Protein AF-A0A109W2D8-F1 (afdb_monomer)

pLDDT: mean 75.05, std 17.96, range [30.41, 98.5]

Solvent-accessible surface area (backbone atoms only — not comparable to full-atom values): 41350 Å² total; per-residue (Å²): 129,56,76,52,56,51,48,32,55,51,50,19,62,67,45,31,78,60,53,82,76,55,66,64,46,77,41,69,33,57,78,82,50,38,30,65,60,30,50,48,49,24,40,69,64,66,74,34,52,72,49,81,45,40,39,67,55,45,39,75,48,64,73,64,49,80,74,59,42,67,54,26,27,39,40,27,44,42,88,61,81,66,82,58,59,66,38,50,50,45,34,56,59,60,54,68,46,96,89,33,68,45,42,38,35,38,32,36,61,66,87,42,82,62,69,61,61,58,45,44,60,51,55,64,46,55,80,76,33,57,75,65,45,48,59,50,51,50,49,52,23,37,60,47,17,70,70,48,36,72,57,32,72,71,33,70,68,55,50,46,47,52,74,49,67,90,54,53,48,64,53,49,18,50,51,45,19,58,30,68,75,44,92,43,55,49,68,60,53,70,45,43,59,77,68,45,76,90,55,52,47,67,86,81,85,29,70,33,52,51,66,69,37,23,53,28,28,50,54,47,38,30,69,76,44,42,69,61,53,49,48,46,55,50,29,47,61,52,37,62,57,44,84,87,58,53,69,70,56,46,27,50,49,37,30,70,47,18,68,56,61,51,32,46,41,64,67,56,52,50,48,40,55,71,71,53,62,97,76,60,58,82,88,38,52,33,51,35,48,50,53,49,49,56,51,38,77,77,68,50,65,52,81,60,39,67,46,40,50,37,46,36,50,18,50,65,45,25,50,69,92,78,50,52,76,64,52,52,48,52,27,55,52,45,57,50,47,63,67,54,60,77,76,63,52,71,68,56,53,53,50,54,49,51,54,52,51,55,52,51,51,52,52,47,50,54,51,52,52,55,52,74,75,38,98,71,73,44,52,73,59,47,52,55,48,52,55,48,30,34,45,26,48,18,48,19,50,54,24,50,59,63,65,36,54,69,60,16,50,52,25,46,52,52,29,47,52,48,43,57,75,61,67,65,54,40,82,75,28,39,44,51,54,31,36,50,31,15,51,51,10,27,54,28,12,68,40,63,39,40,72,61,12,51,54,22,49,53,50,22,53,51,34,27,64,75,44,74,49,85,48,71,66,37,51,53,40,38,52,36,17,51,47,45,46,37,46,80,57,98,63,92,70,80,90,66,93,70,83,89,61,98,53,95,57,36,41,58,38,53,37,28,47,32,38,52,32,18,30,64,67,11,61,67,57,19,50,55,49,51,54,56,48,60,72,46,45,85,80,47,50,57,60,78,56,54,45,28,62,45,55,50,50,53,24,38,49,26,28,30,73,58,34,35,68,61,19,53,58,70,52,57,93,52,60,64,51,69,59,59,47,38,45,52,52,20,40,31,28,42,56,76,64,39,32,68,58,16,46,52,32,37,52,55,40,68,68,43,93,76,60,48,59,44,60,48,54,44,35,51,38,47,42,50,21,24,31,62,74,72,65,46,89,57,44,66,59,57,49,61,74,46,30,70,58,43,56,61,34,44,43,57,49,34,43,39,32,59,72,23,31,69,66,53,43,79,66,34,59,70,80,53,39,68,27,52,20,52,58,61,96,82,53,84,71,76,65,74,75,78,63,52,74,72,45,44,60,50,51,59,48,61,65,43,99,58,52,63,60,56,53,9,63,76,67,75,50,53,47,68,55,44,54,52,44,51,52,53,46,22,61,64,71,74,42,92,46,69,68,52,38,43,51,52,29,45,76,68,66,77,43,78,92,70,98,70,74,80,74,78,81,78,130

InterPro domains:
  IPR000792 Transcription regulator LuxR, C-terminal [PF00196] (690-745)
  IPR000792 Transcription regulator LuxR, C-terminal [PS50043] (684-749)
  IPR000792 Transcription regulator LuxR, C-terminal [SM00421] (688-745)
  IPR000792 Transcription regulator LuxR, C-terminal [cd06170] (691-747)
  IPR016032 Signal transduction response regulator, C-terminal effector [SSF46894] (685-750)
  IPR036388 Winged helix-like DNA-binding domain superfamily [G3DSA:1.10.10.10] (689-751)

Nearest PDB structures (foldseek):
  1hz4-assembly1_A  TM=4.437E-01  e=2.473E-02  Escherichia coli
  1fch-assembly1_A  TM=3.774E-01  e=3.329E+00  Homo sapiens
  7qdz-assembly1_B  TM=1.881E-01  e=1.566E+00  Homo sapiens
  7qds-assembly1_B  TM=1.746E-01  e=1.821E+00  Homo sapiens

Foldseek 3Di:
DPPLLVVLLVVLVVCLLVLVQDQEDEQEDAVSNPSVSSVVSNLVVVVAAEDEDALQVLLVDLPCLVVFAQRYAYEHEYPLPDQSLNSVVSNVVSNDDPHTRHRYYYYDYNPHDCVRVVCSVVVVCPPPPCVVVLVVLLVVLLVVLVVQLVLQVVDLLSLLLLLADDDDLVLSQLLCCQLVVHRRDSVNQVCSCVSRDRAFDCPPNHTGGDNSNSVSNLQVCLVVPVVSSVSSVVSSLVSLLDLPHDPLRSLRSCQRCLQQQLLDFPVSLVSNQVSQDPDDDVVSPLSVLSVVLVVCVVDALCLFAPLLSSLLSSLVSYDPVNDDPVSVVSNVLSVVSVVASPDDDVVVLVVSLVVLLVVLVVVLVVLLVVLVVDPRDRVVSLSVLLSSLSVLLRSLLSCVLQVVLVSSVVSLVSSVSSCVSSVPQCLSRVCNQLSSLLSQLLSCLVLLNLVSSVVSLVSNVVSCVRNVDDHPVSVVSNVLSCLSQCALPPDDADPDLDQPDQHLCSLSSLLSNLLVCCQAVNLVSSLVSLVVVLVCVVVGSYDQQSNQSSLLLNLLSCLQVLNLVVSCVSCVPHDDHPLSVLLSQLSSCLSVVVLVSNLVSLVVSVPDPRRRNLSNLLSLLSNLLSCLSVVPPCSLVSLVVCLVSCQSHVSSLLSHHLSSLVSNLVSHDPSSCPHHSSDHDPDPPLPLLDDDPVLLLLLQCLLDPDDLVRSCVVVVHDSVVSVVSVVVLCVSLVHDDSVSSNVSCVSSVSDDDDPPPVPPPDD

Structure (mmCIF, N/CA/C/O backbone):
data_AF-A0A109W2D8-F1
#
_entry.id   AF-A0A109W2D8-F1
#
loop_
_atom_site.group_PDB
_atom_site.id
_atom_site.type_symbol
_atom_site.label_atom_id
_atom_site.label_alt_id
_atom_site.label_comp_id
_atom_site.label_asym_id
_atom_site.label_entity_id
_atom_site.label_seq_id
_atom_site.pdbx_PDB_ins_code
_atom_site.Cartn_x
_atom_site.Cartn_y
_atom_site.Cartn_z
_atom_site.occupancy
_atom_site.B_iso_or_equiv
_atom_site.auth_seq_id
_atom_site.auth_comp_id
_atom_site.auth_asym_id
_atom_site.auth_atom_id
_atom_site.pdbx_PDB_model_num
ATOM 1 N N . MET A 1 1 ? 39.632 -10.089 -68.031 1.00 49.06 1 MET A N 1
ATOM 2 C CA . MET A 1 1 ? 38.506 -9.975 -67.091 1.00 49.06 1 MET A CA 1
ATOM 3 C C . MET A 1 1 ? 37.244 -9.698 -67.877 1.00 49.06 1 MET A C 1
ATOM 5 O O . MET A 1 1 ? 37.168 -8.672 -68.545 1.00 49.06 1 MET A O 1
ATOM 9 N N . THR A 1 2 ? 36.304 -10.637 -67.866 1.00 54.47 2 THR A N 1
ATOM 10 C CA . THR A 1 2 ? 34.945 -10.415 -68.382 1.00 54.47 2 THR A CA 1
ATOM 11 C C . THR A 1 2 ? 34.181 -9.460 -67.451 1.00 54.47 2 THR A C 1
ATOM 13 O O . THR A 1 2 ? 34.540 -9.310 -66.285 1.00 54.47 2 THR A O 1
ATOM 16 N N . VAL A 1 3 ? 33.128 -8.798 -67.946 1.00 47.22 3 VAL A N 1
ATOM 17 C CA . VAL A 1 3 ? 32.290 -7.883 -67.137 1.00 47.22 3 VAL A CA 1
ATOM 18 C C . VAL A 1 3 ? 31.738 -8.584 -65.885 1.00 47.22 3 VAL A C 1
ATOM 20 O O . VAL A 1 3 ? 31.666 -7.971 -64.824 1.00 47.22 3 VAL A O 1
ATOM 23 N N . ALA A 1 4 ? 31.437 -9.882 -65.987 1.00 43.47 4 ALA A N 1
ATOM 24 C CA . ALA A 1 4 ? 31.008 -10.715 -64.866 1.00 43.47 4 ALA A CA 1
ATOM 25 C C . ALA A 1 4 ? 32.117 -10.919 -63.816 1.00 43.47 4 ALA A C 1
ATOM 27 O O . ALA A 1 4 ? 31.866 -10.727 -62.634 1.00 43.47 4 ALA A O 1
ATOM 28 N N . GLU A 1 5 ? 33.355 -11.223 -64.223 1.00 50.22 5 GLU A N 1
ATOM 29 C CA . GLU A 1 5 ? 34.493 -11.384 -63.296 1.00 50.22 5 GLU A CA 1
ATOM 30 C C . GLU A 1 5 ? 34.810 -10.093 -62.527 1.00 50.22 5 GLU A C 1
ATOM 32 O O . GLU A 1 5 ? 35.141 -10.132 -61.344 1.00 50.22 5 GLU A O 1
ATOM 37 N N . ASP A 1 6 ? 34.675 -8.938 -63.179 1.00 52.34 6 ASP A N 1
ATOM 38 C CA . ASP A 1 6 ? 34.885 -7.634 -62.551 1.00 52.34 6 ASP A CA 1
ATOM 39 C C . ASP A 1 6 ? 33.746 -7.258 -61.587 1.00 52.34 6 ASP A C 1
ATOM 41 O O . ASP A 1 6 ? 33.997 -6.781 -60.479 1.00 52.34 6 ASP A O 1
ATOM 45 N N . LEU A 1 7 ? 32.491 -7.549 -61.949 1.00 47.34 7 LEU A N 1
ATOM 46 C CA . LEU A 1 7 ? 31.339 -7.399 -61.055 1.00 47.34 7 LEU A CA 1
ATOM 47 C C . LEU A 1 7 ? 31.450 -8.307 -59.828 1.00 47.34 7 LEU A C 1
ATOM 49 O O . LEU A 1 7 ? 31.313 -7.810 -58.711 1.00 47.34 7 LEU A O 1
ATOM 53 N N . THR A 1 8 ? 31.779 -9.589 -60.006 1.00 49.28 8 THR A N 1
ATOM 54 C CA . THR A 1 8 ? 31.989 -10.542 -58.906 1.00 49.28 8 THR A CA 1
ATOM 55 C C . THR A 1 8 ? 33.136 -10.095 -58.001 1.00 49.28 8 THR A C 1
ATOM 57 O O . THR A 1 8 ? 32.976 -10.062 -56.782 1.00 49.28 8 THR A O 1
ATOM 60 N N . ALA A 1 9 ? 34.259 -9.643 -58.569 1.00 54.81 9 ALA A N 1
ATOM 61 C CA . ALA A 1 9 ? 35.384 -9.136 -57.791 1.00 54.81 9 ALA A CA 1
ATOM 62 C C . ALA A 1 9 ? 35.050 -7.847 -57.024 1.00 54.81 9 ALA A C 1
ATOM 64 O O . ALA A 1 9 ? 35.592 -7.632 -55.943 1.00 54.81 9 ALA A O 1
ATOM 65 N N . ARG A 1 10 ? 34.192 -6.962 -57.552 1.00 50.19 10 ARG A N 1
ATOM 66 C CA . ARG A 1 10 ? 33.713 -5.757 -56.843 1.00 50.19 10 ARG A CA 1
ATOM 67 C C . ARG A 1 10 ? 32.723 -6.110 -55.736 1.00 50.19 10 ARG A C 1
ATOM 69 O O . ARG A 1 10 ? 32.847 -5.579 -54.633 1.00 50.19 10 ARG A O 1
ATOM 76 N N . LEU A 1 11 ? 31.791 -7.020 -56.013 1.00 46.12 11 LEU A N 1
ATOM 77 C CA . LEU A 1 11 ? 30.801 -7.489 -55.048 1.00 46.12 11 LEU A CA 1
ATOM 78 C C . LEU A 1 11 ? 31.482 -8.200 -53.870 1.00 46.12 11 LEU A C 1
ATOM 80 O O . LEU A 1 11 ? 31.195 -7.889 -52.719 1.00 46.12 11 LEU A O 1
ATOM 84 N N . ALA A 1 12 ? 32.470 -9.054 -54.152 1.00 50.19 12 ALA A N 1
ATOM 85 C CA . ALA A 1 12 ? 33.267 -9.731 -53.136 1.00 50.19 12 ALA A CA 1
ATOM 86 C C . ALA A 1 12 ? 34.032 -8.750 -52.230 1.00 50.19 12 ALA A C 1
ATOM 88 O O . ALA A 1 12 ? 34.067 -8.958 -51.025 1.00 50.19 12 ALA A O 1
ATOM 89 N N . ARG A 1 13 ? 34.593 -7.633 -52.739 1.00 53.31 13 ARG A N 1
ATOM 90 C CA . ARG A 1 13 ? 35.231 -6.631 -51.836 1.00 53.31 13 ARG A CA 1
ATOM 91 C C . ARG A 1 13 ? 34.238 -6.016 -50.884 1.00 53.31 13 ARG A C 1
ATOM 93 O O . ARG A 1 13 ? 34.584 -5.742 -49.745 1.00 53.31 13 ARG A O 1
ATOM 100 N N . ARG A 1 14 ? 33.042 -5.758 -51.398 1.00 44.62 14 ARG A N 1
ATOM 101 C CA . ARG A 1 14 ? 31.982 -5.084 -50.666 1.00 44.62 14 ARG A CA 1
ATOM 102 C C . ARG A 1 14 ? 31.394 -5.983 -49.581 1.00 44.62 14 ARG A C 1
ATOM 104 O O . ARG A 1 14 ? 30.999 -5.489 -48.537 1.00 44.62 14 ARG A O 1
ATOM 111 N N . LEU A 1 15 ? 31.350 -7.288 -49.840 1.00 43.78 15 LEU A N 1
ATOM 112 C CA . LEU A 1 15 ? 30.803 -8.288 -48.929 1.00 43.78 15 LEU A CA 1
ATOM 113 C C . LEU A 1 15 ? 31.854 -8.839 -47.947 1.00 43.78 15 LEU A C 1
ATOM 115 O O . LEU A 1 15 ? 31.498 -9.161 -46.821 1.00 43.78 15 LEU A O 1
ATOM 119 N N . ALA A 1 16 ? 33.144 -8.887 -48.305 1.00 46.84 16 ALA A N 1
ATOM 120 C CA . ALA A 1 16 ? 34.213 -9.388 -47.428 1.00 46.84 16 ALA A CA 1
ATOM 121 C C . ALA A 1 16 ? 34.310 -8.619 -46.095 1.00 46.84 16 ALA A C 1
ATOM 123 O O . ALA A 1 16 ? 34.556 -9.219 -45.055 1.00 46.84 16 ALA A O 1
ATOM 124 N N . THR A 1 17 ? 34.027 -7.312 -46.103 1.00 44.09 17 THR A N 1
ATOM 125 C CA . THR A 1 17 ? 33.937 -6.470 -44.895 1.00 44.09 17 THR A CA 1
ATOM 126 C C . THR A 1 17 ? 32.782 -6.836 -43.961 1.00 44.09 17 THR A C 1
ATOM 128 O O . THR A 1 17 ? 32.817 -6.475 -42.792 1.00 44.09 17 THR A O 1
ATOM 131 N N . SER A 1 18 ? 31.764 -7.539 -44.461 1.00 37.53 18 SER A N 1
ATOM 132 C CA . SER A 1 18 ? 30.621 -8.027 -43.678 1.00 37.53 18 SER A CA 1
ATOM 133 C C . SER A 1 18 ? 30.813 -9.472 -43.199 1.00 37.53 18 SER A C 1
ATOM 135 O O . SER A 1 18 ? 30.208 -9.873 -42.207 1.00 37.53 18 SER A O 1
ATOM 137 N N . VAL A 1 19 ? 31.662 -10.250 -43.883 1.00 41.16 19 VAL A N 1
ATOM 138 C CA . VAL A 1 19 ? 31.899 -11.676 -43.595 1.00 41.16 19 VAL A CA 1
ATOM 139 C C . VAL A 1 19 ? 32.822 -11.889 -42.389 1.00 41.16 19 VAL A C 1
ATOM 141 O O . VAL A 1 19 ? 32.647 -12.855 -41.656 1.00 41.16 19 VAL A O 1
ATOM 144 N N . THR A 1 20 ? 33.728 -10.955 -42.093 1.00 43.38 20 THR A N 1
ATOM 145 C CA . THR A 1 20 ? 34.635 -11.016 -40.927 1.00 43.38 20 THR A CA 1
ATOM 146 C C . THR A 1 20 ? 33.930 -10.941 -39.561 1.00 43.38 20 THR A C 1
ATOM 148 O O . THR A 1 20 ? 34.580 -11.119 -38.533 1.00 43.38 20 THR A O 1
ATOM 151 N N . GLY A 1 21 ? 32.615 -10.680 -39.526 1.00 41.34 21 GLY A N 1
ATOM 152 C CA . GLY A 1 21 ? 31.848 -10.429 -38.299 1.00 41.34 21 GLY A CA 1
ATOM 153 C C . GLY A 1 21 ? 30.809 -11.484 -37.895 1.00 41.34 21 GLY A C 1
ATOM 154 O O . GLY A 1 21 ? 30.191 -11.317 -36.847 1.00 41.34 21 GLY A O 1
ATOM 155 N N . THR A 1 22 ? 30.570 -12.550 -38.671 1.00 38.03 22 THR A N 1
ATOM 156 C CA . THR A 1 22 ? 29.548 -13.574 -38.332 1.00 38.03 22 THR A CA 1
ATOM 157 C C . THR A 1 22 ? 29.953 -14.972 -38.810 1.00 38.03 22 THR A C 1
ATOM 159 O O . THR A 1 22 ? 30.539 -15.132 -39.873 1.00 38.03 22 THR A O 1
ATOM 162 N N . ALA A 1 23 ? 29.666 -16.001 -38.002 1.00 42.56 23 ALA A N 1
ATOM 163 C CA . ALA A 1 23 ? 30.282 -17.325 -38.146 1.00 42.56 23 ALA A CA 1
ATOM 164 C C . ALA A 1 23 ? 29.626 -18.273 -39.180 1.00 42.56 23 ALA A C 1
ATOM 166 O O . ALA A 1 23 ? 30.102 -19.389 -39.359 1.00 42.56 23 ALA A O 1
ATOM 167 N N . SER A 1 24 ? 28.573 -17.874 -39.902 1.00 47.78 24 SER A N 1
ATOM 168 C CA . SER A 1 24 ? 28.105 -18.633 -41.079 1.00 47.78 24 SER A CA 1
ATOM 169 C C . SER A 1 24 ? 27.163 -17.838 -41.989 1.00 47.78 24 SER A C 1
ATOM 171 O O . SER A 1 24 ? 26.341 -17.056 -41.511 1.00 47.78 24 SER A O 1
ATOM 173 N N . PHE A 1 25 ? 27.265 -18.055 -43.307 1.00 47.38 25 PHE A N 1
ATOM 174 C CA . PHE A 1 25 ? 26.479 -17.350 -44.329 1.00 47.38 25 PHE A CA 1
ATOM 175 C C . PHE A 1 25 ? 25.999 -18.273 -45.459 1.00 47.38 25 PHE A C 1
ATOM 177 O O . PHE A 1 25 ? 26.802 -19.022 -46.019 1.00 47.38 25 PHE A O 1
ATOM 184 N N . PRO A 1 26 ? 24.733 -18.162 -45.897 1.00 48.41 26 PRO A N 1
ATOM 185 C CA . PRO A 1 26 ? 24.314 -18.680 -47.192 1.00 48.41 26 PRO A CA 1
ATOM 186 C C . PRO A 1 26 ? 24.675 -17.684 -48.309 1.00 48.41 26 PRO A C 1
ATOM 1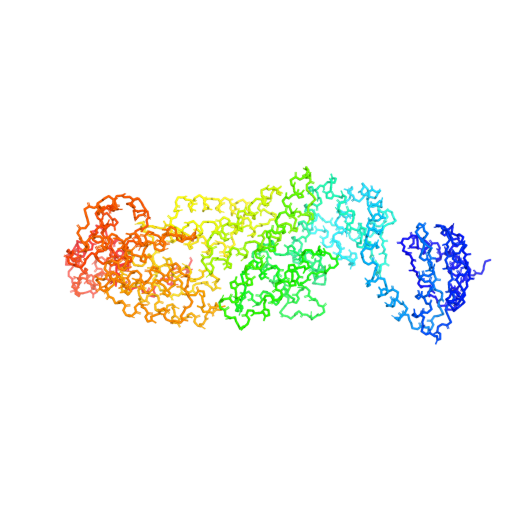88 O O . PRO A 1 26 ? 24.223 -16.536 -48.298 1.00 48.41 26 PRO A O 1
ATOM 191 N N . VAL A 1 27 ? 25.463 -18.112 -49.298 1.00 48.00 27 VAL A N 1
ATOM 192 C CA . VAL A 1 27 ? 25.787 -17.297 -50.480 1.00 48.00 27 VAL A CA 1
ATOM 193 C C . VAL A 1 27 ? 24.809 -17.632 -51.603 1.00 48.00 27 VAL A C 1
ATOM 195 O O . VAL A 1 27 ? 24.895 -18.691 -52.224 1.00 48.00 27 VAL A O 1
ATOM 198 N N . ARG A 1 28 ? 23.889 -16.698 -51.879 1.00 49.09 28 ARG A N 1
ATOM 199 C CA . ARG A 1 28 ? 22.917 -16.769 -52.980 1.00 49.09 28 ARG A CA 1
ATOM 200 C C . ARG A 1 28 ? 23.168 -15.629 -53.961 1.00 49.09 28 ARG A C 1
ATOM 202 O O . ARG A 1 28 ? 23.232 -14.469 -53.561 1.00 49.09 28 ARG A O 1
ATOM 209 N N . ALA A 1 29 ? 23.276 -15.947 -55.245 1.00 48.66 29 ALA A N 1
ATOM 210 C CA . ALA A 1 29 ? 23.359 -14.948 -56.306 1.00 48.66 29 ALA A CA 1
ATOM 211 C C . ALA A 1 29 ? 22.643 -15.454 -57.566 1.00 48.66 29 ALA A C 1
ATOM 213 O O . ALA A 1 29 ? 22.499 -16.662 -57.747 1.00 48.66 29 ALA A O 1
ATOM 214 N N . ALA A 1 30 ? 22.184 -14.549 -58.435 1.00 42.59 30 ALA A N 1
ATOM 215 C CA . ALA A 1 30 ? 21.634 -14.944 -59.732 1.00 42.59 30 ALA A CA 1
ATOM 216 C C . ALA A 1 30 ? 22.698 -15.699 -60.559 1.00 42.59 30 ALA A C 1
ATOM 218 O O . ALA A 1 30 ? 23.896 -15.456 -60.393 1.00 42.59 30 ALA A O 1
ATOM 219 N N . HIS A 1 31 ? 22.278 -16.609 -61.450 1.00 51.22 31 HIS A N 1
ATOM 220 C CA . HIS A 1 31 ? 23.179 -17.485 -62.228 1.00 51.22 31 HIS A CA 1
ATOM 221 C C . HIS A 1 31 ? 24.302 -16.720 -62.957 1.00 51.22 31 HIS A C 1
ATOM 223 O O . HIS A 1 31 ? 25.421 -17.216 -63.099 1.00 51.22 31 HIS A O 1
ATOM 229 N N . GLU A 1 32 ? 24.009 -15.486 -63.368 1.00 44.94 32 GLU A N 1
ATOM 230 C CA . GLU A 1 32 ? 24.921 -14.541 -64.020 1.00 44.94 32 GLU A CA 1
ATOM 231 C C . GLU A 1 32 ? 26.118 -14.099 -63.151 1.00 44.94 32 GLU A C 1
ATOM 233 O O . GLU A 1 32 ? 27.164 -13.750 -63.696 1.00 44.94 32 GLU A O 1
ATOM 238 N N . TYR A 1 33 ? 26.018 -14.196 -61.821 1.00 47.75 33 TYR A N 1
ATOM 239 C CA . TYR A 1 33 ? 27.083 -13.852 -60.865 1.00 47.75 33 TYR A CA 1
ATOM 240 C C . TYR A 1 33 ? 27.889 -15.057 -60.370 1.00 47.75 33 TYR A C 1
ATOM 242 O O . TYR A 1 33 ? 28.806 -14.875 -59.568 1.00 47.75 33 TYR A O 1
ATOM 250 N N . ARG A 1 34 ? 27.558 -16.272 -60.842 1.00 59.53 34 ARG A N 1
ATOM 251 C CA . ARG A 1 34 ? 28.209 -17.546 -60.488 1.00 59.53 34 ARG A CA 1
ATOM 252 C C . ARG A 1 34 ? 28.462 -17.649 -58.968 1.00 59.53 34 ARG A C 1
ATOM 254 O O . ARG A 1 34 ? 29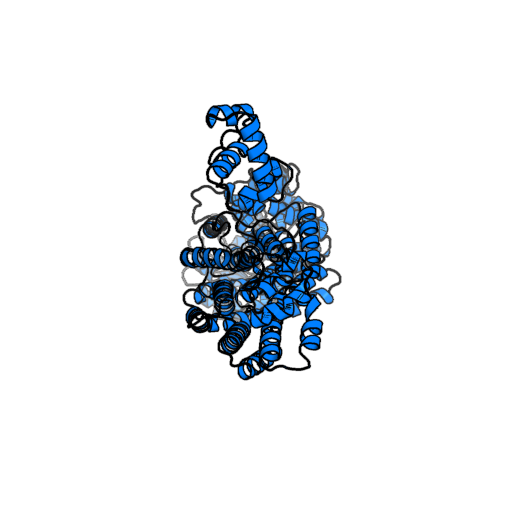.593 -17.440 -58.532 1.00 59.53 34 ARG A O 1
ATOM 261 N N . PRO A 1 35 ? 27.439 -17.989 -58.156 1.00 57.91 35 PRO A N 1
ATOM 262 C CA . PRO A 1 35 ? 27.474 -17.954 -56.683 1.00 57.91 35 PRO A CA 1
ATOM 263 C C . PRO A 1 35 ? 28.723 -18.576 -56.048 1.00 57.91 35 PRO A C 1
ATOM 265 O O . PRO A 1 35 ? 29.313 -18.001 -55.138 1.00 57.91 35 PRO A O 1
ATOM 268 N N . ARG A 1 36 ? 29.190 -19.702 -56.596 1.00 65.38 36 ARG A N 1
ATOM 269 C CA . ARG A 1 36 ? 30.423 -20.377 -56.172 1.00 65.38 36 ARG A CA 1
ATOM 270 C C . ARG A 1 36 ? 31.684 -19.538 -56.398 1.00 65.38 36 ARG A C 1
ATOM 272 O O . ARG A 1 36 ? 32.578 -19.523 -55.561 1.00 65.38 36 ARG A O 1
ATOM 279 N N . GLN A 1 37 ? 31.756 -18.805 -57.507 1.00 65.19 37 GLN A N 1
ATOM 280 C CA . GLN A 1 37 ? 32.866 -17.891 -57.792 1.00 65.19 37 GLN A CA 1
ATOM 281 C C . GLN A 1 37 ? 32.829 -16.655 -56.891 1.00 65.19 37 GLN A C 1
ATOM 283 O O . GLN A 1 37 ? 33.884 -16.177 -56.488 1.00 65.19 37 GLN A O 1
ATOM 288 N N . LEU A 1 38 ? 31.637 -16.170 -56.530 1.00 62.12 38 LEU A N 1
ATOM 289 C CA . LEU A 1 38 ? 31.481 -15.105 -55.538 1.00 62.12 38 LEU A CA 1
ATOM 290 C C . LEU A 1 38 ? 31.913 -15.566 -54.141 1.00 62.12 38 LEU A C 1
ATOM 292 O O . LEU A 1 38 ? 32.635 -14.841 -53.464 1.00 62.12 38 LEU A O 1
ATOM 296 N N . ALA A 1 39 ? 31.505 -16.766 -53.727 1.00 62.12 39 ALA A N 1
ATOM 297 C CA . ALA A 1 39 ? 31.857 -17.324 -52.428 1.00 62.12 39 ALA A CA 1
ATOM 298 C C . ALA A 1 39 ? 33.362 -17.619 -52.312 1.00 62.12 39 ALA A C 1
ATOM 300 O O . ALA A 1 39 ? 33.980 -17.247 -51.321 1.00 62.12 39 ALA A O 1
ATOM 301 N N . ARG A 1 40 ? 33.993 -18.166 -53.359 1.00 66.94 40 ARG A N 1
ATOM 302 C CA . ARG A 1 40 ? 35.459 -18.304 -53.404 1.00 66.94 40 ARG A CA 1
ATOM 303 C C . ARG A 1 40 ? 36.171 -16.955 -53.367 1.00 66.94 40 ARG A C 1
ATOM 305 O O . ARG A 1 40 ? 37.055 -16.764 -52.544 1.00 66.94 40 ARG A O 1
ATOM 312 N N . ALA A 1 41 ? 35.726 -15.985 -54.168 1.00 66.31 41 ALA A N 1
ATOM 313 C CA . ALA A 1 41 ? 36.297 -14.637 -54.160 1.00 66.31 41 ALA A CA 1
ATOM 314 C C . ALA A 1 41 ? 36.098 -13.903 -52.819 1.00 66.31 41 ALA A C 1
ATOM 316 O O . ALA A 1 41 ? 36.831 -12.965 -52.516 1.00 66.31 41 ALA A O 1
ATOM 317 N N . LEU A 1 42 ? 35.094 -14.290 -52.030 1.00 60.81 42 LEU A N 1
ATOM 318 C CA . LEU A 1 42 ? 34.881 -13.816 -50.666 1.00 60.81 42 LEU A CA 1
ATOM 319 C C . LEU A 1 42 ? 35.906 -14.414 -49.703 1.00 60.81 42 LEU A C 1
ATOM 321 O O . LEU A 1 42 ? 36.550 -13.666 -48.971 1.00 60.81 42 LEU A O 1
ATOM 325 N N . VAL A 1 43 ? 36.087 -15.734 -49.750 1.00 60.59 43 VAL A N 1
ATOM 326 C CA . VAL A 1 43 ? 37.016 -16.464 -48.878 1.00 60.59 43 VAL A CA 1
ATOM 327 C C . VAL A 1 43 ? 38.472 -16.098 -49.157 1.00 60.59 43 VAL A C 1
ATOM 329 O O . VAL A 1 43 ? 39.223 -15.784 -48.239 1.00 60.59 43 VAL A O 1
ATOM 332 N N . GLU A 1 44 ? 38.842 -16.012 -50.435 1.00 64.69 44 GLU A N 1
ATOM 333 C CA . GLU A 1 44 ? 40.165 -15.562 -50.886 1.00 64.69 44 GLU A CA 1
ATOM 334 C C . GLU A 1 44 ? 40.491 -14.122 -50.445 1.00 64.69 44 GLU A C 1
ATOM 336 O O . GLU A 1 44 ? 41.653 -13.724 -50.452 1.00 64.69 44 GLU A O 1
ATOM 341 N N . ARG A 1 45 ? 39.486 -13.314 -50.072 1.00 62.78 45 ARG A N 1
ATOM 342 C CA . ARG A 1 45 ? 39.670 -11.920 -49.624 1.00 62.78 45 ARG A CA 1
ATOM 343 C C . ARG A 1 45 ? 39.673 -11.732 -48.115 1.00 62.78 45 ARG A C 1
ATOM 345 O O . ARG A 1 45 ? 40.197 -10.718 -47.665 1.00 62.78 45 ARG A O 1
ATOM 352 N N . ILE A 1 46 ? 39.070 -12.645 -47.361 1.00 56.22 46 ILE A N 1
ATOM 353 C CA . ILE A 1 46 ? 39.143 -12.659 -45.891 1.00 56.22 46 ILE A CA 1
ATOM 354 C C . ILE A 1 46 ? 40.404 -13.385 -45.391 1.00 56.22 46 ILE A C 1
ATOM 356 O O . ILE A 1 46 ? 40.530 -13.614 -44.196 1.00 56.22 46 ILE A O 1
ATOM 360 N N . ASP A 1 47 ? 41.329 -13.700 -46.308 1.00 51.16 47 ASP A N 1
ATOM 361 C CA . ASP A 1 47 ? 42.665 -14.267 -46.066 1.00 51.16 47 ASP A CA 1
ATOM 362 C C . ASP A 1 47 ? 42.651 -15.608 -45.312 1.00 51.16 47 ASP A C 1
ATOM 364 O O . ASP A 1 47 ? 43.595 -15.969 -44.616 1.00 51.16 47 ASP A O 1
ATOM 368 N N . ALA A 1 48 ? 41.561 -16.362 -45.473 1.00 55.34 48 ALA A N 1
ATOM 369 C CA . ALA A 1 48 ? 41.378 -17.660 -44.850 1.00 55.34 48 ALA A CA 1
ATOM 370 C C . ALA A 1 48 ? 41.792 -18.788 -45.806 1.00 55.34 48 ALA A C 1
ATOM 372 O O . ALA A 1 48 ? 41.401 -18.822 -46.981 1.00 55.34 48 ALA A O 1
ATOM 373 N N . ARG A 1 49 ? 42.536 -19.770 -45.287 1.00 62.88 49 ARG A N 1
ATOM 374 C CA . ARG A 1 49 ? 42.664 -21.076 -45.947 1.00 62.88 49 ARG A CA 1
ATOM 375 C C . ARG A 1 49 ? 41.254 -21.652 -46.100 1.00 62.88 49 ARG A C 1
ATOM 377 O O . ARG A 1 49 ? 40.414 -21.417 -45.241 1.00 62.88 49 ARG A O 1
ATOM 384 N N . HIS A 1 50 ? 40.947 -22.378 -47.173 1.00 68.94 50 HIS A N 1
ATOM 385 C CA . HIS A 1 50 ? 39.593 -22.912 -47.335 1.00 68.94 50 HIS A CA 1
ATOM 386 C C . HIS A 1 50 ? 39.539 -24.342 -47.822 1.00 68.94 50 HIS A C 1
ATOM 388 O O . HIS A 1 50 ? 40.398 -24.782 -48.586 1.00 68.94 50 HIS A O 1
ATOM 394 N N . LEU A 1 51 ? 38.512 -25.049 -47.358 1.00 76.06 51 LEU A N 1
ATOM 395 C CA . LEU A 1 51 ? 38.176 -26.390 -47.807 1.00 76.06 51 LEU A CA 1
ATOM 396 C C . LEU A 1 51 ? 36.850 -26.326 -48.564 1.00 76.06 51 LEU A C 1
ATOM 398 O O . LEU A 1 51 ? 35.838 -25.870 -48.029 1.00 76.06 51 LEU A O 1
ATOM 402 N N . ASP A 1 52 ? 36.882 -26.791 -49.809 1.00 77.88 52 ASP A N 1
ATOM 403 C CA . ASP A 1 52 ? 35.719 -26.881 -50.685 1.00 77.88 52 ASP A CA 1
ATOM 404 C C . ASP A 1 52 ? 35.184 -28.311 -50.689 1.00 77.88 52 ASP A C 1
ATOM 406 O O . ASP A 1 52 ? 35.907 -29.240 -51.052 1.00 77.88 52 ASP A O 1
ATOM 410 N N . MET A 1 53 ? 33.907 -28.482 -50.363 1.00 82.00 53 MET A N 1
ATOM 411 C CA . MET A 1 53 ? 33.238 -29.787 -50.382 1.00 82.00 53 MET A CA 1
ATOM 412 C C . MET A 1 53 ? 31.728 -29.619 -50.573 1.00 82.00 53 MET A C 1
ATOM 414 O O . MET A 1 53 ? 31.200 -28.512 -50.466 1.00 82.00 53 MET A O 1
ATOM 418 N N . THR A 1 54 ? 31.006 -30.695 -50.877 1.00 82.38 54 THR A N 1
ATOM 419 C CA . THR A 1 54 ? 29.537 -30.646 -50.840 1.00 82.38 54 THR A CA 1
ATOM 420 C C . THR A 1 54 ? 29.027 -30.814 -49.408 1.00 82.38 54 THR A C 1
ATOM 422 O O . THR A 1 54 ? 29.669 -31.452 -48.572 1.00 82.38 54 THR A O 1
ATOM 425 N N . LEU A 1 55 ? 27.843 -30.269 -49.113 1.00 77.44 55 LEU A N 1
ATOM 426 C CA . LEU A 1 55 ? 27.206 -30.408 -47.800 1.00 77.44 55 LEU A CA 1
ATOM 427 C C . LEU A 1 55 ? 26.972 -31.886 -47.428 1.00 77.44 55 LEU A C 1
ATOM 429 O O . LEU A 1 55 ? 27.096 -32.258 -46.264 1.00 77.44 55 LEU A O 1
ATOM 433 N N . ALA A 1 56 ? 26.667 -32.728 -48.419 1.00 78.31 56 ALA A N 1
ATOM 434 C CA . ALA A 1 56 ? 26.458 -34.160 -48.224 1.00 78.31 56 ALA A CA 1
ATOM 435 C C . ALA A 1 56 ? 27.764 -34.909 -47.905 1.00 78.31 56 ALA A C 1
ATOM 437 O O . ALA A 1 56 ? 27.776 -35.752 -47.012 1.00 78.31 56 ALA A O 1
ATOM 438 N N . GLU A 1 57 ? 28.866 -34.585 -48.589 1.00 81.31 57 GLU A N 1
ATOM 439 C CA . GLU A 1 57 ? 30.186 -35.171 -48.310 1.00 81.31 57 GLU A CA 1
ATOM 440 C C . GLU A 1 57 ? 30.695 -34.762 -46.926 1.00 81.31 57 GLU A C 1
ATOM 442 O O . GLU A 1 57 ? 31.120 -35.618 -46.154 1.00 81.31 57 GLU A O 1
ATOM 447 N N . ALA A 1 58 ? 30.573 -33.477 -46.583 1.00 79.12 58 ALA A N 1
ATOM 448 C CA . ALA A 1 58 ? 31.002 -32.940 -45.295 1.00 79.12 58 ALA A CA 1
ATOM 449 C C . ALA A 1 58 ? 30.280 -33.596 -44.108 1.00 79.12 58 ALA A C 1
ATOM 451 O O . ALA A 1 58 ? 30.861 -33.770 -43.036 1.00 79.12 58 ALA A O 1
ATOM 452 N N . ALA A 1 59 ? 29.001 -33.934 -44.294 1.00 78.06 59 ALA A N 1
ATOM 453 C CA . ALA A 1 59 ? 28.184 -34.597 -43.285 1.00 78.06 59 ALA A CA 1
ATOM 454 C C . ALA A 1 59 ? 28.485 -36.100 -43.165 1.00 78.06 59 ALA A C 1
ATOM 456 O O . ALA A 1 59 ? 28.289 -36.675 -42.095 1.00 78.06 59 ALA A O 1
ATOM 457 N N . ALA A 1 60 ? 28.928 -36.739 -44.252 1.00 81.12 60 ALA A N 1
ATOM 458 C CA . ALA A 1 60 ? 29.180 -38.177 -44.309 1.00 81.12 60 ALA A CA 1
ATOM 459 C C . ALA A 1 60 ? 30.594 -38.568 -43.847 1.00 81.12 60 ALA A C 1
ATOM 461 O O . ALA A 1 60 ? 30.769 -39.648 -43.282 1.00 81.12 60 ALA A O 1
ATOM 462 N N . ASP A 1 61 ? 31.587 -37.707 -44.075 1.00 79.50 61 ASP A N 1
ATOM 463 C CA . ASP A 1 61 ? 32.980 -37.915 -43.679 1.00 79.50 61 ASP A CA 1
ATOM 464 C C . ASP A 1 61 ? 33.489 -36.685 -42.926 1.00 79.50 61 ASP A C 1
ATOM 466 O O . ASP A 1 61 ? 33.508 -35.590 -43.474 1.00 79.50 61 ASP A O 1
ATOM 470 N N . THR A 1 62 ? 33.895 -36.857 -41.666 1.00 78.06 62 THR A N 1
ATOM 471 C CA . THR A 1 62 ? 34.358 -35.770 -40.790 1.00 78.06 62 THR A CA 1
ATOM 472 C C . THR A 1 62 ? 35.882 -35.673 -40.702 1.00 78.06 62 THR A C 1
ATOM 474 O O . THR A 1 62 ? 36.393 -34.974 -39.826 1.00 78.06 62 THR A O 1
ATOM 477 N N . SER A 1 63 ? 36.638 -36.374 -41.556 1.00 76.00 63 SER A N 1
ATOM 478 C CA . SER A 1 63 ? 38.110 -36.334 -41.533 1.00 76.00 63 SER A CA 1
ATOM 479 C C . SER A 1 63 ? 38.678 -34.931 -41.785 1.00 76.00 63 SER A C 1
ATOM 481 O O . SER A 1 63 ? 39.756 -34.603 -41.295 1.00 76.00 63 SER A O 1
ATOM 483 N N . TRP A 1 64 ? 37.933 -34.074 -42.491 1.00 79.00 64 TRP A N 1
ATOM 484 C CA . TRP A 1 64 ? 38.296 -32.676 -42.754 1.00 79.00 64 TRP A CA 1
ATOM 485 C C . TRP A 1 64 ? 38.394 -31.816 -41.486 1.00 79.00 64 TRP A C 1
ATOM 487 O O . TRP A 1 64 ? 39.047 -30.775 -41.503 1.00 79.00 64 TRP A O 1
ATOM 497 N N . VAL A 1 65 ? 37.789 -32.236 -40.369 1.00 73.56 65 VAL A N 1
ATOM 498 C CA . VAL A 1 65 ? 37.860 -31.517 -39.085 1.00 73.56 65 VAL A CA 1
ATOM 499 C C . VAL A 1 65 ? 39.297 -31.443 -38.558 1.00 73.56 65 VAL A C 1
ATOM 501 O O . VAL A 1 65 ? 39.657 -30.489 -37.868 1.00 73.56 65 VAL A O 1
ATOM 504 N N . ASP A 1 66 ? 40.134 -32.431 -38.882 1.00 75.06 66 ASP A N 1
ATOM 505 C CA . ASP A 1 66 ? 41.549 -32.444 -38.496 1.00 75.06 66 ASP A CA 1
ATOM 506 C C . ASP A 1 66 ? 42.398 -31.431 -39.268 1.00 75.06 66 ASP A C 1
ATOM 508 O O . ASP A 1 66 ? 43.492 -31.082 -38.825 1.00 75.06 66 ASP A O 1
ATOM 512 N N . GLU A 1 67 ? 41.876 -30.915 -40.378 1.00 70.38 67 GLU A N 1
ATOM 513 C CA . GLU A 1 67 ? 42.526 -29.898 -41.201 1.00 70.38 67 GLU A CA 1
ATOM 514 C C . GLU A 1 67 ? 42.099 -28.468 -40.837 1.00 70.38 67 GLU A C 1
ATOM 516 O O . GLU A 1 67 ? 42.617 -27.518 -41.424 1.00 70.38 67 GLU A O 1
ATOM 521 N N . LEU A 1 68 ? 41.182 -28.302 -39.871 1.00 68.88 68 LEU A N 1
ATOM 522 C CA . LEU A 1 68 ? 40.698 -26.996 -39.430 1.00 68.88 68 LEU A CA 1
ATOM 523 C C . LEU A 1 68 ? 41.623 -26.329 -38.404 1.00 68.88 68 LEU A C 1
ATOM 525 O O . LEU A 1 68 ? 41.933 -26.893 -37.352 1.00 68.88 68 LEU A O 1
ATOM 529 N N . ASP A 1 69 ? 41.942 -25.064 -38.660 1.00 62.00 69 ASP A N 1
ATOM 530 C CA . ASP A 1 69 ? 42.541 -24.123 -37.712 1.00 62.00 69 ASP A CA 1
ATOM 531 C C . ASP A 1 69 ? 41.717 -22.821 -37.626 1.00 62.00 69 ASP A C 1
ATOM 533 O O . ASP A 1 69 ? 40.665 -22.688 -38.257 1.00 62.00 69 ASP A O 1
ATOM 537 N N . ALA A 1 70 ? 42.163 -21.865 -36.802 1.00 57.22 70 ALA A N 1
ATOM 538 C CA . ALA A 1 70 ? 41.457 -20.600 -36.568 1.00 57.22 70 ALA A CA 1
ATOM 539 C C . ALA A 1 70 ? 41.283 -19.731 -37.831 1.00 57.22 70 ALA A C 1
ATOM 541 O O . ALA A 1 70 ? 40.422 -18.853 -37.833 1.00 57.22 70 ALA A O 1
ATOM 542 N N . ASP A 1 71 ? 42.045 -20.014 -38.892 1.00 56.72 71 ASP A N 1
ATOM 543 C CA . ASP A 1 71 ? 42.071 -19.255 -40.141 1.00 56.72 71 ASP A CA 1
ATOM 544 C C . ASP A 1 71 ? 41.502 -20.072 -41.319 1.00 56.72 71 ASP A C 1
ATOM 546 O O . ASP A 1 71 ? 41.660 -19.691 -42.481 1.00 56.72 71 ASP A O 1
ATOM 550 N N . THR A 1 72 ? 40.834 -21.203 -41.048 1.00 65.38 72 THR A N 1
ATOM 551 C CA . THR A 1 72 ? 40.254 -22.068 -42.083 1.00 65.38 72 THR A CA 1
ATOM 552 C C . THR A 1 72 ? 38.749 -21.829 -42.249 1.00 65.38 72 THR A C 1
ATOM 554 O O . THR A 1 72 ? 37.983 -21.902 -41.294 1.00 65.38 72 THR A O 1
ATOM 557 N N . SER A 1 73 ? 38.298 -21.568 -43.477 1.00 68.06 73 SER A N 1
ATOM 558 C CA . SER A 1 73 ? 36.886 -21.430 -43.858 1.00 68.06 73 SER A CA 1
ATOM 559 C C . SER A 1 73 ? 36.377 -22.674 -44.588 1.00 68.06 73 SER A C 1
ATOM 561 O O . SER A 1 73 ? 37.091 -23.290 -45.378 1.00 68.06 73 SER A O 1
ATOM 563 N N . LEU A 1 74 ? 35.117 -23.028 -44.360 1.00 68.88 74 LEU A N 1
ATOM 564 C CA . LEU A 1 74 ? 34.453 -24.146 -45.027 1.00 68.88 74 LEU A CA 1
ATOM 565 C C . LEU A 1 74 ? 33.501 -23.616 -46.091 1.00 68.88 74 LEU A C 1
ATOM 567 O O . LEU A 1 74 ? 32.589 -22.855 -45.770 1.00 68.88 74 LEU A O 1
ATOM 571 N N . LEU A 1 75 ? 33.681 -24.045 -47.338 1.00 74.88 75 LEU A N 1
ATOM 572 C CA . LEU A 1 75 ? 32.763 -23.749 -48.430 1.00 74.88 75 LEU A CA 1
ATOM 573 C C . LEU A 1 75 ? 31.983 -25.015 -48.799 1.00 74.88 75 LEU A C 1
ATOM 575 O O . LEU A 1 75 ? 32.545 -25.970 -49.335 1.00 74.88 75 LEU A O 1
ATOM 579 N N . LEU A 1 76 ? 30.684 -25.005 -48.507 1.00 74.12 76 LEU A N 1
ATOM 580 C CA . LEU A 1 76 ? 29.789 -26.147 -48.658 1.00 74.12 76 LEU A CA 1
ATOM 581 C C . LEU A 1 76 ? 28.818 -25.921 -49.813 1.00 74.12 76 LEU A C 1
ATOM 583 O O . LEU A 1 76 ? 27.929 -25.077 -49.718 1.00 74.12 76 LEU A O 1
ATOM 587 N N . ASP A 1 77 ? 28.942 -26.694 -50.886 1.00 73.56 77 ASP A N 1
ATOM 588 C CA . ASP A 1 77 ? 27.945 -26.680 -51.960 1.00 73.56 77 ASP A CA 1
ATOM 589 C C . ASP A 1 77 ? 26.700 -27.469 -51.537 1.00 73.56 77 ASP A C 1
ATOM 591 O O . ASP A 1 77 ? 26.790 -28.649 -51.183 1.00 73.56 77 ASP A O 1
ATOM 595 N N . TRP A 1 78 ? 25.529 -26.837 -51.612 1.00 73.44 78 TRP A N 1
ATOM 596 C CA . TRP A 1 78 ? 24.242 -27.503 -51.428 1.00 73.44 78 TRP A CA 1
ATOM 597 C C . TRP A 1 78 ? 23.470 -27.550 -52.748 1.00 73.44 78 TRP A C 1
ATOM 599 O O . TRP A 1 78 ? 23.277 -26.534 -53.415 1.00 73.44 78 TRP A O 1
ATOM 609 N N . ASP A 1 79 ? 23.008 -28.748 -53.105 1.00 65.25 79 ASP A N 1
ATOM 610 C CA . ASP A 1 79 ? 22.315 -29.038 -54.365 1.00 65.25 79 ASP A CA 1
ATOM 611 C C . ASP A 1 79 ? 20.892 -28.458 -54.453 1.00 65.25 79 ASP A C 1
ATOM 613 O O . ASP A 1 79 ? 20.269 -28.507 -55.513 1.00 65.25 79 ASP A O 1
ATOM 617 N N . GLY A 1 80 ? 20.365 -27.911 -53.352 1.00 60.25 80 GLY A N 1
ATOM 618 C CA . GLY A 1 80 ? 19.039 -27.295 -53.290 1.00 60.25 80 GLY A CA 1
ATOM 619 C C . GLY A 1 80 ? 17.865 -28.281 -53.345 1.00 60.25 80 GLY A C 1
ATOM 620 O O . GLY A 1 80 ? 16.717 -27.842 -53.261 1.00 60.25 80 GLY A O 1
ATOM 621 N N . ALA A 1 81 ? 18.125 -29.586 -53.483 1.00 56.62 81 ALA A N 1
ATOM 622 C CA . ALA A 1 81 ? 17.109 -30.612 -53.726 1.00 56.62 81 ALA A CA 1
ATOM 623 C C . ALA A 1 81 ? 16.691 -31.376 -52.455 1.00 56.62 81 ALA A C 1
ATOM 625 O O . ALA A 1 81 ? 15.583 -31.910 -52.393 1.00 56.62 81 ALA A O 1
ATOM 626 N N . SER A 1 82 ? 17.560 -31.424 -51.443 1.00 60.34 82 SER A N 1
ATOM 627 C CA . SER A 1 82 ? 17.383 -32.174 -50.188 1.00 60.34 82 SER A CA 1
ATOM 628 C C . SER A 1 82 ? 17.295 -31.243 -48.969 1.00 60.34 82 SER A C 1
ATOM 630 O O . SER A 1 82 ? 17.907 -30.180 -48.985 1.00 60.34 82 SER A O 1
ATOM 632 N N . ASP A 1 83 ? 16.538 -31.598 -47.916 1.00 59.25 83 ASP A N 1
ATOM 633 C CA . ASP A 1 83 ? 16.469 -30.784 -46.684 1.00 59.25 83 ASP A CA 1
ATOM 634 C C . ASP A 1 83 ? 17.869 -30.687 -46.047 1.00 59.25 83 ASP A C 1
ATOM 636 O O . ASP A 1 83 ? 18.418 -31.708 -45.625 1.00 59.25 83 ASP A O 1
ATOM 640 N N . PRO A 1 84 ? 18.477 -29.489 -45.970 1.00 58.44 84 PRO A N 1
ATOM 641 C CA . PRO A 1 84 ? 19.848 -29.351 -45.505 1.00 58.44 84 PRO A CA 1
ATOM 642 C C . PRO A 1 84 ? 19.958 -29.423 -43.983 1.00 58.44 84 PRO A C 1
ATOM 644 O O . PRO A 1 84 ? 21.072 -29.380 -43.468 1.00 58.44 84 PRO A O 1
ATOM 647 N N . ALA A 1 85 ? 18.840 -29.514 -43.255 1.00 55.41 85 ALA A N 1
ATOM 648 C CA . ALA A 1 85 ? 18.814 -29.473 -41.801 1.00 55.41 85 ALA A CA 1
ATOM 649 C C . ALA A 1 85 ? 19.729 -30.519 -41.149 1.00 55.41 85 ALA A C 1
ATOM 651 O O . ALA A 1 85 ? 20.621 -30.164 -40.382 1.00 55.41 85 ALA A O 1
ATOM 652 N N . GLU A 1 86 ? 19.528 -31.798 -41.455 1.00 58.25 86 GLU A N 1
ATOM 653 C CA . GLU A 1 86 ? 20.253 -32.902 -40.816 1.00 58.25 86 GLU A CA 1
ATOM 654 C C . GLU A 1 86 ? 21.742 -32.965 -41.232 1.00 58.25 86 GLU A C 1
ATOM 656 O O . GLU A 1 86 ? 22.595 -33.025 -40.340 1.00 58.25 86 GLU A O 1
ATOM 661 N N . PRO A 1 87 ? 22.109 -32.827 -42.526 1.00 62.50 87 PRO A N 1
ATOM 662 C CA . PRO A 1 87 ? 23.512 -32.763 -42.946 1.00 62.50 87 PRO A CA 1
ATOM 663 C C . PRO A 1 87 ? 24.267 -31.553 -42.376 1.00 62.50 87 PRO A C 1
ATOM 665 O O . PRO A 1 87 ? 25.394 -31.688 -41.904 1.00 62.50 87 PRO A O 1
ATOM 668 N N . LEU A 1 88 ? 23.645 -30.367 -42.357 1.00 61.75 88 LEU A N 1
ATOM 669 C CA . LEU A 1 88 ? 24.267 -29.153 -41.819 1.00 61.75 88 LEU A CA 1
ATOM 670 C C . LEU A 1 88 ? 24.524 -29.273 -40.313 1.00 61.75 88 LEU A C 1
ATOM 672 O O . LEU A 1 88 ? 25.566 -28.835 -39.828 1.00 61.75 88 LEU A O 1
ATOM 676 N N . MET A 1 89 ? 23.614 -29.918 -39.580 1.00 57.69 89 MET A N 1
ATOM 677 C CA . MET A 1 89 ? 23.801 -30.198 -38.158 1.00 57.69 89 MET A CA 1
ATOM 678 C C . MET A 1 89 ? 24.970 -31.147 -37.892 1.00 57.69 89 MET A C 1
ATOM 680 O O . MET A 1 89 ? 25.731 -30.911 -36.952 1.00 57.69 89 MET A O 1
ATOM 684 N N . ALA A 1 90 ? 25.150 -32.180 -38.720 1.00 63.41 90 ALA A N 1
ATOM 685 C CA . ALA A 1 90 ? 26.281 -33.098 -38.604 1.00 63.41 90 ALA A CA 1
ATOM 686 C C . ALA A 1 90 ? 27.624 -32.379 -38.829 1.00 63.41 90 ALA A C 1
ATOM 688 O O . ALA A 1 90 ? 28.552 -32.543 -38.037 1.00 63.41 90 ALA A O 1
ATOM 689 N N . VAL A 1 91 ? 27.699 -31.507 -39.841 1.00 64.81 91 VAL A N 1
ATOM 690 C CA . VAL A 1 91 ? 28.895 -30.702 -40.143 1.00 64.81 91 VAL A CA 1
ATOM 691 C C . VAL A 1 91 ? 29.225 -29.724 -39.013 1.00 64.81 91 VAL A C 1
ATOM 693 O O . VAL A 1 91 ? 30.370 -29.649 -38.569 1.00 64.81 91 VAL A O 1
ATOM 696 N N . LEU A 1 92 ? 28.228 -29.000 -38.496 1.00 60.81 92 LEU A N 1
ATOM 697 C CA . LEU A 1 92 ? 28.417 -28.054 -37.390 1.00 60.81 92 LEU A CA 1
ATOM 698 C C . LEU A 1 92 ? 28.843 -28.755 -36.093 1.00 60.81 92 LEU A C 1
ATOM 700 O O . LEU A 1 92 ? 29.670 -28.230 -35.347 1.00 60.81 92 LEU A O 1
ATOM 704 N N . ALA A 1 93 ? 28.303 -29.947 -35.827 1.00 59.94 93 ALA A N 1
ATOM 705 C CA . ALA A 1 93 ? 28.706 -30.758 -34.685 1.00 59.94 93 ALA A CA 1
ATOM 706 C C . ALA A 1 93 ? 30.152 -31.261 -34.823 1.00 59.94 93 ALA A C 1
ATOM 708 O O . ALA A 1 93 ? 30.897 -31.237 -33.843 1.00 59.94 93 ALA A O 1
ATOM 709 N N . ALA A 1 94 ? 30.559 -31.663 -36.030 1.00 62.59 94 ALA A N 1
ATOM 710 C CA . ALA A 1 94 ? 31.912 -32.124 -36.323 1.00 62.59 94 ALA A CA 1
ATOM 711 C C . ALA A 1 94 ? 32.952 -30.991 -36.213 1.00 62.59 94 ALA A C 1
ATOM 713 O O . ALA A 1 94 ? 34.019 -31.191 -35.636 1.00 62.59 94 ALA A O 1
ATOM 714 N N . ALA A 1 95 ? 32.618 -29.775 -36.658 1.00 59.84 95 ALA A N 1
ATOM 715 C CA . ALA A 1 95 ? 33.486 -28.594 -36.574 1.00 59.84 95 ALA A CA 1
ATOM 716 C C . ALA A 1 95 ? 33.686 -28.042 -35.142 1.00 59.84 95 ALA A C 1
ATOM 718 O O . ALA A 1 95 ? 34.455 -27.101 -34.937 1.00 59.84 95 ALA A O 1
ATOM 719 N N . ARG A 1 96 ? 33.006 -28.600 -34.130 1.00 55.06 96 ARG A N 1
ATOM 720 C CA . ARG A 1 96 ? 33.019 -28.112 -32.743 1.00 55.06 96 ARG A CA 1
ATOM 721 C C . ARG A 1 96 ? 34.313 -28.512 -32.015 1.00 55.06 96 ARG A C 1
ATOM 723 O O . ARG A 1 96 ? 34.333 -29.479 -31.253 1.00 55.06 96 ARG A O 1
ATOM 730 N N . ARG A 1 97 ? 35.391 -27.737 -32.194 1.00 53.06 97 ARG A N 1
ATOM 731 C CA . ARG A 1 97 ? 36.642 -27.844 -31.413 1.00 53.06 97 ARG A CA 1
ATOM 732 C C . ARG A 1 97 ? 36.923 -26.572 -30.597 1.00 53.06 97 ARG A C 1
ATOM 734 O O . ARG A 1 97 ? 36.730 -25.468 -31.101 1.00 53.06 97 ARG A O 1
ATOM 741 N N . PRO A 1 98 ? 37.400 -26.678 -29.341 1.00 43.00 98 PRO A N 1
ATOM 742 C CA . PRO A 1 98 ? 37.794 -25.508 -28.558 1.00 43.00 98 PRO A CA 1
ATOM 743 C C . PRO A 1 98 ? 38.912 -24.725 -29.261 1.00 43.00 98 PRO A C 1
ATOM 745 O O . PRO A 1 98 ? 39.971 -25.282 -29.536 1.00 43.00 98 PRO A O 1
ATOM 748 N N . GLY A 1 99 ? 38.687 -23.436 -29.525 1.00 44.88 99 GLY A N 1
ATOM 749 C CA . GLY A 1 99 ? 39.692 -22.544 -30.117 1.00 44.88 99 GLY A CA 1
ATOM 750 C C . GLY A 1 99 ? 39.749 -22.516 -31.650 1.00 44.88 99 GLY A C 1
ATOM 751 O O . GLY A 1 99 ? 40.588 -21.800 -32.186 1.00 44.88 99 GLY A O 1
ATOM 752 N N . VAL A 1 100 ? 38.859 -23.231 -32.348 1.00 48.91 100 VAL A N 1
ATOM 753 C CA . VAL A 1 100 ? 38.743 -23.212 -33.816 1.00 48.91 100 VAL A CA 1
ATOM 754 C C . VAL A 1 100 ? 37.290 -22.901 -34.187 1.00 48.91 100 VAL A C 1
ATOM 756 O O . VAL A 1 100 ? 36.387 -23.646 -33.817 1.00 48.91 100 VAL A O 1
ATOM 759 N N . ALA A 1 101 ? 37.050 -21.775 -34.865 1.00 50.59 101 ALA A N 1
ATOM 760 C CA . ALA A 1 101 ? 35.719 -21.321 -35.277 1.00 50.59 101 ALA A CA 1
ATOM 761 C C . ALA A 1 101 ? 35.730 -20.998 -36.782 1.00 50.59 101 ALA A C 1
ATOM 763 O O . ALA A 1 101 ? 35.912 -19.835 -37.148 1.00 50.59 101 ALA A O 1
ATOM 764 N N . PRO A 1 102 ? 35.592 -22.010 -37.657 1.00 53.50 102 PRO A N 1
ATOM 765 C CA . PRO A 1 102 ? 35.691 -21.794 -39.092 1.00 53.50 102 PRO A CA 1
ATOM 766 C C . PRO A 1 102 ? 34.499 -20.978 -39.598 1.00 53.50 102 PRO A C 1
ATOM 768 O O . PRO A 1 102 ? 33.361 -21.185 -39.170 1.00 53.50 102 PRO A O 1
ATOM 771 N N . VAL A 1 103 ? 34.742 -20.074 -40.548 1.00 53.84 103 VAL A N 1
ATOM 772 C CA . VAL A 1 103 ? 33.658 -19.390 -41.267 1.00 53.84 103 VAL A CA 1
ATOM 773 C C . VAL A 1 103 ? 33.022 -20.394 -42.222 1.00 53.84 103 VAL A C 1
ATOM 775 O O . VAL A 1 103 ? 33.691 -20.905 -43.119 1.00 53.84 103 VAL A O 1
ATOM 778 N N . LEU A 1 104 ? 31.735 -20.689 -42.030 1.00 56.69 104 LEU A N 1
ATOM 779 C CA . LEU A 1 104 ? 31.019 -21.683 -42.830 1.00 56.69 104 LEU A CA 1
ATOM 780 C C . LEU A 1 104 ? 30.115 -21.004 -43.870 1.00 56.69 104 LEU A C 1
ATOM 782 O O . LEU A 1 104 ? 29.167 -20.292 -43.534 1.00 56.69 104 LEU A O 1
ATOM 786 N N . LEU A 1 105 ? 30.418 -21.220 -45.148 1.00 55.22 105 LEU A N 1
ATOM 787 C CA . LEU A 1 105 ? 29.736 -20.632 -46.296 1.00 55.22 105 LEU A CA 1
ATOM 788 C C . LEU A 1 105 ? 28.985 -21.718 -47.057 1.00 55.22 105 LEU A C 1
ATOM 790 O O . LEU A 1 105 ? 29.601 -22.558 -47.705 1.00 55.22 105 LEU A O 1
ATOM 794 N N . VAL A 1 106 ? 27.655 -21.689 -47.006 1.00 59.00 106 VAL A N 1
ATOM 795 C CA . VAL A 1 106 ? 26.823 -22.627 -47.772 1.00 59.00 106 VAL A CA 1
ATOM 796 C C . VAL A 1 106 ? 26.436 -21.973 -49.094 1.00 59.00 106 VAL A C 1
ATOM 798 O O . VAL A 1 106 ? 25.783 -20.929 -49.109 1.00 59.00 106 VAL A O 1
ATOM 801 N N . VAL A 1 107 ? 26.860 -22.554 -50.211 1.00 62.53 107 VAL A N 1
ATOM 802 C CA . VAL A 1 107 ? 26.574 -22.055 -51.558 1.00 62.53 107 VAL A CA 1
ATOM 803 C C . VAL A 1 107 ? 25.302 -22.714 -52.069 1.00 62.53 107 VAL A C 1
ATOM 805 O O . VAL A 1 107 ? 25.220 -23.940 -52.133 1.00 62.53 107 VAL A O 1
ATOM 808 N N . CYS A 1 108 ? 24.326 -21.892 -52.459 1.00 61.25 108 CYS A N 1
ATOM 809 C CA . CYS A 1 108 ? 23.038 -22.356 -52.973 1.00 61.25 108 CYS A CA 1
ATOM 810 C C . CYS A 1 108 ? 22.757 -21.741 -54.350 1.00 61.25 108 CYS A C 1
ATOM 812 O O . CYS A 1 108 ? 23.004 -20.548 -54.567 1.00 61.25 108 CYS A O 1
ATOM 814 N N . GLU A 1 109 ? 22.171 -22.517 -55.264 1.00 57.06 109 GLU A N 1
ATOM 815 C CA . GLU A 1 109 ? 21.653 -21.967 -56.520 1.00 57.06 109 GLU A CA 1
ATOM 816 C C . GLU A 1 109 ? 20.385 -21.126 -56.294 1.00 57.06 109 GLU A C 1
ATOM 818 O O . GLU A 1 109 ? 19.650 -21.288 -55.316 1.00 57.06 109 GLU A O 1
ATOM 823 N N . ALA A 1 110 ? 20.158 -20.159 -57.188 1.00 50.28 110 ALA A N 1
ATOM 824 C CA . ALA A 1 110 ? 19.223 -19.057 -56.979 1.00 50.28 110 ALA A CA 1
ATOM 825 C C . ALA A 1 110 ? 17.761 -19.484 -56.774 1.00 50.28 110 ALA A C 1
ATOM 827 O O . ALA A 1 110 ? 17.020 -18.709 -56.176 1.00 50.28 110 ALA A O 1
ATOM 828 N N . ASP A 1 111 ? 17.359 -20.680 -57.200 1.00 46.25 111 ASP A N 1
ATOM 829 C CA . ASP A 1 111 ? 15.958 -21.120 -57.209 1.00 46.25 111 ASP A CA 1
ATOM 830 C C . ASP A 1 111 ? 15.558 -21.994 -55.999 1.00 46.25 111 ASP A C 1
ATOM 832 O O . ASP A 1 111 ? 14.394 -22.372 -55.868 1.00 46.25 111 ASP A O 1
ATOM 836 N N . ALA A 1 112 ? 16.476 -22.262 -55.060 1.00 48.62 112 ALA A N 1
ATOM 837 C CA . ALA A 1 112 ? 16.184 -23.043 -53.852 1.00 48.62 112 ALA A CA 1
ATOM 838 C C . ALA A 1 112 ? 15.515 -22.197 -52.732 1.00 48.62 112 ALA A C 1
ATOM 840 O O . ALA A 1 112 ? 15.901 -21.042 -52.498 1.00 48.62 112 ALA A O 1
ATOM 841 N N . PRO A 1 113 ? 14.524 -22.734 -51.987 1.00 45.91 113 PRO A N 1
ATOM 842 C CA . PRO A 1 113 ? 13.860 -22.008 -50.903 1.00 45.91 113 PRO A CA 1
ATOM 843 C C . PRO A 1 113 ? 14.814 -21.779 -49.714 1.00 45.91 113 PRO A C 1
ATOM 845 O O . PRO A 1 113 ? 15.225 -22.716 -49.042 1.00 45.91 113 PRO A O 1
ATOM 848 N N . ALA A 1 114 ? 15.144 -20.516 -49.414 1.00 43.59 114 ALA A N 1
ATOM 849 C CA . ALA A 1 114 ? 16.113 -20.129 -48.369 1.00 43.59 114 ALA A CA 1
ATOM 850 C C . ALA A 1 114 ? 15.562 -20.155 -46.922 1.00 43.59 114 ALA A C 1
ATOM 852 O O . ALA A 1 114 ? 16.320 -20.135 -45.951 1.00 43.59 114 ALA A O 1
ATOM 853 N N . GLY A 1 115 ? 14.236 -20.186 -46.763 1.00 40.06 115 GLY A N 1
ATOM 854 C CA . GLY A 1 115 ? 13.559 -20.117 -45.462 1.00 40.06 115 GLY A CA 1
ATOM 855 C C . GLY A 1 115 ? 13.839 -21.280 -44.491 1.00 40.06 115 GLY A C 1
ATOM 856 O O . GLY A 1 115 ? 13.875 -21.027 -43.287 1.00 40.06 115 GLY A O 1
ATOM 857 N N . PRO A 1 116 ? 14.008 -22.537 -44.943 1.00 40.38 116 PRO A N 1
ATOM 858 C CA . PRO A 1 116 ? 14.382 -23.664 -44.084 1.00 40.38 116 PRO A CA 1
ATOM 859 C C . PRO A 1 116 ? 15.833 -23.579 -43.589 1.00 40.38 116 PRO A C 1
ATOM 861 O O . PRO A 1 116 ? 16.060 -23.703 -42.396 1.00 40.38 116 PRO A O 1
ATOM 864 N N . VAL A 1 117 ? 16.801 -23.247 -44.454 1.00 41.00 117 VAL A N 1
ATOM 865 C CA . VAL A 1 117 ? 18.242 -23.206 -44.108 1.00 41.00 117 VAL A CA 1
ATOM 866 C C . VAL A 1 117 ? 18.546 -22.153 -43.039 1.00 41.00 117 VAL A C 1
ATOM 868 O O . VAL A 1 117 ? 19.218 -22.430 -42.049 1.00 41.00 117 VAL A O 1
ATOM 871 N N . VAL A 1 118 ? 17.983 -20.949 -43.199 1.00 41.38 118 VAL A N 1
ATOM 872 C CA . VAL A 1 118 ? 18.168 -19.828 -42.262 1.00 41.38 118 VAL A CA 1
ATOM 873 C C . VAL A 1 118 ? 17.453 -20.079 -40.931 1.00 41.38 118 VAL A C 1
ATOM 875 O O . VAL A 1 118 ? 17.983 -19.730 -39.875 1.00 41.38 118 VAL A O 1
ATOM 878 N N . ARG A 1 119 ? 16.261 -20.698 -40.954 1.00 38.00 119 ARG A N 1
ATOM 879 C CA . ARG A 1 119 ? 15.536 -21.057 -39.724 1.00 38.00 119 ARG A CA 1
ATOM 880 C C . ARG A 1 119 ? 16.217 -22.184 -38.970 1.00 38.00 119 ARG A C 1
ATOM 882 O O . ARG A 1 119 ? 16.345 -22.050 -37.762 1.00 38.00 119 ARG A O 1
ATOM 889 N N . THR A 1 120 ? 16.687 -23.226 -39.650 1.00 39.50 120 THR A N 1
ATOM 890 C CA . THR A 1 120 ? 17.361 -24.355 -39.002 1.00 39.50 120 THR A CA 1
ATOM 891 C C . THR A 1 120 ? 18.710 -23.939 -38.420 1.00 39.50 120 THR A C 1
ATOM 893 O O . THR A 1 120 ? 18.990 -24.271 -37.270 1.00 39.50 120 THR A O 1
ATOM 896 N N . ALA A 1 121 ? 19.495 -23.123 -39.137 1.00 40.34 121 ALA A N 1
ATOM 897 C CA . ALA A 1 121 ? 20.743 -22.563 -38.616 1.00 40.34 121 ALA A CA 1
ATOM 898 C C . ALA A 1 121 ? 20.513 -21.668 -37.382 1.00 40.34 121 ALA A C 1
ATOM 900 O O . ALA A 1 121 ? 21.267 -21.755 -36.420 1.00 40.34 121 ALA A O 1
ATOM 901 N N . ARG A 1 122 ? 19.437 -20.862 -37.357 1.00 38.84 122 ARG A N 1
ATOM 902 C CA . ARG A 1 122 ? 19.050 -20.053 -36.183 1.00 38.84 122 ARG A CA 1
ATOM 903 C C . ARG A 1 122 ? 18.489 -20.886 -35.025 1.00 38.84 122 ARG A C 1
ATOM 905 O O . ARG A 1 122 ? 18.841 -20.634 -33.877 1.00 38.84 122 ARG A O 1
ATOM 912 N N . SER A 1 123 ? 17.629 -21.868 -35.300 1.00 35.09 123 SER A N 1
ATOM 913 C CA . SER A 1 123 ? 16.951 -22.667 -34.267 1.00 35.09 123 SER A CA 1
ATOM 914 C C . SER A 1 123 ? 17.857 -23.709 -33.615 1.00 35.09 123 SER A C 1
ATOM 916 O O . SER A 1 123 ? 17.658 -24.056 -32.454 1.00 35.09 123 SER A O 1
ATOM 918 N N . ALA A 1 124 ? 18.841 -24.220 -34.357 1.00 37.00 124 ALA A N 1
ATOM 919 C CA . ALA A 1 124 ? 19.881 -25.087 -33.817 1.00 37.00 124 ALA A CA 1
ATOM 920 C C . ALA A 1 124 ? 20.857 -24.324 -32.910 1.00 37.00 124 ALA A C 1
ATOM 922 O O . ALA A 1 124 ? 21.368 -24.883 -31.941 1.00 37.00 124 ALA A O 1
ATOM 923 N N . TRP A 1 125 ? 21.073 -23.036 -33.197 1.00 37.97 125 TRP A N 1
ATOM 924 C CA . TRP A 1 125 ? 21.914 -22.159 -32.385 1.00 37.97 125 TRP A CA 1
ATOM 925 C C . TRP A 1 125 ? 21.228 -21.722 -31.084 1.00 37.97 125 TRP A C 1
ATOM 927 O O . TRP A 1 125 ? 21.891 -21.633 -30.055 1.00 37.97 125 TRP A O 1
ATOM 937 N N . SER A 1 126 ? 19.910 -21.488 -31.085 1.00 34.75 126 SER A N 1
ATOM 938 C CA . SER A 1 126 ? 19.216 -20.950 -29.904 1.00 34.75 126 SER A CA 1
ATOM 939 C C . SER A 1 126 ? 19.086 -21.948 -28.747 1.00 34.75 126 SER A C 1
ATOM 941 O O . SER A 1 126 ? 19.323 -21.605 -27.598 1.00 34.75 126 SER A O 1
ATOM 943 N N . ARG A 1 127 ? 18.785 -23.226 -29.007 1.00 32.41 127 ARG A N 1
ATOM 944 C CA . ARG A 1 127 ? 18.318 -24.134 -27.934 1.00 32.41 127 ARG A CA 1
ATOM 945 C C . ARG A 1 127 ? 19.395 -24.763 -27.045 1.00 32.41 127 ARG A C 1
ATOM 947 O O . ARG A 1 127 ? 19.050 -25.347 -26.022 1.00 32.41 127 ARG A O 1
ATOM 954 N N . GLN A 1 128 ? 20.675 -24.685 -27.409 1.00 33.16 128 GLN A N 1
ATOM 955 C CA . GLN A 1 128 ? 21.746 -25.326 -26.625 1.00 33.16 128 GLN A CA 1
ATOM 956 C C . GLN A 1 128 ? 23.040 -24.503 -26.530 1.00 33.16 128 GLN A C 1
ATOM 958 O O . GLN A 1 128 ? 23.868 -24.780 -25.666 1.00 33.16 128 GLN A O 1
ATOM 963 N N . PHE A 1 129 ? 23.204 -23.474 -27.369 1.00 35.72 129 PHE A N 1
ATOM 964 C CA . PHE A 1 129 ? 24.372 -22.589 -27.368 1.00 35.72 129 PHE A CA 1
ATOM 965 C C . PHE A 1 129 ? 24.133 -21.246 -26.660 1.00 35.72 129 PHE A C 1
ATOM 967 O O . PHE A 1 129 ? 25.106 -20.541 -26.431 1.00 35.72 129 PHE A O 1
ATOM 974 N N . GLU A 1 130 ? 22.910 -20.880 -26.257 1.00 35.56 130 GLU A N 1
ATOM 975 C CA . GLU A 1 130 ? 22.634 -19.587 -25.596 1.00 35.56 130 GLU A CA 1
ATOM 976 C C . GLU A 1 130 ? 23.442 -19.350 -24.309 1.00 35.56 130 GLU A C 1
ATOM 978 O O . GLU A 1 130 ? 23.769 -18.208 -24.012 1.00 35.56 130 GLU A O 1
ATOM 983 N N . ARG A 1 131 ? 23.854 -20.398 -23.582 1.00 30.41 131 ARG A N 1
ATOM 984 C CA . ARG A 1 131 ? 24.722 -20.238 -22.398 1.00 30.41 131 ARG A CA 1
ATOM 985 C C . ARG A 1 131 ? 26.214 -20.109 -22.732 1.00 30.41 131 ARG A C 1
ATOM 987 O O . ARG A 1 131 ? 26.878 -19.264 -22.148 1.00 30.41 131 ARG A O 1
ATOM 994 N N . ASP A 1 132 ? 26.732 -20.874 -23.696 1.00 31.09 132 ASP A N 1
ATOM 995 C CA . ASP A 1 132 ? 28.172 -20.885 -24.028 1.00 31.09 132 ASP A CA 1
ATOM 996 C C . ASP A 1 132 ? 28.560 -19.849 -25.110 1.00 31.09 132 ASP A C 1
ATOM 998 O O . ASP A 1 132 ? 29.660 -19.290 -25.096 1.00 31.09 132 ASP A O 1
ATOM 1002 N N . ALA A 1 133 ? 27.666 -19.565 -26.065 1.00 35.00 133 ALA A N 1
ATOM 1003 C CA . ALA A 1 133 ? 27.873 -18.585 -27.134 1.00 35.00 133 ALA A CA 1
ATOM 1004 C C . ALA A 1 133 ? 27.612 -17.147 -26.673 1.00 35.00 133 ALA A C 1
ATOM 1006 O O . ALA A 1 133 ? 28.273 -16.240 -27.183 1.00 35.00 133 ALA A O 1
ATOM 1007 N N . ALA A 1 134 ? 26.724 -16.927 -25.692 1.00 37.12 134 ALA A N 1
ATOM 1008 C CA . ALA A 1 134 ? 26.569 -15.615 -25.067 1.00 37.12 134 ALA A CA 1
ATOM 1009 C C . ALA A 1 134 ? 27.899 -15.140 -24.468 1.00 37.12 134 ALA A C 1
ATOM 1011 O O . ALA A 1 134 ? 28.281 -14.001 -24.707 1.00 37.12 134 ALA A O 1
ATOM 1012 N N . ASP A 1 135 ? 28.677 -16.014 -23.825 1.00 39.47 135 ASP A N 1
ATOM 1013 C CA . ASP A 1 135 ? 29.989 -15.667 -23.259 1.00 39.47 135 ASP A CA 1
ATOM 1014 C C . ASP A 1 135 ? 31.080 -15.421 -24.315 1.00 39.47 135 ASP A C 1
ATOM 1016 O O . ASP A 1 135 ? 31.996 -14.619 -24.104 1.00 39.47 135 ASP A O 1
ATOM 1020 N N . ALA A 1 136 ? 31.030 -16.095 -25.466 1.00 41.06 136 ALA A N 1
ATOM 1021 C CA . ALA A 1 136 ? 31.994 -15.890 -26.551 1.00 41.06 136 ALA A CA 1
ATOM 1022 C C . ALA A 1 136 ? 31.676 -14.633 -27.380 1.00 41.06 136 ALA A C 1
ATOM 1024 O O . ALA A 1 136 ? 32.554 -13.790 -27.575 1.00 41.06 136 ALA A O 1
ATOM 1025 N N . LEU A 1 137 ? 30.420 -14.467 -27.807 1.00 42.72 137 LEU A N 1
ATOM 1026 C CA . LEU A 1 137 ? 29.954 -13.290 -28.541 1.00 42.72 137 LEU A CA 1
ATOM 1027 C C . LEU A 1 137 ? 30.049 -12.034 -27.670 1.00 42.72 137 LEU A C 1
ATOM 1029 O O . LEU A 1 137 ? 30.561 -11.023 -28.137 1.00 42.72 137 LEU A O 1
ATOM 1033 N N . THR A 1 138 ? 29.670 -12.107 -26.389 1.00 46.69 138 THR A N 1
ATOM 1034 C CA . THR A 1 138 ? 29.833 -10.989 -25.446 1.00 46.69 138 THR A CA 1
ATOM 1035 C C . THR A 1 138 ? 31.298 -10.599 -25.293 1.00 46.69 138 THR A C 1
ATOM 1037 O O . THR A 1 138 ? 31.599 -9.409 -25.325 1.00 46.69 138 THR A O 1
ATOM 1040 N N . ARG A 1 139 ? 32.236 -11.557 -25.197 1.00 47.72 139 ARG A N 1
ATOM 1041 C CA . ARG A 1 139 ? 33.681 -11.251 -25.143 1.00 47.72 139 ARG A CA 1
ATOM 1042 C C . ARG A 1 139 ? 34.194 -10.591 -26.423 1.00 47.72 139 ARG A C 1
ATOM 1044 O O . ARG A 1 139 ? 34.937 -9.615 -26.337 1.00 47.72 139 ARG A O 1
ATOM 1051 N N . VAL A 1 140 ? 33.791 -11.082 -27.595 1.00 46.03 140 VAL A N 1
ATOM 1052 C CA . VAL A 1 140 ? 34.195 -10.507 -28.891 1.00 46.03 140 VAL A CA 1
ATOM 1053 C C . VAL A 1 140 ? 33.597 -9.112 -29.085 1.00 46.03 140 VAL A C 1
ATOM 1055 O O . VAL A 1 140 ? 34.329 -8.173 -29.403 1.00 46.03 140 VAL A O 1
ATOM 1058 N N . CYS A 1 141 ? 32.296 -8.951 -28.832 1.00 48.91 141 CYS A N 1
ATOM 1059 C CA . CYS A 1 141 ? 31.608 -7.664 -28.878 1.00 48.91 141 CYS A CA 1
ATOM 1060 C C . CYS A 1 141 ? 32.182 -6.685 -27.851 1.00 48.91 141 CYS A C 1
ATOM 1062 O O . CYS A 1 141 ? 32.318 -5.512 -28.168 1.00 48.91 141 CYS A O 1
ATOM 1064 N N . ARG A 1 142 ? 32.594 -7.145 -26.662 1.00 55.59 142 ARG A N 1
ATOM 1065 C CA . ARG A 1 142 ? 33.261 -6.309 -25.653 1.00 55.59 142 ARG A CA 1
ATOM 1066 C C . ARG A 1 142 ? 34.636 -5.831 -26.109 1.00 55.59 142 ARG A C 1
ATOM 1068 O O . ARG A 1 142 ? 34.912 -4.640 -26.026 1.00 55.59 142 ARG A O 1
ATOM 1075 N N . GLY A 1 143 ? 35.464 -6.719 -26.661 1.00 49.41 143 GLY A N 1
ATOM 1076 C CA . GLY A 1 143 ? 36.764 -6.330 -27.221 1.00 49.41 143 GLY A CA 1
ATOM 1077 C C . GLY A 1 143 ? 36.639 -5.366 -28.407 1.00 49.41 143 GLY A C 1
ATOM 1078 O O . GLY A 1 143 ? 37.487 -4.500 -28.602 1.00 49.41 143 GLY A O 1
ATOM 1079 N N . TRP A 1 144 ? 35.566 -5.474 -29.195 1.00 52.31 144 TRP A N 1
ATOM 1080 C CA . TRP A 1 144 ? 35.237 -4.487 -30.223 1.00 52.31 144 TRP A CA 1
ATOM 1081 C C . TRP A 1 144 ? 34.743 -3.170 -29.636 1.00 52.31 144 TRP A C 1
ATOM 1083 O O . TRP A 1 144 ? 35.251 -2.122 -30.026 1.00 52.31 144 TRP A O 1
ATOM 1093 N N . ALA A 1 145 ? 33.822 -3.225 -28.677 1.00 57.56 145 ALA A N 1
ATOM 1094 C CA . ALA A 1 145 ? 33.274 -2.063 -28.000 1.00 57.56 145 ALA A CA 1
ATOM 1095 C C . ALA A 1 145 ? 34.370 -1.188 -27.387 1.00 57.56 145 ALA A C 1
ATOM 1097 O O . ALA A 1 145 ? 34.378 0.017 -27.600 1.00 57.56 145 ALA A O 1
ATOM 1098 N N . GLU A 1 146 ? 35.355 -1.788 -26.717 1.00 63.47 146 GLU A N 1
ATOM 1099 C CA . GLU A 1 146 ? 36.494 -1.065 -26.141 1.00 63.47 146 GLU A CA 1
ATOM 1100 C C . GLU A 1 146 ? 37.369 -0.354 -27.184 1.00 63.47 146 GLU A C 1
ATOM 1102 O O . GLU A 1 146 ? 37.948 0.688 -26.874 1.00 63.47 146 GLU A O 1
ATOM 1107 N N . ARG A 1 147 ? 37.461 -0.891 -28.409 1.00 58.25 147 ARG A N 1
ATOM 1108 C CA . ARG A 1 147 ? 38.250 -0.308 -29.508 1.00 58.25 147 ARG A CA 1
ATOM 1109 C C . ARG A 1 147 ? 37.534 0.834 -30.217 1.00 58.25 147 ARG A C 1
ATOM 1111 O O . ARG A 1 147 ? 38.187 1.787 -30.624 1.00 58.25 147 ARG A O 1
ATOM 1118 N N . VAL A 1 148 ? 36.219 0.719 -30.398 1.00 62.62 148 VAL A N 1
ATOM 1119 C CA . VAL A 1 148 ? 35.427 1.707 -31.151 1.00 62.62 148 VAL A CA 1
ATOM 1120 C C . VAL A 1 148 ? 34.795 2.768 -30.257 1.00 62.62 148 VAL A C 1
ATOM 1122 O O . VAL A 1 148 ? 34.390 3.810 -30.764 1.00 62.62 148 VAL A O 1
ATOM 1125 N N . HIS A 1 149 ? 34.761 2.539 -28.939 1.00 72.50 149 HIS A N 1
ATOM 1126 C CA . HIS A 1 149 ? 34.154 3.441 -27.964 1.00 72.50 149 HIS A CA 1
ATOM 1127 C C . HIS A 1 149 ? 34.579 4.895 -28.153 1.00 72.50 149 HIS A C 1
ATOM 1129 O O . HIS A 1 149 ? 33.714 5.752 -28.231 1.00 72.50 149 HIS A O 1
ATOM 1135 N N . ASP A 1 150 ? 35.879 5.192 -28.233 1.00 72.19 150 ASP A N 1
ATOM 1136 C CA . ASP A 1 150 ? 36.343 6.588 -28.232 1.00 72.19 150 ASP A CA 1
ATOM 1137 C C . ASP A 1 150 ? 35.926 7.342 -29.506 1.00 72.19 150 ASP A C 1
ATOM 1139 O O . ASP A 1 150 ? 35.721 8.551 -29.463 1.00 72.19 150 ASP A O 1
ATOM 1143 N N . ALA A 1 151 ? 35.736 6.626 -30.620 1.00 69.12 151 ALA A N 1
ATOM 1144 C CA . ALA A 1 151 ? 35.195 7.194 -31.852 1.00 69.12 151 ALA A CA 1
ATOM 1145 C C . ALA A 1 151 ? 33.678 7.420 -31.759 1.00 69.12 151 ALA A C 1
ATOM 1147 O O . ALA A 1 151 ? 33.190 8.457 -32.196 1.00 69.12 151 ALA A O 1
ATOM 1148 N N . VAL A 1 152 ? 32.940 6.481 -31.156 1.00 71.38 152 VAL A N 1
ATOM 1149 C CA . VAL A 1 152 ? 31.481 6.588 -30.991 1.00 71.38 152 VAL A CA 1
ATOM 1150 C C . VAL A 1 152 ? 31.106 7.624 -29.927 1.00 71.38 152 VAL A C 1
ATOM 1152 O O . VAL A 1 152 ? 30.215 8.431 -30.138 1.00 71.38 152 VAL A O 1
ATOM 1155 N N . ALA A 1 153 ? 31.820 7.663 -28.804 1.00 71.12 153 ALA A N 1
ATOM 1156 C CA . ALA A 1 153 ? 31.576 8.588 -27.699 1.00 71.12 153 ALA A CA 1
ATOM 1157 C C . ALA A 1 153 ? 31.944 10.046 -28.030 1.00 71.12 153 ALA A C 1
ATOM 1159 O O . ALA A 1 153 ? 31.531 10.965 -27.324 1.00 71.12 153 ALA A O 1
ATOM 1160 N N . ALA A 1 154 ? 32.737 10.283 -29.077 1.00 76.56 154 ALA A N 1
ATOM 1161 C CA . ALA A 1 154 ? 33.063 11.632 -29.526 1.00 76.56 154 ALA A CA 1
ATOM 1162 C C . ALA A 1 154 ? 31.889 12.321 -30.250 1.00 76.56 154 ALA A C 1
ATOM 1164 O O . ALA A 1 154 ? 31.850 13.552 -30.276 1.00 76.56 154 ALA A O 1
ATOM 1165 N N . ASP A 1 155 ? 30.932 11.557 -30.784 1.00 79.19 155 ASP A N 1
ATOM 1166 C CA . ASP A 1 155 ? 29.821 12.045 -31.605 1.00 79.19 155 ASP A CA 1
ATOM 1167 C C . ASP A 1 155 ? 28.475 11.682 -30.950 1.00 79.19 155 ASP A C 1
ATOM 1169 O O . ASP A 1 155 ? 28.122 10.509 -30.835 1.00 79.19 155 ASP A O 1
ATOM 1173 N N . ASP A 1 156 ? 27.714 12.692 -30.513 1.00 81.62 156 ASP A N 1
ATOM 1174 C CA . ASP A 1 156 ? 26.419 12.484 -29.848 1.00 81.62 156 ASP A CA 1
ATOM 1175 C C . ASP A 1 156 ? 25.404 11.773 -30.743 1.00 81.62 156 ASP A C 1
ATOM 1177 O O . ASP A 1 156 ? 24.585 11.011 -30.238 1.00 81.62 156 ASP A O 1
ATOM 1181 N N . LEU A 1 157 ? 25.475 11.971 -32.062 1.00 82.00 157 LEU A N 1
ATOM 1182 C CA . LEU A 1 157 ? 24.596 11.288 -33.003 1.00 82.00 157 LEU A CA 1
ATOM 1183 C C . LEU A 1 157 ? 24.962 9.802 -33.115 1.00 82.00 157 LEU A C 1
ATOM 1185 O O . LEU A 1 157 ? 24.078 8.954 -33.178 1.00 82.00 157 LEU A O 1
ATOM 1189 N N . ALA A 1 158 ? 26.257 9.473 -33.084 1.00 77.00 158 ALA A N 1
ATOM 1190 C CA . ALA A 1 158 ? 26.719 8.083 -33.114 1.00 77.00 158 ALA A CA 1
ATOM 1191 C C . ALA A 1 158 ? 26.422 7.355 -31.800 1.00 77.00 158 ALA A C 1
ATOM 1193 O O . ALA A 1 158 ? 26.079 6.175 -31.809 1.00 77.00 158 ALA A O 1
ATOM 1194 N N . LEU A 1 159 ? 26.537 8.060 -30.673 1.00 76.88 159 LEU A N 1
ATOM 1195 C CA . LEU A 1 159 ? 26.160 7.546 -29.362 1.00 76.88 159 LEU A CA 1
ATOM 1196 C C . LEU A 1 159 ? 24.638 7.363 -29.250 1.00 76.88 159 LEU A C 1
ATOM 1198 O O . LEU A 1 159 ? 24.209 6.363 -28.684 1.00 76.88 159 LEU A O 1
ATOM 1202 N N . LEU A 1 160 ? 23.837 8.275 -29.815 1.00 76.00 160 LEU A N 1
ATOM 1203 C CA . LEU A 1 160 ? 22.379 8.157 -29.907 1.00 76.00 160 LEU A CA 1
ATOM 1204 C C . LEU A 1 160 ? 21.951 6.955 -30.762 1.00 76.00 160 LEU A C 1
ATOM 1206 O O . LEU A 1 160 ? 21.099 6.187 -30.329 1.00 76.00 160 LEU A O 1
ATOM 1210 N N . ASP A 1 161 ? 22.562 6.761 -31.935 1.00 73.75 161 ASP A N 1
ATOM 1211 C CA . ASP A 1 161 ? 22.236 5.676 -32.877 1.00 73.75 161 ASP A CA 1
ATOM 1212 C C . ASP A 1 161 ? 22.370 4.274 -32.252 1.00 73.75 161 ASP A C 1
ATOM 1214 O O . ASP A 1 161 ? 21.617 3.363 -32.589 1.00 73.75 161 ASP A O 1
ATOM 1218 N N . LEU A 1 162 ? 23.249 4.102 -31.256 1.00 67.31 162 LEU A N 1
ATOM 1219 C CA . LEU A 1 162 ? 23.355 2.852 -30.487 1.00 67.31 162 LEU A CA 1
ATOM 1220 C C . LEU A 1 162 ? 22.064 2.473 -29.750 1.00 67.31 162 LEU A C 1
ATOM 1222 O O . LEU A 1 162 ? 21.842 1.292 -29.474 1.00 67.31 162 LEU A O 1
ATOM 1226 N N . PHE A 1 163 ? 21.263 3.472 -29.380 1.00 64.44 163 PHE A N 1
ATOM 1227 C CA . PHE A 1 163 ? 20.000 3.313 -28.668 1.00 64.44 163 PHE A CA 1
ATOM 1228 C C . PHE A 1 163 ? 18.795 3.270 -29.612 1.00 64.44 163 PHE A C 1
ATOM 1230 O O . PHE A 1 163 ? 17.664 3.190 -29.137 1.00 64.44 163 PHE A O 1
ATOM 1237 N N . LEU A 1 164 ? 19.011 3.337 -30.929 1.00 65.56 164 LEU A N 1
ATOM 1238 C CA . LEU A 1 164 ? 17.937 3.298 -31.910 1.00 65.56 164 LEU A CA 1
ATOM 1239 C C . LEU A 1 164 ? 17.817 1.905 -32.539 1.00 65.56 164 LEU A C 1
ATOM 1241 O O . LEU A 1 164 ? 18.818 1.269 -32.883 1.00 65.56 164 LEU A O 1
ATOM 1245 N N . PRO A 1 165 ? 16.589 1.404 -32.740 1.00 55.88 165 PRO A N 1
ATOM 1246 C CA . PRO A 1 165 ? 16.374 0.229 -33.570 1.00 55.88 165 PRO A CA 1
ATOM 1247 C C . PRO A 1 165 ? 16.683 0.555 -35.042 1.00 55.88 165 PRO A C 1
ATOM 1249 O O . PRO A 1 165 ? 16.723 1.722 -35.428 1.00 55.88 165 PRO A O 1
ATOM 1252 N N . PRO A 1 166 ? 16.822 -0.454 -35.919 1.00 56.25 166 PRO A N 1
ATOM 1253 C CA . PRO A 1 166 ? 16.998 -0.217 -37.348 1.00 56.25 166 PRO A CA 1
ATOM 1254 C C . PRO A 1 166 ? 15.821 0.588 -37.936 1.00 56.25 166 PRO A C 1
ATOM 1256 O O . PRO A 1 166 ? 14.715 0.074 -38.132 1.00 56.25 166 PRO A O 1
ATOM 1259 N N . MET A 1 167 ? 16.061 1.860 -38.245 1.00 62.16 167 MET A N 1
ATOM 1260 C CA . MET A 1 167 ? 15.081 2.795 -38.814 1.00 62.16 167 MET A CA 1
ATOM 1261 C C . MET A 1 167 ? 15.698 3.602 -39.959 1.00 62.16 167 MET A C 1
ATOM 1263 O O . MET A 1 167 ? 16.912 3.569 -40.150 1.00 62.16 167 MET A O 1
ATOM 1267 N N . ASN A 1 168 ? 14.875 4.232 -40.802 1.00 65.50 168 ASN A N 1
ATOM 1268 C CA . ASN A 1 168 ? 15.385 4.925 -41.988 1.00 65.50 168 ASN A CA 1
ATOM 1269 C C . ASN A 1 168 ? 16.108 6.235 -41.592 1.00 65.50 168 ASN A C 1
ATOM 1271 O O . ASN A 1 168 ? 15.904 6.755 -40.501 1.00 65.50 168 ASN A O 1
ATOM 1275 N N . GLY A 1 169 ? 16.976 6.760 -42.463 1.00 73.50 169 GLY A N 1
ATOM 1276 C CA . GLY A 1 169 ? 17.754 7.972 -42.163 1.00 73.50 169 GLY A CA 1
ATOM 1277 C C . GLY A 1 169 ? 16.911 9.196 -41.755 1.00 73.50 169 GLY A C 1
ATOM 1278 O O . GLY A 1 169 ? 17.291 9.876 -40.805 1.00 73.50 169 GLY A O 1
ATOM 1279 N N . PRO A 1 170 ? 15.780 9.487 -42.429 1.00 77.00 170 PRO A N 1
ATOM 1280 C CA . PRO A 1 170 ? 14.862 10.546 -42.004 1.00 77.00 170 PRO A CA 1
ATOM 1281 C C . PRO A 1 170 ? 14.319 10.374 -40.578 1.00 77.00 170 PRO A C 1
ATOM 1283 O O . PRO A 1 170 ? 14.325 11.339 -39.822 1.00 77.00 170 PRO A O 1
ATOM 1286 N N . ASP A 1 171 ? 13.921 9.161 -40.187 1.00 70.94 171 ASP A N 1
ATOM 1287 C CA . ASP A 1 171 ? 13.425 8.875 -38.835 1.00 70.94 171 ASP A CA 1
ATOM 1288 C C . ASP A 1 171 ? 14.520 9.132 -37.789 1.00 70.94 171 ASP A C 1
ATOM 1290 O O . ASP A 1 171 ? 14.267 9.776 -36.773 1.00 70.94 171 ASP A O 1
ATOM 1294 N N . ILE A 1 172 ? 15.758 8.697 -38.069 1.00 74.94 172 ILE A N 1
ATOM 1295 C CA . ILE A 1 172 ? 16.918 8.962 -37.201 1.00 74.94 172 ILE A CA 1
ATOM 1296 C C . ILE A 1 172 ? 17.151 10.468 -37.075 1.00 74.94 172 ILE A C 1
ATOM 1298 O O . ILE A 1 172 ? 17.398 10.945 -35.975 1.00 74.94 172 ILE A O 1
ATOM 1302 N N . ALA A 1 173 ? 17.061 11.226 -38.171 1.00 80.38 173 ALA A N 1
ATOM 1303 C CA . ALA A 1 173 ? 17.254 12.676 -38.159 1.00 80.38 173 ALA A CA 1
ATOM 1304 C C . ALA A 1 173 ? 16.211 13.383 -37.278 1.00 80.38 173 ALA A C 1
ATOM 1306 O O . ALA A 1 173 ? 16.568 14.261 -36.491 1.00 80.38 173 ALA A O 1
ATOM 1307 N N . THR A 1 174 ? 14.945 12.964 -37.354 1.00 76.94 174 THR A N 1
ATOM 1308 C CA . THR A 1 174 ? 13.868 13.487 -36.500 1.00 76.94 174 THR A CA 1
ATOM 1309 C C . THR A 1 174 ? 14.097 13.132 -35.031 1.00 76.94 174 THR A C 1
ATOM 1311 O O . THR A 1 174 ? 14.117 14.027 -34.187 1.00 76.94 174 THR A O 1
ATOM 1314 N N . VAL A 1 175 ? 14.350 11.852 -34.719 1.00 73.12 175 VAL A N 1
ATOM 1315 C CA . VAL A 1 175 ? 14.617 11.401 -33.340 1.00 73.12 175 VAL A CA 1
ATOM 1316 C C . VAL A 1 175 ? 15.842 12.101 -32.760 1.00 73.12 175 VAL A C 1
ATOM 1318 O O . VAL A 1 175 ? 15.813 12.572 -31.627 1.00 73.12 175 VAL A O 1
ATOM 1321 N N . ALA A 1 176 ? 16.916 12.205 -33.538 1.00 80.06 176 ALA A N 1
ATOM 1322 C CA . ALA A 1 176 ? 18.138 12.863 -33.117 1.00 80.06 176 ALA A CA 1
ATOM 1323 C C . ALA A 1 176 ? 17.948 14.369 -32.933 1.00 80.06 176 ALA A C 1
ATOM 1325 O O . ALA A 1 176 ? 18.505 14.930 -31.997 1.00 80.06 176 ALA A O 1
ATOM 1326 N N . THR A 1 177 ? 17.152 15.024 -33.783 1.00 80.94 177 THR A N 1
ATOM 1327 C CA . THR A 1 177 ? 16.866 16.457 -33.639 1.00 80.94 177 THR A CA 1
ATOM 1328 C C . THR A 1 177 ? 16.190 16.750 -32.304 1.00 80.94 177 THR A C 1
ATOM 1330 O O . THR A 1 177 ? 16.616 17.640 -31.564 1.00 80.94 177 THR A O 1
ATOM 1333 N N . ALA A 1 178 ? 15.182 15.943 -31.972 1.00 72.19 178 ALA A N 1
ATOM 1334 C CA . ALA A 1 178 ? 14.452 16.034 -30.718 1.00 72.19 178 ALA A CA 1
ATOM 1335 C C . ALA A 1 178 ? 15.339 15.690 -29.507 1.00 72.19 178 ALA A C 1
ATOM 1337 O O . ALA A 1 178 ? 15.471 16.491 -28.582 1.00 72.19 178 ALA A O 1
ATOM 1338 N N . ALA A 1 179 ? 16.015 14.536 -29.532 1.00 73.88 179 ALA A N 1
ATOM 1339 C CA . ALA A 1 179 ? 16.826 14.053 -28.413 1.00 73.88 179 ALA A CA 1
ATOM 1340 C C . ALA A 1 179 ? 18.076 14.908 -28.147 1.00 73.88 179 ALA A C 1
ATOM 1342 O O . ALA A 1 179 ? 18.485 15.064 -27.002 1.00 73.88 179 ALA A O 1
ATOM 1343 N N . LEU A 1 180 ? 18.714 15.453 -29.187 1.00 81.81 180 LEU A N 1
ATOM 1344 C CA . LEU A 1 180 ? 19.928 16.262 -29.034 1.00 81.81 180 LEU A CA 1
ATOM 1345 C C . LEU A 1 180 ? 19.630 17.745 -28.779 1.00 81.81 180 LEU A C 1
ATOM 1347 O O . LEU A 1 180 ? 20.559 18.511 -28.516 1.00 81.81 180 LEU A O 1
ATOM 1351 N N . GLY A 1 181 ? 18.368 18.173 -28.900 1.00 74.19 181 GLY A N 1
ATOM 1352 C CA . GLY A 1 181 ? 17.973 19.575 -28.752 1.00 74.19 181 GLY A CA 1
ATOM 1353 C C . GLY A 1 181 ? 18.627 20.511 -29.779 1.00 74.19 181 GLY A C 1
ATOM 1354 O O . GLY A 1 181 ? 18.819 21.697 -29.500 1.00 74.19 181 GLY A O 1
ATOM 1355 N N . ARG A 1 182 ? 19.007 19.986 -30.952 1.00 88.94 182 ARG A N 1
ATOM 1356 C CA . ARG A 1 182 ? 19.602 20.725 -32.078 1.00 88.94 182 ARG A CA 1
ATOM 1357 C C . ARG A 1 182 ? 19.105 20.149 -33.395 1.00 88.94 182 ARG A C 1
ATOM 1359 O O . ARG A 1 182 ? 18.851 18.959 -33.465 1.00 88.94 182 ARG A O 1
ATOM 1366 N N . GLU A 1 183 ? 19.056 20.946 -34.455 1.00 85.56 183 GLU A N 1
ATOM 1367 C CA . GLU A 1 183 ? 18.742 20.434 -35.794 1.00 85.56 183 GLU A CA 1
ATOM 1368 C C . GLU A 1 183 ? 19.804 19.410 -36.251 1.00 85.56 183 GLU A C 1
ATOM 1370 O O . GLU A 1 183 ? 21.009 19.691 -36.217 1.00 85.56 183 GLU A O 1
ATOM 1375 N N . VAL A 1 184 ? 19.355 18.214 -36.648 1.00 86.50 184 VAL A N 1
ATOM 1376 C CA . VAL A 1 184 ? 20.181 17.137 -37.213 1.00 86.50 184 VAL A CA 1
ATOM 1377 C C . VAL A 1 184 ? 19.698 16.864 -38.641 1.00 86.50 184 VAL A C 1
ATOM 1379 O O . VAL A 1 184 ? 18.661 16.225 -38.824 1.00 86.50 184 VAL A O 1
ATOM 1382 N N . PRO A 1 185 ? 20.404 17.338 -39.682 1.00 88.31 185 PRO A N 1
ATOM 1383 C CA . PRO A 1 185 ? 19.987 17.115 -41.058 1.00 88.31 185 PRO A CA 1
ATOM 1384 C C . PRO A 1 185 ? 20.226 15.662 -41.489 1.00 88.31 185 PRO A C 1
ATOM 1386 O O . PRO A 1 185 ? 21.170 15.006 -41.047 1.00 88.31 185 PRO A O 1
ATOM 1389 N N . LEU A 1 186 ? 19.421 15.179 -42.442 1.00 83.19 186 LEU A N 1
ATOM 1390 C CA . LEU A 1 186 ? 19.554 13.835 -43.023 1.00 83.19 186 LEU A CA 1
ATOM 1391 C C . LEU A 1 186 ? 20.976 13.542 -43.535 1.00 83.19 186 LEU A C 1
ATOM 1393 O O . LEU A 1 186 ? 21.452 12.416 -43.434 1.00 83.19 186 LEU A O 1
ATOM 1397 N N . GLU A 1 187 ? 21.665 14.549 -44.072 1.00 83.50 187 GLU A N 1
ATOM 1398 C CA . GLU A 1 187 ? 23.050 14.426 -44.542 1.00 83.50 187 GLU A CA 1
ATOM 1399 C C . GLU A 1 187 ? 24.001 13.996 -43.415 1.00 83.50 187 GLU A C 1
ATOM 1401 O O . GLU A 1 187 ? 24.834 13.117 -43.620 1.00 83.50 187 GLU A O 1
ATOM 1406 N N . GLU A 1 188 ? 23.819 14.532 -42.204 1.00 84.50 188 GLU A N 1
ATOM 1407 C CA . GLU A 1 188 ? 24.629 14.186 -41.032 1.00 84.50 188 GLU A CA 1
ATOM 1408 C C . GLU A 1 188 ? 24.425 12.718 -40.621 1.00 84.50 188 GLU A C 1
ATOM 1410 O O . GLU A 1 188 ? 25.390 12.012 -40.327 1.00 84.50 188 GLU A O 1
ATOM 1415 N N . VAL A 1 189 ? 23.180 12.234 -40.689 1.00 78.88 189 VAL A N 1
ATOM 1416 C CA . VAL A 1 189 ? 22.824 10.828 -40.436 1.00 78.88 189 VAL A CA 1
ATOM 1417 C C . VAL A 1 189 ? 23.425 9.897 -41.490 1.00 78.88 189 VAL A C 1
ATOM 1419 O O . VAL A 1 189 ? 23.961 8.839 -41.162 1.00 78.88 189 VAL A O 1
ATOM 1422 N N . LEU A 1 190 ? 23.365 10.275 -42.769 1.00 76.38 190 LEU A N 1
ATOM 1423 C CA . LEU A 1 190 ? 23.906 9.461 -43.861 1.00 76.38 190 LEU A CA 1
ATOM 1424 C C . LEU A 1 190 ? 25.442 9.391 -43.847 1.00 76.38 190 LEU A C 1
ATOM 1426 O O . LEU A 1 190 ? 26.013 8.430 -44.366 1.00 76.38 190 LEU A O 1
ATOM 1430 N N . GLU A 1 191 ? 26.115 10.376 -43.249 1.00 77.12 191 GLU A N 1
ATOM 1431 C CA . GLU A 1 191 ? 27.571 10.398 -43.071 1.00 77.12 191 GLU A CA 1
ATOM 1432 C C . GLU A 1 191 ? 28.063 9.585 -41.865 1.00 77.12 191 GLU A C 1
ATOM 1434 O O . GLU A 1 191 ? 29.231 9.179 -41.846 1.00 77.12 191 GLU A O 1
ATOM 1439 N N . LEU A 1 192 ? 27.192 9.300 -40.890 1.00 69.75 192 LEU A N 1
ATOM 1440 C CA . LEU A 1 192 ? 27.498 8.543 -39.669 1.00 69.75 192 LEU A CA 1
ATOM 1441 C C . LEU A 1 192 ? 28.323 7.259 -39.899 1.00 69.75 192 LEU A C 1
ATOM 1443 O O . LEU A 1 192 ? 29.314 7.045 -39.193 1.00 69.75 192 LEU A O 1
ATOM 1447 N N . PRO A 1 193 ? 28.024 6.422 -40.916 1.00 62.50 193 PRO A N 1
ATOM 1448 C CA . PRO A 1 193 ? 28.760 5.177 -41.155 1.00 62.50 193 PRO A CA 1
ATOM 1449 C C . PRO A 1 193 ? 30.216 5.412 -41.572 1.00 62.50 193 PRO A C 1
ATOM 1451 O O . PRO A 1 193 ? 31.069 4.547 -41.381 1.00 62.50 193 PRO A O 1
ATOM 1454 N N . GLY A 1 194 ? 30.509 6.580 -42.154 1.00 58.91 194 GLY A N 1
ATOM 1455 C CA . GLY A 1 194 ? 31.865 7.006 -42.494 1.00 58.91 194 GLY A CA 1
ATOM 1456 C C . GLY A 1 194 ? 32.646 7.552 -41.296 1.00 58.91 194 GLY A C 1
ATOM 1457 O O . GLY A 1 194 ? 33.876 7.563 -41.334 1.00 58.91 194 GLY A O 1
ATOM 1458 N N . ARG A 1 195 ? 31.946 7.972 -40.233 1.00 64.38 195 ARG A N 1
ATOM 1459 C CA . ARG A 1 195 ? 32.526 8.519 -38.995 1.00 64.38 195 ARG A CA 1
ATOM 1460 C C . ARG A 1 195 ? 32.895 7.428 -37.987 1.00 64.38 195 ARG A C 1
ATOM 1462 O O . ARG A 1 195 ? 33.854 7.602 -37.239 1.00 64.38 195 ARG A O 1
ATOM 1469 N N . VAL A 1 196 ? 32.199 6.286 -38.021 1.00 55.94 196 VAL A N 1
ATOM 1470 C CA . VAL A 1 196 ? 32.487 5.095 -37.200 1.00 55.94 196 VAL A CA 1
ATOM 1471 C C . VAL A 1 196 ? 32.801 3.898 -38.112 1.00 55.94 196 VAL A C 1
ATOM 1473 O O . VAL A 1 196 ? 31.914 3.104 -38.438 1.00 55.94 196 VAL A O 1
ATOM 1476 N N . PRO A 1 197 ? 34.057 3.741 -38.570 1.00 45.72 197 PRO A N 1
ATOM 1477 C CA . PRO A 1 197 ? 34.393 2.713 -39.544 1.00 45.72 197 PRO A CA 1
ATOM 1478 C C . PRO A 1 197 ? 34.216 1.302 -38.961 1.00 45.72 197 PRO A C 1
ATOM 1480 O O . PRO A 1 197 ? 34.732 0.997 -37.888 1.00 45.72 197 PRO A O 1
ATOM 1483 N N . ALA A 1 198 ? 33.568 0.426 -39.737 1.00 45.59 198 ALA A N 1
ATOM 1484 C CA . ALA A 1 198 ? 33.507 -1.035 -39.571 1.00 45.59 198 ALA A CA 1
ATOM 1485 C C . ALA A 1 198 ? 32.492 -1.645 -38.582 1.00 45.59 198 ALA A C 1
ATOM 1487 O O . ALA A 1 198 ? 32.640 -2.819 -38.250 1.00 45.59 198 ALA A O 1
ATOM 1488 N N . VAL A 1 199 ? 31.437 -0.936 -38.160 1.00 43.22 199 VAL A N 1
ATOM 1489 C CA . VAL A 1 199 ? 30.459 -1.529 -37.221 1.00 43.22 199 VAL A CA 1
ATOM 1490 C C . VAL A 1 199 ? 29.008 -1.527 -37.702 1.00 43.22 199 VAL A C 1
ATOM 1492 O O . VAL A 1 199 ? 28.226 -2.358 -37.253 1.00 43.22 199 VAL A O 1
ATOM 1495 N N . THR A 1 200 ? 28.626 -0.679 -38.649 1.00 43.12 200 THR A N 1
ATOM 1496 C CA . THR A 1 200 ? 27.225 -0.571 -39.062 1.00 43.12 200 THR A CA 1
ATOM 1497 C C . THR A 1 200 ? 26.873 -1.563 -40.179 1.00 43.12 200 THR A C 1
ATOM 1499 O O . THR A 1 200 ? 27.498 -1.608 -41.241 1.00 43.12 200 THR A O 1
ATOM 1502 N N . GLY A 1 201 ? 25.875 -2.412 -39.931 1.00 43.31 201 GLY A N 1
ATOM 1503 C CA . GLY A 1 201 ? 25.367 -3.389 -40.892 1.00 43.31 201 GLY A CA 1
ATOM 1504 C C . GLY A 1 201 ? 24.120 -2.864 -41.602 1.00 43.31 201 GLY A C 1
ATOM 1505 O O . GLY A 1 201 ? 23.121 -2.559 -40.961 1.00 43.31 201 GLY A O 1
ATOM 1506 N N . SER A 1 202 ? 24.142 -2.799 -42.935 1.00 38.72 202 SER A N 1
ATOM 1507 C CA . SER A 1 202 ? 22.956 -2.477 -43.740 1.00 38.72 202 SER A CA 1
ATOM 1508 C C . SER A 1 202 ? 22.021 -3.686 -43.804 1.00 38.72 202 SER A C 1
ATOM 1510 O O . SER A 1 202 ? 22.153 -4.520 -44.703 1.00 38.72 202 SER A O 1
ATOM 1512 N N . VAL A 1 203 ? 21.051 -3.778 -42.896 1.00 36.31 203 VAL A N 1
ATOM 1513 C CA . VAL A 1 203 ? 19.979 -4.786 -43.020 1.00 36.31 203 VAL A CA 1
ATOM 1514 C C . VAL A 1 203 ? 18.841 -4.283 -43.920 1.00 36.31 203 VAL A C 1
ATOM 1516 O O . VAL A 1 203 ? 18.148 -5.087 -44.533 1.00 36.31 203 VAL A O 1
ATOM 1519 N N . THR A 1 204 ? 18.694 -2.967 -44.103 1.00 36.41 204 THR A N 1
ATOM 1520 C CA . THR A 1 204 ? 17.574 -2.377 -44.870 1.00 36.41 204 THR A CA 1
ATOM 1521 C C . THR A 1 204 ? 17.904 -1.037 -45.546 1.00 36.41 204 THR A C 1
ATOM 1523 O O . THR A 1 204 ? 16.999 -0.306 -45.937 1.00 36.41 204 THR A O 1
ATOM 1526 N N . GLY A 1 205 ? 19.188 -0.696 -45.712 1.00 42.22 205 GLY A N 1
ATOM 1527 C CA . GLY A 1 205 ? 19.605 0.613 -46.237 1.00 42.22 205 GLY A CA 1
ATOM 1528 C C . GLY A 1 205 ? 19.774 1.707 -45.175 1.00 42.22 205 GLY A C 1
ATOM 1529 O O . GLY A 1 205 ? 20.071 2.841 -45.533 1.00 42.22 205 GLY A O 1
ATOM 1530 N N . SER A 1 206 ? 19.653 1.362 -43.890 1.00 42.03 206 SER A N 1
ATOM 1531 C CA . SER A 1 206 ? 20.141 2.171 -42.771 1.00 42.03 206 SER A CA 1
ATOM 1532 C C . SER A 1 206 ? 21.263 1.442 -42.039 1.00 42.03 206 SER A C 1
ATOM 1534 O O . SER A 1 206 ? 21.308 0.208 -42.011 1.00 42.03 206 SER A O 1
ATOM 1536 N N . ALA A 1 207 ? 22.204 2.213 -41.519 1.00 50.00 207 ALA A N 1
ATOM 1537 C CA . ALA A 1 207 ? 23.463 1.753 -40.978 1.00 50.00 207 ALA A CA 1
ATOM 1538 C C . ALA A 1 207 ? 23.358 1.609 -39.457 1.00 50.00 207 ALA A C 1
ATOM 1540 O O . ALA A 1 207 ? 23.828 2.470 -38.733 1.00 50.00 207 ALA A O 1
ATOM 1541 N N . ALA A 1 208 ? 22.762 0.514 -38.986 1.00 50.28 208 ALA A N 1
ATOM 1542 C CA . ALA A 1 208 ? 22.603 0.262 -37.555 1.00 50.28 208 ALA A CA 1
ATOM 1543 C C . ALA A 1 208 ? 23.722 -0.637 -37.008 1.00 50.28 208 ALA A C 1
ATOM 1545 O O . ALA A 1 208 ? 24.241 -1.523 -37.704 1.00 50.28 208 ALA A O 1
ATOM 1546 N N . PHE A 1 209 ? 24.073 -0.446 -35.738 1.00 51.56 209 PHE A N 1
ATOM 1547 C CA . PHE A 1 209 ? 24.965 -1.349 -35.016 1.00 51.56 209 PHE A CA 1
ATOM 1548 C C . PHE A 1 209 ? 24.308 -2.731 -34.831 1.00 51.56 209 PHE A C 1
ATOM 1550 O O . PHE A 1 209 ? 23.121 -2.819 -34.508 1.00 51.56 209 PHE A O 1
ATOM 1557 N N . PRO A 1 210 ? 25.055 -3.843 -34.969 1.00 54.62 210 PRO A N 1
ATOM 1558 C CA . PRO A 1 210 ? 24.591 -5.148 -34.528 1.00 54.62 210 PRO A CA 1
ATOM 1559 C C . PRO A 1 210 ? 24.166 -5.076 -33.052 1.00 54.62 210 PRO A C 1
ATOM 1561 O O . PRO A 1 210 ? 24.976 -4.627 -32.237 1.00 54.62 210 PRO A O 1
ATOM 1564 N N . PRO A 1 211 ? 22.966 -5.551 -32.667 1.00 50.44 211 PRO A N 1
ATOM 1565 C CA . PRO A 1 211 ? 22.419 -5.336 -31.322 1.00 50.44 211 PRO A CA 1
ATOM 1566 C C . PRO A 1 211 ? 23.347 -5.770 -30.179 1.00 50.44 211 PRO A C 1
ATOM 1568 O O . PRO A 1 211 ? 23.512 -5.051 -29.199 1.00 50.44 211 PRO A O 1
ATOM 1571 N N . ALA A 1 212 ? 24.034 -6.907 -30.327 1.00 49.16 212 ALA A N 1
ATOM 1572 C CA . ALA A 1 212 ? 24.983 -7.399 -29.325 1.00 49.16 212 ALA A CA 1
ATOM 1573 C C . ALA A 1 212 ? 26.216 -6.487 -29.161 1.00 49.16 212 ALA A C 1
ATOM 1575 O O . ALA A 1 212 ? 26.744 -6.338 -28.060 1.00 49.16 212 ALA A O 1
ATOM 1576 N N . LEU A 1 213 ? 26.673 -5.856 -30.245 1.00 54.12 213 LEU A N 1
ATOM 1577 C CA . LEU A 1 213 ? 27.787 -4.913 -30.220 1.00 54.12 213 LEU A CA 1
ATOM 1578 C C . LEU A 1 213 ? 27.332 -3.533 -29.743 1.00 54.12 213 LEU A C 1
ATOM 1580 O O . LEU A 1 213 ? 28.019 -2.948 -28.912 1.00 54.12 213 LEU A O 1
ATOM 1584 N N . ALA A 1 214 ? 26.155 -3.067 -30.171 1.00 55.25 214 ALA A N 1
ATOM 1585 C CA . ALA A 1 214 ? 25.519 -1.864 -29.640 1.00 55.25 214 ALA A CA 1
ATOM 1586 C C . ALA A 1 214 ? 25.399 -1.945 -28.112 1.00 55.25 214 ALA A C 1
ATOM 1588 O O . ALA A 1 214 ? 25.894 -1.074 -27.399 1.00 55.25 214 ALA A O 1
ATOM 1589 N N . ALA A 1 215 ? 24.877 -3.066 -27.604 1.00 52.31 215 ALA A N 1
ATOM 1590 C CA . ALA A 1 215 ? 24.773 -3.336 -26.177 1.00 52.31 215 ALA A CA 1
ATOM 1591 C C . ALA A 1 215 ? 26.137 -3.279 -25.470 1.00 52.31 215 ALA A C 1
ATOM 1593 O O . ALA A 1 215 ? 26.244 -2.667 -24.410 1.00 52.31 215 ALA A O 1
ATOM 1594 N N . GLN A 1 216 ? 27.203 -3.864 -26.034 1.00 58.81 216 GLN A N 1
ATOM 1595 C CA . GLN A 1 216 ? 28.531 -3.779 -25.412 1.00 58.81 216 GLN A CA 1
ATOM 1596 C C . GLN A 1 216 ? 29.157 -2.378 -25.508 1.00 58.81 216 GLN A C 1
ATOM 1598 O O . GLN A 1 216 ? 29.816 -1.971 -24.554 1.00 58.81 216 GLN A O 1
ATOM 1603 N N . ILE A 1 217 ? 28.943 -1.617 -26.589 1.00 63.44 217 ILE A N 1
ATOM 1604 C CA . ILE A 1 217 ? 29.411 -0.223 -26.696 1.00 6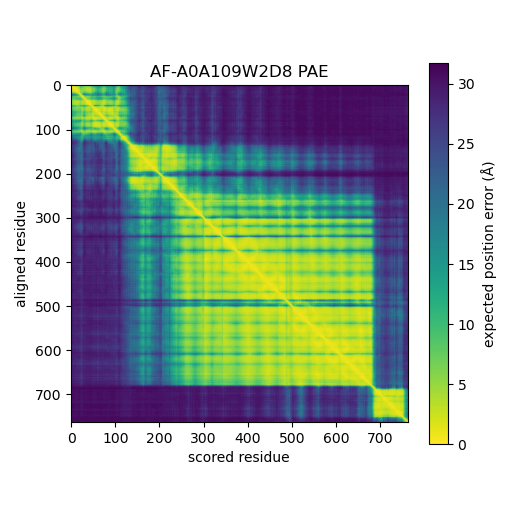3.44 217 ILE A CA 1
ATOM 1605 C C . ILE A 1 217 ? 28.695 0.638 -25.663 1.00 63.44 217 ILE A C 1
ATOM 1607 O O . ILE A 1 217 ? 29.372 1.311 -24.897 1.00 63.44 217 ILE A O 1
ATOM 1611 N N . ILE A 1 218 ? 27.369 0.521 -25.543 1.00 58.56 218 ILE A N 1
ATOM 1612 C CA . ILE A 1 218 ? 26.587 1.173 -24.486 1.00 58.56 218 ILE A CA 1
ATOM 1613 C C . ILE A 1 218 ? 27.151 0.811 -23.111 1.00 58.56 218 ILE A C 1
ATOM 1615 O O . ILE A 1 218 ? 27.353 1.692 -22.286 1.00 58.56 218 ILE A O 1
ATOM 1619 N N . GLN A 1 219 ? 27.465 -0.460 -22.843 1.00 55.41 219 GLN A N 1
ATOM 1620 C CA . GLN A 1 219 ? 28.049 -0.872 -21.559 1.00 55.41 219 GLN A CA 1
ATOM 1621 C C . GLN A 1 219 ? 29.428 -0.232 -21.302 1.00 55.41 219 GLN A C 1
ATOM 1623 O O . GLN A 1 219 ? 29.707 0.190 -20.176 1.00 55.41 219 GLN A O 1
ATOM 1628 N N . VAL A 1 220 ? 30.282 -0.119 -22.326 1.00 64.06 220 VAL A N 1
ATOM 1629 C CA . VAL A 1 220 ? 31.580 0.573 -22.225 1.00 64.06 220 VAL A CA 1
ATOM 1630 C C . VAL A 1 220 ? 31.381 2.084 -22.035 1.00 64.06 220 VAL A C 1
ATOM 1632 O O . VAL A 1 220 ? 32.012 2.660 -21.146 1.00 64.06 220 VAL A O 1
ATOM 1635 N N . SER A 1 221 ? 30.460 2.713 -22.770 1.00 68.00 221 SER A N 1
ATOM 1636 C CA . SER A 1 221 ? 30.092 4.132 -22.646 1.00 68.00 221 SER A CA 1
ATOM 1637 C C . SER A 1 221 ? 29.516 4.457 -21.273 1.00 68.00 221 SER A C 1
ATOM 1639 O O . SER A 1 221 ? 29.980 5.384 -20.617 1.00 68.00 221 SER A O 1
ATOM 1641 N N . MET A 1 222 ? 28.630 3.610 -20.748 1.00 53.59 222 MET A N 1
ATOM 1642 C CA . MET A 1 222 ? 28.111 3.697 -19.380 1.00 53.59 222 MET A CA 1
ATOM 1643 C C . MET A 1 222 ? 29.201 3.573 -18.308 1.00 53.59 222 MET A C 1
ATOM 1645 O O . MET A 1 222 ? 28.992 3.990 -17.171 1.00 53.59 222 MET A O 1
ATOM 1649 N N . THR A 1 223 ? 30.357 2.994 -18.642 1.00 58.91 223 THR A N 1
ATOM 1650 C CA . THR A 1 223 ? 31.496 2.864 -17.722 1.00 58.91 223 THR A CA 1
ATOM 1651 C C . THR A 1 223 ? 32.449 4.063 -17.815 1.00 58.91 223 THR A C 1
ATOM 1653 O O . THR A 1 223 ? 32.992 4.504 -16.796 1.00 58.91 223 THR A O 1
ATOM 1656 N N . ARG A 1 224 ? 32.675 4.586 -19.028 1.00 70.81 224 ARG A N 1
ATOM 1657 C CA . ARG A 1 224 ? 33.650 5.653 -19.309 1.00 70.81 224 ARG A CA 1
ATOM 1658 C C . ARG A 1 224 ? 33.057 7.064 -19.215 1.00 70.81 224 ARG A C 1
ATOM 1660 O O . ARG A 1 224 ? 33.704 7.921 -18.619 1.00 70.81 224 ARG A O 1
ATOM 1667 N N . ASP A 1 225 ? 31.849 7.281 -19.733 1.00 65.00 225 ASP A N 1
ATOM 1668 C CA . ASP A 1 225 ? 31.113 8.555 -19.703 1.00 65.00 225 ASP A CA 1
ATOM 1669 C C . ASP A 1 225 ? 29.613 8.332 -19.380 1.00 65.00 225 ASP A C 1
ATOM 1671 O O . ASP A 1 225 ? 28.740 8.388 -20.258 1.00 65.00 225 ASP A O 1
ATOM 1675 N N . PRO A 1 226 ? 29.290 8.026 -18.107 1.00 55.41 226 PRO A N 1
ATOM 1676 C CA . PRO A 1 226 ? 27.929 7.702 -17.693 1.00 55.41 226 PRO A CA 1
ATOM 1677 C C . PRO A 1 226 ? 26.968 8.882 -17.854 1.00 55.41 226 PRO A C 1
ATOM 1679 O O . PRO A 1 226 ? 25.839 8.680 -18.282 1.00 55.41 226 PRO A O 1
ATOM 1682 N N . SER A 1 227 ? 27.396 10.109 -17.547 1.00 53.97 227 SER A N 1
ATOM 1683 C CA . SER A 1 227 ? 26.512 11.282 -17.548 1.00 53.97 227 SER A CA 1
ATOM 1684 C C . SER A 1 227 ? 25.981 11.604 -18.944 1.00 53.97 227 SER A C 1
ATOM 1686 O O . SER A 1 227 ? 24.784 11.835 -19.108 1.00 53.97 227 SER A O 1
ATOM 1688 N N . ARG A 1 228 ? 26.853 11.574 -19.960 1.00 63.91 228 ARG A N 1
ATOM 1689 C CA . ARG A 1 228 ? 26.478 11.873 -21.348 1.00 63.91 228 ARG A CA 1
ATOM 1690 C C . ARG A 1 228 ? 25.589 10.782 -21.943 1.00 63.91 228 ARG A C 1
ATOM 1692 O O . ARG A 1 228 ? 24.540 11.082 -22.503 1.00 63.91 228 ARG A O 1
ATOM 1699 N N . THR A 1 229 ? 25.960 9.521 -21.722 1.00 59.59 229 THR A N 1
ATOM 1700 C CA . THR A 1 229 ? 25.201 8.341 -22.171 1.00 59.59 229 THR A CA 1
ATOM 1701 C C . THR A 1 229 ? 23.799 8.286 -21.542 1.00 59.59 229 THR A C 1
ATOM 1703 O O . THR A 1 229 ? 22.825 7.928 -22.202 1.00 59.59 229 THR A O 1
ATOM 1706 N N . VAL A 1 230 ? 23.679 8.675 -20.267 1.00 55.22 230 VAL A N 1
ATOM 1707 C CA . VAL A 1 230 ? 22.401 8.768 -19.543 1.00 55.22 230 VAL A CA 1
ATOM 1708 C C . VAL A 1 230 ? 21.531 9.907 -20.061 1.00 55.22 230 VAL A C 1
ATOM 1710 O O . VAL A 1 230 ? 20.340 9.673 -20.255 1.00 55.22 230 VAL A O 1
ATOM 1713 N N . SER A 1 231 ? 22.098 11.101 -20.287 1.00 60.97 231 SER A N 1
ATOM 1714 C CA . SER A 1 231 ? 21.341 12.244 -20.823 1.00 60.97 231 SER A CA 1
ATOM 1715 C C . SER A 1 231 ? 20.734 11.880 -22.167 1.00 60.97 231 SER A C 1
ATOM 1717 O O . SER A 1 231 ? 19.521 11.875 -22.290 1.00 60.97 231 SER A O 1
ATOM 1719 N N . LEU A 1 232 ? 21.557 11.413 -23.107 1.00 66.06 232 LEU A N 1
ATOM 1720 C CA . LEU A 1 232 ? 21.126 10.991 -24.439 1.00 66.06 232 LEU A CA 1
ATOM 1721 C C . LEU A 1 232 ? 19.993 9.965 -24.415 1.00 66.06 232 LEU A C 1
ATOM 1723 O O . LEU A 1 232 ? 19.010 10.110 -25.132 1.00 66.06 232 LEU A O 1
ATOM 1727 N N . ARG A 1 233 ? 20.099 8.944 -23.559 1.00 61.88 233 ARG A N 1
ATOM 1728 C CA . ARG A 1 233 ? 19.061 7.916 -23.423 1.00 61.88 233 ARG A CA 1
ATOM 1729 C C . ARG A 1 233 ? 17.777 8.444 -22.768 1.00 61.88 233 ARG A C 1
ATOM 1731 O O . ARG A 1 233 ? 16.682 8.001 -23.116 1.00 61.88 233 ARG A O 1
ATOM 1738 N N . ARG A 1 234 ? 17.893 9.370 -21.810 1.00 61.06 234 ARG A N 1
ATOM 1739 C CA . ARG A 1 234 ? 16.742 10.061 -21.210 1.00 61.06 234 ARG A CA 1
ATOM 1740 C C . ARG A 1 234 ? 16.061 10.943 -22.244 1.00 61.06 234 ARG A C 1
ATOM 1742 O O . ARG A 1 234 ? 14.847 10.887 -22.379 1.00 61.06 234 ARG A O 1
ATOM 1749 N N . ASP A 1 235 ? 16.844 11.713 -22.982 1.00 68.50 235 ASP A N 1
ATOM 1750 C CA . ASP A 1 235 ? 16.339 12.633 -23.985 1.00 68.50 235 ASP A CA 1
ATOM 1751 C C . ASP A 1 235 ? 15.636 11.833 -25.105 1.00 68.50 235 ASP A C 1
ATOM 1753 O O . ASP A 1 235 ? 14.547 12.203 -25.529 1.00 68.50 235 ASP A O 1
ATOM 1757 N N . LEU A 1 236 ? 16.110 10.622 -25.421 1.00 68.25 236 LEU A N 1
ATOM 1758 C CA . LEU A 1 236 ? 15.401 9.622 -26.240 1.00 68.25 236 LEU A CA 1
ATOM 1759 C C . LEU A 1 236 ? 14.040 9.180 -25.668 1.00 68.25 236 LEU A C 1
ATOM 1761 O O . LEU A 1 236 ? 13.075 9.025 -26.408 1.00 68.25 236 LEU A O 1
ATOM 1765 N N . SER A 1 237 ? 13.935 9.022 -24.347 1.00 58.94 237 SER A N 1
ATOM 1766 C CA . SER A 1 237 ? 12.653 8.732 -23.685 1.00 58.94 237 SER A CA 1
ATOM 1767 C C . SER A 1 237 ? 11.704 9.939 -23.737 1.00 58.94 237 SER A C 1
ATOM 1769 O O . SER A 1 237 ? 10.493 9.756 -23.792 1.00 58.94 237 SER A O 1
ATOM 1771 N N . THR A 1 238 ? 12.236 11.169 -23.796 1.00 57.53 238 THR A N 1
ATOM 1772 C CA . THR A 1 238 ? 11.432 12.388 -24.011 1.00 57.53 238 THR A CA 1
ATOM 1773 C C . THR A 1 238 ? 10.997 12.567 -25.469 1.00 57.53 238 THR A C 1
ATOM 1775 O O . THR A 1 238 ? 9.917 13.103 -25.713 1.00 57.53 238 THR A O 1
ATOM 1778 N N . VAL A 1 239 ? 11.751 12.023 -26.437 1.00 64.50 239 VAL A N 1
ATOM 1779 C CA . VAL A 1 239 ? 11.335 11.975 -27.853 1.00 64.50 239 VAL A CA 1
ATOM 1780 C C . VAL A 1 239 ? 10.040 11.186 -28.040 1.00 64.50 239 VAL A C 1
ATOM 1782 O O . VAL A 1 239 ? 9.257 11.493 -28.934 1.00 64.50 239 VAL A O 1
ATOM 1785 N N . LEU A 1 240 ? 9.762 10.207 -27.173 1.00 61.25 240 LEU A N 1
ATOM 1786 C CA . LEU A 1 240 ? 8.508 9.451 -27.220 1.00 61.25 240 LEU A CA 1
ATOM 1787 C C . LEU A 1 240 ? 7.281 10.382 -27.144 1.00 61.25 240 LEU A C 1
ATOM 1789 O O . LEU A 1 240 ? 6.261 10.103 -27.776 1.00 61.25 240 LEU A O 1
ATOM 1793 N N . THR A 1 241 ? 7.406 11.502 -26.421 1.00 58.12 241 THR A N 1
ATOM 1794 C CA . THR A 1 241 ? 6.368 12.536 -26.255 1.00 58.12 241 THR A CA 1
ATOM 1795 C C . THR A 1 241 ? 6.432 13.675 -27.281 1.00 58.12 241 THR A C 1
ATOM 1797 O O . THR A 1 241 ? 5.599 14.578 -27.225 1.00 58.12 241 THR A O 1
ATOM 1800 N N . ASP A 1 242 ? 7.389 13.649 -28.215 1.00 64.12 242 ASP A N 1
ATOM 1801 C CA . ASP A 1 242 ? 7.513 14.656 -29.274 1.00 64.12 242 ASP A CA 1
ATOM 1802 C C . ASP A 1 242 ? 6.436 14.444 -30.351 1.00 64.12 242 ASP A C 1
ATOM 1804 O O . ASP A 1 242 ? 6.213 13.322 -30.819 1.00 64.12 242 ASP A O 1
ATOM 1808 N N . GLN A 1 243 ? 5.759 15.525 -30.744 1.00 60.56 243 GLN A N 1
ATOM 1809 C CA . GLN A 1 243 ? 4.656 15.501 -31.708 1.00 60.56 243 GLN A CA 1
ATOM 1810 C C . GLN A 1 243 ? 5.141 15.295 -33.149 1.00 60.56 243 GLN A C 1
ATOM 1812 O O . GLN A 1 243 ? 4.388 14.767 -33.967 1.00 60.56 243 GLN A O 1
ATOM 1817 N N . ASP A 1 244 ? 6.386 15.675 -33.452 1.00 62.66 244 ASP A N 1
ATOM 1818 C CA . ASP A 1 244 ? 6.916 15.711 -34.821 1.00 62.66 244 ASP A CA 1
ATOM 1819 C C . ASP A 1 244 ? 7.444 14.347 -35.306 1.00 62.66 244 ASP A C 1
ATOM 1821 O O . ASP A 1 244 ? 7.763 14.172 -36.486 1.00 62.66 244 ASP A O 1
ATOM 1825 N N . LEU A 1 245 ? 7.509 13.348 -34.418 1.00 65.81 245 LEU A N 1
ATOM 1826 C CA . LEU A 1 245 ? 7.918 11.990 -34.764 1.00 65.81 245 LEU A CA 1
ATOM 1827 C C . LEU A 1 245 ? 6.785 11.217 -35.465 1.00 65.81 245 LEU A C 1
ATOM 1829 O O . LEU A 1 245 ? 5.668 11.118 -34.942 1.00 65.81 245 LEU A O 1
ATOM 1833 N N . ASP A 1 246 ? 7.077 10.609 -36.622 1.00 70.00 246 ASP A N 1
ATOM 1834 C CA . ASP A 1 246 ? 6.121 9.718 -37.292 1.00 70.00 246 ASP A CA 1
ATOM 1835 C C . ASP A 1 246 ? 5.792 8.496 -36.419 1.00 70.00 246 ASP A C 1
ATOM 1837 O O . ASP A 1 246 ? 6.614 7.982 -35.656 1.00 70.00 246 ASP A O 1
ATOM 1841 N N . ILE A 1 247 ? 4.566 8.003 -36.550 1.00 67.75 247 ILE A N 1
ATOM 1842 C CA . ILE A 1 247 ? 4.012 6.959 -35.694 1.00 67.75 247 ILE A CA 1
ATOM 1843 C C . ILE A 1 247 ? 4.779 5.633 -35.783 1.00 67.75 247 ILE A C 1
ATOM 1845 O O . ILE A 1 247 ? 4.954 4.966 -34.767 1.00 67.75 247 ILE A O 1
ATOM 1849 N N . ILE A 1 248 ? 5.319 5.283 -36.957 1.00 66.75 248 ILE A N 1
ATOM 1850 C CA . ILE A 1 248 ? 6.118 4.061 -37.144 1.00 66.75 248 ILE A CA 1
ATOM 1851 C C . ILE A 1 248 ? 7.460 4.170 -36.411 1.00 66.75 248 ILE A C 1
ATOM 1853 O O . ILE A 1 248 ? 7.934 3.197 -35.824 1.00 66.75 248 ILE A O 1
ATOM 1857 N N . ALA A 1 249 ? 8.084 5.348 -36.444 1.00 66.06 249 ALA A N 1
ATOM 1858 C CA . ALA A 1 249 ? 9.329 5.596 -35.730 1.00 66.06 249 ALA A CA 1
ATOM 1859 C C . ALA A 1 249 ? 9.102 5.599 -34.210 1.00 66.06 249 ALA A C 1
ATOM 1861 O O . ALA A 1 249 ? 9.921 5.046 -33.473 1.00 66.06 249 ALA A O 1
ATOM 1862 N N . ARG A 1 250 ? 7.960 6.137 -33.755 1.00 72.75 250 ARG A N 1
ATOM 1863 C CA . ARG A 1 250 ? 7.546 6.112 -32.346 1.00 72.75 250 ARG A CA 1
ATOM 1864 C C . ARG A 1 250 ? 7.342 4.684 -31.831 1.00 72.75 250 ARG A C 1
ATOM 1866 O O . ARG A 1 250 ? 7.906 4.356 -30.795 1.00 72.75 250 ARG A O 1
ATOM 1873 N N . ASP A 1 251 ? 6.618 3.833 -32.565 1.00 69.25 251 ASP A N 1
ATOM 1874 C CA . ASP A 1 251 ? 6.416 2.409 -32.224 1.00 69.25 251 ASP A CA 1
ATOM 1875 C C . ASP A 1 251 ? 7.751 1.676 -32.038 1.00 69.25 251 ASP A C 1
ATOM 1877 O O . ASP A 1 251 ? 8.023 1.086 -30.997 1.00 69.25 251 ASP A O 1
ATOM 1881 N N . ARG A 1 252 ? 8.673 1.833 -32.993 1.00 68.00 252 ARG A N 1
ATOM 1882 C CA . ARG A 1 252 ? 9.998 1.208 -32.893 1.00 68.00 252 ARG A CA 1
ATOM 1883 C C . ARG A 1 252 ? 10.823 1.742 -31.720 1.00 68.00 252 ARG A C 1
ATOM 1885 O O . ARG A 1 252 ? 11.528 0.971 -31.074 1.00 68.00 252 ARG A O 1
ATOM 1892 N N . ALA A 1 253 ? 10.776 3.046 -31.446 1.00 67.12 253 ALA A N 1
ATOM 1893 C CA . ALA A 1 253 ? 11.470 3.624 -30.294 1.00 67.12 253 ALA A CA 1
ATOM 1894 C C . ALA A 1 253 ? 10.905 3.082 -28.966 1.00 67.12 253 ALA A C 1
ATOM 1896 O O . ALA A 1 253 ? 11.667 2.804 -28.038 1.00 67.12 253 ALA A O 1
ATOM 1897 N N . LEU A 1 254 ? 9.589 2.863 -28.893 1.00 69.19 254 LEU A N 1
ATOM 1898 C CA . LEU A 1 254 ? 8.928 2.272 -27.730 1.00 69.19 254 LEU A CA 1
ATOM 1899 C C . LEU A 1 254 ? 9.336 0.818 -27.495 1.00 69.19 254 LEU A C 1
ATOM 1901 O O . LEU A 1 254 ? 9.641 0.493 -26.353 1.00 69.19 254 LEU A O 1
ATOM 1905 N N . ASP A 1 255 ? 9.453 -0.018 -28.531 1.00 65.06 255 ASP A N 1
ATOM 1906 C CA . ASP A 1 255 ? 9.978 -1.394 -28.403 1.00 65.06 255 ASP A CA 1
ATOM 1907 C C . ASP A 1 255 ? 11.341 -1.448 -27.681 1.00 65.06 255 ASP A C 1
ATOM 1909 O O . ASP A 1 255 ? 11.664 -2.420 -26.990 1.00 65.06 255 ASP A O 1
ATOM 1913 N N . PHE A 1 256 ? 12.157 -0.402 -27.854 1.00 61.75 256 PHE A N 1
ATOM 1914 C CA . PHE A 1 256 ? 13.504 -0.307 -27.294 1.00 61.75 256 PHE A CA 1
ATOM 1915 C C . PHE A 1 256 ? 13.539 0.357 -25.907 1.00 61.75 256 PHE A C 1
ATOM 1917 O O . PHE A 1 256 ? 14.319 -0.044 -25.041 1.00 61.75 256 PHE A O 1
ATOM 1924 N N . CYS A 1 257 ? 12.689 1.360 -25.671 1.00 64.69 257 CYS A N 1
ATOM 1925 C CA . CYS A 1 257 ? 12.609 2.097 -24.404 1.00 64.69 257 CYS A CA 1
ATOM 1926 C C . CYS A 1 257 ? 11.577 1.526 -23.412 1.00 64.69 257 CYS A C 1
ATOM 1928 O O . CYS A 1 257 ? 11.526 1.972 -22.264 1.00 64.69 257 CYS A O 1
ATOM 1930 N N . ALA A 1 258 ? 10.796 0.530 -23.835 1.00 66.88 258 ALA A N 1
ATOM 1931 C CA . ALA A 1 258 ? 9.701 -0.122 -23.123 1.00 66.88 258 ALA A CA 1
ATOM 1932 C C . ALA A 1 258 ? 9.926 -0.350 -21.617 1.00 66.88 258 ALA A C 1
ATOM 1934 O O . ALA A 1 258 ? 9.094 0.124 -20.842 1.00 66.88 258 ALA A O 1
ATOM 1935 N N . PRO A 1 259 ? 11.042 -0.961 -21.155 1.00 64.12 259 PRO A N 1
ATOM 1936 C CA . PRO A 1 259 ? 11.290 -1.172 -19.727 1.00 64.12 259 PRO A CA 1
ATOM 1937 C C . PRO A 1 259 ? 11.156 0.091 -18.881 1.00 64.12 259 PRO A C 1
ATOM 1939 O O . PRO A 1 259 ? 10.705 0.030 -17.743 1.00 64.12 259 PRO A O 1
ATOM 1942 N N . PHE A 1 260 ? 11.535 1.243 -19.435 1.00 67.75 260 PHE A N 1
ATOM 1943 C CA . PHE A 1 260 ? 11.673 2.499 -18.702 1.00 67.75 260 PHE A CA 1
ATOM 1944 C C . PHE A 1 260 ? 10.413 3.363 -18.755 1.00 67.75 260 PHE A C 1
ATOM 1946 O O . PHE A 1 260 ? 10.287 4.299 -17.968 1.00 67.75 260 PHE A O 1
ATOM 1953 N N . VAL A 1 261 ? 9.437 3.002 -19.593 1.00 72.56 261 VAL A N 1
ATOM 1954 C CA . VAL A 1 261 ? 8.104 3.628 -19.621 1.00 72.56 261 VAL A CA 1
ATOM 1955 C C . VAL A 1 261 ? 7.416 3.522 -18.243 1.00 72.56 261 VAL A C 1
ATOM 1957 O O . VAL A 1 261 ? 6.645 4.395 -17.853 1.00 72.56 261 VAL A O 1
ATOM 1960 N N . ALA A 1 262 ? 7.779 2.514 -17.440 1.00 74.75 262 ALA A N 1
ATOM 1961 C CA . ALA A 1 262 ? 7.266 2.275 -16.088 1.00 74.75 262 ALA A CA 1
ATOM 1962 C C . ALA A 1 262 ? 7.756 3.319 -15.078 1.00 74.75 262 ALA A C 1
ATOM 1964 O O . ALA A 1 262 ? 7.196 3.442 -13.992 1.00 74.75 262 ALA A O 1
ATOM 1965 N N . LEU A 1 263 ? 8.829 4.040 -15.405 1.00 75.31 263 LEU A N 1
ATOM 1966 C CA . LEU A 1 263 ? 9.434 5.043 -14.534 1.00 75.31 263 LEU A CA 1
ATOM 1967 C C . LEU A 1 263 ? 8.946 6.458 -14.856 1.00 75.31 263 LEU A C 1
ATOM 1969 O O . LEU A 1 263 ? 9.137 7.352 -14.031 1.00 75.31 263 LEU A O 1
ATOM 1973 N N . LEU A 1 264 ? 8.295 6.644 -16.010 1.00 76.44 264 LEU A N 1
ATOM 1974 C CA . LEU A 1 264 ? 7.714 7.920 -16.422 1.00 76.44 264 LEU A CA 1
ATOM 1975 C C . LEU A 1 264 ? 6.631 8.384 -15.441 1.00 76.44 264 LEU A C 1
ATOM 1977 O O . LEU A 1 264 ? 6.027 7.594 -14.717 1.00 76.44 264 LEU A O 1
ATOM 1981 N N . SER A 1 265 ? 6.378 9.680 -15.421 1.00 75.81 265 SER A N 1
ATOM 1982 C CA . SER A 1 265 ? 5.220 10.284 -14.769 1.00 75.81 265 SER A CA 1
ATOM 1983 C C . SER A 1 265 ? 3.918 9.918 -15.490 1.00 75.81 265 SER A C 1
ATOM 1985 O O . SER A 1 265 ? 3.900 9.630 -16.691 1.00 75.81 265 SER A O 1
ATOM 1987 N N . THR A 1 266 ? 2.793 9.993 -14.783 1.00 75.62 266 THR A N 1
ATOM 1988 C CA . THR A 1 266 ? 1.456 9.847 -15.375 1.00 75.62 266 THR A CA 1
ATOM 1989 C C . THR A 1 266 ? 1.212 10.927 -16.430 1.00 75.62 266 THR A C 1
ATOM 1991 O O . THR A 1 266 ? 0.561 10.667 -17.434 1.00 75.62 266 THR A O 1
ATOM 1994 N N . THR A 1 267 ? 1.780 12.126 -16.253 1.00 70.62 267 THR A N 1
ATOM 1995 C CA . THR A 1 267 ? 1.678 13.219 -17.239 1.00 70.62 267 THR A CA 1
ATOM 1996 C C . THR A 1 267 ? 2.431 12.894 -18.531 1.00 70.62 267 THR A C 1
ATOM 1998 O O . THR A 1 267 ? 1.918 13.138 -19.624 1.00 70.62 267 THR A O 1
ATOM 2001 N N . GLU A 1 268 ? 3.628 12.313 -18.430 1.00 73.81 268 GLU A N 1
ATOM 2002 C CA . GLU A 1 268 ? 4.390 11.847 -19.594 1.00 73.81 268 GLU A CA 1
ATOM 2003 C C . GLU A 1 268 ? 3.648 10.706 -20.305 1.00 73.81 268 GLU A C 1
ATOM 2005 O O . GLU A 1 268 ? 3.475 10.765 -21.519 1.00 73.81 268 GLU A O 1
ATOM 2010 N N . LEU A 1 269 ? 3.102 9.732 -19.566 1.00 74.19 269 LEU A N 1
ATOM 2011 C CA . LEU A 1 269 ? 2.268 8.659 -20.131 1.00 74.19 269 LEU A CA 1
ATOM 2012 C C . LEU A 1 269 ? 0.982 9.186 -20.795 1.00 74.19 269 LEU A C 1
ATOM 2014 O O . LEU A 1 269 ? 0.611 8.747 -21.885 1.00 74.19 269 LEU A O 1
ATOM 2018 N N . ALA A 1 270 ? 0.305 10.153 -20.176 1.00 71.81 270 ALA A N 1
ATOM 2019 C CA . ALA A 1 270 ? -0.873 10.806 -20.746 1.00 71.81 270 ALA A CA 1
ATOM 2020 C C . ALA A 1 270 ? -0.522 11.570 -22.032 1.00 71.81 270 ALA A C 1
ATOM 2022 O O . ALA A 1 270 ? -1.270 11.544 -23.006 1.00 71.81 270 ALA A O 1
ATOM 2023 N N . SER A 1 271 ? 0.652 12.201 -22.064 1.00 72.00 271 SER A N 1
ATOM 2024 C CA . SER A 1 271 ? 1.157 12.857 -23.269 1.00 72.00 271 SER A CA 1
ATOM 2025 C C . SER A 1 271 ? 1.397 11.832 -24.377 1.00 72.00 271 SER A C 1
ATOM 2027 O O . SER A 1 271 ? 0.916 12.037 -25.484 1.00 72.00 271 SER A O 1
ATOM 2029 N N . LEU A 1 272 ? 2.032 10.690 -24.079 1.00 69.88 272 LEU A N 1
ATOM 2030 C CA . LEU A 1 272 ? 2.218 9.598 -25.049 1.00 69.88 272 LEU A CA 1
ATOM 2031 C C . LEU A 1 272 ? 0.894 9.108 -25.640 1.00 69.88 272 LEU A C 1
ATOM 2033 O O . LEU A 1 272 ? 0.784 8.930 -26.851 1.00 69.88 272 LEU A O 1
ATOM 2037 N N . THR A 1 273 ? -0.111 8.910 -24.791 1.00 68.50 273 THR A N 1
ATOM 2038 C CA . THR A 1 273 ? -1.416 8.371 -25.198 1.00 68.50 273 THR A CA 1
ATOM 2039 C C . THR A 1 273 ? -2.251 9.371 -25.993 1.00 68.50 273 THR A C 1
ATOM 2041 O O . THR A 1 273 ? -2.955 8.966 -26.914 1.00 68.50 273 THR A O 1
ATOM 2044 N N . ALA A 1 274 ? -2.124 10.673 -25.721 1.00 69.81 274 ALA A N 1
ATOM 2045 C CA . ALA A 1 274 ? -2.815 11.725 -26.468 1.00 69.81 274 ALA A CA 1
ATOM 2046 C C . ALA A 1 274 ? -2.396 11.807 -27.950 1.00 69.81 274 ALA A C 1
ATOM 2048 O O . ALA A 1 274 ? -3.174 12.287 -28.776 1.00 69.81 274 ALA A O 1
ATOM 2049 N N . PHE A 1 275 ? -1.196 11.328 -28.302 1.00 65.25 275 PHE A N 1
ATOM 2050 C CA . PHE A 1 275 ? -0.716 11.272 -29.690 1.00 65.25 275 PHE A CA 1
ATOM 2051 C C . PHE A 1 275 ? -1.138 10.010 -30.443 1.00 65.25 275 PHE A C 1
ATOM 2053 O O . PHE A 1 275 ? -0.924 9.922 -31.655 1.00 65.25 275 PHE A O 1
ATOM 2060 N N . LEU A 1 276 ? -1.724 9.027 -29.756 1.00 66.88 276 LEU A N 1
ATOM 2061 C CA . LEU A 1 276 ? -2.142 7.786 -30.391 1.00 66.88 276 LEU A CA 1
ATOM 2062 C C . LEU A 1 276 ?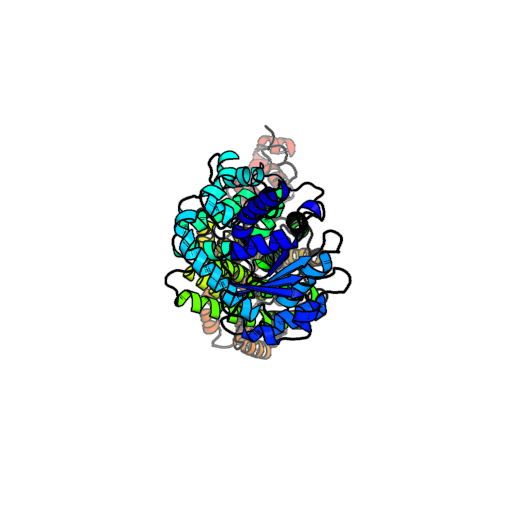 -3.435 8.016 -31.188 1.00 66.88 276 LEU A C 1
ATOM 2064 O O . LEU A 1 276 ? -4.411 8.542 -30.645 1.00 66.88 276 LEU A O 1
ATOM 2068 N N . PRO A 1 277 ? -3.489 7.619 -32.471 1.00 65.50 277 PRO A N 1
ATOM 2069 C CA . PRO A 1 277 ? -4.734 7.625 -33.220 1.00 65.50 277 PRO A CA 1
ATOM 2070 C C . PRO A 1 277 ? -5.744 6.689 -32.550 1.00 65.50 277 PRO A C 1
ATOM 2072 O O . PRO A 1 277 ? -5.378 5.687 -31.940 1.00 65.50 277 PRO A O 1
ATOM 2075 N N . HIS A 1 278 ? -7.037 6.989 -32.700 1.00 69.38 278 HIS A N 1
ATOM 2076 C CA . HIS A 1 278 ? -8.101 6.174 -32.103 1.00 69.38 278 HIS A CA 1
ATOM 2077 C C . HIS A 1 278 ? -8.043 4.698 -32.529 1.00 69.38 278 HIS A C 1
ATOM 2079 O O . HIS A 1 278 ? -8.405 3.830 -31.740 1.00 69.38 278 HIS A O 1
ATOM 2085 N N . GLU A 1 279 ? -7.552 4.411 -33.737 1.00 72.31 279 GLU A N 1
ATOM 2086 C CA . GLU A 1 279 ? -7.304 3.056 -34.230 1.00 72.31 279 GLU A CA 1
ATOM 2087 C C . GLU A 1 279 ? -5.801 2.851 -34.462 1.00 72.31 279 GLU A C 1
ATOM 2089 O O . GLU A 1 279 ? -5.226 3.417 -35.396 1.00 72.31 279 GLU A O 1
ATOM 2094 N N . VAL A 1 280 ? -5.170 2.024 -33.624 1.00 68.81 280 VAL A N 1
ATOM 2095 C CA . VAL A 1 280 ? -3.782 1.577 -33.800 1.00 68.81 280 VAL A CA 1
ATOM 2096 C C . VAL A 1 280 ? -3.782 0.188 -34.460 1.00 68.81 280 VAL A C 1
ATOM 2098 O O . VAL A 1 280 ? -4.367 -0.750 -33.911 1.00 68.81 280 VAL A O 1
ATOM 2101 N N . PRO A 1 281 ? -3.159 0.011 -35.643 1.00 70.25 281 PRO A N 1
ATOM 2102 C CA . PRO A 1 281 ? -3.004 -1.297 -36.270 1.00 70.25 281 PRO A CA 1
ATOM 2103 C C . PRO A 1 281 ? -2.275 -2.296 -35.363 1.00 70.25 281 PRO A C 1
ATOM 2105 O O . PRO A 1 281 ? -1.239 -1.972 -34.798 1.00 70.25 281 PRO A O 1
ATOM 2108 N N . LEU A 1 282 ? -2.718 -3.559 -35.349 1.00 64.62 282 LEU A N 1
ATOM 2109 C CA . LEU A 1 282 ? -2.066 -4.653 -34.599 1.00 64.62 282 LEU A CA 1
ATOM 2110 C C . LEU A 1 282 ? -0.599 -4.909 -34.997 1.00 64.62 282 LEU A C 1
ATOM 2112 O O . LEU A 1 282 ? 0.122 -5.609 -34.297 1.00 64.62 282 LEU A O 1
ATOM 2116 N N . ALA A 1 283 ? -0.165 -4.387 -36.147 1.00 61.81 283 ALA A N 1
ATOM 2117 C CA . ALA A 1 283 ? 1.226 -4.458 -36.585 1.00 61.81 283 ALA A CA 1
ATOM 2118 C C . ALA A 1 283 ? 2.156 -3.502 -35.813 1.00 61.81 283 ALA A C 1
ATOM 2120 O O . ALA A 1 283 ? 3.370 -3.653 -35.927 1.00 61.81 283 ALA A O 1
ATOM 2121 N N . TRP A 1 284 ? 1.601 -2.530 -35.080 1.00 69.06 284 TRP A N 1
ATOM 2122 C CA . TRP A 1 284 ? 2.318 -1.589 -34.215 1.00 69.06 284 TRP A CA 1
ATOM 2123 C C . TRP A 1 284 ? 2.122 -2.019 -32.765 1.00 69.06 284 TRP A C 1
ATOM 2125 O O . TRP A 1 284 ? 1.213 -1.550 -32.076 1.00 69.06 284 TRP A O 1
ATOM 2135 N N . HIS A 1 285 ? 2.887 -3.035 -32.366 1.00 67.19 285 HIS A N 1
ATOM 2136 C CA . HIS A 1 285 ? 2.638 -3.784 -31.138 1.00 67.19 285 HIS A CA 1
ATOM 2137 C C . HIS A 1 285 ? 2.779 -2.901 -29.896 1.00 67.19 285 HIS A C 1
ATOM 2139 O O . HIS A 1 285 ? 1.849 -2.852 -29.097 1.00 67.19 285 HIS A O 1
ATOM 2145 N N . SER A 1 286 ? 3.871 -2.148 -29.754 1.00 72.31 286 SER A N 1
ATOM 2146 C CA . SER A 1 286 ? 4.102 -1.335 -28.556 1.00 72.31 286 SER A CA 1
ATOM 2147 C C . SER A 1 286 ? 3.104 -0.182 -28.447 1.00 72.31 286 SER A C 1
ATOM 2149 O O . SER A 1 286 ? 2.619 0.090 -27.351 1.00 72.31 286 SER A O 1
ATOM 2151 N N . LEU A 1 287 ? 2.725 0.468 -29.555 1.00 72.81 287 LEU A N 1
ATOM 2152 C CA . LEU A 1 287 ? 1.664 1.486 -29.527 1.00 72.81 287 LEU A CA 1
ATOM 2153 C C . LEU A 1 287 ? 0.289 0.890 -29.195 1.00 72.81 287 LEU A C 1
ATOM 2155 O O . LEU A 1 287 ? -0.472 1.514 -28.453 1.00 72.81 287 LEU A O 1
ATOM 2159 N N . HIS A 1 288 ? -0.038 -0.288 -29.738 1.00 74.06 288 HIS A N 1
ATOM 2160 C CA . HIS A 1 288 ? -1.304 -0.969 -29.458 1.00 74.06 288 HIS A CA 1
ATOM 2161 C C . HIS A 1 288 ? -1.408 -1.331 -27.979 1.00 74.06 288 HIS A C 1
ATOM 2163 O O . HIS A 1 288 ? -2.421 -1.054 -27.346 1.00 74.06 288 HIS A O 1
ATOM 2169 N N . GLU A 1 289 ? -0.337 -1.876 -27.414 1.00 73.44 289 GLU A N 1
ATOM 2170 C CA . GLU A 1 289 ? -0.284 -2.233 -26.005 1.00 73.44 289 GLU A CA 1
ATOM 2171 C C . GLU A 1 289 ? -0.301 -0.989 -25.099 1.00 73.44 289 GLU A C 1
ATOM 2173 O O . GLU A 1 289 ? -0.982 -1.008 -24.082 1.00 73.44 289 GLU A O 1
ATOM 2178 N N . ILE A 1 290 ? 0.370 0.126 -25.445 1.00 73.94 290 ILE A N 1
ATOM 2179 C CA . ILE A 1 290 ? 0.230 1.398 -24.694 1.00 73.94 290 ILE A CA 1
ATOM 2180 C C . ILE A 1 290 ? -1.217 1.882 -24.720 1.00 73.94 290 ILE A C 1
ATOM 2182 O O . ILE A 1 290 ? -1.727 2.337 -23.695 1.00 73.94 290 ILE A O 1
ATOM 2186 N N . GLN A 1 291 ? -1.880 1.800 -25.876 1.00 74.88 291 GLN A N 1
ATOM 2187 C CA . GLN A 1 291 ? -3.288 2.162 -25.997 1.00 74.88 291 GLN A CA 1
ATOM 2188 C C . GLN A 1 291 ? -4.164 1.252 -25.128 1.00 74.88 291 GLN A C 1
ATOM 2190 O O . GLN A 1 291 ? -5.067 1.745 -24.450 1.00 74.88 291 GLN A O 1
ATOM 2195 N N . ASP A 1 292 ? -3.881 -0.051 -25.118 1.00 73.00 292 ASP A N 1
ATOM 2196 C CA . ASP A 1 292 ? -4.590 -1.022 -24.294 1.00 73.00 292 ASP A CA 1
ATOM 2197 C C . ASP A 1 292 ? -4.347 -0.759 -22.804 1.00 73.00 292 ASP A C 1
ATOM 2199 O O . ASP A 1 292 ? -5.300 -0.658 -22.039 1.00 73.00 292 ASP A O 1
ATOM 2203 N N . TYR A 1 293 ? -3.106 -0.518 -22.385 1.00 73.19 293 TYR A N 1
ATOM 2204 C CA . TYR A 1 293 ? -2.762 -0.159 -21.010 1.00 73.19 293 TYR A CA 1
ATOM 2205 C C . TYR A 1 293 ? -3.418 1.147 -20.560 1.00 73.19 293 TYR A C 1
ATOM 2207 O O . TYR A 1 293 ? -3.967 1.210 -19.463 1.00 73.19 293 TYR A O 1
ATOM 2215 N N . ALA A 1 294 ? -3.442 2.173 -21.410 1.00 70.06 294 ALA A N 1
ATOM 2216 C CA . ALA A 1 294 ? -4.141 3.422 -21.125 1.00 70.06 294 ALA A CA 1
ATOM 2217 C C . ALA A 1 294 ? -5.656 3.217 -20.991 1.00 70.06 294 ALA A C 1
ATOM 2219 O O . ALA A 1 294 ? -6.284 3.777 -20.095 1.00 70.06 294 ALA A O 1
ATOM 2220 N N . ALA A 1 295 ? -6.243 2.368 -21.838 1.00 67.31 295 ALA A N 1
ATOM 2221 C CA . ALA A 1 295 ? -7.641 1.977 -21.713 1.00 67.31 295 ALA A CA 1
ATOM 2222 C C . ALA A 1 295 ? -7.894 1.143 -20.446 1.00 67.31 295 ALA A C 1
ATOM 2224 O O . ALA A 1 295 ? -8.959 1.268 -19.845 1.00 67.31 295 ALA A O 1
ATOM 2225 N N . HIS A 1 296 ? -6.931 0.324 -20.015 1.00 63.50 296 HIS A N 1
ATOM 2226 C CA . HIS A 1 296 ? -6.994 -0.432 -18.766 1.00 63.50 296 HIS A CA 1
ATOM 2227 C C . HIS A 1 296 ? -6.865 0.480 -17.541 1.00 63.50 296 HIS A C 1
ATOM 2229 O O . HIS A 1 296 ? -7.624 0.304 -16.595 1.00 63.50 296 HIS A O 1
ATOM 2235 N N . LEU A 1 297 ? -6.004 1.499 -17.558 1.00 60.53 297 LEU A N 1
ATOM 2236 C CA . LEU A 1 297 ? -5.952 2.518 -16.500 1.00 60.53 297 LEU A CA 1
ATOM 2237 C C . LEU A 1 297 ? -7.321 3.177 -16.263 1.00 60.53 297 LEU A C 1
ATOM 2239 O O . LEU A 1 297 ? -7.655 3.498 -15.123 1.00 60.53 297 LEU A O 1
ATOM 2243 N N . ASP A 1 298 ? -8.111 3.326 -17.329 1.00 53.44 298 ASP A N 1
ATOM 2244 C CA . ASP A 1 298 ? -9.426 3.975 -17.324 1.00 53.44 298 ASP A CA 1
ATOM 2245 C C . ASP A 1 298 ? -10.604 2.997 -17.084 1.00 53.44 298 ASP A C 1
ATOM 2247 O O . ASP A 1 298 ? -11.708 3.423 -16.745 1.00 53.44 298 ASP A O 1
ATOM 2251 N N . ARG A 1 299 ? -10.403 1.675 -17.255 1.00 52.06 299 ARG A N 1
ATOM 2252 C CA . ARG A 1 299 ? -11.474 0.647 -17.214 1.00 52.06 299 ARG A CA 1
ATOM 2253 C C . ARG A 1 299 ? -11.264 -0.520 -16.241 1.00 52.06 299 ARG A C 1
ATOM 2255 O O . ARG A 1 299 ? -12.173 -1.340 -16.122 1.00 52.06 299 ARG A O 1
ATOM 2262 N N . ALA A 1 300 ? -10.086 -0.697 -15.643 1.00 49.72 300 ALA A N 1
ATOM 2263 C CA . ALA A 1 300 ? -9.703 -2.011 -15.123 1.00 49.72 300 ALA A CA 1
ATOM 2264 C C . ALA A 1 300 ? -10.112 -2.299 -13.675 1.00 49.72 300 ALA A C 1
ATOM 2266 O O . ALA A 1 300 ? -9.753 -1.587 -12.736 1.00 49.72 300 ALA A O 1
ATOM 2267 N N . THR A 1 301 ? -10.658 -3.506 -13.512 1.00 54.12 301 THR A N 1
ATOM 2268 C CA . THR A 1 301 ? -10.541 -4.336 -12.310 1.00 54.12 301 THR A CA 1
ATOM 2269 C C . THR A 1 301 ? -9.076 -4.435 -11.890 1.00 54.12 301 THR A C 1
ATOM 2271 O O . THR A 1 301 ? -8.273 -5.106 -12.544 1.00 54.12 301 THR A O 1
ATOM 2274 N N . ARG A 1 302 ? -8.698 -3.747 -10.807 1.00 65.69 302 ARG A N 1
ATOM 2275 C CA . ARG A 1 302 ? -7.321 -3.729 -10.297 1.00 65.69 302 ARG A CA 1
ATOM 2276 C C . ARG A 1 302 ? -7.053 -5.016 -9.522 1.00 65.69 302 ARG A C 1
ATOM 2278 O O . ARG A 1 302 ? -7.170 -5.073 -8.301 1.00 65.69 302 ARG A O 1
ATOM 2285 N N . LEU A 1 303 ? -6.693 -6.067 -10.257 1.00 69.75 303 LEU A N 1
ATOM 2286 C CA . LEU A 1 303 ? -6.309 -7.361 -9.679 1.00 69.75 303 LEU A CA 1
ATOM 2287 C C . LEU A 1 303 ? -4.936 -7.299 -8.990 1.00 69.75 303 LEU A C 1
ATOM 2289 O O . LEU A 1 303 ? -4.692 -8.036 -8.039 1.00 69.75 303 LEU A O 1
ATOM 2293 N N . LEU A 1 304 ? -4.049 -6.414 -9.454 1.00 81.50 304 LEU A N 1
ATOM 2294 C CA . LEU A 1 304 ? -2.714 -6.197 -8.898 1.00 81.50 304 LEU A CA 1
ATOM 2295 C C . LEU A 1 304 ? -2.497 -4.708 -8.563 1.00 81.50 304 LEU A C 1
ATOM 2297 O O . LEU A 1 304 ? -3.137 -3.849 -9.174 1.00 81.50 304 LEU A O 1
ATOM 2301 N N . PRO A 1 305 ? -1.578 -4.393 -7.633 1.00 87.69 305 PRO A N 1
ATOM 2302 C CA . PRO A 1 305 ? -1.102 -3.039 -7.380 1.00 87.69 305 PRO A CA 1
ATOM 2303 C C . PRO A 1 305 ? -0.637 -2.293 -8.632 1.00 87.69 305 PRO A C 1
ATOM 2305 O O . PRO A 1 305 ? -0.025 -2.881 -9.524 1.00 87.69 305 PRO A O 1
ATOM 2308 N N . GLU A 1 306 ? -0.846 -0.974 -8.656 1.00 84.56 306 GLU A N 1
ATOM 2309 C CA . GLU A 1 306 ? -0.460 -0.109 -9.782 1.00 84.56 306 GLU A CA 1
ATOM 2310 C C . GLU A 1 306 ? 1.021 -0.264 -10.180 1.00 84.56 306 GLU A C 1
ATOM 2312 O O . GLU A 1 306 ? 1.284 -0.498 -11.360 1.00 84.56 306 GLU A O 1
ATOM 2317 N N . PRO A 1 307 ? 2.006 -0.257 -9.252 1.00 89.25 307 PRO A N 1
ATOM 2318 C CA . PRO A 1 307 ? 3.409 -0.443 -9.631 1.00 89.25 307 PRO A CA 1
ATOM 2319 C C . PRO A 1 307 ? 3.678 -1.777 -10.346 1.00 89.25 307 PRO A C 1
ATOM 2321 O O . PRO A 1 307 ? 4.523 -1.852 -11.235 1.00 89.25 307 PRO A O 1
ATOM 2324 N N . TRP A 1 308 ? 2.942 -2.834 -9.993 1.00 89.19 308 TRP A N 1
ATOM 2325 C CA . TRP A 1 308 ? 3.042 -4.139 -10.647 1.00 89.19 308 TRP A CA 1
ATOM 2326 C C . TRP A 1 308 ? 2.357 -4.168 -12.005 1.00 89.19 308 TRP A C 1
ATOM 2328 O O . TRP A 1 308 ? 2.905 -4.757 -12.929 1.00 89.19 308 TRP A O 1
ATOM 2338 N N . LEU A 1 309 ? 1.201 -3.521 -12.154 1.00 83.12 309 LEU A N 1
ATOM 2339 C CA . LEU A 1 309 ? 0.554 -3.378 -13.459 1.00 83.12 309 LEU A CA 1
ATOM 2340 C C . LEU A 1 309 ? 1.451 -2.603 -14.428 1.00 83.12 309 LEU A C 1
ATOM 2342 O O . LEU A 1 309 ? 1.610 -3.020 -15.571 1.00 83.12 309 LEU A O 1
ATOM 2346 N N . ARG A 1 310 ? 2.119 -1.549 -13.944 1.00 82.88 310 ARG A N 1
ATOM 2347 C CA . ARG A 1 310 ? 3.115 -0.790 -14.711 1.00 82.88 310 ARG A CA 1
ATOM 2348 C C . ARG A 1 310 ? 4.282 -1.653 -15.161 1.00 82.88 310 ARG A C 1
ATOM 2350 O O . ARG A 1 310 ? 4.664 -1.581 -16.322 1.00 82.88 310 ARG A O 1
ATOM 2357 N N . LEU A 1 311 ? 4.826 -2.480 -14.268 1.00 86.00 311 LEU A N 1
ATOM 2358 C CA . LEU A 1 311 ? 5.897 -3.416 -14.614 1.00 86.00 311 LEU A CA 1
ATOM 2359 C C . LEU A 1 311 ? 5.442 -4.501 -15.584 1.00 86.00 311 LEU A C 1
ATOM 2361 O O . LEU A 1 311 ? 6.163 -4.819 -16.524 1.00 86.00 311 LEU A O 1
ATOM 2365 N N . LEU A 1 312 ? 4.264 -5.083 -15.364 1.00 83.12 312 LEU A N 1
ATOM 2366 C CA . LEU A 1 312 ? 3.704 -6.097 -16.251 1.00 83.12 312 LEU A CA 1
ATOM 2367 C C . LEU A 1 312 ? 3.553 -5.520 -17.654 1.00 83.12 312 LEU A C 1
ATOM 2369 O O . LEU A 1 312 ? 4.004 -6.120 -18.622 1.00 83.12 312 LEU A O 1
ATOM 2373 N N . PHE A 1 313 ? 2.982 -4.326 -17.741 1.00 78.94 313 PHE A N 1
ATOM 2374 C CA . PHE A 1 313 ? 2.837 -3.601 -18.984 1.00 78.94 313 PHE A CA 1
ATOM 2375 C C . PHE A 1 313 ? 4.192 -3.356 -19.667 1.00 78.94 313 PHE A C 1
ATOM 2377 O O . PHE A 1 313 ? 4.419 -3.794 -20.790 1.00 78.94 313 PHE A O 1
ATOM 2384 N N . THR A 1 314 ? 5.155 -2.739 -18.986 1.00 75.38 314 THR A N 1
ATOM 2385 C CA . THR A 1 314 ? 6.433 -2.395 -19.628 1.00 75.38 314 THR A CA 1
ATOM 2386 C C . THR A 1 314 ? 7.281 -3.586 -20.023 1.00 75.38 314 THR A C 1
ATOM 2388 O O . THR A 1 314 ? 8.008 -3.536 -21.016 1.00 75.38 314 THR A O 1
ATOM 2391 N N . THR A 1 315 ? 7.189 -4.667 -19.258 1.00 76.12 315 THR A N 1
ATOM 2392 C CA . THR A 1 315 ? 7.890 -5.908 -19.571 1.00 76.12 315 THR A CA 1
ATOM 2393 C C . THR A 1 315 ? 7.164 -6.753 -20.616 1.00 76.12 315 THR A C 1
ATOM 2395 O O . THR A 1 315 ? 7.770 -7.666 -21.160 1.00 76.12 315 THR A O 1
ATOM 2398 N N . THR A 1 316 ? 5.902 -6.474 -20.948 1.00 73.19 316 THR A N 1
ATOM 2399 C CA . THR A 1 316 ? 5.190 -7.185 -22.026 1.00 73.19 316 THR A CA 1
ATOM 2400 C C . THR A 1 316 ? 5.371 -6.520 -23.385 1.00 73.19 316 THR A C 1
ATOM 2402 O O . THR A 1 316 ? 5.497 -7.231 -24.375 1.00 73.19 316 THR A O 1
ATOM 2405 N N . ILE A 1 317 ? 5.478 -5.189 -23.435 1.00 68.19 317 ILE A N 1
ATOM 2406 C CA . ILE A 1 317 ? 5.631 -4.441 -24.696 1.00 68.19 317 ILE A CA 1
ATOM 2407 C C . ILE A 1 317 ? 7.057 -4.404 -25.254 1.00 68.19 317 ILE A C 1
ATOM 2409 O O . ILE A 1 317 ? 7.258 -4.034 -26.406 1.00 68.19 317 ILE A O 1
ATOM 2413 N N . GLY A 1 318 ? 8.066 -4.694 -24.431 1.00 64.19 318 GLY A N 1
ATOM 2414 C CA . GLY A 1 318 ? 9.463 -4.554 -24.834 1.00 64.19 318 GLY A CA 1
ATOM 2415 C C . GLY A 1 318 ? 10.046 -5.821 -25.445 1.00 64.19 318 GLY A C 1
ATOM 2416 O O . GLY A 1 318 ? 9.589 -6.935 -25.210 1.00 64.19 318 GLY A O 1
ATOM 2417 N N . ASN A 1 319 ? 11.112 -5.647 -26.220 1.00 63.84 319 ASN A N 1
ATOM 2418 C CA . ASN A 1 319 ? 11.812 -6.764 -26.840 1.00 63.84 319 ASN A CA 1
ATOM 2419 C C . ASN A 1 319 ? 12.587 -7.596 -25.799 1.00 63.84 319 ASN A C 1
ATOM 2421 O O . ASN A 1 319 ? 13.583 -7.118 -25.255 1.00 63.84 319 ASN A O 1
ATOM 2425 N N . ASP A 1 320 ? 12.204 -8.865 -25.607 1.00 62.06 320 ASP A N 1
ATOM 2426 C CA . ASP A 1 320 ? 12.866 -9.833 -24.711 1.00 62.06 320 ASP A CA 1
ATOM 2427 C C . ASP A 1 320 ? 14.389 -9.883 -24.867 1.00 62.06 320 ASP A C 1
ATOM 2429 O O . ASP A 1 320 ? 15.107 -10.075 -23.888 1.00 62.06 320 ASP A O 1
ATOM 2433 N N . ALA A 1 321 ? 14.906 -9.679 -26.085 1.00 56.25 321 ALA A N 1
ATOM 2434 C CA . ALA A 1 321 ? 16.345 -9.683 -26.346 1.00 56.25 321 ALA A CA 1
ATOM 2435 C C . ALA A 1 321 ? 17.099 -8.534 -25.648 1.00 56.25 321 ALA A C 1
ATOM 2437 O O . ALA A 1 321 ? 18.328 -8.572 -25.561 1.00 56.25 321 ALA A O 1
ATOM 2438 N N . LEU A 1 322 ? 16.381 -7.508 -25.186 1.00 55.41 322 LEU A N 1
ATOM 2439 C CA . LEU A 1 322 ? 16.910 -6.350 -24.468 1.00 55.41 322 LEU A CA 1
ATOM 2440 C C . LEU A 1 322 ? 16.738 -6.473 -22.947 1.00 55.41 322 LEU A C 1
ATOM 2442 O O . LEU A 1 322 ? 17.279 -5.648 -22.209 1.00 55.41 322 LEU A O 1
ATOM 2446 N N . PHE A 1 323 ? 16.010 -7.483 -22.464 1.00 65.50 323 PHE A N 1
ATOM 2447 C CA . PHE A 1 323 ? 15.764 -7.680 -21.040 1.00 65.50 323 PHE A CA 1
ATOM 2448 C C . PHE A 1 323 ? 16.852 -8.523 -20.387 1.00 65.50 323 PHE A C 1
ATOM 2450 O O . PHE A 1 323 ? 17.426 -9.439 -20.978 1.00 65.50 323 PHE A O 1
ATOM 2457 N N . THR A 1 324 ? 17.117 -8.242 -19.114 1.00 72.12 324 THR A N 1
ATOM 2458 C CA . THR A 1 324 ? 17.902 -9.160 -18.290 1.00 72.12 324 THR A CA 1
ATOM 2459 C C . THR A 1 324 ? 17.058 -10.394 -17.955 1.00 72.12 324 THR A C 1
ATOM 2461 O O . THR A 1 324 ? 15.828 -10.299 -17.910 1.00 72.12 324 THR A O 1
ATOM 2464 N N . PRO A 1 325 ? 17.677 -11.553 -17.653 1.00 76.38 325 PRO A N 1
ATOM 2465 C CA . PRO A 1 325 ? 16.936 -12.740 -17.219 1.00 76.38 325 PRO A CA 1
ATOM 2466 C C . PRO A 1 325 ? 16.003 -12.463 -16.034 1.00 76.38 325 PRO A C 1
ATOM 2468 O O . PRO A 1 325 ? 14.926 -13.041 -15.941 1.00 76.38 325 PRO A O 1
ATOM 2471 N N . ARG A 1 326 ? 16.397 -11.536 -15.155 1.00 80.19 326 ARG A N 1
ATOM 2472 C CA . ARG A 1 326 ? 15.598 -11.134 -14.002 1.00 80.19 326 ARG A CA 1
ATOM 2473 C C . ARG A 1 326 ? 14.354 -10.336 -14.402 1.00 80.19 326 ARG A C 1
ATOM 2475 O O . ARG A 1 326 ? 13.297 -10.572 -13.834 1.00 80.19 326 ARG A O 1
ATOM 2482 N N . LEU A 1 327 ? 14.444 -9.430 -15.380 1.00 77.75 327 LEU A N 1
ATOM 2483 C CA . LEU A 1 327 ? 13.273 -8.697 -15.886 1.00 77.75 327 LEU A CA 1
ATOM 2484 C C . LEU A 1 327 ? 12.292 -9.610 -16.633 1.00 77.75 327 LEU A C 1
ATOM 2486 O O . LEU A 1 327 ? 11.083 -9.439 -16.499 1.00 77.75 327 LEU A O 1
ATOM 2490 N N . VAL A 1 328 ? 12.800 -10.615 -17.352 1.00 81.00 328 VAL A N 1
ATOM 2491 C CA . VAL A 1 328 ? 11.959 -11.684 -17.917 1.00 81.00 328 VAL A CA 1
ATOM 2492 C C . VAL A 1 328 ? 11.235 -12.439 -16.798 1.00 81.00 328 VAL A C 1
ATOM 2494 O O . VAL A 1 328 ? 10.032 -12.667 -16.882 1.00 81.00 328 VAL A O 1
ATOM 2497 N N . GLU A 1 329 ? 11.928 -12.756 -15.703 1.00 85.38 329 GLU A N 1
ATOM 2498 C CA . GLU A 1 329 ? 11.301 -13.411 -14.553 1.00 85.38 329 GLU A CA 1
ATOM 2499 C C . GLU A 1 329 ? 10.247 -12.524 -13.859 1.00 85.38 329 GLU A C 1
ATOM 2501 O O . GLU A 1 329 ? 9.192 -13.036 -13.478 1.00 85.38 329 GLU A O 1
ATOM 2506 N N . VAL A 1 330 ? 10.474 -11.204 -13.739 1.00 85.06 330 VAL A N 1
ATOM 2507 C CA . VAL A 1 330 ? 9.458 -10.243 -13.252 1.00 85.06 330 VAL A CA 1
ATOM 2508 C C . VAL A 1 330 ? 8.182 -10.366 -14.081 1.00 85.06 330 VAL A C 1
ATOM 2510 O O . VAL A 1 330 ? 7.104 -10.553 -13.513 1.00 85.06 330 VAL A O 1
ATOM 2513 N N . ARG A 1 331 ? 8.302 -10.294 -15.413 1.00 85.06 331 ARG A N 1
ATOM 2514 C CA . ARG A 1 331 ? 7.166 -10.422 -16.331 1.00 85.06 331 ARG A CA 1
ATOM 2515 C C . ARG A 1 331 ? 6.409 -11.718 -16.099 1.00 85.06 331 ARG A C 1
ATOM 2517 O O . ARG A 1 331 ? 5.202 -11.694 -15.872 1.00 85.06 331 ARG A O 1
ATOM 2524 N N . ASP A 1 332 ? 7.117 -12.841 -16.149 1.00 84.75 332 ASP A N 1
ATOM 2525 C CA . ASP A 1 332 ? 6.506 -14.166 -16.108 1.00 84.75 332 ASP A CA 1
ATOM 2526 C C . ASP A 1 332 ? 5.780 -14.392 -14.769 1.00 84.75 332 ASP A C 1
ATOM 2528 O O . ASP A 1 332 ? 4.676 -14.944 -14.738 1.00 84.75 332 ASP A O 1
ATOM 2532 N N . ARG A 1 333 ? 6.344 -13.890 -13.659 1.00 88.00 333 ARG A N 1
ATOM 2533 C CA . ARG A 1 333 ? 5.698 -13.907 -12.337 1.00 88.00 333 ARG A CA 1
ATOM 2534 C C . ARG A 1 333 ? 4.448 -13.029 -12.291 1.00 88.00 333 ARG A C 1
ATOM 2536 O O . ARG A 1 333 ? 3.437 -13.465 -11.743 1.00 88.00 333 ARG A O 1
ATOM 2543 N N . LEU A 1 334 ? 4.485 -11.829 -12.871 1.00 84.75 334 LEU A N 1
ATOM 2544 C CA . LEU A 1 334 ? 3.327 -10.931 -12.919 1.00 84.75 334 LEU A CA 1
ATOM 2545 C C . LEU A 1 334 ? 2.207 -11.478 -13.820 1.00 84.75 334 LEU A C 1
ATOM 2547 O O . LEU A 1 334 ? 1.042 -11.428 -13.430 1.00 84.75 334 LEU A O 1
ATOM 2551 N N . MET A 1 335 ? 2.545 -12.078 -14.966 1.00 82.62 335 MET A N 1
ATOM 2552 C CA . MET A 1 335 ? 1.589 -12.787 -15.831 1.00 82.62 335 MET A CA 1
ATOM 2553 C C . MET A 1 335 ? 0.965 -13.996 -15.122 1.00 82.62 335 MET A C 1
ATOM 2555 O O . MET A 1 335 ? -0.233 -14.261 -15.235 1.00 82.62 335 MET A O 1
ATOM 2559 N N . LEU A 1 336 ? 1.764 -14.744 -14.357 1.00 82.25 336 LEU A N 1
ATOM 2560 C CA . LEU A 1 336 ? 1.248 -15.841 -13.546 1.00 82.25 336 LEU A CA 1
ATOM 2561 C C . LEU A 1 336 ? 0.308 -15.319 -12.452 1.00 82.25 336 LEU A C 1
ATOM 2563 O O . LEU A 1 336 ? -0.763 -15.896 -12.248 1.00 82.25 336 LEU A O 1
ATOM 2567 N N . ALA A 1 337 ? 0.665 -14.219 -11.788 1.00 80.19 337 ALA A N 1
ATOM 2568 C CA . ALA A 1 337 ? -0.163 -13.597 -10.764 1.00 80.19 337 ALA A CA 1
ATOM 2569 C C . ALA A 1 337 ? -1.524 -13.153 -11.327 1.00 80.19 337 ALA A C 1
ATOM 2571 O O . ALA A 1 337 ? -2.554 -13.526 -10.766 1.00 80.19 337 ALA A O 1
ATOM 2572 N N . THR A 1 338 ? -1.566 -12.460 -12.472 1.00 77.50 338 THR A N 1
ATOM 2573 C CA . THR A 1 338 ? -2.844 -12.058 -13.094 1.00 77.50 338 THR A CA 1
ATOM 2574 C C . THR A 1 338 ? -3.734 -13.255 -13.433 1.00 77.50 338 THR A C 1
ATOM 2576 O O . THR A 1 338 ? -4.948 -13.178 -13.248 1.00 77.50 338 THR A O 1
ATOM 2579 N N . SER A 1 339 ? -3.152 -14.389 -13.843 1.00 74.12 339 SER A N 1
ATOM 2580 C CA . SER A 1 339 ? -3.914 -15.618 -14.116 1.00 74.12 339 SER A CA 1
ATOM 2581 C C . SER A 1 339 ? -4.516 -16.268 -12.860 1.00 74.12 339 SER A C 1
ATOM 2583 O O . SER A 1 339 ? -5.593 -16.863 -12.927 1.00 74.12 339 SER A O 1
ATOM 2585 N N . ARG A 1 340 ? -3.851 -16.149 -11.702 1.00 71.94 340 ARG A N 1
ATOM 2586 C CA . ARG A 1 340 ? -4.283 -16.760 -10.431 1.00 71.94 340 ARG A CA 1
ATOM 2587 C C . ARG A 1 340 ? -5.307 -15.914 -9.678 1.00 71.94 340 ARG A C 1
ATOM 2589 O O . ARG A 1 340 ? -6.184 -16.464 -9.014 1.00 71.94 340 ARG A O 1
ATOM 2596 N N . VAL A 1 341 ? -5.230 -14.588 -9.801 1.00 65.12 341 VAL A N 1
ATOM 2597 C CA . VAL A 1 341 ? -6.079 -13.645 -9.051 1.00 65.12 341 VAL A CA 1
ATOM 2598 C C . VAL A 1 341 ? -7.530 -13.599 -9.570 1.00 65.12 341 VAL A C 1
ATOM 2600 O O . VAL A 1 341 ? -8.386 -12.971 -8.959 1.00 65.12 341 VAL A O 1
ATOM 2603 N N . GLN A 1 342 ? -7.882 -14.318 -10.641 1.00 60.47 342 GLN A N 1
ATOM 2604 C CA . GLN A 1 342 ? -9.261 -14.325 -11.153 1.00 60.47 342 GLN A CA 1
ATOM 2605 C C . GLN A 1 342 ? -10.269 -15.121 -10.297 1.00 60.47 342 GLN A C 1
ATOM 2607 O O . GLN A 1 342 ? -11.467 -14.869 -10.405 1.00 60.47 342 GLN A O 1
ATOM 2612 N N . VAL A 1 343 ? -9.828 -16.049 -9.430 1.00 54.34 343 VAL A N 1
ATOM 2613 C CA . VAL A 1 343 ? -10.710 -16.761 -8.471 1.00 54.34 343 VAL A CA 1
ATOM 2614 C C . VAL A 1 343 ? -9.982 -17.046 -7.139 1.00 54.34 343 VAL A C 1
ATOM 2616 O O . VAL A 1 343 ? -9.764 -18.210 -6.792 1.00 54.34 343 VAL A O 1
ATOM 2619 N N . PRO A 1 344 ? -9.544 -16.031 -6.374 1.00 59.66 344 PRO A N 1
ATOM 2620 C CA . PRO A 1 344 ? -8.677 -16.279 -5.235 1.00 59.66 344 PRO A CA 1
ATOM 2621 C C . PRO A 1 344 ? -9.455 -16.525 -3.939 1.00 59.66 344 PRO A C 1
ATOM 2623 O O . PRO A 1 344 ? -10.387 -15.795 -3.600 1.00 59.66 344 PRO A O 1
ATOM 2626 N N . SER A 1 345 ? -8.990 -17.495 -3.147 1.00 78.31 345 SER A N 1
ATOM 2627 C CA . SER A 1 345 ? -9.152 -17.436 -1.693 1.00 78.31 345 SER A CA 1
ATOM 2628 C C . SER A 1 345 ? -8.110 -16.472 -1.118 1.00 78.31 345 SER A C 1
ATOM 2630 O O . SER A 1 345 ? -6.981 -16.408 -1.611 1.00 78.31 345 SER A O 1
ATOM 2632 N N . THR A 1 346 ? -8.447 -15.730 -0.060 1.00 81.94 346 THR A N 1
ATOM 2633 C CA . THR A 1 346 ? -7.487 -14.799 0.559 1.00 81.94 346 THR A CA 1
ATOM 2634 C C . THR A 1 346 ? -6.239 -15.513 1.088 1.00 81.94 346 THR A C 1
ATOM 2636 O O . THR A 1 346 ? -5.144 -14.958 1.035 1.00 81.94 346 THR A O 1
ATOM 2639 N N . ASP A 1 347 ? -6.378 -16.769 1.520 1.00 83.81 347 ASP A N 1
ATOM 2640 C CA . ASP A 1 347 ? -5.252 -17.607 1.946 1.00 83.81 347 ASP A CA 1
ATOM 2641 C C . ASP A 1 347 ? -4.265 -17.864 0.800 1.00 83.81 347 ASP A C 1
ATOM 2643 O O . ASP A 1 347 ? -3.054 -17.766 0.999 1.00 83.81 347 ASP A O 1
ATOM 2647 N N . GLN A 1 348 ? -4.770 -18.134 -0.411 1.00 83.75 348 GLN A N 1
ATOM 2648 C CA . GLN A 1 348 ? -3.920 -18.325 -1.584 1.00 83.75 348 GLN A CA 1
ATOM 2649 C C . GLN A 1 348 ? -3.201 -17.026 -1.963 1.00 83.75 348 GLN A C 1
ATOM 2651 O O . GLN A 1 348 ? -2.004 -17.058 -2.229 1.00 83.75 348 GLN A O 1
ATOM 2656 N N . VAL A 1 349 ? -3.895 -15.882 -1.915 1.00 84.56 349 VAL A N 1
ATOM 2657 C CA . VAL A 1 349 ? -3.285 -14.562 -2.179 1.00 84.56 349 VAL A CA 1
ATOM 2658 C C . VAL A 1 349 ? -2.169 -14.269 -1.179 1.00 84.56 349 VAL A C 1
ATOM 2660 O O . VAL A 1 349 ? -1.091 -13.824 -1.565 1.00 84.56 349 VAL A O 1
ATOM 2663 N N . SER A 1 350 ? -2.400 -14.551 0.105 1.00 86.62 350 SER A N 1
ATOM 2664 C CA . SER A 1 350 ? -1.397 -14.356 1.154 1.00 86.62 350 SER A CA 1
ATOM 2665 C C . SER A 1 350 ? -0.169 -15.256 0.957 1.00 86.62 350 SER A C 1
ATOM 2667 O O . SER A 1 350 ? 0.966 -14.795 1.121 1.00 86.62 350 SER A O 1
ATOM 2669 N N . ALA A 1 351 ? -0.381 -16.518 0.565 1.00 88.00 351 ALA A N 1
ATOM 2670 C CA . ALA A 1 351 ? 0.689 -17.472 0.279 1.00 88.00 351 ALA A CA 1
ATOM 2671 C C . ALA A 1 351 ? 1.516 -17.068 -0.954 1.00 88.00 351 ALA A C 1
ATOM 2673 O O . ALA A 1 351 ? 2.743 -17.004 -0.862 1.00 88.00 351 ALA A O 1
ATOM 2674 N N . ASP A 1 352 ? 0.854 -16.726 -2.064 1.00 87.50 352 ASP A N 1
ATOM 2675 C CA . ASP A 1 352 ? 1.505 -16.267 -3.298 1.00 87.50 352 ASP A CA 1
ATOM 2676 C C . ASP A 1 352 ? 2.305 -14.974 -3.051 1.00 87.50 352 ASP A C 1
ATOM 2678 O O . ASP A 1 352 ? 3.444 -14.844 -3.505 1.00 87.50 352 ASP A O 1
ATOM 2682 N N . LEU A 1 353 ? 1.762 -14.042 -2.256 1.00 89.81 353 LEU A N 1
ATOM 2683 C CA . LEU A 1 353 ? 2.493 -12.848 -1.829 1.00 89.81 353 LEU A CA 1
ATOM 2684 C C . LEU A 1 353 ? 3.729 -13.213 -0.995 1.00 89.81 353 LEU A C 1
ATOM 2686 O O . LEU A 1 353 ? 4.784 -12.613 -1.169 1.00 89.81 353 LEU A O 1
ATOM 2690 N N . GLY A 1 354 ? 3.629 -14.203 -0.103 1.00 92.19 354 GLY A N 1
ATOM 2691 C CA . GLY A 1 354 ? 4.773 -14.708 0.659 1.00 92.19 354 GLY A CA 1
ATOM 2692 C C . GLY A 1 354 ? 5.907 -15.230 -0.230 1.00 92.19 354 GLY A C 1
ATOM 2693 O O . GLY A 1 354 ? 7.069 -14.902 0.014 1.00 92.19 354 GLY A O 1
ATOM 2694 N N . GLU A 1 355 ? 5.577 -15.986 -1.281 1.00 91.38 355 GLU A N 1
ATOM 2695 C CA . GLU A 1 355 ? 6.554 -16.464 -2.269 1.00 91.38 355 GLU A CA 1
ATOM 2696 C C . GLU A 1 355 ? 7.200 -15.297 -3.032 1.00 91.38 355 GLU A C 1
ATOM 2698 O O . GLU A 1 355 ? 8.426 -15.236 -3.158 1.00 91.38 355 GLU A O 1
ATOM 2703 N N . ALA A 1 356 ? 6.390 -14.333 -3.483 1.00 90.88 356 ALA A N 1
ATOM 2704 C CA . ALA A 1 356 ? 6.871 -13.152 -4.195 1.00 90.88 356 ALA A CA 1
ATOM 2705 C C . ALA A 1 356 ? 7.826 -12.301 -3.340 1.00 90.88 356 ALA A C 1
ATOM 2707 O O . ALA A 1 356 ? 8.864 -11.860 -3.833 1.00 90.88 356 ALA A O 1
ATOM 2708 N N . LEU A 1 357 ? 7.516 -12.110 -2.053 1.00 95.06 357 LEU A N 1
ATOM 2709 C CA . LEU A 1 357 ? 8.381 -11.394 -1.111 1.00 95.06 357 LEU A CA 1
ATOM 2710 C C . LEU A 1 357 ? 9.720 -12.111 -0.903 1.00 95.06 357 LEU A C 1
ATOM 2712 O O . LEU A 1 357 ? 10.761 -11.461 -0.889 1.00 95.06 357 LEU A O 1
ATOM 2716 N N . GLY A 1 358 ? 9.707 -13.443 -0.784 1.00 94.69 358 GLY A N 1
ATOM 2717 C CA . GLY A 1 358 ? 10.936 -14.233 -0.674 1.00 94.69 358 GLY A CA 1
ATOM 2718 C C . GLY A 1 358 ? 11.851 -14.054 -1.888 1.00 94.69 358 GLY A C 1
ATOM 2719 O O . GLY A 1 358 ? 13.050 -13.827 -1.734 1.00 94.69 358 GLY A O 1
ATOM 2720 N N . TRP A 1 359 ? 11.272 -14.071 -3.089 1.00 94.25 359 TRP A N 1
ATOM 2721 C CA . TRP A 1 359 ? 12.013 -13.850 -4.330 1.00 94.25 359 TRP A CA 1
ATOM 2722 C C . TRP A 1 359 ? 12.537 -12.409 -4.472 1.00 94.25 359 TRP A C 1
ATOM 2724 O O . TRP A 1 359 ? 13.693 -12.200 -4.850 1.00 94.25 359 TRP A O 1
ATOM 2734 N N . LEU A 1 360 ? 11.729 -11.401 -4.119 1.00 93.81 360 LEU A N 1
ATOM 2735 C CA . LEU A 1 360 ? 12.172 -10.001 -4.105 1.00 93.81 360 LEU A CA 1
ATOM 2736 C C . LEU A 1 360 ? 13.322 -9.776 -3.111 1.00 93.81 360 LEU A C 1
ATOM 2738 O O . LEU A 1 360 ? 14.219 -8.982 -3.394 1.00 93.81 360 LEU A O 1
ATOM 2742 N N . ASP A 1 361 ? 13.343 -10.497 -1.988 1.00 93.56 361 ASP A N 1
ATOM 2743 C CA . ASP A 1 361 ? 14.430 -10.441 -1.005 1.00 93.56 361 ASP A CA 1
ATOM 2744 C C . ASP A 1 361 ? 15.741 -11.027 -1.528 1.00 93.56 361 ASP A C 1
ATOM 2746 O O . ASP A 1 361 ? 16.818 -10.511 -1.217 1.00 93.56 361 ASP A O 1
ATOM 2750 N N . GLU A 1 362 ? 15.670 -12.091 -2.326 1.00 93.50 362 GLU A N 1
ATOM 2751 C CA . GLU A 1 362 ? 16.831 -12.635 -3.031 1.00 93.50 362 GLU A CA 1
ATOM 2752 C C . GLU A 1 362 ? 17.358 -11.631 -4.059 1.00 93.50 362 GLU A C 1
ATOM 2754 O O . GLU A 1 362 ? 18.538 -11.278 -4.020 1.00 93.50 362 GLU A O 1
ATOM 2759 N N . CYS A 1 363 ? 16.469 -11.074 -4.885 1.00 90.38 363 CYS A N 1
ATOM 2760 C CA . CYS A 1 363 ? 16.825 -10.050 -5.865 1.00 90.38 363 CYS A CA 1
ATOM 2761 C C . CYS A 1 363 ? 17.453 -8.807 -5.218 1.00 90.38 363 CYS A C 1
ATOM 2763 O O . CYS A 1 363 ? 18.464 -8.296 -5.704 1.00 90.38 363 CYS A O 1
ATOM 2765 N N . PHE A 1 364 ? 16.876 -8.333 -4.109 1.00 89.62 364 PHE A N 1
ATOM 2766 C CA . PHE A 1 364 ? 17.415 -7.225 -3.325 1.00 89.62 364 PHE A CA 1
ATOM 2767 C C . PHE A 1 364 ? 18.835 -7.522 -2.850 1.00 89.62 364 PHE A C 1
ATOM 2769 O O . PHE A 1 364 ? 19.714 -6.677 -2.998 1.00 89.62 364 PHE A O 1
ATOM 2776 N N . ARG A 1 365 ? 19.064 -8.709 -2.277 1.00 86.56 365 ARG A N 1
ATOM 2777 C CA . ARG A 1 365 ? 20.371 -9.092 -1.733 1.00 86.56 365 ARG A CA 1
ATOM 2778 C C . ARG A 1 365 ? 21.436 -9.086 -2.822 1.00 86.56 365 ARG A C 1
ATOM 2780 O O . ARG A 1 365 ? 22.486 -8.482 -2.621 1.00 86.56 365 ARG A O 1
ATOM 2787 N N . ASP A 1 366 ? 21.131 -9.678 -3.973 1.00 86.00 366 ASP A N 1
ATOM 2788 C CA . ASP A 1 366 ? 22.042 -9.735 -5.116 1.00 86.00 366 ASP A CA 1
ATOM 2789 C C . ASP A 1 366 ? 22.406 -8.335 -5.623 1.00 86.00 366 ASP A C 1
ATOM 2791 O O . ASP A 1 366 ? 23.586 -8.011 -5.774 1.00 86.00 366 ASP A O 1
ATOM 2795 N N . LEU A 1 367 ? 21.397 -7.484 -5.847 1.00 83.56 367 LEU A N 1
ATOM 2796 C CA . LEU A 1 367 ? 21.614 -6.108 -6.290 1.00 83.56 367 LEU A CA 1
ATOM 2797 C C . LEU A 1 367 ? 22.389 -5.302 -5.248 1.00 83.56 367 LEU A C 1
ATOM 2799 O O . LEU A 1 367 ? 23.352 -4.622 -5.584 1.00 83.56 367 LEU A O 1
ATOM 2803 N N . ASN A 1 368 ? 22.007 -5.378 -3.978 1.00 79.69 368 ASN A N 1
ATOM 2804 C CA . ASN A 1 368 ? 22.661 -4.613 -2.927 1.00 79.69 368 ASN A CA 1
ATOM 2805 C C . ASN A 1 368 ? 24.130 -5.042 -2.746 1.00 79.69 368 ASN A C 1
ATOM 2807 O O . ASN A 1 368 ? 25.005 -4.195 -2.563 1.00 79.69 368 ASN A O 1
ATOM 2811 N N . GLU A 1 369 ? 24.433 -6.339 -2.857 1.00 77.81 369 GLU A N 1
ATOM 2812 C CA . GLU A 1 369 ? 25.811 -6.840 -2.849 1.00 77.81 369 GLU A CA 1
ATOM 2813 C C . GLU A 1 369 ? 26.621 -6.364 -4.063 1.00 77.81 369 GLU A C 1
ATOM 2815 O O . GLU A 1 369 ? 27.773 -5.950 -3.905 1.00 77.81 369 GLU A O 1
ATOM 2820 N N . GLU A 1 370 ? 26.051 -6.407 -5.271 1.00 71.75 370 GLU A N 1
ATOM 2821 C CA . GLU A 1 370 ? 26.717 -5.905 -6.480 1.00 71.75 370 GLU A CA 1
ATOM 2822 C C . GLU A 1 370 ? 26.944 -4.388 -6.404 1.00 71.75 370 GLU A C 1
ATOM 2824 O O . GLU A 1 370 ? 28.028 -3.907 -6.761 1.00 71.75 370 GLU A O 1
ATOM 2829 N N . ALA A 1 371 ? 25.967 -3.653 -5.864 1.00 66.12 371 ALA A N 1
ATOM 2830 C CA . ALA A 1 371 ? 26.052 -2.219 -5.651 1.00 66.12 371 ALA A CA 1
ATOM 2831 C C . ALA A 1 371 ? 27.167 -1.862 -4.660 1.00 66.12 371 ALA A C 1
ATOM 2833 O O . ALA A 1 371 ? 28.017 -1.021 -4.950 1.00 66.12 371 ALA A O 1
ATOM 2834 N N . ALA A 1 372 ? 27.232 -2.564 -3.526 1.00 64.94 372 ALA A N 1
ATOM 2835 C CA . ALA A 1 372 ? 28.239 -2.335 -2.492 1.00 64.94 372 ALA A CA 1
ATOM 2836 C C . ALA A 1 372 ? 29.673 -2.664 -2.949 1.00 64.94 372 ALA A C 1
ATOM 2838 O O . ALA A 1 372 ? 30.633 -2.050 -2.479 1.00 64.94 372 ALA A O 1
ATOM 2839 N N . ARG A 1 373 ? 29.846 -3.631 -3.860 1.00 60.94 373 ARG A N 1
ATOM 2840 C CA . ARG A 1 373 ? 31.167 -4.029 -4.388 1.00 60.94 373 ARG A CA 1
ATOM 2841 C C . ARG A 1 373 ? 31.715 -3.070 -5.445 1.00 60.94 373 ARG A C 1
ATOM 2843 O O . ARG A 1 373 ? 32.907 -3.121 -5.751 1.00 60.94 373 ARG A O 1
ATOM 2850 N N . SER A 1 374 ? 30.871 -2.213 -6.010 1.00 52.16 374 SER A N 1
ATOM 2851 C CA . SER A 1 374 ? 31.182 -1.459 -7.220 1.00 52.16 374 SER A CA 1
ATOM 2852 C C . SER A 1 374 ? 31.267 0.038 -6.934 1.00 52.16 374 SER A C 1
ATOM 2854 O O . SER A 1 374 ? 30.266 0.690 -6.674 1.00 52.16 374 SER A O 1
ATOM 2856 N N . PHE A 1 375 ? 32.459 0.629 -7.060 1.00 41.56 375 PHE A N 1
ATOM 2857 C CA . PHE A 1 375 ? 32.637 2.082 -6.878 1.00 41.56 375 PHE A CA 1
ATOM 2858 C C . PHE A 1 375 ? 31.925 2.923 -7.958 1.00 41.56 375 PHE A C 1
ATOM 2860 O O . PHE A 1 375 ? 31.590 4.084 -7.738 1.00 41.56 375 PHE A O 1
ATOM 2867 N N . ARG A 1 376 ? 31.698 2.345 -9.145 1.00 42.47 376 ARG A N 1
ATOM 2868 C CA . ARG A 1 376 ? 30.887 2.928 -10.220 1.00 42.47 376 ARG A CA 1
ATOM 2869 C C . ARG A 1 376 ? 29.864 1.903 -10.681 1.00 42.47 376 ARG A C 1
ATOM 2871 O O . ARG A 1 376 ? 30.239 0.836 -11.162 1.00 42.47 376 ARG A O 1
ATOM 2878 N N . LEU A 1 377 ? 28.587 2.245 -10.558 1.00 52.50 377 LEU A N 1
ATOM 2879 C CA . LEU A 1 377 ? 27.486 1.400 -11.004 1.00 52.50 377 LEU A CA 1
ATOM 2880 C C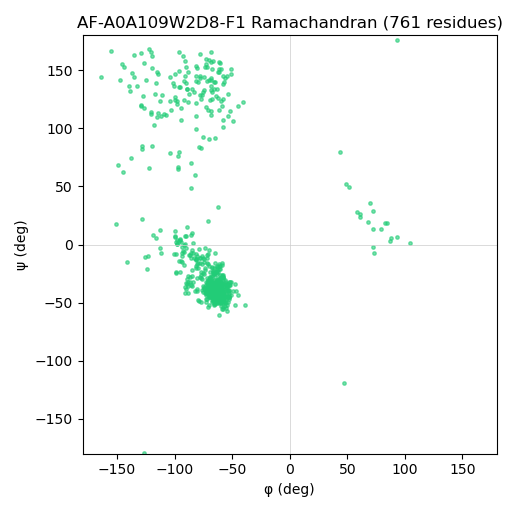 . LEU A 1 377 ? 27.176 1.666 -12.468 1.00 52.50 377 LEU A C 1
ATOM 2882 O O . LEU A 1 377 ? 26.983 2.813 -12.874 1.00 52.50 377 LEU A O 1
ATOM 2886 N N . ARG A 1 378 ? 27.100 0.588 -13.251 1.00 53.06 378 ARG A N 1
ATOM 2887 C CA . ARG A 1 378 ? 26.632 0.649 -14.637 1.00 53.06 378 ARG A CA 1
ATOM 2888 C C . ARG A 1 378 ? 25.179 1.117 -14.623 1.00 53.06 378 ARG A C 1
ATOM 2890 O O . ARG A 1 378 ? 24.381 0.607 -13.845 1.00 53.06 378 ARG A O 1
ATOM 2897 N N . ARG A 1 379 ? 24.799 2.065 -15.477 1.00 55.91 379 ARG A N 1
ATOM 2898 C CA . ARG A 1 379 ? 23.415 2.561 -15.484 1.00 55.91 379 ARG A CA 1
ATOM 2899 C C . ARG A 1 379 ? 22.393 1.465 -15.792 1.00 55.91 379 ARG A C 1
ATOM 2901 O O . ARG A 1 379 ? 21.393 1.429 -15.106 1.00 55.91 379 ARG A O 1
ATOM 2908 N N . ALA A 1 380 ? 22.679 0.538 -16.712 1.00 57.88 380 ALA A N 1
ATOM 2909 C CA . ALA A 1 380 ? 21.789 -0.599 -16.991 1.00 57.88 380 ALA A CA 1
ATOM 2910 C C . ALA A 1 380 ? 21.446 -1.407 -15.724 1.00 57.88 380 ALA A C 1
ATOM 2912 O O . ALA A 1 380 ? 20.314 -1.838 -15.547 1.00 57.88 380 ALA A O 1
ATOM 2913 N N . PHE A 1 381 ? 22.420 -1.546 -14.819 1.00 67.62 381 PHE A N 1
ATOM 2914 C CA . PHE A 1 381 ? 22.201 -2.120 -13.495 1.00 67.62 381 PHE A CA 1
ATOM 2915 C C . PHE A 1 381 ? 21.322 -1.210 -12.622 1.00 67.62 381 PHE A C 1
ATOM 2917 O O . PHE A 1 381 ? 20.416 -1.700 -11.958 1.00 67.62 381 PHE A O 1
ATOM 2924 N N . LYS A 1 382 ? 21.546 0.114 -12.644 1.00 70.12 382 LYS A N 1
ATOM 2925 C CA . LYS A 1 382 ? 20.684 1.071 -11.932 1.00 70.12 382 LYS A CA 1
ATOM 2926 C C . LYS A 1 382 ? 19.232 1.001 -12.404 1.00 70.12 382 LYS A C 1
ATOM 2928 O O . LYS A 1 382 ? 18.346 1.013 -11.565 1.00 70.12 382 LYS A O 1
ATOM 2933 N N . ASP A 1 383 ? 18.987 0.896 -13.706 1.00 71.25 383 ASP A N 1
ATOM 2934 C CA . ASP A 1 383 ? 17.619 0.904 -14.224 1.00 71.25 383 ASP A CA 1
ATOM 2935 C C . ASP A 1 383 ? 16.883 -0.402 -13.925 1.00 71.25 383 ASP A C 1
ATOM 2937 O O . ASP A 1 383 ? 15.727 -0.369 -13.520 1.00 71.25 383 ASP A O 1
ATOM 2941 N N . GLU A 1 384 ? 17.554 -1.552 -14.055 1.00 78.50 384 GLU A N 1
ATOM 2942 C CA . GLU A 1 384 ? 17.003 -2.826 -13.582 1.00 78.50 384 GLU A CA 1
ATOM 2943 C C . GLU A 1 384 ? 16.668 -2.746 -12.086 1.00 78.50 384 GLU A C 1
ATOM 2945 O O . GLU A 1 384 ? 15.592 -3.168 -11.661 1.00 78.50 384 GLU A O 1
ATOM 2950 N N . ALA A 1 385 ? 17.559 -2.148 -11.291 1.00 84.56 385 ALA A N 1
ATOM 2951 C CA . ALA A 1 385 ? 17.323 -1.945 -9.873 1.00 84.56 385 ALA A CA 1
ATOM 2952 C C . ALA A 1 385 ? 16.147 -0.987 -9.604 1.00 84.56 385 ALA A C 1
ATOM 2954 O O . ALA A 1 385 ? 15.354 -1.268 -8.712 1.00 84.56 385 ALA A O 1
ATOM 2955 N N . HIS A 1 386 ? 15.957 0.081 -10.390 1.00 87.31 386 HIS A N 1
ATOM 2956 C CA . HIS A 1 386 ? 14.783 0.963 -10.288 1.00 87.31 386 HIS A CA 1
ATOM 2957 C C . HIS A 1 386 ? 13.475 0.233 -10.595 1.00 87.31 386 HIS A C 1
ATOM 2959 O O . HIS A 1 386 ? 12.495 0.421 -9.874 1.00 87.31 386 HIS A O 1
ATOM 2965 N N . LEU A 1 387 ? 13.461 -0.630 -11.614 1.00 87.81 387 LEU A N 1
ATOM 2966 C CA . LEU A 1 387 ? 12.295 -1.459 -11.931 1.00 87.81 387 LEU A CA 1
ATOM 2967 C C . LEU A 1 387 ? 11.994 -2.454 -10.808 1.00 87.81 387 LEU A C 1
ATOM 2969 O O . LEU A 1 387 ? 10.836 -2.637 -10.441 1.00 87.81 387 LEU A O 1
ATOM 2973 N N . LEU A 1 388 ? 13.018 -3.033 -10.179 1.00 91.06 388 LEU A N 1
ATOM 2974 C CA . LEU A 1 388 ? 12.806 -3.858 -8.991 1.00 91.06 388 LEU A CA 1
ATOM 2975 C C . LEU A 1 388 ? 12.350 -3.054 -7.773 1.00 91.06 388 LEU A C 1
ATOM 2977 O O . LEU A 1 388 ? 11.516 -3.553 -7.021 1.00 91.06 388 LEU A O 1
ATOM 2981 N N . CYS A 1 389 ? 12.808 -1.814 -7.589 1.00 94.19 389 CYS A N 1
ATOM 2982 C CA . CYS A 1 389 ? 12.267 -0.934 -6.554 1.00 94.19 389 CYS A CA 1
ATOM 2983 C C . CYS A 1 389 ? 10.777 -0.641 -6.789 1.00 94.19 389 CYS A C 1
ATOM 2985 O O . CYS A 1 389 ? 10.005 -0.634 -5.833 1.00 94.19 389 CYS A O 1
ATOM 2987 N N . LEU A 1 390 ? 10.350 -0.470 -8.047 1.00 92.31 390 LEU A N 1
ATOM 2988 C CA . LEU A 1 390 ? 8.930 -0.365 -8.400 1.00 92.31 390 LEU A CA 1
ATOM 2989 C C . LEU A 1 390 ? 8.176 -1.667 -8.058 1.00 92.31 390 LEU A C 1
ATOM 2991 O O . LEU A 1 390 ? 7.061 -1.630 -7.539 1.00 92.31 390 LEU A O 1
ATOM 2995 N N . GLY A 1 391 ? 8.820 -2.822 -8.243 1.00 93.56 391 GLY A N 1
ATOM 2996 C CA . GLY A 1 391 ? 8.297 -4.127 -7.833 1.00 93.56 391 GLY A CA 1
ATOM 2997 C C . GLY A 1 391 ? 8.137 -4.249 -6.316 1.00 93.56 391 GLY A C 1
ATOM 2998 O O . GLY A 1 391 ? 7.105 -4.715 -5.837 1.00 93.56 391 GLY A O 1
ATOM 2999 N N . MET A 1 392 ? 9.110 -3.769 -5.542 1.00 96.31 392 MET A N 1
ATOM 3000 C CA . MET A 1 392 ? 9.025 -3.705 -4.079 1.00 96.31 392 MET A CA 1
ATOM 3001 C C . MET A 1 392 ? 7.946 -2.725 -3.612 1.00 96.31 392 MET A C 1
ATOM 3003 O O . MET A 1 392 ? 7.252 -3.006 -2.640 1.00 96.31 392 MET A O 1
ATOM 3007 N N . MET A 1 393 ? 7.756 -1.608 -4.318 1.00 95.81 393 MET A N 1
ATOM 3008 C CA . MET A 1 393 ? 6.674 -0.667 -4.036 1.00 95.81 393 MET A CA 1
ATOM 3009 C C . MET A 1 393 ? 5.299 -1.323 -4.219 1.00 95.81 393 MET A C 1
ATOM 3011 O O . MET A 1 393 ? 4.465 -1.247 -3.322 1.00 95.81 393 MET A O 1
ATOM 3015 N N . GLY A 1 394 ? 5.082 -2.047 -5.322 1.00 94.00 394 GLY A N 1
ATOM 3016 C CA . GLY A 1 394 ? 3.846 -2.816 -5.510 1.00 94.00 394 GLY A CA 1
ATOM 3017 C C . GLY A 1 394 ? 3.672 -3.920 -4.461 1.00 94.00 394 GLY A C 1
ATOM 3018 O O . GLY A 1 394 ? 2.565 -4.148 -3.981 1.00 94.00 394 GLY A O 1
ATOM 3019 N N . ALA A 1 395 ? 4.765 -4.554 -4.023 1.00 95.44 395 ALA A N 1
ATOM 3020 C CA . ALA A 1 395 ? 4.722 -5.532 -2.936 1.00 95.44 395 ALA A CA 1
ATOM 3021 C C . ALA A 1 395 ? 4.315 -4.897 -1.600 1.00 95.44 395 ALA A C 1
ATOM 3023 O O . ALA A 1 395 ? 3.563 -5.505 -0.838 1.00 95.44 395 ALA A O 1
ATOM 3024 N N . ALA A 1 396 ? 4.764 -3.669 -1.328 1.00 96.38 396 ALA A N 1
ATOM 3025 C CA . ALA A 1 396 ? 4.337 -2.919 -0.155 1.00 96.38 396 ALA A CA 1
ATOM 3026 C C . ALA A 1 396 ? 2.829 -2.641 -0.187 1.00 96.38 396 ALA A C 1
ATOM 3028 O O . ALA A 1 396 ? 2.153 -2.855 0.819 1.00 96.38 396 ALA A O 1
ATOM 3029 N N . ASP A 1 397 ? 2.293 -2.266 -1.347 1.00 94.31 397 ASP A N 1
ATOM 3030 C CA . ASP A 1 397 ? 0.862 -2.018 -1.527 1.00 94.31 397 ASP A CA 1
ATOM 3031 C C . ASP A 1 397 ? 0.022 -3.292 -1.318 1.00 94.31 397 ASP A C 1
ATOM 3033 O O . ASP A 1 397 ? -0.978 -3.278 -0.595 1.00 94.31 397 ASP A O 1
ATOM 3037 N N . ALA A 1 398 ? 0.466 -4.429 -1.867 1.00 92.00 398 ALA A N 1
ATOM 3038 C CA . ALA A 1 398 ? -0.176 -5.726 -1.642 1.00 92.00 398 ALA A CA 1
ATOM 3039 C C . ALA A 1 398 ? -0.129 -6.148 -0.161 1.00 92.00 398 ALA A C 1
ATOM 3041 O O . ALA A 1 398 ? -1.115 -6.651 0.388 1.00 92.00 398 ALA A O 1
ATOM 3042 N N . CYS A 1 399 ? 1.001 -5.914 0.514 1.00 92.69 399 CYS A N 1
ATOM 3043 C CA . CYS A 1 399 ? 1.137 -6.142 1.950 1.00 92.69 399 CYS A CA 1
ATOM 3044 C C . CYS A 1 399 ? 0.194 -5.245 2.762 1.00 92.69 399 CYS A C 1
ATOM 3046 O O . CYS A 1 399 ? -0.402 -5.721 3.730 1.00 92.69 399 CYS A O 1
ATOM 3048 N N . LEU A 1 400 ? 0.022 -3.978 2.369 1.00 91.31 400 LEU A N 1
ATOM 3049 C CA . LEU A 1 400 ? -0.905 -3.050 3.019 1.00 91.31 400 LEU A CA 1
ATOM 3050 C C . LEU A 1 400 ? -2.356 -3.525 2.913 1.00 91.31 400 LEU A C 1
ATOM 3052 O O . LEU A 1 400 ? -3.052 -3.540 3.928 1.00 91.31 400 LEU A O 1
ATOM 3056 N N . ALA A 1 401 ? -2.781 -4.008 1.741 1.00 88.88 401 ALA A N 1
ATOM 3057 C CA . ALA A 1 401 ? -4.124 -4.563 1.547 1.00 88.88 401 ALA A CA 1
ATOM 3058 C C . ALA A 1 401 ? -4.432 -5.740 2.500 1.00 88.88 401 ALA A C 1
ATOM 3060 O O . ALA A 1 401 ? -5.577 -5.916 2.921 1.00 88.88 401 ALA A O 1
ATOM 3061 N N . LEU A 1 402 ? -3.410 -6.512 2.892 1.00 87.75 402 LEU A N 1
ATOM 3062 C CA . LEU A 1 402 ? -3.504 -7.638 3.833 1.00 87.75 402 LEU A CA 1
ATOM 3063 C C . LEU A 1 402 ? -3.073 -7.292 5.275 1.00 87.75 402 LEU A C 1
ATOM 3065 O O . LEU A 1 402 ? -2.990 -8.182 6.118 1.00 87.75 402 LEU A O 1
ATOM 3069 N N . THR A 1 403 ? -2.804 -6.021 5.596 1.00 86.81 403 THR A N 1
ATOM 3070 C CA . THR A 1 403 ? -2.320 -5.559 6.925 1.00 86.81 403 THR A CA 1
ATOM 3071 C C . THR A 1 403 ? -0.973 -6.144 7.358 1.00 86.81 403 THR A C 1
ATOM 3073 O O . THR A 1 403 ? -0.630 -6.163 8.540 1.00 86.81 403 THR A O 1
ATOM 3076 N N . ARG A 1 404 ? -0.145 -6.581 6.411 1.00 88.62 404 ARG A N 1
ATOM 3077 C CA . ARG A 1 404 ? 1.221 -7.055 6.668 1.00 88.62 404 ARG A CA 1
ATOM 3078 C C . ARG A 1 404 ? 2.181 -5.865 6.773 1.00 88.62 404 ARG A C 1
ATOM 3080 O O . ARG A 1 404 ? 3.121 -5.745 5.994 1.00 88.62 404 ARG A O 1
ATOM 3087 N N . LEU A 1 405 ? 1.936 -4.959 7.728 1.00 88.31 405 LEU A N 1
ATOM 3088 C CA . LEU A 1 405 ? 2.643 -3.670 7.838 1.00 88.31 405 LEU A CA 1
ATOM 3089 C C . LEU A 1 405 ? 4.165 -3.824 7.973 1.00 88.31 405 LEU A C 1
ATOM 3091 O O . LEU A 1 405 ? 4.918 -3.037 7.406 1.00 88.31 405 LEU A O 1
ATOM 3095 N N . SER A 1 406 ? 4.628 -4.849 8.693 1.00 88.88 406 SER A N 1
ATOM 3096 C CA . SER A 1 406 ? 6.062 -5.136 8.825 1.00 88.88 406 SER A CA 1
ATOM 3097 C C . SER A 1 406 ? 6.698 -5.520 7.488 1.00 88.88 406 SER A C 1
ATOM 3099 O O . SER A 1 406 ? 7.792 -5.052 7.182 1.00 88.88 406 SER A O 1
ATOM 3101 N N . ASP A 1 407 ? 6.003 -6.324 6.681 1.00 93.19 407 ASP A N 1
ATOM 3102 C CA . ASP A 1 407 ? 6.480 -6.734 5.358 1.00 93.19 407 ASP A CA 1
ATOM 3103 C C . ASP A 1 407 ? 6.412 -5.569 4.365 1.00 93.19 407 ASP A C 1
ATOM 3105 O O . ASP A 1 407 ? 7.346 -5.370 3.587 1.00 93.19 407 ASP A O 1
ATOM 3109 N N . ALA A 1 408 ? 5.358 -4.748 4.439 1.00 94.38 408 ALA A N 1
ATOM 3110 C CA . ALA A 1 408 ? 5.230 -3.533 3.639 1.00 94.38 408 ALA A CA 1
ATOM 3111 C C . ALA A 1 408 ? 6.387 -2.558 3.910 1.00 94.38 408 ALA A C 1
ATOM 3113 O O . ALA A 1 408 ? 7.087 -2.150 2.982 1.00 94.38 408 ALA A O 1
ATOM 3114 N N . GLN A 1 409 ? 6.669 -2.268 5.186 1.00 92.88 409 GLN A N 1
ATOM 3115 C CA . GLN A 1 409 ? 7.804 -1.427 5.570 1.00 92.88 409 GLN A CA 1
ATOM 3116 C C . GLN A 1 409 ? 9.142 -2.051 5.163 1.00 92.88 409 GLN A C 1
ATOM 3118 O O . GLN A 1 409 ? 10.041 -1.332 4.732 1.00 92.88 409 GLN A O 1
ATOM 3123 N N . ALA A 1 410 ? 9.296 -3.375 5.266 1.00 94.25 410 ALA A N 1
ATOM 3124 C CA . ALA A 1 410 ? 10.511 -4.047 4.817 1.00 94.25 410 ALA A CA 1
ATOM 3125 C C . ALA A 1 410 ? 10.739 -3.866 3.307 1.00 94.25 410 ALA A C 1
ATOM 3127 O O . ALA A 1 410 ? 11.881 -3.662 2.898 1.00 94.25 410 ALA A O 1
ATOM 3128 N N . CYS A 1 411 ? 9.678 -3.901 2.495 1.00 96.94 411 CYS A N 1
ATOM 3129 C CA . CYS A 1 411 ? 9.759 -3.643 1.058 1.00 96.94 411 CYS A CA 1
ATOM 3130 C C . CYS A 1 411 ? 10.163 -2.196 0.757 1.00 96.94 411 CYS A C 1
ATOM 3132 O O . CYS A 1 411 ? 11.101 -1.983 -0.011 1.00 96.94 411 CYS A O 1
ATOM 3134 N N . LEU A 1 412 ? 9.522 -1.208 1.395 1.00 95.88 412 LEU A N 1
ATOM 3135 C CA . LEU A 1 412 ? 9.877 0.202 1.188 1.00 95.88 412 LEU A CA 1
ATOM 3136 C C . LEU A 1 412 ? 11.304 0.506 1.651 1.00 95.88 412 LEU A C 1
ATOM 3138 O O . LEU A 1 412 ? 12.053 1.155 0.928 1.00 95.88 412 LEU A O 1
ATOM 3142 N N . ASN A 1 413 ? 11.730 -0.034 2.798 1.00 93.12 413 ASN A N 1
ATOM 3143 C CA . ASN A 1 413 ? 13.102 0.130 3.284 1.00 93.12 413 ASN A CA 1
ATOM 3144 C C . ASN A 1 413 ? 14.126 -0.415 2.278 1.00 93.12 413 ASN A C 1
ATOM 3146 O O . ASN A 1 413 ? 15.132 0.237 2.017 1.00 93.12 413 ASN A O 1
ATOM 3150 N N . LYS A 1 414 ? 13.873 -1.593 1.693 1.00 94.38 414 LYS A N 1
ATOM 3151 C CA . LYS A 1 414 ? 14.745 -2.185 0.664 1.00 94.38 414 LYS A CA 1
ATOM 3152 C C . LYS A 1 414 ? 14.789 -1.324 -0.598 1.00 94.38 414 LYS A C 1
ATOM 3154 O O . LYS A 1 414 ? 15.873 -1.091 -1.131 1.00 94.38 414 LYS A O 1
ATOM 3159 N N . ALA A 1 415 ? 13.641 -0.807 -1.035 1.00 94.88 415 ALA A N 1
ATOM 3160 C CA . ALA A 1 415 ? 13.565 0.100 -2.175 1.00 94.88 415 ALA A CA 1
ATOM 3161 C C . ALA A 1 415 ? 14.349 1.400 -1.922 1.00 94.88 415 ALA A C 1
ATOM 3163 O O . ALA A 1 415 ? 15.129 1.806 -2.783 1.00 94.88 415 ALA A O 1
ATOM 3164 N N . HIS A 1 416 ? 14.218 2.004 -0.735 1.00 87.56 416 HIS A N 1
ATOM 3165 C CA . HIS A 1 416 ? 14.999 3.176 -0.318 1.00 87.56 416 HIS A CA 1
ATOM 3166 C C . HIS A 1 416 ? 16.497 2.893 -0.260 1.00 87.56 416 HIS A C 1
ATOM 3168 O O . HIS A 1 416 ? 17.277 3.662 -0.813 1.00 87.56 416 HIS A O 1
ATOM 3174 N N . MET A 1 417 ? 16.903 1.766 0.335 1.00 84.62 417 MET A N 1
ATOM 3175 C CA . MET A 1 417 ? 18.312 1.360 0.392 1.00 84.62 417 MET A CA 1
ATOM 3176 C C . MET A 1 417 ? 18.924 1.247 -1.005 1.00 84.62 417 MET A C 1
ATOM 3178 O O . MET A 1 417 ? 20.038 1.718 -1.228 1.00 84.62 417 MET A O 1
ATOM 3182 N N . LEU A 1 418 ? 18.198 0.651 -1.955 1.00 85.38 418 LEU A N 1
ATOM 3183 C CA . LEU A 1 418 ? 18.641 0.607 -3.344 1.00 85.38 418 LEU A CA 1
ATOM 3184 C C . LEU A 1 418 ? 18.663 2.013 -3.946 1.00 85.38 418 LEU A C 1
ATOM 3186 O O . LEU A 1 418 ? 19.697 2.425 -4.450 1.00 85.38 418 LEU A O 1
ATOM 3190 N N . VAL A 1 419 ? 17.585 2.791 -3.852 1.00 83.12 419 VAL A N 1
ATOM 3191 C CA . VAL A 1 419 ? 17.525 4.168 -4.379 1.00 83.12 419 VAL A CA 1
ATOM 3192 C C . VAL A 1 419 ? 18.703 5.029 -3.906 1.00 83.12 419 VAL A C 1
ATOM 3194 O O . VAL A 1 419 ? 19.303 5.737 -4.726 1.00 83.12 419 VAL A O 1
ATOM 3197 N N . GLU A 1 420 ? 19.055 4.928 -2.623 1.00 77.75 420 GLU A N 1
ATOM 3198 C CA . GLU A 1 420 ? 20.190 5.607 -1.999 1.00 77.75 420 GLU A CA 1
ATOM 3199 C C . GLU A 1 420 ? 21.526 5.069 -2.528 1.00 77.75 420 GLU A C 1
ATOM 3201 O O . GLU A 1 420 ? 22.356 5.851 -2.999 1.00 77.75 420 GLU A O 1
ATOM 3206 N N . ALA A 1 421 ? 21.718 3.744 -2.546 1.00 73.12 421 ALA A N 1
ATOM 3207 C CA . ALA A 1 421 ? 22.925 3.106 -3.083 1.00 73.12 421 ALA A CA 1
ATOM 3208 C C . ALA A 1 421 ? 23.157 3.434 -4.570 1.00 73.12 421 ALA A C 1
ATOM 3210 O O . ALA A 1 421 ? 24.295 3.552 -5.029 1.00 73.12 421 ALA A O 1
ATOM 3211 N N . LEU A 1 422 ? 22.074 3.617 -5.327 1.00 73.50 422 LEU A N 1
ATOM 3212 C CA . LEU A 1 422 ? 22.089 4.004 -6.734 1.00 73.50 422 LEU A CA 1
ATOM 3213 C C . LEU A 1 422 ? 22.281 5.516 -6.938 1.00 73.50 422 LEU A C 1
ATOM 3215 O O . LEU A 1 422 ? 22.464 5.931 -8.087 1.00 73.50 422 LEU A O 1
ATOM 3219 N N . THR A 1 423 ? 22.242 6.324 -5.870 1.00 69.31 423 THR A N 1
ATOM 3220 C CA . THR A 1 423 ? 22.256 7.798 -5.893 1.00 69.31 423 THR A CA 1
ATOM 3221 C C . THR A 1 423 ? 21.240 8.368 -6.888 1.00 69.31 423 THR A C 1
ATOM 3223 O O . THR A 1 423 ? 21.601 9.115 -7.801 1.00 69.31 423 THR A O 1
ATOM 3226 N N . THR A 1 424 ? 19.989 7.928 -6.780 1.00 74.31 424 THR A N 1
ATOM 3227 C CA . THR A 1 424 ? 18.938 8.239 -7.761 1.00 74.31 424 THR A CA 1
ATOM 3228 C C . THR A 1 424 ? 18.448 9.681 -7.610 1.00 74.31 424 THR A C 1
ATOM 3230 O O . THR A 1 424 ? 18.120 10.107 -6.505 1.00 74.31 424 THR A O 1
ATOM 3233 N N . ASP A 1 425 ? 18.360 10.429 -8.712 1.00 71.94 425 ASP A N 1
ATOM 3234 C CA . ASP A 1 425 ? 17.701 11.746 -8.750 1.00 71.94 425 ASP A CA 1
ATOM 3235 C C . ASP A 1 425 ? 16.216 11.575 -9.116 1.00 71.94 425 ASP A C 1
ATOM 3237 O O . ASP A 1 425 ? 15.861 10.703 -9.907 1.00 71.94 425 ASP A O 1
ATOM 3241 N N . VAL A 1 426 ? 15.329 12.406 -8.560 1.00 72.19 426 VAL A N 1
ATOM 3242 C CA . VAL A 1 426 ? 13.873 12.328 -8.806 1.00 72.19 426 VAL A CA 1
ATOM 3243 C C . VAL A 1 426 ? 13.511 12.465 -10.280 1.00 72.19 426 VAL A C 1
ATOM 3245 O O . VAL A 1 426 ? 12.545 11.862 -10.726 1.00 72.19 426 VAL A O 1
ATOM 3248 N N . ARG A 1 427 ? 14.321 13.172 -11.067 1.00 66.75 427 ARG A N 1
ATOM 3249 C CA . ARG A 1 427 ? 14.132 13.301 -12.518 1.00 66.75 427 ARG A CA 1
ATOM 3250 C C . ARG A 1 427 ? 14.465 12.019 -13.285 1.00 66.75 427 ARG A C 1
ATOM 3252 O O . ARG A 1 427 ? 14.183 11.947 -14.474 1.00 66.75 427 ARG A O 1
ATOM 3259 N N . GLU A 1 428 ? 15.101 11.036 -12.645 1.00 67.75 428 GLU A N 1
ATOM 3260 C CA . GLU A 1 428 ? 15.428 9.740 -13.254 1.00 67.75 428 GLU A CA 1
ATOM 3261 C C . GLU A 1 428 ? 14.306 8.716 -13.105 1.00 67.75 428 GLU A C 1
ATOM 3263 O O . GLU A 1 428 ? 14.148 7.861 -13.971 1.00 67.75 428 GLU A O 1
ATOM 3268 N N . ALA A 1 429 ? 13.563 8.786 -12.002 1.00 77.31 429 ALA A N 1
ATOM 3269 C CA . ALA A 1 429 ? 12.471 7.873 -11.696 1.00 77.31 429 ALA A CA 1
ATOM 3270 C C . ALA A 1 429 ? 11.399 8.610 -10.871 1.00 77.31 429 ALA A C 1
ATOM 3272 O O . ALA A 1 429 ? 11.243 8.332 -9.676 1.00 77.31 429 ALA A O 1
ATOM 3273 N N . PRO A 1 430 ? 10.681 9.582 -11.468 1.00 79.38 430 PRO A N 1
ATOM 3274 C CA . PRO A 1 430 ? 9.753 10.450 -10.743 1.00 79.38 430 PRO A CA 1
ATOM 3275 C C . PRO A 1 430 ? 8.642 9.663 -10.054 1.00 79.38 430 PRO A C 1
ATOM 3277 O O . PRO A 1 430 ? 8.368 9.907 -8.878 1.00 79.38 430 PRO A O 1
ATOM 3280 N N . ALA A 1 431 ? 8.067 8.663 -10.726 1.00 82.19 431 ALA A N 1
ATOM 3281 C CA . ALA A 1 431 ? 7.042 7.815 -10.126 1.00 82.19 431 ALA A CA 1
ATOM 3282 C C . ALA A 1 431 ? 7.560 7.005 -8.924 1.00 82.19 431 ALA A C 1
ATOM 3284 O O . ALA A 1 431 ? 6.843 6.811 -7.946 1.00 82.19 431 ALA A O 1
ATOM 3285 N N . LEU A 1 432 ? 8.827 6.577 -8.963 1.00 88.19 432 LEU A N 1
ATOM 3286 C CA . LEU A 1 432 ? 9.460 5.861 -7.857 1.00 88.19 432 LEU A CA 1
ATOM 3287 C C . LEU A 1 432 ? 9.722 6.801 -6.669 1.00 88.19 432 LEU A C 1
ATOM 3289 O O . LEU A 1 432 ? 9.293 6.519 -5.553 1.00 88.19 432 LEU A O 1
ATOM 3293 N N . LEU A 1 433 ? 10.406 7.929 -6.899 1.00 88.00 433 LEU A N 1
ATOM 3294 C CA . LEU A 1 433 ? 10.855 8.815 -5.815 1.00 88.00 433 LEU A CA 1
ATOM 3295 C C . LEU A 1 433 ? 9.750 9.689 -5.211 1.00 88.00 433 LEU A C 1
ATOM 3297 O O . LEU A 1 433 ? 9.937 10.208 -4.113 1.00 88.00 433 LEU A O 1
ATOM 3301 N N . THR A 1 434 ? 8.614 9.851 -5.890 1.00 90.56 434 THR A N 1
ATOM 3302 C CA . THR A 1 434 ? 7.406 10.443 -5.288 1.00 90.56 434 THR A CA 1
ATOM 3303 C C . THR A 1 434 ? 6.533 9.379 -4.617 1.00 90.56 434 THR A C 1
ATOM 3305 O O . THR A 1 434 ? 5.982 9.629 -3.547 1.00 90.56 434 THR A O 1
ATOM 3308 N N . GLY A 1 435 ? 6.459 8.168 -5.182 1.00 92.75 435 GLY A N 1
ATOM 3309 C CA . GLY A 1 435 ? 5.635 7.080 -4.656 1.00 92.75 435 GLY A CA 1
ATOM 3310 C C . GLY A 1 435 ? 6.124 6.482 -3.334 1.00 92.75 435 GLY A C 1
ATOM 3311 O O . GLY A 1 435 ? 5.290 6.131 -2.497 1.00 92.75 435 GLY A O 1
ATOM 3312 N N . LEU A 1 436 ? 7.444 6.390 -3.119 1.00 94.88 436 LEU A N 1
ATOM 3313 C CA . LEU A 1 436 ? 8.028 5.862 -1.876 1.00 94.88 436 LEU A CA 1
ATOM 3314 C C . LEU A 1 436 ? 7.652 6.693 -0.628 1.00 94.88 436 LEU A C 1
ATOM 3316 O O . LEU A 1 436 ? 6.973 6.141 0.242 1.00 94.88 436 LEU A O 1
ATOM 3320 N N . PRO A 1 437 ? 7.994 7.998 -0.530 1.00 95.38 437 PRO A N 1
ATOM 3321 C CA . PRO A 1 437 ? 7.671 8.790 0.660 1.00 95.38 437 PRO A CA 1
ATOM 3322 C C . PRO A 1 437 ? 6.159 8.928 0.891 1.00 95.38 437 PRO A C 1
ATOM 3324 O O . PRO A 1 437 ? 5.719 8.956 2.037 1.00 95.38 437 PRO A O 1
ATOM 3327 N N . ALA A 1 438 ? 5.337 8.931 -0.168 1.00 96.50 438 ALA A N 1
ATOM 3328 C CA . ALA A 1 438 ? 3.879 8.913 -0.031 1.00 96.50 438 ALA A CA 1
ATOM 3329 C C . ALA A 1 438 ? 3.389 7.674 0.746 1.00 96.50 438 ALA A C 1
ATOM 3331 O O . ALA A 1 438 ? 2.596 7.787 1.684 1.00 96.50 438 ALA A O 1
ATOM 3332 N N . ARG A 1 439 ? 3.897 6.485 0.400 1.00 97.06 439 ARG A N 1
ATOM 3333 C CA . ARG A 1 439 ? 3.532 5.223 1.065 1.00 97.06 439 ARG A CA 1
ATOM 3334 C C . ARG A 1 439 ? 4.096 5.130 2.479 1.00 97.06 439 ARG A C 1
ATOM 3336 O O . ARG A 1 439 ? 3.393 4.652 3.367 1.00 97.06 439 ARG A O 1
ATOM 3343 N N . ASP A 1 440 ? 5.312 5.622 2.714 1.00 97.19 440 ASP A N 1
ATOM 3344 C CA . ASP A 1 440 ? 5.868 5.718 4.067 1.00 97.19 440 ASP A CA 1
ATOM 3345 C C . ASP A 1 440 ? 5.030 6.642 4.964 1.00 97.19 440 ASP A C 1
ATOM 3347 O O . ASP A 1 440 ? 4.726 6.281 6.106 1.00 97.19 440 ASP A O 1
ATOM 3351 N N . ALA A 1 441 ? 4.583 7.788 4.435 1.00 97.31 441 ALA A N 1
ATOM 3352 C CA . ALA A 1 441 ? 3.670 8.686 5.133 1.00 97.31 441 ALA A CA 1
ATOM 3353 C C . ALA A 1 441 ? 2.356 7.977 5.480 1.00 97.31 441 ALA A C 1
ATOM 3355 O O . ALA A 1 441 ? 1.947 7.983 6.642 1.00 97.31 441 ALA A O 1
ATOM 3356 N N . LEU A 1 442 ? 1.728 7.304 4.508 1.00 96.31 442 LEU A N 1
ATOM 3357 C CA . LEU A 1 442 ? 0.492 6.552 4.734 1.00 96.31 442 LEU A CA 1
ATOM 3358 C C . LEU A 1 442 ? 0.668 5.463 5.799 1.00 96.31 442 LEU A C 1
ATOM 3360 O O . LEU A 1 442 ? -0.155 5.365 6.708 1.00 96.31 442 LEU A O 1
ATOM 3364 N N . MET A 1 443 ? 1.733 4.662 5.728 1.00 94.19 443 MET A N 1
ATOM 3365 C CA . MET A 1 443 ? 1.977 3.597 6.706 1.00 94.19 443 MET A CA 1
ATOM 3366 C C . MET A 1 443 ? 2.209 4.142 8.113 1.00 94.19 443 MET A C 1
ATOM 3368 O O . MET A 1 443 ? 1.652 3.608 9.076 1.00 94.19 443 MET A O 1
ATOM 3372 N N . ALA A 1 444 ? 3.002 5.208 8.242 1.00 92.94 444 ALA A N 1
ATOM 3373 C CA . ALA A 1 444 ? 3.239 5.860 9.523 1.00 92.94 444 ALA A CA 1
ATOM 3374 C C . ALA A 1 444 ? 1.942 6.457 10.091 1.00 92.94 444 ALA A C 1
ATOM 3376 O O . ALA A 1 444 ? 1.633 6.234 11.264 1.00 92.94 444 ALA A O 1
ATOM 3377 N N . ALA A 1 445 ? 1.155 7.149 9.260 1.00 93.94 445 ALA A N 1
ATOM 3378 C CA . ALA A 1 445 ? -0.125 7.732 9.652 1.00 93.94 445 ALA A CA 1
ATOM 3379 C C . ALA A 1 445 ? -1.119 6.656 10.105 1.00 93.94 445 ALA A C 1
ATOM 3381 O O . ALA A 1 445 ? -1.689 6.753 11.191 1.00 93.94 445 ALA A O 1
ATOM 3382 N N . TYR A 1 446 ? -1.265 5.589 9.317 1.00 92.75 446 TYR A N 1
ATOM 3383 C CA . TYR A 1 446 ? -2.155 4.470 9.612 1.00 92.75 446 TYR A CA 1
ATOM 3384 C C . TYR A 1 446 ? -1.767 3.729 10.902 1.00 92.75 446 TYR A C 1
ATOM 3386 O O . TYR A 1 446 ? -2.629 3.320 11.684 1.00 92.75 446 TYR A O 1
ATOM 3394 N N . ALA A 1 447 ? -0.465 3.590 11.170 1.00 89.31 447 ALA A N 1
ATOM 339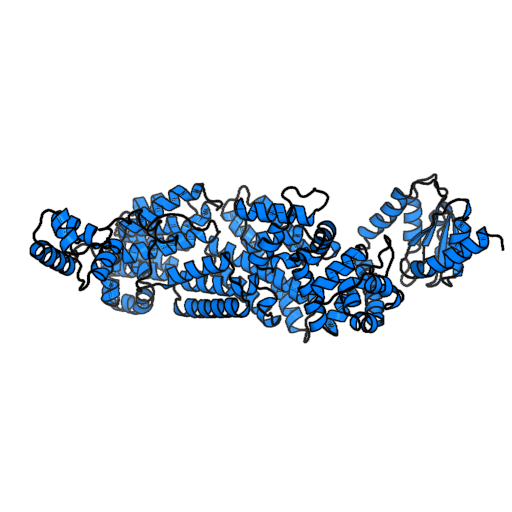5 C CA . ALA A 1 447 ? 0.046 3.019 12.414 1.00 89.31 447 ALA A CA 1
ATOM 3396 C C . ALA A 1 447 ? -0.127 3.942 13.640 1.00 89.31 447 ALA A C 1
ATOM 3398 O O . ALA A 1 447 ? 0.117 3.491 14.761 1.00 89.31 447 ALA A O 1
ATOM 3399 N N . GLY A 1 448 ? -0.540 5.202 13.453 1.00 87.88 448 GLY A N 1
ATOM 3400 C CA . GLY A 1 448 ? -0.698 6.205 14.513 1.00 87.88 448 GLY A CA 1
ATOM 3401 C C . GLY A 1 448 ? 0.591 6.950 14.887 1.00 87.88 448 GLY A C 1
ATOM 3402 O O . GLY A 1 448 ? 0.678 7.528 15.971 1.00 87.88 448 GLY A O 1
ATOM 3403 N N . MET A 1 449 ? 1.610 6.924 14.019 1.00 89.69 449 MET A N 1
ATOM 3404 C CA . MET A 1 449 ? 2.905 7.599 14.186 1.00 89.69 449 MET A CA 1
ATOM 3405 C C . MET A 1 449 ? 2.928 8.944 13.440 1.00 89.69 449 MET A C 1
ATOM 3407 O O . MET A 1 449 ? 3.684 9.122 12.483 1.00 89.69 449 MET A O 1
ATOM 3411 N N . HIS A 1 450 ? 2.097 9.897 13.864 1.00 89.06 450 HIS A N 1
ATOM 3412 C CA . HIS A 1 450 ? 1.864 11.148 13.125 1.00 89.06 450 HIS A CA 1
ATOM 3413 C C . HIS A 1 450 ? 3.122 11.996 12.898 1.00 89.06 450 HIS A C 1
ATOM 3415 O O . HIS A 1 450 ? 3.321 12.474 11.791 1.00 89.06 450 HIS A O 1
ATOM 3421 N N . GLU A 1 451 ? 4.022 12.119 13.880 1.00 89.50 451 GLU A N 1
ATOM 3422 C CA . GLU A 1 451 ? 5.281 12.868 13.691 1.00 89.50 451 GLU A CA 1
ATOM 3423 C C . GLU A 1 451 ? 6.132 12.287 12.556 1.00 89.50 451 GLU A C 1
ATOM 3425 O O . GLU A 1 451 ? 6.663 13.017 11.724 1.00 89.50 451 GLU A O 1
ATOM 3430 N N . ARG A 1 452 ? 6.212 10.953 12.482 1.00 91.50 452 ARG A N 1
ATOM 3431 C CA . ARG A 1 452 ? 6.939 10.259 11.419 1.00 91.50 452 ARG A CA 1
ATOM 3432 C C . ARG A 1 452 ? 6.230 10.397 10.071 1.00 91.50 452 ARG A C 1
ATOM 3434 O O . ARG A 1 452 ? 6.897 10.536 9.053 1.00 91.50 452 ARG A O 1
ATOM 3441 N N . SER A 1 453 ? 4.896 10.380 10.068 1.00 94.50 453 SER A N 1
ATOM 3442 C CA . SER A 1 453 ? 4.108 10.676 8.868 1.00 94.50 453 SER A CA 1
ATOM 3443 C C . SER A 1 453 ? 4.412 12.074 8.338 1.00 94.50 453 SER A C 1
ATOM 3445 O O . SER A 1 453 ? 4.600 12.212 7.137 1.00 94.50 453 SER A O 1
ATOM 3447 N N . GLU A 1 454 ? 4.469 13.093 9.198 1.00 93.69 454 GLU A N 1
ATOM 3448 C CA . GLU A 1 454 ? 4.770 14.469 8.781 1.00 93.69 454 GLU A CA 1
ATOM 3449 C C . GLU A 1 454 ? 6.166 14.579 8.154 1.00 93.69 454 GLU A C 1
ATOM 3451 O O . GLU A 1 454 ? 6.297 15.187 7.096 1.00 93.69 454 GLU A O 1
ATOM 3456 N N . THR A 1 455 ? 7.186 13.909 8.708 1.00 94.88 455 THR A N 1
ATOM 3457 C CA . THR A 1 455 ? 8.517 13.850 8.070 1.00 94.88 455 THR A CA 1
ATOM 3458 C C . THR A 1 455 ? 8.442 13.309 6.640 1.00 94.88 455 THR A C 1
ATOM 3460 O O . THR A 1 455 ? 8.993 13.908 5.721 1.00 94.88 455 THR A O 1
ATOM 3463 N N . PHE A 1 456 ? 7.720 12.209 6.420 1.00 96.12 456 PHE A N 1
ATOM 3464 C CA . PHE A 1 456 ? 7.582 11.634 5.080 1.00 96.12 456 PHE A CA 1
ATOM 3465 C C . PHE A 1 456 ? 6.722 12.490 4.138 1.00 96.12 456 PHE A C 1
ATOM 3467 O O . PHE A 1 456 ? 6.969 12.518 2.933 1.00 96.12 456 PHE A O 1
ATOM 3474 N N . LEU A 1 457 ? 5.744 13.233 4.666 1.00 95.88 457 LEU A N 1
ATOM 3475 C CA . LEU A 1 457 ? 4.989 14.222 3.896 1.00 95.88 457 LEU A CA 1
ATOM 3476 C C . LEU A 1 457 ? 5.881 15.386 3.442 1.00 95.88 457 LEU A C 1
ATOM 3478 O O . LEU A 1 457 ? 5.774 15.822 2.296 1.00 95.88 457 LEU A O 1
ATOM 3482 N N . GLU A 1 458 ? 6.783 15.868 4.298 1.00 95.06 458 GLU A N 1
ATOM 3483 C CA . GLU A 1 458 ? 7.780 16.880 3.926 1.00 95.06 458 GLU A CA 1
ATOM 3484 C C . GLU A 1 458 ? 8.744 16.350 2.854 1.00 95.06 458 GLU A C 1
ATOM 3486 O O . GLU A 1 458 ? 9.021 17.045 1.872 1.00 95.06 458 GLU A O 1
ATOM 3491 N N . GLU A 1 459 ? 9.210 15.105 2.992 1.00 91.88 459 GLU A N 1
ATOM 3492 C CA . GLU A 1 459 ? 10.039 14.437 1.982 1.00 91.88 459 GLU A CA 1
ATOM 3493 C C . GLU A 1 459 ? 9.311 14.306 0.638 1.00 91.88 459 GLU A C 1
ATOM 3495 O O . GLU A 1 459 ? 9.892 14.605 -0.411 1.00 91.88 459 GLU A O 1
ATOM 3500 N N . TYR A 1 460 ? 8.029 13.930 0.657 1.00 94.81 460 TYR A N 1
ATOM 3501 C CA . TYR A 1 460 ? 7.185 13.902 -0.535 1.00 94.81 460 TYR A CA 1
ATOM 3502 C C . TYR A 1 460 ? 7.112 15.278 -1.208 1.00 94.81 460 TYR A C 1
ATOM 3504 O O . TYR A 1 460 ? 7.383 15.390 -2.405 1.00 94.81 460 TYR A O 1
ATOM 3512 N N . GLU A 1 461 ? 6.805 16.336 -0.451 1.00 94.44 461 GLU A N 1
ATOM 3513 C CA . GLU A 1 461 ? 6.706 17.701 -0.984 1.00 94.44 461 GLU A CA 1
ATOM 3514 C C . GLU A 1 461 ? 8.045 18.176 -1.572 1.00 94.44 461 GLU A C 1
ATOM 3516 O O . GLU A 1 461 ? 8.080 18.805 -2.635 1.00 94.44 461 GLU A O 1
ATOM 3521 N N . MET A 1 462 ? 9.169 17.815 -0.943 1.00 86.56 462 MET A N 1
ATOM 3522 C CA . MET A 1 462 ? 10.503 18.071 -1.486 1.00 86.56 462 MET A CA 1
ATOM 3523 C C . MET A 1 462 ? 10.755 17.325 -2.802 1.00 86.56 462 MET A C 1
ATOM 3525 O O . MET A 1 462 ? 11.293 17.923 -3.741 1.00 86.56 462 MET A O 1
ATOM 3529 N N . CYS A 1 463 ? 10.391 16.043 -2.890 1.00 85.81 463 CYS A N 1
ATOM 3530 C CA . CYS A 1 463 ? 10.535 15.252 -4.112 1.00 85.81 463 CYS A CA 1
ATOM 3531 C C . CYS A 1 463 ? 9.652 15.799 -5.240 1.00 85.81 463 CYS A C 1
ATOM 3533 O O . CYS A 1 463 ? 10.165 16.036 -6.334 1.00 85.81 463 CYS A O 1
ATOM 3535 N N . ALA A 1 464 ? 8.374 16.081 -4.974 1.00 85.88 464 ALA A N 1
ATOM 3536 C CA . ALA A 1 464 ? 7.448 16.658 -5.948 1.00 85.88 464 ALA A CA 1
ATOM 3537 C C . ALA A 1 464 ? 7.945 18.021 -6.466 1.00 85.88 464 ALA A C 1
ATOM 3539 O O . ALA A 1 464 ? 7.971 18.266 -7.674 1.00 85.88 464 ALA A O 1
ATOM 3540 N N . ALA A 1 465 ? 8.431 18.891 -5.571 1.00 83.75 465 ALA A N 1
ATOM 3541 C CA . ALA A 1 465 ? 8.984 20.191 -5.945 1.00 83.75 465 ALA A CA 1
ATOM 3542 C C . ALA A 1 465 ? 10.266 20.076 -6.789 1.00 83.75 465 ALA A C 1
ATOM 3544 O O . ALA A 1 465 ? 10.429 20.812 -7.762 1.00 83.75 465 ALA A O 1
ATOM 3545 N N . ARG A 1 466 ? 11.179 19.157 -6.442 1.00 72.62 466 ARG A N 1
ATOM 3546 C CA . ARG A 1 466 ? 12.419 18.921 -7.206 1.00 72.62 466 ARG A CA 1
ATOM 3547 C C . ARG A 1 466 ? 12.166 18.255 -8.557 1.00 72.62 466 ARG A C 1
ATOM 3549 O O . ARG A 1 466 ? 12.872 18.560 -9.515 1.00 72.62 466 ARG A O 1
ATOM 3556 N N . GLY A 1 467 ? 11.198 17.343 -8.616 1.00 69.50 467 GLY A N 1
ATOM 3557 C CA . GLY A 1 467 ? 10.801 16.648 -9.836 1.00 69.50 467 GLY A CA 1
ATOM 3558 C C . GLY A 1 467 ? 9.978 17.522 -10.777 1.00 69.50 467 GLY A C 1
ATOM 3559 O O . GLY A 1 467 ? 9.989 17.280 -11.977 1.00 69.50 467 GLY A O 1
ATOM 3560 N N . GLY A 1 468 ? 9.294 18.546 -10.252 1.00 74.00 468 GLY A N 1
ATOM 3561 C CA . GLY A 1 468 ? 8.359 19.365 -11.026 1.00 74.00 468 GLY A CA 1
ATOM 3562 C C . GLY A 1 468 ? 7.102 18.598 -11.450 1.00 74.00 468 GLY A C 1
ATOM 3563 O O . GLY A 1 468 ? 6.423 19.012 -12.383 1.00 74.00 468 GLY A O 1
ATOM 3564 N N . VAL A 1 469 ? 6.808 17.480 -10.781 1.00 75.69 469 VAL A N 1
ATOM 3565 C CA . VAL A 1 469 ? 5.735 16.540 -11.118 1.00 75.69 469 VAL A CA 1
ATOM 3566 C C . VAL A 1 469 ? 4.953 16.214 -9.848 1.00 75.69 469 VAL A C 1
ATOM 3568 O O . VAL A 1 469 ? 5.546 15.967 -8.797 1.00 75.69 469 VAL A O 1
ATOM 3571 N N . ARG A 1 470 ? 3.621 16.198 -9.958 1.00 83.56 470 ARG A N 1
ATOM 3572 C CA . ARG A 1 470 ? 2.706 15.673 -8.937 1.00 83.56 470 ARG A CA 1
ATOM 3573 C C . ARG A 1 470 ? 1.899 14.541 -9.551 1.00 83.56 470 ARG A C 1
ATOM 3575 O O . ARG A 1 470 ? 1.113 14.765 -10.468 1.00 83.56 470 ARG A O 1
ATOM 3582 N N . GLU A 1 471 ? 2.144 13.332 -9.068 1.00 79.06 471 GLU A N 1
ATOM 3583 C CA . GLU A 1 471 ? 1.520 12.118 -9.584 1.00 79.06 471 GLU A CA 1
ATOM 3584 C C . GLU A 1 471 ? 0.152 11.888 -8.920 1.00 79.06 471 GLU A C 1
ATOM 3586 O O . GLU A 1 471 ? 0.070 11.966 -7.693 1.00 79.06 471 GLU A O 1
ATOM 3591 N N . PRO A 1 472 ? -0.916 11.555 -9.672 1.00 83.12 472 PRO A N 1
ATOM 3592 C CA . PRO A 1 472 ? -2.256 11.390 -9.101 1.00 83.12 472 PRO A CA 1
ATOM 3593 C C . PRO A 1 472 ? -2.351 10.341 -7.983 1.00 83.12 472 PRO A C 1
ATOM 3595 O O . PRO A 1 472 ? -3.019 10.578 -6.980 1.00 83.12 472 PRO A O 1
ATOM 3598 N N . GLU A 1 473 ? -1.690 9.188 -8.135 1.00 86.25 473 GLU A N 1
ATOM 3599 C CA . GLU A 1 473 ? -1.737 8.112 -7.134 1.00 86.25 473 GLU A CA 1
ATOM 3600 C C . GLU A 1 473 ? -0.978 8.477 -5.841 1.00 86.25 473 GLU A C 1
ATOM 3602 O O . GLU A 1 473 ? -1.601 8.455 -4.781 1.00 86.25 473 GLU A O 1
ATOM 3607 N N . PRO A 1 474 ? 0.291 8.923 -5.879 1.00 90.88 474 PRO A N 1
ATOM 3608 C CA . PRO A 1 474 ? 0.971 9.486 -4.713 1.00 90.88 474 PRO A CA 1
ATOM 3609 C C . PRO A 1 474 ? 0.234 10.656 -4.043 1.00 90.88 474 PRO A C 1
ATOM 3611 O O . PRO A 1 474 ? 0.186 10.694 -2.816 1.00 90.88 474 PRO A O 1
ATOM 3614 N N . GLU A 1 475 ? -0.388 11.573 -4.797 1.00 91.25 475 GLU A N 1
ATOM 3615 C CA . GLU A 1 475 ? -1.224 12.645 -4.223 1.00 91.25 475 GLU A CA 1
ATOM 3616 C C . GLU A 1 475 ? -2.435 12.077 -3.467 1.00 91.25 475 GLU A C 1
ATOM 3618 O O . GLU A 1 475 ? -2.743 12.520 -2.358 1.00 91.25 475 GLU A O 1
ATOM 3623 N N . HIS A 1 476 ? -3.094 11.057 -4.026 1.00 90.94 476 HIS A N 1
ATOM 3624 C CA . HIS A 1 476 ? -4.183 10.348 -3.351 1.00 90.94 476 HIS A CA 1
ATOM 3625 C C . HIS A 1 476 ? -3.699 9.692 -2.053 1.00 90.94 476 HIS A C 1
ATOM 3627 O O . HIS A 1 476 ? -4.312 9.885 -1.004 1.00 90.94 476 HIS A O 1
ATOM 3633 N N . VAL A 1 477 ? -2.567 8.987 -2.089 1.00 94.38 477 VAL A N 1
ATOM 3634 C CA . VAL A 1 477 ? -1.955 8.335 -0.919 1.00 94.38 477 VAL A CA 1
ATOM 3635 C C . VAL A 1 477 ? -1.585 9.351 0.170 1.00 94.38 477 VAL A C 1
ATOM 3637 O O . VAL A 1 477 ? -1.877 9.134 1.349 1.00 94.38 477 VAL A O 1
ATOM 3640 N N . VAL A 1 478 ? -0.989 10.483 -0.211 1.00 95.50 478 VAL A N 1
ATOM 3641 C CA . VAL A 1 478 ? -0.625 11.584 0.695 1.00 95.50 478 VAL A CA 1
ATOM 3642 C C . VAL A 1 478 ? -1.856 12.215 1.337 1.00 95.50 478 VAL A C 1
ATOM 3644 O O . VAL A 1 478 ? -1.850 12.494 2.537 1.00 95.50 478 VAL A O 1
ATOM 3647 N N . GLU A 1 479 ? -2.932 12.410 0.579 1.00 92.69 479 GLU A N 1
ATOM 3648 C CA . GLU A 1 479 ? -4.193 12.918 1.117 1.00 92.69 479 GLU A CA 1
ATOM 3649 C C . GLU A 1 479 ? -4.794 11.959 2.159 1.00 92.69 479 GLU A C 1
ATOM 3651 O O . GLU A 1 479 ? -5.268 12.403 3.207 1.00 92.69 479 GLU A O 1
ATOM 3656 N N . ILE A 1 480 ? -4.710 10.643 1.938 1.00 94.31 480 ILE A N 1
ATOM 3657 C CA . ILE A 1 480 ? -5.132 9.644 2.934 1.00 94.31 480 ILE A CA 1
ATOM 3658 C C . ILE A 1 480 ? -4.258 9.736 4.193 1.00 94.31 480 ILE A C 1
ATOM 3660 O O . ILE A 1 480 ? -4.784 9.759 5.309 1.00 94.31 480 ILE A O 1
ATOM 3664 N N . ALA A 1 481 ? -2.935 9.844 4.033 1.00 95.69 481 ALA A N 1
ATOM 3665 C CA . ALA A 1 481 ? -2.007 10.000 5.153 1.00 95.69 481 ALA A CA 1
ATOM 3666 C C . ALA A 1 481 ? -2.332 11.251 5.989 1.00 95.69 481 ALA A C 1
ATOM 3668 O O . ALA A 1 481 ? -2.428 11.175 7.215 1.00 95.69 481 ALA A O 1
ATOM 3669 N N . ARG A 1 482 ? -2.598 12.388 5.330 1.00 93.62 482 ARG A N 1
ATOM 3670 C CA . ARG A 1 482 ? -3.023 13.639 5.982 1.00 93.62 482 ARG A CA 1
ATOM 3671 C C . ARG A 1 482 ? -4.328 13.473 6.755 1.00 93.62 482 ARG A C 1
ATOM 3673 O O . ARG A 1 482 ? -4.448 14.009 7.854 1.00 93.62 482 ARG A O 1
ATOM 3680 N N . ARG A 1 483 ? -5.292 12.712 6.228 1.00 91.94 483 ARG A N 1
ATOM 3681 C CA . ARG A 1 483 ? -6.567 12.440 6.914 1.00 91.94 483 ARG A CA 1
ATOM 3682 C C . ARG A 1 483 ? -6.387 11.593 8.167 1.00 91.94 483 ARG A C 1
ATOM 3684 O O . ARG A 1 483 ? -6.943 11.948 9.204 1.00 91.94 483 ARG A O 1
ATOM 3691 N N . PHE A 1 484 ? -5.574 10.538 8.113 1.00 91.88 484 PHE A N 1
ATOM 3692 C CA . PHE A 1 484 ? -5.220 9.783 9.320 1.00 91.88 484 PHE A CA 1
ATOM 3693 C C . PHE A 1 484 ? -4.458 10.653 10.333 1.00 91.88 484 PHE A C 1
ATOM 3695 O O . PHE A 1 484 ? -4.716 10.565 11.533 1.00 91.88 484 PHE A O 1
ATOM 3702 N N . SER A 1 485 ? -3.567 11.532 9.864 1.00 89.12 485 SER A N 1
ATOM 3703 C CA . SER A 1 485 ? -2.751 12.410 10.716 1.00 89.12 485 SER A CA 1
ATOM 3704 C C . SER A 1 485 ? -3.456 13.669 11.223 1.00 89.12 485 SER A C 1
ATOM 3706 O O . SER A 1 485 ? -2.963 14.325 12.138 1.00 89.12 485 SER A O 1
ATOM 3708 N N . ALA A 1 486 ? -4.648 13.983 10.717 1.00 83.31 486 ALA A N 1
ATOM 3709 C CA . ALA A 1 486 ? -5.408 15.160 11.126 1.00 83.31 486 ALA A CA 1
ATOM 3710 C C . ALA A 1 486 ? -5.799 15.167 12.621 1.00 83.31 486 ALA A C 1
ATOM 3712 O O . ALA A 1 486 ? -6.102 16.231 13.170 1.00 83.31 486 ALA A O 1
ATOM 3713 N N . GLY A 1 487 ? -5.766 14.015 13.303 1.00 66.62 487 GLY A N 1
ATOM 3714 C CA . GLY A 1 487 ? -5.853 13.906 14.761 1.00 66.62 487 GLY A CA 1
ATOM 3715 C C . GLY A 1 487 ? -6.981 14.740 15.391 1.00 66.62 487 GLY A C 1
ATOM 3716 O O . GLY A 1 487 ? -8.177 14.561 15.133 1.00 66.62 487 GLY A O 1
ATOM 3717 N N . ALA A 1 488 ? -6.608 15.675 16.269 1.00 53.16 488 ALA A N 1
ATOM 3718 C CA . ALA A 1 488 ? -7.539 16.597 16.916 1.00 53.16 488 ALA A CA 1
ATOM 3719 C C . ALA A 1 488 ? -7.849 17.872 16.106 1.00 53.16 488 ALA A C 1
ATOM 3721 O O . ALA A 1 488 ? -8.799 18.583 16.456 1.00 53.16 488 ALA A O 1
ATOM 3722 N N . ALA A 1 489 ? -7.114 18.162 15.035 1.00 62.56 489 ALA A N 1
ATOM 3723 C CA . ALA A 1 489 ? -7.261 19.400 14.284 1.00 62.56 489 ALA A CA 1
ATOM 3724 C C . ALA A 1 489 ? -8.623 19.474 13.558 1.00 62.56 489 ALA A C 1
ATOM 3726 O O . ALA A 1 489 ? -9.220 18.442 13.227 1.00 62.56 489 ALA A O 1
ATOM 3727 N N . PRO A 1 490 ? -9.166 20.685 13.335 1.00 64.62 490 PRO A N 1
ATOM 3728 C CA . PRO A 1 490 ? -10.313 20.879 12.459 1.00 64.62 490 PRO A CA 1
ATOM 3729 C C . PRO A 1 490 ? -9.879 20.635 11.010 1.00 64.62 490 PRO A C 1
ATOM 3731 O O . PRO A 1 490 ? -9.415 21.545 10.328 1.00 64.62 490 PRO A O 1
ATOM 3734 N N . TYR A 1 491 ? -10.013 19.390 10.560 1.00 78.19 491 TYR A N 1
ATOM 3735 C CA . TYR A 1 491 ? -9.751 18.988 9.182 1.00 78.19 491 TYR A CA 1
ATOM 3736 C C . TYR A 1 491 ? -11.072 18.864 8.411 1.00 78.19 491 TYR A C 1
ATOM 3738 O O . TYR A 1 491 ? -12.032 18.322 8.970 1.00 78.19 491 TYR A O 1
ATOM 3746 N N . PRO A 1 492 ? -11.172 19.367 7.167 1.00 81.31 492 PRO A N 1
ATOM 3747 C CA . PRO A 1 492 ? -12.410 19.314 6.402 1.00 81.31 492 PRO A CA 1
ATOM 3748 C C . PRO A 1 492 ? -12.910 17.882 6.205 1.00 81.31 492 PRO A C 1
ATOM 3750 O O . PRO A 1 492 ? -12.210 17.031 5.665 1.00 81.31 492 PRO A O 1
ATOM 3753 N N . VAL A 1 493 ? -14.158 17.651 6.604 1.00 81.50 493 VAL A N 1
ATOM 3754 C CA . VAL A 1 493 ? -14.882 16.405 6.343 1.00 81.50 493 VAL A CA 1
ATOM 3755 C C . VAL A 1 493 ? -15.747 16.589 5.101 1.00 81.50 493 VAL A C 1
ATOM 3757 O O . VAL A 1 493 ? -16.442 17.604 4.970 1.00 81.50 493 VAL A O 1
ATOM 3760 N N . ARG A 1 494 ? -15.746 15.599 4.213 1.00 78.62 494 ARG A N 1
ATOM 3761 C CA . ARG A 1 494 ? -16.509 15.575 2.966 1.00 78.62 494 ARG A CA 1
ATOM 3762 C C . ARG A 1 494 ? -18.003 15.766 3.224 1.00 78.62 494 ARG A C 1
ATOM 3764 O O . ARG A 1 494 ? -18.564 15.368 4.253 1.00 78.62 494 ARG A O 1
ATOM 3771 N N . ALA A 1 495 ? -18.636 16.480 2.297 1.00 64.38 495 ALA A N 1
ATOM 3772 C CA . ALA A 1 495 ? -20.059 16.793 2.357 1.00 64.38 495 ALA A CA 1
ATOM 3773 C C . ALA A 1 495 ? -20.916 15.660 1.774 1.00 64.38 495 ALA A C 1
ATOM 3775 O O . ALA A 1 495 ? -21.987 15.384 2.308 1.00 64.38 495 ALA A O 1
ATOM 3776 N N . SER A 1 496 ? -20.429 14.991 0.725 1.00 69.94 496 SER A N 1
ATOM 3777 C CA . SER A 1 496 ? -21.077 13.852 0.072 1.00 69.94 496 SER A CA 1
ATOM 3778 C C . SER A 1 496 ? -20.201 12.600 0.127 1.00 69.94 496 SER A C 1
ATOM 3780 O O . SER A 1 496 ? -18.973 12.682 0.186 1.00 69.94 496 SER A O 1
ATOM 3782 N N . ALA A 1 497 ? -20.850 11.434 0.113 1.00 67.00 497 ALA A N 1
ATOM 3783 C CA . ALA A 1 497 ? -20.214 10.117 0.057 1.00 67.00 497 ALA A CA 1
ATOM 3784 C C . ALA A 1 497 ? -19.918 9.688 -1.388 1.00 67.00 497 ALA A C 1
ATOM 3786 O O . ALA A 1 497 ? -20.279 8.586 -1.805 1.00 67.00 497 ALA A O 1
ATOM 3787 N N . ASP A 1 498 ? -19.304 10.572 -2.169 1.00 68.75 498 ASP A N 1
ATOM 3788 C CA . ASP A 1 498 ? -18.864 10.257 -3.526 1.00 68.75 498 ASP A CA 1
ATOM 3789 C C . ASP A 1 498 ? -17.437 9.706 -3.482 1.00 68.75 498 ASP A C 1
ATOM 3791 O O . ASP A 1 498 ? -16.588 10.239 -2.770 1.00 68.75 498 ASP A O 1
ATOM 3795 N N . LEU A 1 499 ? -17.193 8.607 -4.203 1.00 62.72 499 LEU A N 1
ATOM 3796 C CA . LEU A 1 499 ? -15.874 7.982 -4.331 1.00 62.72 499 LEU A CA 1
ATOM 3797 C C . LEU A 1 499 ? -15.090 8.754 -5.402 1.00 62.72 499 LEU A C 1
ATOM 3799 O O . LEU A 1 499 ? -15.474 8.674 -6.568 1.00 62.72 499 LEU A O 1
ATOM 3803 N N . PRO A 1 500 ? -14.033 9.510 -5.053 1.00 54.72 500 PRO A N 1
ATOM 3804 C CA . PRO A 1 500 ? -13.338 10.340 -6.030 1.00 54.72 500 PRO A CA 1
ATOM 3805 C C . PRO A 1 500 ? -12.270 9.573 -6.823 1.00 54.72 500 PRO A C 1
ATOM 3807 O O . PRO A 1 500 ? -12.006 9.936 -7.963 1.00 54.72 500 PRO A O 1
ATOM 3810 N N . ALA A 1 501 ? -11.677 8.512 -6.261 1.00 67.00 501 ALA A N 1
ATOM 3811 C CA . ALA A 1 501 ? -10.651 7.704 -6.918 1.00 67.00 501 ALA A CA 1
ATOM 3812 C C . ALA A 1 501 ? -10.874 6.206 -6.642 1.00 67.00 501 ALA A C 1
ATOM 3814 O O . ALA A 1 501 ? -11.094 5.810 -5.498 1.00 67.00 501 ALA A O 1
ATOM 3815 N N . ASN A 1 502 ? -10.832 5.380 -7.693 1.00 74.50 502 ASN A N 1
ATOM 3816 C CA . ASN A 1 502 ? -10.949 3.917 -7.631 1.00 74.50 502 ASN A CA 1
ATOM 3817 C C . ASN A 1 502 ? -9.539 3.299 -7.655 1.00 74.50 502 ASN A C 1
ATOM 3819 O O . ASN A 1 502 ? -9.054 2.850 -8.695 1.00 74.50 502 ASN A O 1
ATOM 3823 N N . THR A 1 503 ? -8.843 3.361 -6.519 1.00 82.12 503 THR A N 1
ATOM 3824 C CA . THR A 1 503 ? -7.485 2.826 -6.345 1.00 82.12 503 THR A CA 1
ATOM 3825 C C . THR A 1 503 ? -7.474 1.770 -5.243 1.00 82.12 503 THR A C 1
ATOM 3827 O O . THR A 1 503 ? -8.394 1.664 -4.438 1.00 82.12 503 THR A O 1
ATOM 3830 N N . GLN A 1 504 ? -6.401 0.987 -5.153 1.00 84.31 504 GLN A N 1
ATOM 3831 C CA . GLN A 1 504 ? -6.227 0.013 -4.066 1.00 84.31 504 GLN A CA 1
ATOM 3832 C C . GLN A 1 504 ? -6.237 0.641 -2.657 1.00 84.31 504 GLN A C 1
ATOM 3834 O O . GLN A 1 504 ? -6.440 -0.062 -1.672 1.00 84.31 504 GLN A O 1
ATOM 3839 N N . PHE A 1 505 ? -6.029 1.958 -2.556 1.00 91.19 505 PHE A N 1
ATOM 3840 C CA . PHE A 1 505 ? -6.020 2.696 -1.294 1.00 91.19 505 PHE A CA 1
ATOM 3841 C C . PHE A 1 505 ? -7.393 3.259 -0.917 1.00 91.19 505 PHE A C 1
ATOM 3843 O O . PHE A 1 505 ? -7.559 3.757 0.194 1.00 91.19 505 PHE A O 1
ATOM 3850 N N . THR A 1 506 ? -8.392 3.154 -1.798 1.00 90.25 506 THR A N 1
ATOM 3851 C CA . THR A 1 506 ? -9.746 3.659 -1.552 1.00 90.25 506 THR A CA 1
ATOM 3852 C C . THR A 1 506 ? -10.347 3.154 -0.231 1.00 90.25 506 THR A C 1
ATOM 3854 O O . THR A 1 506 ? -10.857 3.992 0.505 1.00 90.25 506 THR A O 1
ATOM 3857 N N . PRO A 1 507 ? -10.240 1.869 0.171 1.00 93.06 507 PRO A N 1
ATOM 3858 C CA . PRO A 1 507 ? -10.743 1.432 1.481 1.00 93.06 507 PRO A CA 1
ATOM 3859 C C . PRO A 1 507 ? -10.078 2.158 2.665 1.00 93.06 507 PRO A C 1
ATOM 3861 O O . PRO A 1 507 ? -10.730 2.505 3.645 1.00 93.06 507 PRO A O 1
ATOM 3864 N N . LEU A 1 508 ? -8.780 2.471 2.567 1.00 93.88 508 LEU A N 1
ATOM 3865 C CA . LEU A 1 508 ? -8.077 3.238 3.603 1.00 93.88 508 LEU A CA 1
ATOM 3866 C C . LEU A 1 508 ? -8.524 4.703 3.633 1.00 93.88 508 LEU A C 1
ATOM 3868 O O . LEU A 1 508 ? -8.619 5.292 4.706 1.00 93.88 508 LEU A O 1
ATOM 3872 N N . GLU A 1 509 ? -8.837 5.290 2.478 1.00 92.88 509 GLU A N 1
ATOM 3873 C CA . GLU A 1 509 ? -9.435 6.624 2.398 1.00 92.88 509 GLU A CA 1
ATOM 3874 C C . GLU A 1 509 ? -10.817 6.671 3.058 1.00 92.88 509 GLU A C 1
ATOM 3876 O O . GLU A 1 509 ? -11.106 7.588 3.831 1.00 92.88 509 GLU A O 1
ATOM 3881 N N . VAL A 1 510 ? -11.662 5.674 2.770 1.00 93.44 510 VAL A N 1
ATOM 3882 C CA . VAL A 1 510 ? -12.997 5.546 3.366 1.00 93.44 510 VAL A CA 1
ATOM 3883 C C . VAL A 1 510 ? -12.898 5.448 4.881 1.00 93.44 510 VAL A C 1
ATOM 3885 O O . VAL A 1 510 ? -13.625 6.163 5.580 1.00 93.44 510 VAL A O 1
ATOM 3888 N N . GLN A 1 511 ? -11.969 4.633 5.377 1.00 94.25 511 GLN A N 1
ATOM 3889 C CA . GLN A 1 511 ? -11.715 4.474 6.799 1.00 94.25 511 GLN A CA 1
ATOM 3890 C C . GLN A 1 511 ? -11.194 5.764 7.448 1.00 94.25 511 GLN A C 1
ATOM 3892 O O . GLN A 1 511 ? -11.744 6.194 8.466 1.00 94.25 511 GLN A O 1
ATOM 3897 N N . ALA A 1 512 ? -10.178 6.407 6.859 1.00 93.81 512 ALA A N 1
ATOM 3898 C CA . ALA A 1 512 ? -9.625 7.666 7.363 1.00 93.81 512 ALA A CA 1
ATOM 3899 C C . ALA A 1 512 ? -10.715 8.741 7.472 1.00 93.81 512 ALA A C 1
ATOM 3901 O O . ALA A 1 512 ? -10.801 9.472 8.463 1.00 93.81 512 ALA A O 1
ATOM 3902 N N . GLU A 1 513 ? -11.606 8.794 6.481 1.00 92.31 513 GLU A N 1
ATOM 3903 C CA . GLU A 1 513 ? -12.719 9.730 6.493 1.00 92.31 513 GLU A CA 1
ATOM 3904 C C . GLU A 1 513 ? -13.784 9.377 7.529 1.00 92.31 513 GLU A C 1
ATOM 3906 O O . GLU A 1 513 ? -14.277 10.258 8.238 1.00 92.31 513 GLU A O 1
ATOM 3911 N N . ALA A 1 514 ? -14.100 8.091 7.687 1.00 93.38 514 ALA A N 1
ATOM 3912 C CA . ALA A 1 514 ? -15.016 7.625 8.719 1.00 93.38 514 ALA A CA 1
ATOM 3913 C C . ALA A 1 514 ? -14.525 7.987 10.130 1.00 93.38 514 ALA A C 1
ATOM 3915 O O . ALA A 1 514 ? -15.333 8.335 10.991 1.00 93.38 514 ALA A O 1
ATOM 3916 N N . GLU A 1 515 ? -13.215 7.960 10.374 1.00 93.50 515 GLU A N 1
ATOM 3917 C CA . GLU A 1 515 ? -12.613 8.383 11.642 1.00 93.50 515 GLU A CA 1
ATOM 3918 C C . GLU A 1 515 ? -12.740 9.882 11.900 1.00 93.50 515 GLU A C 1
ATOM 3920 O O . GLU A 1 515 ? -13.077 10.297 13.016 1.00 93.50 515 GLU A O 1
ATOM 3925 N N . LEU A 1 516 ? -12.529 10.701 10.868 1.00 90.31 516 LEU A N 1
ATOM 3926 C CA . LEU A 1 516 ? -12.734 12.143 10.960 1.00 90.31 516 LEU A CA 1
ATOM 3927 C C . LEU A 1 516 ? -14.207 12.478 11.197 1.00 90.31 516 LEU A C 1
ATOM 3929 O O . LEU A 1 516 ? -14.517 13.281 12.085 1.00 90.31 516 LEU A O 1
ATOM 3933 N N . ILE A 1 517 ? -15.118 11.825 10.471 1.00 90.50 517 ILE A N 1
ATOM 3934 C CA . ILE A 1 517 ? -16.566 11.939 10.678 1.00 90.50 517 ILE A CA 1
ATOM 3935 C C . ILE A 1 517 ? -16.924 11.515 12.099 1.00 90.50 517 ILE A C 1
ATOM 3937 O O . ILE A 1 517 ? -17.624 12.255 12.789 1.00 90.50 517 ILE A O 1
ATOM 3941 N N . LEU A 1 518 ? -16.420 10.372 12.569 1.00 92.31 518 LEU A N 1
ATOM 3942 C CA . LEU A 1 518 ? -16.683 9.871 13.912 1.00 92.31 518 LEU A CA 1
ATOM 3943 C C . LEU A 1 518 ? -16.281 10.911 14.953 1.00 92.31 518 LEU A C 1
ATOM 3945 O O . LEU A 1 518 ? -17.104 11.289 15.787 1.00 92.31 518 LEU A O 1
ATOM 3949 N N . ALA A 1 519 ? -15.046 11.408 14.891 1.00 88.75 519 ALA A N 1
ATOM 3950 C CA . ALA A 1 519 ? -14.553 12.391 15.842 1.00 88.75 519 ALA A CA 1
ATOM 3951 C C . ALA A 1 519 ? -15.377 13.692 15.790 1.00 88.75 519 ALA A C 1
ATOM 3953 O O . ALA A 1 519 ? -15.789 14.200 16.836 1.00 88.75 519 ALA A O 1
ATOM 3954 N N . GLN A 1 520 ? -15.644 14.231 14.596 1.00 85.94 520 GLN A N 1
ATOM 3955 C CA . GLN A 1 520 ? -16.211 15.575 14.425 1.00 85.94 520 GLN A CA 1
ATOM 3956 C C . GLN A 1 520 ? -17.747 15.629 14.445 1.00 85.94 520 GLN A C 1
ATOM 3958 O O . GLN A 1 520 ? -18.310 16.541 15.055 1.00 85.94 520 GLN A O 1
ATOM 3963 N N . ARG A 1 521 ? -18.412 14.670 13.793 1.00 86.38 521 ARG A N 1
ATOM 3964 C CA . ARG A 1 521 ? -19.871 14.598 13.570 1.00 86.38 521 ARG A CA 1
ATOM 3965 C C . ARG A 1 521 ? -20.557 13.460 14.341 1.00 86.38 521 ARG A C 1
ATOM 3967 O O . ARG A 1 521 ? -21.782 13.392 14.372 1.00 86.38 521 ARG A O 1
ATOM 3974 N N . GLY A 1 522 ? -19.788 12.581 14.986 1.00 89.56 522 GLY A N 1
ATOM 3975 C CA . GLY A 1 522 ? -20.309 11.523 15.849 1.00 89.56 522 GLY A CA 1
ATOM 3976 C C . GLY A 1 522 ? -20.532 10.169 15.156 1.00 89.56 522 GLY A C 1
ATOM 3977 O O . GLY A 1 522 ? -20.339 10.028 13.948 1.00 89.56 522 GLY A O 1
ATOM 3978 N N . PRO A 1 523 ? -20.936 9.146 15.934 1.00 91.81 523 PRO A N 1
ATOM 3979 C CA . PRO A 1 523 ? -20.977 7.749 15.496 1.00 91.81 523 PRO A CA 1
ATOM 3980 C C . PRO A 1 523 ? -22.015 7.481 14.407 1.00 91.81 523 PRO A C 1
ATOM 3982 O O . PRO A 1 523 ? -21.729 6.749 13.468 1.00 91.81 523 PRO A O 1
ATOM 3985 N N . GLN A 1 524 ? -23.197 8.097 14.494 1.00 89.94 524 GLN A N 1
ATOM 3986 C CA . GLN A 1 524 ? -24.265 7.868 13.521 1.00 89.94 524 GLN A CA 1
ATOM 3987 C C . GLN A 1 524 ? -23.848 8.311 12.113 1.00 89.94 524 GLN A C 1
ATOM 3989 O O . GLN A 1 524 ? -23.990 7.543 11.167 1.00 89.94 524 GLN A O 1
ATOM 3994 N N . ALA A 1 525 ? -23.257 9.503 11.989 1.00 90.00 525 ALA A N 1
ATOM 3995 C CA . ALA A 1 525 ? -22.763 10.006 10.711 1.00 90.00 525 ALA A CA 1
ATOM 3996 C C . ALA A 1 525 ? -21.664 9.100 10.122 1.00 90.00 525 ALA A C 1
ATOM 3998 O O . ALA A 1 525 ? -21.623 8.886 8.913 1.00 90.00 525 ALA A O 1
ATOM 3999 N N . ALA A 1 526 ? -20.794 8.536 10.969 1.00 92.19 526 ALA A N 1
ATOM 4000 C CA . ALA A 1 526 ? -19.745 7.616 10.530 1.00 92.19 526 ALA A CA 1
ATOM 4001 C C . ALA A 1 526 ? -20.316 6.271 10.049 1.00 92.19 526 ALA A C 1
ATOM 4003 O O . ALA A 1 526 ? -19.869 5.741 9.035 1.00 92.19 526 ALA A O 1
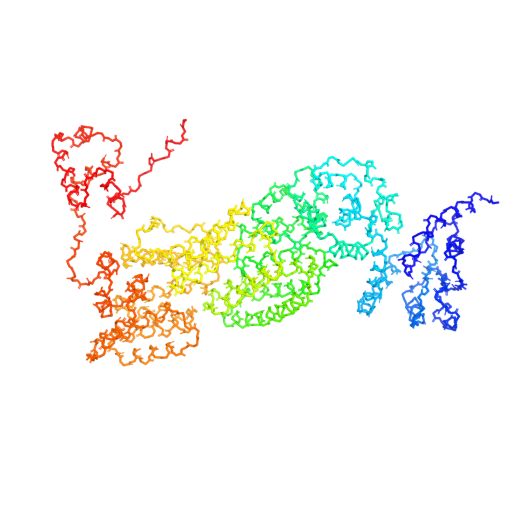ATOM 4004 N N . VAL A 1 527 ? -21.335 5.737 10.732 1.00 94.12 527 VAL A N 1
ATOM 4005 C CA . VAL A 1 527 ? -22.044 4.521 10.297 1.00 94.12 527 VAL A CA 1
ATOM 4006 C C . VAL A 1 527 ? -22.751 4.750 8.960 1.00 94.12 527 VAL A C 1
ATOM 4008 O O . VAL A 1 527 ? -22.621 3.925 8.059 1.00 94.12 527 VAL A O 1
ATOM 4011 N N . GLU A 1 528 ? -23.468 5.866 8.805 1.00 91.06 528 GLU A N 1
ATOM 4012 C CA . GLU A 1 528 ? -24.154 6.218 7.554 1.00 91.06 528 GLU A CA 1
ATOM 4013 C C . GLU A 1 528 ? -23.167 6.339 6.383 1.00 91.06 528 GLU A C 1
ATOM 4015 O O . GLU A 1 528 ? -23.425 5.808 5.299 1.00 91.06 528 GLU A O 1
ATOM 4020 N N . TRP A 1 529 ? -22.009 6.962 6.618 1.00 90.94 529 TRP A N 1
ATOM 4021 C CA . TRP A 1 529 ? -20.910 7.045 5.655 1.00 90.94 529 TRP A CA 1
ATOM 4022 C C . TRP A 1 529 ? -20.408 5.663 5.222 1.00 90.94 529 TRP A C 1
ATOM 4024 O O . TRP A 1 529 ? -20.421 5.340 4.031 1.00 90.94 529 TRP A O 1
ATOM 4034 N N . LEU A 1 530 ? -20.023 4.824 6.189 1.00 93.44 530 LEU A N 1
ATOM 4035 C CA . LEU A 1 530 ? -19.467 3.495 5.931 1.00 93.44 530 LEU A CA 1
ATOM 4036 C C . LEU A 1 530 ? -20.469 2.585 5.216 1.00 93.44 530 LEU A C 1
ATOM 4038 O O . LEU A 1 530 ? -20.111 1.932 4.241 1.00 93.44 530 LEU A O 1
ATOM 4042 N N . LEU A 1 531 ? -21.734 2.562 5.651 1.00 92.56 531 LEU A N 1
ATOM 4043 C CA . LEU A 1 531 ? -22.775 1.761 5.001 1.00 92.56 531 LEU A CA 1
ATOM 4044 C C . LEU A 1 531 ? -23.032 2.223 3.564 1.00 92.56 531 LEU A C 1
ATOM 4046 O O . LEU A 1 531 ? -23.197 1.387 2.673 1.00 92.56 531 LEU A O 1
ATOM 4050 N N . THR A 1 532 ? -23.032 3.537 3.326 1.00 90.75 532 THR A N 1
ATOM 4051 C CA . THR A 1 532 ? -23.205 4.089 1.978 1.00 90.75 532 THR A CA 1
ATOM 4052 C C . THR A 1 532 ? -22.079 3.627 1.059 1.00 90.75 532 THR A C 1
ATOM 4054 O O . THR A 1 532 ? -22.358 3.126 -0.031 1.00 90.75 532 THR A O 1
ATOM 4057 N N . LEU A 1 533 ? -20.821 3.723 1.492 1.00 90.31 533 LEU A N 1
ATOM 4058 C CA . LEU A 1 533 ? -19.683 3.342 0.653 1.00 90.31 533 LEU A CA 1
ATOM 4059 C C . LEU A 1 533 ? -19.515 1.829 0.508 1.00 90.31 533 LEU A C 1
ATOM 4061 O O . LEU A 1 533 ? -19.294 1.355 -0.604 1.00 90.31 533 LEU A O 1
ATOM 4065 N N . LEU A 1 534 ? -19.758 1.047 1.559 1.00 90.25 534 LEU A N 1
ATOM 4066 C CA . LEU A 1 534 ? -19.773 -0.415 1.459 1.00 90.25 534 LEU A CA 1
ATOM 4067 C C . LEU A 1 534 ? -20.896 -0.931 0.552 1.00 90.25 534 LEU A C 1
ATOM 4069 O O . LEU A 1 534 ? -20.706 -1.934 -0.123 1.00 90.25 534 LEU A O 1
ATOM 4073 N N . SER A 1 535 ? -22.042 -0.246 0.459 1.00 88.69 535 SER A N 1
ATOM 4074 C CA . SER A 1 535 ? -23.078 -0.609 -0.526 1.00 88.69 535 SER A CA 1
ATOM 4075 C C . SER A 1 535 ? -22.632 -0.378 -1.979 1.00 88.69 535 SER A C 1
ATOM 4077 O O . SER A 1 535 ? -23.161 -0.998 -2.910 1.00 88.69 535 SER A O 1
ATOM 4079 N N . ARG A 1 536 ? -21.646 0.511 -2.165 1.00 87.19 536 ARG A N 1
ATOM 4080 C CA . ARG A 1 536 ? -21.061 0.871 -3.457 1.00 87.19 536 ARG A CA 1
ATOM 4081 C C . ARG A 1 536 ? -19.811 0.056 -3.803 1.00 87.19 536 ARG A C 1
ATOM 4083 O O . ARG A 1 536 ? -19.445 0.031 -4.971 1.00 87.19 536 ARG A O 1
ATOM 4090 N N . SER A 1 537 ? -19.204 -0.645 -2.842 1.00 86.25 537 SER A N 1
ATOM 4091 C CA . SER A 1 537 ? -17.962 -1.415 -3.035 1.00 86.25 537 SER A CA 1
ATOM 4092 C C . SER A 1 537 ? -18.066 -2.469 -4.140 1.00 86.25 537 SER A C 1
ATOM 4094 O O . SER A 1 537 ? -17.114 -2.678 -4.880 1.00 86.25 537 SER A O 1
ATOM 4096 N N . GLN A 1 538 ? -19.241 -3.077 -4.322 1.00 82.88 538 GLN A N 1
ATOM 4097 C CA . GLN A 1 538 ? -19.504 -4.047 -5.396 1.00 82.88 538 GLN A CA 1
ATOM 4098 C C . GLN A 1 538 ? -19.394 -3.462 -6.815 1.00 82.88 538 GLN A C 1
ATOM 4100 O O . GLN A 1 538 ? -19.291 -4.215 -7.776 1.00 82.88 538 GLN A O 1
ATOM 4105 N N . TRP A 1 539 ? -19.465 -2.134 -6.946 1.00 79.38 539 TRP A N 1
ATOM 4106 C CA . TRP A 1 539 ? -19.300 -1.407 -8.208 1.00 79.38 539 TRP A CA 1
ATOM 4107 C C . TRP A 1 539 ? -17.882 -0.857 -8.370 1.00 79.38 539 TRP A C 1
ATOM 4109 O O . TRP A 1 539 ? -17.617 -0.127 -9.320 1.00 79.38 539 TRP A O 1
ATOM 4119 N N . THR A 1 540 ? -16.995 -1.164 -7.422 1.00 79.25 540 THR A N 1
ATOM 4120 C CA . THR A 1 540 ? -15.567 -0.876 -7.534 1.00 79.25 540 THR A CA 1
ATOM 4121 C C . THR A 1 540 ? -14.839 -2.073 -8.115 1.00 79.25 540 THR A C 1
ATOM 4123 O O . THR A 1 540 ? -15.319 -3.204 -8.089 1.00 79.25 540 THR A O 1
ATOM 4126 N N . ASP A 1 541 ? -13.637 -1.804 -8.593 1.00 75.06 541 ASP A N 1
ATOM 4127 C CA . ASP A 1 541 ? -12.760 -2.762 -9.255 1.00 75.06 541 ASP A CA 1
ATOM 4128 C C . ASP A 1 541 ? -11.840 -3.506 -8.276 1.00 75.06 541 ASP A C 1
ATOM 4130 O O . ASP A 1 541 ? -10.840 -4.110 -8.668 1.00 75.06 541 ASP A O 1
ATOM 4134 N N . LEU A 1 542 ? -12.168 -3.430 -6.985 1.00 82.06 542 LEU A N 1
ATOM 4135 C CA . LEU A 1 542 ? -11.376 -3.950 -5.881 1.00 82.06 542 LEU A CA 1
ATOM 4136 C C . LEU A 1 542 ? -11.906 -5.300 -5.408 1.00 82.06 542 LEU A C 1
ATOM 4138 O O . LEU A 1 542 ? -13.110 -5.559 -5.381 1.00 82.06 542 LEU A O 1
ATOM 4142 N N . MET A 1 543 ? -10.994 -6.157 -4.954 1.00 82.50 543 MET A N 1
ATOM 4143 C CA . MET A 1 543 ? -11.380 -7.458 -4.416 1.00 82.50 543 MET A CA 1
ATOM 4144 C C . MET A 1 543 ? -12.138 -7.295 -3.087 1.00 82.50 543 MET A C 1
ATOM 4146 O O . MET A 1 543 ? -11.747 -6.464 -2.263 1.00 82.50 543 MET A O 1
ATOM 4150 N N . PRO A 1 544 ? -13.164 -8.125 -2.803 1.00 85.81 544 PRO A N 1
ATOM 4151 C CA . PRO A 1 544 ? -13.979 -7.989 -1.593 1.00 85.81 544 PRO A CA 1
ATOM 4152 C C . PRO A 1 544 ? -13.179 -7.976 -0.287 1.00 85.81 544 PRO A C 1
ATOM 4154 O O . PRO A 1 544 ? -13.538 -7.266 0.649 1.00 85.81 544 PRO A O 1
ATOM 4157 N N . PHE A 1 545 ? -12.072 -8.725 -0.220 1.00 86.81 545 PHE A N 1
ATOM 4158 C CA . PHE A 1 545 ? -11.240 -8.765 0.981 1.00 86.81 545 PHE A CA 1
ATOM 4159 C C . PHE A 1 545 ? -10.545 -7.429 1.277 1.00 86.81 545 PHE A C 1
ATOM 4161 O O . PHE A 1 545 ? -10.213 -7.195 2.431 1.00 86.81 545 PHE A O 1
ATOM 4168 N N . MET A 1 546 ? -10.338 -6.551 0.287 1.00 89.44 546 MET A N 1
ATOM 4169 C CA . MET A 1 546 ? -9.676 -5.252 0.485 1.00 89.44 546 MET A CA 1
ATOM 4170 C C . MET A 1 546 ? -10.518 -4.288 1.335 1.00 89.44 546 MET A C 1
ATOM 4172 O O . MET A 1 546 ? -9.977 -3.361 1.924 1.00 89.44 546 MET A O 1
ATOM 4176 N N . TRP A 1 547 ? -11.829 -4.529 1.440 1.00 91.38 547 TRP A N 1
ATOM 4177 C CA . TRP A 1 547 ? -12.783 -3.726 2.216 1.00 91.38 547 TRP A CA 1
ATOM 4178 C C . TRP A 1 547 ? -12.870 -4.129 3.696 1.00 91.38 547 TRP A C 1
ATOM 4180 O O . TRP A 1 547 ? -13.729 -3.645 4.439 1.00 91.38 547 TRP A O 1
ATOM 4190 N N . TRP A 1 548 ? -11.977 -5.011 4.155 1.00 92.69 548 TRP A N 1
ATOM 4191 C CA . TRP A 1 548 ? -11.886 -5.387 5.563 1.00 92.69 548 TRP A CA 1
ATOM 4192 C C . TRP A 1 548 ? -11.708 -4.190 6.529 1.00 92.69 548 TRP A C 1
ATOM 4194 O O . TRP A 1 548 ? -12.289 -4.279 7.616 1.00 92.69 548 TRP A O 1
ATOM 4204 N N . PRO A 1 549 ? -10.992 -3.078 6.207 1.00 94.44 549 PRO A N 1
ATOM 4205 C CA . PRO A 1 549 ? -10.805 -1.979 7.159 1.00 94.44 549 PRO A CA 1
ATOM 4206 C C . PRO A 1 549 ? -12.130 -1.306 7.532 1.00 94.44 549 PRO A C 1
ATOM 4208 O O . PRO A 1 549 ? -12.380 -1.015 8.704 1.00 94.44 549 PRO A O 1
ATOM 4211 N N . ASP A 1 550 ? -13.010 -1.130 6.547 1.00 95.50 550 ASP A N 1
ATOM 4212 C CA . ASP A 1 550 ? -14.317 -0.490 6.704 1.00 95.50 550 ASP A CA 1
ATOM 4213 C C . ASP A 1 550 ? -15.321 -1.406 7.411 1.00 95.50 550 ASP A C 1
ATOM 4215 O O . ASP A 1 550 ? -16.084 -0.961 8.274 1.00 95.50 550 ASP A O 1
ATOM 4219 N N . LEU A 1 551 ? -15.282 -2.711 7.109 1.00 95.69 551 LEU A N 1
ATOM 4220 C CA . LEU A 1 551 ? -16.057 -3.725 7.832 1.00 95.69 551 LEU A CA 1
ATOM 4221 C C . LEU A 1 551 ? -15.636 -3.809 9.304 1.00 95.69 551 LEU A C 1
ATOM 4223 O O . LEU A 1 551 ? -16.493 -3.859 10.191 1.00 95.69 551 LEU A O 1
ATOM 4227 N N . ALA A 1 552 ? -14.329 -3.784 9.575 1.00 96.31 552 ALA A N 1
ATOM 4228 C CA . ALA A 1 552 ? -13.798 -3.755 10.930 1.00 96.31 552 ALA A CA 1
ATOM 4229 C C . ALA A 1 552 ? -14.207 -2.468 11.659 1.00 96.31 552 ALA A C 1
ATOM 4231 O O . ALA A 1 552 ? -14.652 -2.535 12.803 1.00 96.31 552 ALA A O 1
ATOM 4232 N N . MET A 1 553 ? -14.135 -1.307 10.998 1.00 97.06 553 MET A N 1
ATOM 4233 C CA . MET A 1 553 ? -14.569 -0.033 11.576 1.00 97.06 553 MET A CA 1
ATOM 4234 C C . MET A 1 553 ? -16.066 -0.039 11.924 1.00 97.06 553 MET A C 1
ATOM 4236 O O . MET A 1 553 ? -16.439 0.398 13.012 1.00 97.06 553 MET A O 1
ATOM 4240 N N . LEU A 1 554 ? -16.930 -0.595 11.066 1.00 97.44 554 LEU A N 1
ATOM 4241 C CA . LEU A 1 554 ? -18.350 -0.782 11.388 1.00 97.44 554 LEU A CA 1
ATOM 4242 C C . LEU A 1 554 ? -18.566 -1.698 12.597 1.00 97.44 554 LEU A C 1
ATOM 4244 O O . LEU A 1 554 ? -19.392 -1.383 13.453 1.00 97.44 554 LEU A O 1
ATOM 4248 N N . ALA A 1 555 ? -17.828 -2.806 12.693 1.00 98.19 555 ALA A N 1
ATOM 4249 C CA . ALA A 1 555 ? -17.910 -3.697 13.848 1.00 98.19 555 ALA A CA 1
ATOM 4250 C C . ALA A 1 555 ? -17.454 -2.994 15.139 1.00 98.19 555 ALA A C 1
ATOM 4252 O O . ALA A 1 555 ? -18.123 -3.103 16.165 1.00 98.19 555 ALA A O 1
ATOM 4253 N N . LEU A 1 556 ? -16.377 -2.201 15.088 1.00 98.25 556 LEU A N 1
ATOM 4254 C CA . LEU A 1 556 ? -15.936 -1.376 16.217 1.00 98.25 556 LEU A CA 1
ATOM 4255 C C . LEU A 1 556 ? -17.004 -0.348 16.628 1.00 98.25 556 LEU A C 1
ATOM 4257 O O . LEU A 1 556 ? -17.210 -0.131 17.820 1.00 98.25 556 LEU A O 1
ATOM 4261 N N . LEU A 1 557 ? -17.721 0.253 15.672 1.00 97.94 557 LEU A N 1
ATOM 4262 C CA . LEU A 1 557 ? -18.831 1.171 15.955 1.00 97.94 557 LEU A CA 1
ATOM 4263 C C . LEU A 1 557 ? -20.051 0.463 16.559 1.00 97.94 557 LEU A C 1
ATOM 4265 O O . LEU A 1 557 ? -20.730 1.046 17.402 1.00 97.94 557 LEU A O 1
ATOM 4269 N N . ASP A 1 558 ? -20.325 -0.787 16.194 1.00 97.75 558 ASP A N 1
ATOM 4270 C CA . ASP A 1 558 ? -21.345 -1.587 16.878 1.00 97.75 558 ASP A CA 1
ATOM 4271 C C . ASP A 1 558 ? -20.936 -1.918 18.317 1.00 97.75 558 ASP A C 1
ATOM 4273 O O . ASP A 1 558 ? -21.739 -1.737 19.234 1.00 97.75 558 ASP A O 1
ATOM 4277 N N . LEU A 1 559 ? -19.677 -2.308 18.542 1.00 98.31 559 LEU A N 1
ATOM 4278 C CA . LEU A 1 559 ? -19.133 -2.536 19.885 1.00 98.31 559 LEU A CA 1
ATOM 4279 C C . LEU A 1 559 ? -19.192 -1.271 20.746 1.00 98.31 559 LEU A C 1
ATOM 4281 O O . LEU A 1 559 ? -19.605 -1.325 21.905 1.00 98.31 559 LEU A O 1
ATOM 4285 N N . ARG A 1 560 ? -18.841 -0.118 20.169 1.00 96.75 560 ARG A N 1
ATOM 4286 C CA . ARG A 1 560 ? -18.948 1.196 20.813 1.00 96.75 560 ARG A CA 1
ATOM 4287 C C . ARG A 1 560 ? -20.353 1.455 21.363 1.00 96.75 560 ARG A C 1
ATOM 4289 O O . ARG A 1 560 ? -20.489 2.019 22.446 1.00 96.75 560 ARG A O 1
ATOM 4296 N N . GLU A 1 561 ? -21.374 1.055 20.610 1.00 94.94 561 GLU A N 1
ATOM 4297 C CA . GLU A 1 561 ? -22.795 1.233 20.931 1.00 94.94 561 GLU A CA 1
ATOM 4298 C C . GLU A 1 561 ? -23.399 0.061 21.728 1.00 94.94 561 GLU A C 1
ATOM 4300 O O . GLU A 1 561 ? -24.611 0.003 21.931 1.00 94.94 561 GLU A O 1
ATOM 4305 N N . GLY A 1 562 ? -22.577 -0.894 22.169 1.00 95.31 562 GLY A N 1
ATOM 4306 C CA . GLY A 1 562 ? -23.023 -2.033 22.968 1.00 95.31 562 GLY A CA 1
ATOM 4307 C C . GLY A 1 562 ? -23.688 -3.167 22.174 1.00 95.31 562 GLY A C 1
ATOM 4308 O O . GLY A 1 562 ? -24.301 -4.050 22.770 1.00 95.31 562 GLY A O 1
ATOM 4309 N N . ARG A 1 563 ? -23.577 -3.179 20.840 1.00 96.75 563 ARG A N 1
ATOM 4310 C CA . ARG A 1 563 ? -24.184 -4.185 19.949 1.00 96.75 563 ARG A CA 1
ATOM 4311 C C . ARG A 1 563 ? -23.187 -5.290 19.579 1.00 96.75 563 ARG A C 1
ATOM 4313 O O . ARG A 1 563 ? -22.774 -5.414 18.429 1.00 96.75 563 ARG A O 1
ATOM 4320 N N . ALA A 1 564 ? -22.783 -6.102 20.559 1.00 97.25 564 ALA A N 1
ATOM 4321 C CA . ALA A 1 564 ? -21.778 -7.156 20.357 1.00 97.25 564 ALA A CA 1
ATOM 4322 C C . ALA A 1 564 ? -22.176 -8.211 19.309 1.00 97.25 564 ALA A C 1
ATOM 4324 O O . ALA A 1 564 ? -21.337 -8.642 18.519 1.00 97.25 564 ALA A O 1
ATOM 4325 N N . ASP A 1 565 ? -23.447 -8.616 19.283 1.00 96.88 565 ASP A N 1
ATOM 4326 C CA . ASP A 1 565 ? -23.916 -9.644 18.347 1.00 96.88 565 ASP A CA 1
ATOM 4327 C C . ASP A 1 565 ? -23.929 -9.132 16.900 1.00 96.88 565 ASP A C 1
ATOM 4329 O O . ASP A 1 565 ? -23.489 -9.846 15.999 1.00 96.88 565 ASP A O 1
ATOM 4333 N N . ASP A 1 566 ? -24.334 -7.875 16.688 1.00 95.88 566 ASP A N 1
ATOM 4334 C CA . ASP A 1 566 ? -24.279 -7.228 15.372 1.00 95.88 566 ASP A CA 1
ATOM 4335 C C . ASP A 1 566 ? -22.831 -7.100 14.889 1.00 95.88 566 ASP A C 1
ATOM 4337 O O . ASP A 1 566 ? -22.531 -7.443 13.743 1.00 95.88 566 ASP A O 1
ATOM 4341 N N . ALA A 1 567 ? -21.920 -6.689 15.781 1.00 97.06 567 ALA A N 1
ATOM 4342 C CA . ALA A 1 567 ? -20.501 -6.575 15.467 1.00 97.06 567 ALA A CA 1
ATOM 4343 C C . ALA A 1 567 ? -19.934 -7.903 14.948 1.00 97.06 567 ALA A C 1
ATOM 4345 O O . ALA A 1 567 ? -19.331 -7.926 13.877 1.00 97.06 567 ALA A O 1
ATOM 4346 N N . LEU A 1 568 ? -20.172 -9.014 15.657 1.00 96.88 568 LEU A N 1
ATOM 4347 C CA . LEU A 1 568 ? -19.695 -10.342 15.251 1.00 96.88 568 LEU A CA 1
ATOM 4348 C C . LEU A 1 568 ? -20.369 -10.845 13.971 1.00 96.88 568 LEU A C 1
ATOM 4350 O O . LEU A 1 568 ? -19.695 -11.444 13.129 1.00 96.88 568 LEU A O 1
ATOM 4354 N N . ALA A 1 569 ? -21.667 -10.581 13.799 1.00 95.62 569 ALA A N 1
ATOM 4355 C CA . ALA A 1 569 ? -22.402 -10.963 12.599 1.00 95.62 569 ALA A CA 1
ATOM 4356 C C . ALA A 1 569 ? -21.855 -10.261 11.344 1.00 95.62 569 ALA A C 1
ATOM 4358 O O . ALA A 1 569 ? -21.714 -10.904 10.304 1.00 95.62 569 ALA A O 1
ATOM 4359 N N . ARG A 1 570 ? -21.478 -8.974 11.430 1.00 91.12 570 ARG A N 1
ATOM 4360 C CA . ARG A 1 570 ? -20.912 -8.225 10.288 1.00 91.12 570 ARG A CA 1
ATOM 4361 C C . ARG A 1 570 ? -19.630 -8.827 9.744 1.00 91.12 570 ARG A C 1
ATOM 4363 O O . ARG A 1 570 ? -19.398 -8.798 8.540 1.00 91.12 570 ARG A O 1
ATOM 4370 N N . VAL A 1 571 ? -18.782 -9.320 10.637 1.00 93.12 571 VAL A N 1
ATOM 4371 C CA . VAL A 1 571 ? -17.459 -9.834 10.277 1.00 93.12 571 VAL A CA 1
ATOM 4372 C C . VAL A 1 571 ? -17.459 -11.346 10.085 1.00 93.12 571 VAL A C 1
ATOM 4374 O O . VAL A 1 571 ? -16.403 -11.941 9.865 1.00 93.12 571 VAL A O 1
ATOM 4377 N N . GLN A 1 572 ? -18.618 -11.997 10.179 1.00 91.88 572 GLN A N 1
ATOM 4378 C CA . GLN A 1 572 ? -18.748 -13.428 9.960 1.00 91.88 572 GLN A CA 1
ATOM 4379 C C . GLN A 1 572 ? -18.532 -13.761 8.478 1.00 91.88 572 GLN A C 1
ATOM 4381 O O . GLN A 1 572 ? -19.203 -13.227 7.602 1.00 91.88 572 GLN A O 1
ATOM 4386 N N . GLY A 1 573 ? -17.584 -14.656 8.187 1.00 84.56 573 GLY A N 1
ATOM 4387 C CA . GLY A 1 573 ? -17.267 -15.075 6.814 1.00 84.56 573 GLY A CA 1
ATOM 4388 C C . GLY A 1 573 ? -16.509 -14.038 5.974 1.00 84.56 573 GLY A C 1
ATOM 4389 O O . GLY A 1 573 ? -16.057 -14.373 4.883 1.00 84.56 573 GLY A O 1
ATOM 4390 N N . ALA A 1 574 ? -16.322 -12.816 6.478 1.00 87.38 574 ALA A N 1
ATOM 4391 C CA . ALA A 1 574 ? -15.454 -11.814 5.872 1.00 87.38 574 ALA A CA 1
ATOM 4392 C C . ALA A 1 574 ? -13.984 -12.062 6.247 1.00 87.38 574 ALA A C 1
ATOM 4394 O O . ALA A 1 574 ? -13.673 -12.472 7.372 1.00 87.38 574 ALA A O 1
ATOM 4395 N N . TYR A 1 575 ? -13.075 -11.768 5.316 1.00 89.62 575 TYR A N 1
ATOM 4396 C CA . TYR A 1 575 ? -11.648 -11.732 5.615 1.00 89.62 575 TYR A CA 1
ATOM 4397 C C . TYR A 1 575 ? -11.341 -10.569 6.557 1.00 89.62 575 TYR A C 1
ATOM 4399 O O . TYR A 1 575 ? -11.663 -9.425 6.248 1.00 89.62 575 TYR A O 1
ATOM 4407 N N . LEU A 1 576 ? -10.698 -10.871 7.682 1.00 90.62 576 LEU A N 1
ATOM 4408 C CA . LEU A 1 576 ? -10.109 -9.894 8.588 1.00 90.62 576 LEU A CA 1
ATOM 4409 C C . LEU A 1 576 ? -8.715 -10.390 8.995 1.00 90.62 576 LEU A C 1
ATOM 4411 O O . LEU A 1 576 ? -8.559 -11.596 9.218 1.00 90.62 576 LEU A O 1
ATOM 4415 N N . PRO A 1 577 ? -7.734 -9.489 9.173 1.00 89.50 577 PRO A N 1
ATOM 4416 C CA . PRO A 1 577 ? -6.471 -9.830 9.818 1.00 89.50 577 PRO A CA 1
ATOM 4417 C C . PRO A 1 577 ? -6.710 -10.460 11.195 1.00 89.50 577 PRO A C 1
ATOM 4419 O O . PRO A 1 577 ? -7.646 -10.083 11.910 1.00 89.50 577 PRO A O 1
ATOM 4422 N N . GLN A 1 578 ? -5.861 -11.412 11.583 1.00 87.19 578 GLN A N 1
ATOM 4423 C CA . GLN A 1 578 ? -6.036 -12.195 12.811 1.00 87.19 578 GLN A CA 1
ATOM 4424 C C . GLN A 1 578 ? -6.089 -11.307 14.064 1.00 87.19 578 GLN A C 1
ATOM 4426 O O . GLN A 1 578 ? -6.876 -11.530 14.978 1.00 87.19 578 GLN A O 1
ATOM 4431 N N . GLU A 1 579 ? -5.282 -10.261 14.087 1.00 90.69 579 GLU A N 1
ATOM 4432 C CA . GLU A 1 579 ? -5.145 -9.301 15.174 1.00 90.69 579 GLU A CA 1
ATOM 4433 C C . GLU A 1 579 ? -6.414 -8.452 15.296 1.00 90.69 579 GLU A C 1
ATOM 4435 O O . GLU A 1 579 ? -6.882 -8.164 16.394 1.00 90.69 579 GLU A O 1
ATOM 4440 N N . VAL A 1 580 ? -7.028 -8.100 14.165 1.00 93.44 580 VAL A N 1
ATOM 4441 C CA . VAL A 1 580 ? -8.293 -7.355 14.134 1.00 93.44 580 VAL A CA 1
ATOM 4442 C C . VAL A 1 580 ? -9.454 -8.255 14.559 1.00 93.44 580 VAL A C 1
ATOM 4444 O O . VAL A 1 580 ? -10.359 -7.797 15.253 1.00 93.44 580 VAL A O 1
ATOM 4447 N N . ARG A 1 581 ? -9.411 -9.551 14.220 1.00 92.31 581 ARG A N 1
ATOM 4448 C CA . ARG A 1 581 ? -10.363 -10.542 14.740 1.00 92.31 581 ARG A CA 1
ATOM 4449 C C . ARG A 1 581 ? -10.297 -10.624 16.264 1.00 92.31 581 ARG A C 1
ATOM 4451 O O . ARG A 1 581 ? -11.319 -10.436 16.914 1.00 92.31 581 ARG A O 1
ATOM 4458 N N . LEU A 1 582 ? -9.097 -10.828 16.813 1.00 92.75 582 LEU A N 1
ATOM 4459 C CA . LEU A 1 582 ? -8.866 -10.874 18.260 1.00 92.75 582 LEU A CA 1
ATOM 4460 C C . LEU A 1 582 ? -9.307 -9.577 18.950 1.00 92.75 582 LEU A C 1
ATOM 4462 O O . LEU A 1 582 ? -9.878 -9.623 20.037 1.00 92.75 582 LEU A O 1
ATOM 4466 N N . LEU A 1 583 ? -9.080 -8.425 18.311 1.00 96.62 583 LEU A N 1
ATOM 4467 C CA . LEU A 1 583 ? -9.550 -7.133 18.803 1.00 96.62 583 LEU A CA 1
ATOM 4468 C C . LEU A 1 583 ? -11.085 -7.085 18.898 1.00 96.62 583 LEU A C 1
ATOM 4470 O O . LEU A 1 583 ? -11.616 -6.690 19.934 1.00 96.62 583 LEU A O 1
ATOM 4474 N N . ILE A 1 584 ? -11.800 -7.492 17.845 1.00 97.25 584 ILE A N 1
ATOM 4475 C CA . ILE A 1 584 ? -13.272 -7.501 17.832 1.00 97.25 584 ILE A CA 1
ATOM 4476 C C . ILE A 1 584 ? -13.820 -8.476 18.879 1.00 97.25 584 ILE A C 1
ATOM 4478 O O . ILE A 1 584 ? -14.751 -8.122 19.602 1.00 97.25 584 ILE A O 1
ATOM 4482 N N . ASP A 1 585 ? -13.220 -9.660 19.008 1.00 95.62 585 ASP A N 1
ATOM 4483 C CA . ASP A 1 585 ? -13.622 -10.659 20.002 1.00 95.62 585 ASP A CA 1
ATOM 4484 C C . ASP A 1 585 ? -13.416 -10.133 21.436 1.00 95.62 585 ASP A C 1
ATOM 4486 O O . ASP A 1 585 ? -14.315 -10.247 22.273 1.00 95.62 585 ASP A O 1
ATOM 4490 N N . ALA A 1 586 ? -12.286 -9.465 21.706 1.00 97.88 586 ALA A N 1
ATOM 4491 C CA . ALA A 1 586 ? -12.018 -8.815 22.990 1.00 97.88 586 ALA A CA 1
ATOM 4492 C C . ALA A 1 586 ? -13.042 -7.712 23.310 1.00 97.88 586 ALA A C 1
ATOM 4494 O O . ALA A 1 586 ? -13.569 -7.638 24.423 1.00 97.88 586 ALA A O 1
ATOM 4495 N N . GLY A 1 587 ? -13.359 -6.866 22.327 1.00 98.19 587 GLY A N 1
ATOM 4496 C CA . GLY A 1 587 ? -14.369 -5.824 22.485 1.00 98.19 587 GLY A CA 1
ATOM 4497 C C . GLY A 1 587 ? -15.773 -6.395 22.712 1.00 98.19 587 GLY A C 1
ATOM 4498 O O . GLY A 1 587 ? -16.517 -5.872 23.542 1.00 98.19 587 GLY A O 1
ATOM 4499 N N . ALA A 1 588 ? -16.127 -7.496 22.040 1.00 98.12 588 ALA A N 1
ATOM 4500 C CA . ALA A 1 588 ? -17.398 -8.189 22.242 1.00 98.12 588 ALA A CA 1
ATOM 4501 C C . ALA A 1 588 ? -17.512 -8.776 23.657 1.00 98.12 588 ALA A C 1
ATOM 4503 O O . ALA A 1 588 ? -18.556 -8.612 24.292 1.00 98.12 588 ALA A O 1
ATOM 4504 N N . ALA A 1 589 ? -16.444 -9.396 24.173 1.00 98.00 589 ALA A N 1
ATOM 4505 C CA . ALA A 1 589 ? -16.382 -9.884 25.552 1.00 98.00 589 ALA A CA 1
ATOM 4506 C C . ALA A 1 589 ? -16.581 -8.740 26.561 1.00 98.00 589 ALA A C 1
ATOM 4508 O O . ALA A 1 589 ? -17.431 -8.829 27.447 1.00 98.00 589 ALA A O 1
ATOM 4509 N N . LEU A 1 590 ? -15.891 -7.608 26.366 1.00 98.19 590 LEU A N 1
ATOM 4510 C CA . LEU A 1 590 ? -16.062 -6.426 27.216 1.00 98.19 590 LEU A CA 1
ATOM 4511 C C . LEU A 1 590 ? -17.511 -5.921 27.231 1.00 98.19 590 LEU A C 1
ATOM 4513 O O . LEU A 1 590 ? -18.054 -5.636 28.297 1.00 98.19 590 LEU A O 1
ATOM 4517 N N . VAL A 1 591 ? -18.136 -5.799 26.058 1.00 97.44 591 VAL A N 1
ATOM 4518 C CA . VAL A 1 591 ? -19.515 -5.303 25.917 1.00 97.44 591 VAL A CA 1
ATOM 4519 C C . VAL A 1 591 ? -20.532 -6.244 26.568 1.00 97.44 591 VAL A C 1
ATOM 4521 O O . VAL A 1 591 ? -21.517 -5.773 27.136 1.00 97.44 591 VAL A O 1
ATOM 4524 N N . ARG A 1 592 ? -20.291 -7.560 26.531 1.00 97.31 592 ARG A N 1
ATOM 4525 C CA . ARG A 1 592 ? -21.133 -8.563 27.205 1.00 97.31 592 ARG A CA 1
ATOM 4526 C C . ARG A 1 592 ? -20.947 -8.604 28.723 1.00 97.31 592 ARG A C 1
ATOM 4528 O O . ARG A 1 592 ? -21.789 -9.171 29.413 1.00 97.31 592 ARG A O 1
ATOM 4535 N N . GLY A 1 593 ? -19.905 -7.952 29.242 1.00 95.88 593 GLY A N 1
ATOM 4536 C CA . GLY A 1 593 ? -19.568 -7.933 30.666 1.00 95.88 593 GLY A CA 1
ATOM 4537 C C . GLY A 1 593 ? -18.563 -9.010 31.085 1.00 95.88 593 GLY A C 1
ATOM 4538 O O . GLY A 1 593 ? -18.263 -9.124 32.273 1.00 95.88 593 GLY A O 1
ATOM 4539 N N . ASP A 1 594 ? -17.997 -9.748 30.132 1.00 97.25 594 ASP A N 1
ATOM 4540 C CA . ASP A 1 594 ? -17.024 -10.817 30.360 1.00 97.25 594 ASP A CA 1
ATOM 4541 C C . ASP A 1 594 ? -15.603 -10.225 30.444 1.00 97.25 594 ASP A C 1
ATOM 4543 O O . ASP A 1 594 ? -14.772 -10.351 29.542 1.00 97.25 594 ASP A O 1
ATOM 4547 N N . ALA A 1 595 ? -15.331 -9.496 31.532 1.00 97.12 595 ALA A N 1
ATOM 4548 C CA . ALA A 1 595 ? -14.090 -8.735 31.702 1.00 97.12 595 ALA A CA 1
ATOM 4549 C C . ALA A 1 595 ? -12.823 -9.616 31.703 1.00 97.12 595 ALA A C 1
ATOM 4551 O O . ALA A 1 595 ? -11.796 -9.201 31.168 1.00 97.12 595 ALA A O 1
ATOM 4552 N N . GLU A 1 596 ? -12.883 -10.825 32.268 1.00 97.12 596 GLU A N 1
ATOM 4553 C CA . GLU A 1 596 ? -11.747 -11.760 32.294 1.00 97.12 596 GLU A CA 1
ATOM 4554 C C . GLU A 1 596 ? -11.381 -12.256 30.886 1.00 97.12 596 GLU A C 1
ATOM 4556 O O . GLU A 1 596 ? -10.207 -12.209 30.507 1.00 97.12 596 GLU A O 1
ATOM 4561 N N . ASP A 1 597 ? -12.382 -12.635 30.087 1.00 96.94 597 ASP A N 1
ATOM 4562 C CA . ASP A 1 597 ? -12.198 -13.073 28.698 1.00 96.94 597 ASP A CA 1
ATOM 4563 C C . ASP A 1 597 ? -11.655 -11.937 27.824 1.00 96.94 597 ASP A C 1
ATOM 4565 O O . ASP A 1 597 ? -10.754 -12.150 27.011 1.00 96.94 597 ASP A O 1
ATOM 4569 N N . CYS A 1 598 ? -12.129 -10.703 28.041 1.00 98.00 598 CYS A N 1
ATOM 4570 C CA . CYS A 1 598 ? -11.559 -9.515 27.404 1.00 98.00 598 CYS A CA 1
ATOM 4571 C C . CYS A 1 598 ? -10.061 -9.367 27.727 1.00 98.00 598 CYS A C 1
ATOM 4573 O O . CYS A 1 598 ? -9.245 -9.188 26.820 1.00 98.00 598 CYS A O 1
ATOM 4575 N N . LEU A 1 599 ? -9.669 -9.478 29.002 1.00 97.38 599 LEU A N 1
ATOM 4576 C CA . LEU A 1 599 ? -8.265 -9.358 29.413 1.00 97.38 599 LEU A CA 1
ATOM 4577 C C . LEU A 1 599 ? -7.380 -10.469 28.838 1.00 97.38 599 LEU A C 1
ATOM 4579 O O . LEU A 1 599 ? -6.220 -10.209 28.510 1.00 97.38 599 LEU A O 1
ATOM 4583 N N . GLU A 1 600 ? -7.889 -11.696 28.730 1.00 95.69 600 GLU A N 1
ATOM 4584 C CA . GLU A 1 600 ? -7.170 -12.803 28.092 1.00 95.69 600 GLU A CA 1
ATOM 4585 C C . GLU A 1 600 ? -6.999 -12.561 26.586 1.00 95.69 600 GLU A C 1
ATOM 4587 O O . GLU A 1 600 ? -5.884 -12.654 26.068 1.00 95.69 600 GLU A O 1
ATOM 4592 N N . ALA A 1 601 ? -8.064 -12.149 25.894 1.00 94.62 601 ALA A N 1
ATOM 4593 C CA . ALA A 1 601 ? -8.017 -11.838 24.468 1.00 94.62 601 ALA A CA 1
ATOM 4594 C C . ALA A 1 601 ? -7.054 -10.676 24.159 1.00 94.62 601 ALA A C 1
ATOM 4596 O O . ALA A 1 601 ? -6.240 -10.780 23.238 1.00 94.62 601 ALA A O 1
ATOM 4597 N N . VAL A 1 602 ? -7.064 -9.602 24.963 1.00 96.50 602 VAL A N 1
ATOM 4598 C CA . VAL A 1 602 ? -6.108 -8.488 24.819 1.00 96.50 602 VAL A CA 1
ATOM 4599 C C . VAL A 1 602 ? -4.673 -8.943 25.097 1.00 96.50 602 VAL A C 1
ATOM 4601 O O . VAL A 1 602 ? -3.761 -8.531 24.382 1.00 96.50 602 VAL A O 1
ATOM 4604 N N . ARG A 1 603 ? -4.437 -9.820 26.084 1.00 94.44 603 ARG A N 1
ATOM 4605 C CA . ARG A 1 603 ? -3.097 -10.393 26.316 1.00 94.44 603 ARG A CA 1
ATOM 4606 C C . ARG A 1 603 ? -2.604 -11.183 25.103 1.00 94.44 603 ARG A C 1
ATOM 4608 O O . ARG A 1 603 ? -1.457 -10.998 24.699 1.00 94.44 603 ARG A O 1
ATOM 4615 N N . GLY A 1 604 ? -3.468 -11.997 24.495 1.00 91.69 604 GLY A N 1
ATOM 4616 C CA . GLY A 1 604 ? -3.166 -12.707 23.250 1.00 91.69 604 GLY A CA 1
ATOM 4617 C C . GLY A 1 604 ? -2.859 -11.760 22.085 1.00 91.69 604 GLY A C 1
ATOM 4618 O O . GLY A 1 604 ? -1.879 -11.965 21.370 1.00 91.69 604 GLY A O 1
ATOM 4619 N N . LEU A 1 605 ? -3.642 -10.686 21.944 1.00 92.69 605 LEU A N 1
ATOM 4620 C CA . LEU A 1 605 ? -3.452 -9.653 20.923 1.00 92.69 605 LEU A CA 1
ATOM 4621 C C . LEU A 1 605 ? -2.091 -8.953 21.047 1.00 92.69 605 LEU A C 1
ATOM 4623 O O . LEU A 1 605 ? -1.364 -8.837 20.065 1.00 92.69 605 LEU A O 1
ATOM 4627 N N . VAL A 1 606 ? -1.731 -8.501 22.252 1.00 90.06 606 VAL A N 1
ATOM 4628 C CA . VAL A 1 606 ? -0.476 -7.769 22.509 1.00 90.06 606 VAL A CA 1
ATOM 4629 C C . VAL A 1 606 ? 0.750 -8.680 22.367 1.00 90.06 606 VAL A C 1
ATOM 4631 O O . VAL A 1 606 ? 1.832 -8.212 22.018 1.00 90.06 606 VAL A O 1
ATOM 4634 N N . ALA A 1 607 ? 0.596 -9.985 22.605 1.00 88.56 607 ALA A N 1
ATOM 4635 C CA . ALA A 1 607 ? 1.663 -10.966 22.418 1.00 88.56 607 ALA A CA 1
ATOM 4636 C C . ALA A 1 607 ? 1.942 -11.305 20.937 1.00 88.56 607 ALA A C 1
ATOM 4638 O O . ALA A 1 607 ? 2.953 -11.951 20.641 1.00 88.56 607 ALA A O 1
ATOM 4639 N N . ALA A 1 608 ? 1.077 -10.892 20.003 1.00 85.38 608 ALA A N 1
ATOM 4640 C CA . ALA A 1 608 ? 1.270 -11.134 18.578 1.00 85.38 608 ALA A CA 1
ATOM 4641 C C . ALA A 1 608 ? 2.462 -10.325 18.030 1.00 85.38 608 ALA A C 1
ATOM 4643 O O . ALA A 1 608 ? 2.602 -9.130 18.277 1.00 85.38 608 ALA A O 1
ATOM 4644 N N . ARG A 1 609 ? 3.339 -10.977 17.253 1.00 69.88 609 ARG A N 1
ATOM 4645 C CA . ARG A 1 609 ? 4.633 -10.409 16.817 1.00 69.88 609 ARG A CA 1
ATOM 4646 C C . ARG A 1 609 ? 4.534 -9.166 15.925 1.00 69.88 609 ARG A C 1
ATOM 4648 O O . ARG A 1 609 ? 5.496 -8.407 15.870 1.00 69.88 609 ARG A O 1
ATOM 4655 N N . SER A 1 610 ? 3.431 -8.989 15.207 1.00 74.06 610 SER A N 1
ATOM 4656 C CA . SER A 1 610 ? 3.279 -7.990 14.138 1.00 74.06 610 SER A CA 1
ATOM 4657 C C . SER A 1 610 ? 2.035 -7.114 14.306 1.00 74.06 610 SER A C 1
ATOM 4659 O O . SER A 1 610 ? 1.546 -6.543 13.332 1.00 74.06 610 SER A O 1
ATOM 4661 N N . VAL A 1 611 ? 1.502 -7.003 15.527 1.00 85.25 611 VAL A N 1
ATOM 4662 C CA . VAL A 1 611 ? 0.322 -6.171 15.786 1.00 85.25 611 VAL A CA 1
ATOM 4663 C C . VAL A 1 611 ? 0.648 -4.684 15.608 1.00 85.25 611 VAL A C 1
ATOM 4665 O O . VAL A 1 611 ? 1.639 -4.170 16.128 1.00 85.25 611 VAL A O 1
ATOM 4668 N N . SER A 1 612 ? -0.195 -3.982 14.849 1.00 86.69 612 SER A N 1
ATOM 4669 C CA . SER A 1 612 ? -0.057 -2.539 14.634 1.00 86.69 612 SER A CA 1
ATOM 4670 C C . SER A 1 612 ? -0.248 -1.767 15.948 1.00 86.69 612 SER A C 1
ATOM 4672 O O . SER A 1 612 ? -1.193 -2.077 16.680 1.00 86.69 612 SER A O 1
ATOM 4674 N N . PRO A 1 613 ? 0.543 -0.711 16.231 1.00 89.44 613 PRO A N 1
ATOM 4675 C CA . PRO A 1 613 ? 0.369 0.124 17.424 1.00 89.44 613 PRO A CA 1
ATOM 4676 C C . PRO A 1 613 ? -1.054 0.662 17.587 1.00 89.44 613 PRO A C 1
ATOM 4678 O O . PRO A 1 613 ? -1.571 0.713 18.700 1.00 89.44 613 PRO A O 1
ATOM 4681 N N . ARG A 1 614 ? -1.720 0.978 16.473 1.00 91.31 614 ARG A N 1
ATOM 4682 C CA . ARG A 1 614 ? -3.131 1.369 16.430 1.00 91.31 614 ARG A CA 1
ATOM 4683 C C . ARG A 1 614 ? -4.060 0.310 17.033 1.00 91.31 614 ARG A C 1
ATOM 4685 O O . ARG A 1 614 ? -4.903 0.631 17.868 1.00 91.31 614 ARG A O 1
ATOM 4692 N N . VAL A 1 615 ? -3.906 -0.947 16.619 1.00 92.94 615 VAL A N 1
ATOM 4693 C CA . VAL A 1 615 ? -4.716 -2.078 17.106 1.00 92.94 615 VAL A CA 1
ATOM 4694 C C . VAL A 1 615 ? -4.450 -2.307 18.592 1.00 92.94 615 VAL A C 1
ATOM 4696 O O . VAL A 1 615 ? -5.387 -2.438 19.381 1.00 92.94 615 VAL A O 1
ATOM 4699 N N . THR A 1 616 ? -3.178 -2.263 18.989 1.00 94.38 616 THR A N 1
ATOM 4700 C CA . THR A 1 616 ? -2.760 -2.383 20.388 1.00 94.38 616 THR A CA 1
ATOM 4701 C C . THR A 1 616 ? -3.369 -1.279 21.254 1.00 94.38 616 THR A C 1
ATOM 4703 O O . THR A 1 616 ? -3.846 -1.558 22.350 1.00 94.38 616 THR A O 1
ATOM 4706 N N . LEU A 1 617 ? -3.428 -0.039 20.758 1.00 95.56 617 LEU A N 1
ATOM 4707 C CA . LEU A 1 617 ? -3.966 1.099 21.502 1.00 95.56 617 LEU A CA 1
ATOM 4708 C C . LEU A 1 617 ? -5.485 0.994 21.744 1.00 95.56 617 LEU A C 1
ATOM 4710 O O . LEU A 1 617 ? -5.959 1.374 22.819 1.00 95.56 617 LEU A O 1
ATOM 4714 N N . ILE A 1 618 ? -6.246 0.440 20.790 1.00 97.19 618 ILE A N 1
ATOM 4715 C CA . ILE A 1 618 ? -7.666 0.103 21.006 1.00 97.19 618 ILE A CA 1
ATOM 4716 C C . ILE A 1 618 ? -7.776 -1.032 22.036 1.00 97.19 618 ILE A C 1
ATOM 4718 O O . ILE A 1 618 ? -8.562 -0.930 22.979 1.00 97.19 618 ILE A O 1
ATOM 4722 N N . GLY A 1 619 ? -6.947 -2.076 21.910 1.00 97.69 619 GLY A N 1
ATOM 4723 C CA . GLY A 1 619 ? -6.899 -3.194 22.857 1.00 97.69 619 GLY A CA 1
ATOM 4724 C C . GLY A 1 619 ? -6.589 -2.751 24.291 1.00 97.69 619 GLY A C 1
ATOM 4725 O O . GLY A 1 619 ? -7.240 -3.199 25.234 1.00 97.69 619 GLY A O 1
ATOM 4726 N N . TYR A 1 620 ? -5.668 -1.801 24.476 1.00 97.94 620 TYR A N 1
ATOM 4727 C CA . TYR A 1 620 ? -5.413 -1.184 25.778 1.00 97.94 620 TYR A CA 1
ATOM 4728 C C . TYR A 1 620 ? -6.622 -0.412 26.307 1.00 97.94 620 TYR A C 1
ATOM 4730 O O . TYR A 1 620 ? -6.896 -0.473 27.503 1.00 97.94 620 TYR A O 1
ATOM 4738 N N . GLY A 1 621 ? -7.399 0.234 25.433 1.00 98.00 621 GLY A N 1
ATOM 4739 C CA . GLY A 1 621 ? -8.688 0.814 25.806 1.00 98.00 621 GLY A CA 1
ATOM 4740 C C . GLY A 1 621 ? -9.663 -0.241 26.341 1.00 98.00 621 GLY A C 1
ATOM 4741 O O . GLY A 1 621 ? -10.280 -0.038 27.386 1.00 98.00 621 GLY A O 1
ATOM 4742 N N . TYR A 1 622 ? -9.760 -1.404 25.690 1.00 98.50 622 TYR A N 1
ATOM 4743 C CA . TYR A 1 622 ? -10.595 -2.507 26.181 1.00 98.50 622 TYR A CA 1
ATOM 4744 C C . TYR A 1 622 ? -10.109 -3.066 27.518 1.00 98.50 622 TYR A C 1
ATOM 4746 O O . TYR A 1 622 ? -10.923 -3.283 28.417 1.00 98.50 622 TYR A O 1
ATOM 4754 N N . ARG A 1 623 ? -8.790 -3.210 27.689 1.00 98.19 623 ARG A N 1
ATOM 4755 C CA . ARG A 1 623 ? -8.177 -3.592 28.967 1.00 98.19 623 ARG A CA 1
ATOM 4756 C C . ARG A 1 623 ? -8.525 -2.610 30.084 1.00 98.19 623 ARG A C 1
ATOM 4758 O O . ARG A 1 623 ? -8.960 -3.050 31.142 1.00 98.19 623 ARG A O 1
ATOM 4765 N N . VAL A 1 624 ? -8.431 -1.303 29.834 1.00 98.31 624 VAL A N 1
ATOM 4766 C CA . VAL A 1 624 ? -8.860 -0.257 30.779 1.00 98.31 624 VAL A CA 1
ATOM 4767 C C . VAL A 1 624 ? -10.345 -0.398 31.134 1.00 98.31 624 VAL A C 1
ATOM 4769 O O . VAL A 1 624 ? -10.711 -0.307 32.305 1.00 98.31 624 VAL A O 1
ATOM 4772 N N . GLY A 1 625 ? -11.208 -0.666 30.149 1.00 97.69 625 GLY A N 1
ATOM 4773 C CA . GLY A 1 625 ? -12.631 -0.925 30.388 1.00 97.69 625 GLY A CA 1
ATOM 4774 C C . GLY A 1 625 ? -12.881 -2.149 31.278 1.00 97.69 625 GLY A C 1
ATOM 4775 O O . GLY A 1 625 ? -13.683 -2.075 32.209 1.00 97.69 625 GLY A O 1
ATOM 4776 N N . ALA A 1 626 ? -12.169 -3.251 31.030 1.00 98.19 626 ALA A N 1
ATOM 4777 C CA . ALA A 1 626 ? -12.276 -4.485 31.808 1.00 98.19 626 ALA A CA 1
ATOM 4778 C C . ALA A 1 626 ? -11.739 -4.318 33.241 1.00 98.19 626 ALA A C 1
ATOM 4780 O O . ALA A 1 626 ? -12.411 -4.693 34.200 1.00 98.19 626 ALA A O 1
ATOM 4781 N N . MET A 1 627 ? -10.579 -3.675 33.404 1.00 98.31 627 MET A N 1
ATOM 4782 C CA . MET A 1 627 ? -10.004 -3.328 34.710 1.00 98.31 627 MET A CA 1
ATOM 4783 C C . MET A 1 627 ? -10.953 -2.446 35.528 1.00 98.31 627 MET A C 1
ATOM 4785 O O . MET A 1 627 ? -11.166 -2.688 36.716 1.00 98.31 627 MET A O 1
ATOM 4789 N N . ALA A 1 628 ? -11.592 -1.463 34.887 1.00 96.88 628 ALA A N 1
ATOM 4790 C CA . ALA A 1 628 ? -12.586 -0.621 35.541 1.00 96.88 628 ALA A CA 1
ATOM 4791 C C . ALA A 1 628 ? -13.829 -1.409 35.991 1.00 96.88 628 ALA A C 1
ATOM 4793 O O . ALA A 1 628 ? -14.382 -1.098 37.046 1.00 96.88 628 ALA A O 1
ATOM 4794 N N . ALA A 1 629 ? -14.260 -2.418 35.226 1.00 95.81 629 ALA A N 1
ATOM 4795 C CA . ALA A 1 629 ? -15.374 -3.291 35.600 1.00 95.81 629 ALA A CA 1
ATOM 4796 C C . ALA A 1 629 ? -15.031 -4.203 36.792 1.00 95.81 629 ALA A C 1
ATOM 4798 O O . ALA A 1 629 ? -15.890 -4.459 37.634 1.00 95.81 629 ALA A O 1
ATOM 4799 N N . LEU A 1 630 ? -13.774 -4.646 36.889 1.00 96.81 630 LEU A N 1
ATOM 4800 C CA . LEU A 1 630 ? -13.271 -5.484 37.983 1.00 96.81 630 LEU A CA 1
ATOM 4801 C C . LEU A 1 630 ? -12.859 -4.688 39.234 1.00 96.81 630 LEU A C 1
ATOM 4803 O O . LEU A 1 630 ? -12.635 -5.281 40.287 1.00 96.81 630 LEU A O 1
ATOM 4807 N N . GLY A 1 631 ? -12.771 -3.357 39.143 1.00 95.31 631 GLY A N 1
ATOM 4808 C CA . GLY A 1 631 ? -12.280 -2.512 40.234 1.00 95.31 631 GLY A CA 1
ATOM 4809 C C . GLY A 1 631 ? -10.779 -2.677 40.488 1.00 95.31 631 GLY A C 1
ATOM 4810 O O . GLY A 1 631 ? -10.349 -2.651 41.642 1.00 95.31 631 GLY A O 1
ATOM 4811 N N . ASP A 1 632 ? -9.997 -2.879 39.425 1.00 95.31 632 ASP A N 1
ATOM 4812 C CA . ASP A 1 632 ? -8.553 -3.100 39.502 1.00 95.31 632 ASP A CA 1
ATOM 4813 C C . ASP A 1 632 ? -7.819 -1.858 40.061 1.00 95.31 632 ASP A C 1
ATOM 4815 O O . ASP A 1 632 ? -8.018 -0.749 39.549 1.00 95.31 632 ASP A O 1
ATOM 4819 N N . PRO A 1 633 ? -6.978 -2.004 41.105 1.00 94.50 633 PRO A N 1
ATOM 4820 C CA . PRO A 1 633 ? -6.256 -0.883 41.703 1.00 94.50 633 PRO A CA 1
ATOM 4821 C C . PRO A 1 633 ? -5.183 -0.260 40.793 1.00 94.50 633 PRO A C 1
ATOM 4823 O O . PRO A 1 633 ? -4.789 0.875 41.057 1.00 94.50 633 PRO A O 1
ATOM 4826 N N . ASP A 1 634 ? -4.709 -0.953 39.752 1.00 95.44 634 ASP A N 1
ATOM 4827 C CA . ASP A 1 634 ? -3.672 -0.453 38.830 1.00 95.44 634 ASP A CA 1
ATOM 4828 C C . ASP A 1 634 ? -4.251 0.285 37.604 1.00 95.44 634 ASP A C 1
ATOM 4830 O O . ASP A 1 634 ? -3.529 0.671 36.685 1.00 95.44 634 ASP A O 1
ATOM 4834 N N . LEU A 1 635 ? -5.570 0.523 37.581 1.00 95.69 635 LEU A N 1
ATOM 4835 C CA . LEU A 1 635 ? -6.268 1.182 36.471 1.00 95.69 635 LEU A CA 1
ATOM 4836 C C . LEU A 1 635 ? -5.644 2.530 36.079 1.00 95.69 635 LEU A C 1
ATOM 4838 O O . LEU A 1 635 ? -5.461 2.803 34.894 1.00 95.69 635 LEU A O 1
ATOM 4842 N N . ASP A 1 636 ? -5.322 3.376 37.058 1.00 95.06 636 ASP A N 1
ATOM 4843 C CA . ASP A 1 636 ? -4.763 4.707 36.792 1.00 95.06 636 ASP A CA 1
ATOM 4844 C C . ASP A 1 636 ? -3.345 4.618 36.203 1.00 95.06 636 ASP A C 1
ATOM 4846 O O . ASP A 1 636 ? -2.980 5.422 35.342 1.00 95.06 636 ASP A O 1
ATOM 4850 N N . GLY A 1 637 ? -2.560 3.620 36.630 1.00 96.25 637 GLY A N 1
ATOM 4851 C CA . GLY A 1 637 ? -1.241 3.328 36.069 1.00 96.25 637 GLY A CA 1
ATOM 4852 C C . GLY A 1 637 ? -1.340 2.883 34.612 1.00 96.25 637 GLY A C 1
ATOM 4853 O O . GLY A 1 637 ? -0.616 3.390 33.754 1.00 96.25 637 GLY A O 1
ATOM 4854 N N . GLU A 1 638 ? -2.306 2.013 34.319 1.00 96.06 638 GLU A N 1
ATOM 4855 C CA . GLU A 1 638 ? -2.595 1.547 32.965 1.00 96.06 638 GLU A CA 1
ATOM 4856 C C . GLU A 1 638 ? -3.042 2.690 32.040 1.00 96.06 638 GLU A C 1
ATOM 4858 O O . GLU A 1 638 ? -2.565 2.808 30.910 1.00 96.06 638 GLU A O 1
ATOM 4863 N N . VAL A 1 639 ? -3.911 3.585 32.521 1.00 97.38 639 VAL A N 1
ATOM 4864 C CA . VAL A 1 639 ? -4.341 4.759 31.748 1.00 97.38 639 VAL A CA 1
ATOM 4865 C C . VAL A 1 639 ? -3.164 5.709 31.492 1.00 97.38 639 VAL A C 1
ATOM 4867 O O . VAL A 1 639 ? -2.974 6.177 30.367 1.00 97.38 639 VAL A O 1
ATOM 4870 N N . ALA A 1 640 ? -2.343 5.981 32.508 1.00 96.25 640 ALA A N 1
ATOM 4871 C CA . ALA A 1 640 ? -1.185 6.859 32.370 1.00 96.25 640 ALA A CA 1
ATOM 4872 C C . ALA A 1 640 ? -0.142 6.308 31.380 1.00 96.25 640 ALA A C 1
ATOM 4874 O O . ALA A 1 640 ? 0.456 7.087 30.635 1.00 96.25 640 ALA A O 1
ATOM 4875 N N . ALA A 1 641 ? 0.041 4.984 31.328 1.00 96.56 641 ALA A N 1
ATOM 4876 C CA . ALA A 1 641 ? 1.011 4.333 30.447 1.00 96.56 641 ALA A CA 1
ATOM 4877 C C . ALA A 1 641 ? 0.743 4.580 28.950 1.00 96.56 641 ALA A C 1
ATOM 4879 O O . ALA A 1 641 ? 1.695 4.657 28.172 1.00 96.56 641 ALA A O 1
ATOM 4880 N N . HIS A 1 642 ? -0.524 4.755 28.550 1.00 96.31 642 HIS A N 1
ATOM 4881 C CA . HIS A 1 642 ? -0.919 4.912 27.138 1.00 96.31 642 HIS A CA 1
ATOM 4882 C C . HIS A 1 642 ? -1.530 6.277 26.804 1.00 96.31 642 HIS A C 1
ATOM 4884 O O . HIS A 1 642 ? -1.942 6.504 25.663 1.00 96.31 642 HIS A O 1
ATOM 4890 N N . ALA A 1 643 ? -1.547 7.209 27.762 1.00 95.00 643 ALA A N 1
ATOM 4891 C CA . ALA A 1 643 ? -2.135 8.539 27.609 1.00 95.00 643 ALA A CA 1
ATOM 4892 C C . ALA A 1 643 ? -1.615 9.287 26.370 1.00 95.00 643 ALA A C 1
ATOM 4894 O O . ALA A 1 643 ? -2.412 9.815 25.596 1.00 95.00 643 ALA A O 1
ATOM 4895 N N . THR A 1 644 ? -0.299 9.271 26.128 1.00 92.19 644 THR A N 1
ATOM 4896 C CA . THR A 1 644 ? 0.318 9.919 24.957 1.00 92.19 644 THR A CA 1
ATOM 4897 C C . THR A 1 644 ? -0.196 9.339 23.639 1.00 92.19 644 THR A C 1
ATOM 4899 O O . THR A 1 644 ? -0.476 10.086 22.704 1.00 92.19 644 THR A O 1
ATOM 4902 N N . GLY A 1 645 ? -0.370 8.015 23.568 1.00 92.19 645 GLY A N 1
ATOM 4903 C CA . GLY A 1 645 ? -0.885 7.347 22.373 1.00 92.19 645 GLY A CA 1
ATOM 4904 C C . GLY A 1 645 ? -2.320 7.769 22.064 1.00 92.19 645 GLY A C 1
ATOM 4905 O O . GLY A 1 645 ? -2.628 8.127 20.926 1.00 92.19 645 GLY A O 1
ATOM 4906 N N . TRP A 1 646 ? -3.190 7.787 23.079 1.00 94.12 646 TRP A N 1
ATOM 4907 C CA . TRP A 1 646 ? -4.582 8.227 22.933 1.00 94.12 646 TRP A CA 1
ATOM 4908 C C . TRP A 1 646 ? -4.710 9.724 22.642 1.00 94.12 646 TRP A C 1
ATOM 4910 O O . TRP A 1 646 ? -5.569 10.112 21.851 1.00 94.12 646 TRP A O 1
ATOM 4920 N N . ALA A 1 647 ? -3.849 10.557 23.234 1.00 90.50 647 ALA A N 1
ATOM 4921 C CA . ALA A 1 647 ? -3.788 11.988 22.951 1.00 90.50 647 ALA A CA 1
ATOM 4922 C C . ALA A 1 647 ? -3.406 12.266 21.492 1.00 90.50 647 ALA A C 1
ATOM 4924 O O . ALA A 1 647 ? -4.016 13.126 20.855 1.00 90.50 647 ALA A O 1
ATOM 4925 N N . ALA A 1 648 ? -2.452 11.502 20.951 1.00 88.62 648 ALA A N 1
ATOM 4926 C CA . ALA A 1 648 ? -2.075 11.575 19.545 1.00 88.62 648 ALA A CA 1
ATOM 4927 C C . ALA A 1 648 ? -3.185 11.053 18.613 1.00 88.62 648 ALA A C 1
ATOM 4929 O O . ALA A 1 648 ? -3.382 11.609 17.539 1.00 88.62 648 ALA A O 1
ATOM 4930 N N . ASN A 1 649 ? -3.957 10.047 19.045 1.00 91.62 649 ASN A N 1
ATOM 4931 C CA . ASN A 1 649 ? -4.927 9.335 18.209 1.00 91.62 649 ASN A CA 1
ATOM 4932 C C . ASN A 1 649 ? -6.373 9.395 18.763 1.00 91.62 649 ASN A C 1
ATOM 4934 O O . ASN A 1 649 ? -6.955 8.365 19.125 1.00 91.62 649 ASN A O 1
ATOM 4938 N N . PRO A 1 650 ? -7.020 10.574 18.818 1.00 90.62 650 PRO A N 1
ATOM 4939 C CA . PRO A 1 650 ? -8.330 10.731 19.456 1.00 90.62 650 PRO A CA 1
ATOM 4940 C C . PRO A 1 650 ? -9.474 9.987 18.749 1.00 90.62 650 PRO A C 1
ATOM 4942 O O . PRO A 1 650 ? -10.464 9.636 19.393 1.00 90.62 650 PRO A O 1
ATOM 4945 N N . ALA A 1 651 ? -9.358 9.708 17.446 1.00 90.75 651 ALA A N 1
ATOM 4946 C CA . ALA A 1 651 ? -10.335 8.887 16.727 1.00 90.75 651 ALA A CA 1
ATOM 4947 C C . ALA A 1 651 ? -10.371 7.437 17.249 1.00 90.75 651 ALA A C 1
ATOM 4949 O O . ALA A 1 651 ? -11.446 6.845 17.346 1.00 90.75 651 ALA A O 1
ATOM 4950 N N . LEU A 1 652 ? -9.226 6.902 17.696 1.00 94.00 652 LEU A N 1
ATOM 4951 C CA . LEU A 1 652 ? -9.137 5.573 18.311 1.00 94.00 652 LEU A CA 1
ATOM 4952 C C . LEU A 1 652 ? -9.810 5.527 19.681 1.00 94.00 652 LEU A C 1
ATOM 4954 O O . LEU A 1 652 ? -10.387 4.514 20.060 1.00 94.00 652 LEU A O 1
ATOM 4958 N N . VAL A 1 653 ? -9.796 6.637 20.418 1.00 95.50 653 VAL A N 1
ATOM 4959 C CA . VAL A 1 653 ? -10.574 6.755 21.657 1.00 95.50 653 VAL A CA 1
ATOM 4960 C C . VAL A 1 653 ? -12.068 6.827 21.341 1.00 95.50 653 VAL A C 1
ATOM 4962 O O . VAL A 1 653 ? -12.881 6.268 22.072 1.00 95.50 653 VAL A O 1
ATOM 4965 N N . ALA A 1 654 ? -12.447 7.481 20.239 1.00 94.62 654 ALA A N 1
ATOM 4966 C CA . ALA A 1 654 ? -13.842 7.651 19.851 1.00 94.62 654 ALA A CA 1
ATOM 4967 C C . ALA A 1 654 ? -14.543 6.334 19.477 1.00 94.62 654 ALA A C 1
ATOM 4969 O O . ALA A 1 654 ? -15.764 6.273 19.615 1.00 94.62 654 ALA A O 1
ATOM 4970 N N . VAL A 1 655 ? -13.807 5.294 19.055 1.00 96.25 655 VAL A N 1
ATOM 4971 C CA . VAL A 1 655 ? -14.363 3.948 18.797 1.00 96.25 655 VAL A CA 1
ATOM 4972 C C . VAL A 1 655 ? -14.541 3.100 20.061 1.00 96.25 655 VAL A C 1
ATOM 4974 O O . VAL A 1 655 ? -15.199 2.066 20.010 1.00 96.25 655 VAL A O 1
ATOM 4977 N N . LEU A 1 656 ? -13.980 3.503 21.205 1.00 97.56 656 LEU A N 1
ATOM 4978 C CA . LEU A 1 656 ? -14.066 2.707 22.429 1.00 97.56 656 LEU A CA 1
ATOM 4979 C C . LEU A 1 656 ? -15.496 2.697 23.009 1.00 97.56 656 LEU A C 1
ATOM 4981 O O . LEU A 1 656 ? -16.144 3.754 23.058 1.00 97.56 656 LEU A O 1
ATOM 4985 N N . PRO A 1 657 ? -15.965 1.549 23.547 1.00 96.25 657 PRO A N 1
ATOM 4986 C CA . PRO A 1 657 ? -17.163 1.477 24.375 1.00 96.25 657 PRO A CA 1
ATOM 4987 C C . PRO A 1 657 ? -17.128 2.505 25.502 1.00 96.25 657 PRO A C 1
ATOM 4989 O O . PRO A 1 657 ? -16.062 2.877 25.999 1.00 96.25 657 PRO A O 1
ATOM 4992 N N . GLU A 1 658 ? -18.304 2.956 25.934 1.00 94.38 658 GLU A N 1
ATOM 4993 C CA . GLU A 1 658 ? -18.419 4.023 26.931 1.00 94.38 658 GLU A CA 1
ATOM 4994 C C . GLU A 1 658 ? -17.665 3.720 28.237 1.00 94.38 658 GLU A C 1
ATOM 4996 O O . GLU A 1 658 ? -17.022 4.614 28.786 1.00 94.38 658 GLU A O 1
ATOM 5001 N N . THR A 1 659 ? -17.666 2.460 28.684 1.00 91.69 659 THR A N 1
ATOM 5002 C CA . THR A 1 659 ? -16.969 1.995 29.897 1.00 91.69 659 THR A CA 1
ATOM 5003 C C . THR A 1 659 ? -15.462 2.247 29.858 1.00 91.69 659 THR A C 1
ATOM 5005 O O . THR A 1 659 ? -14.888 2.700 30.848 1.00 91.69 659 THR A O 1
ATOM 5008 N N . ALA A 1 660 ? 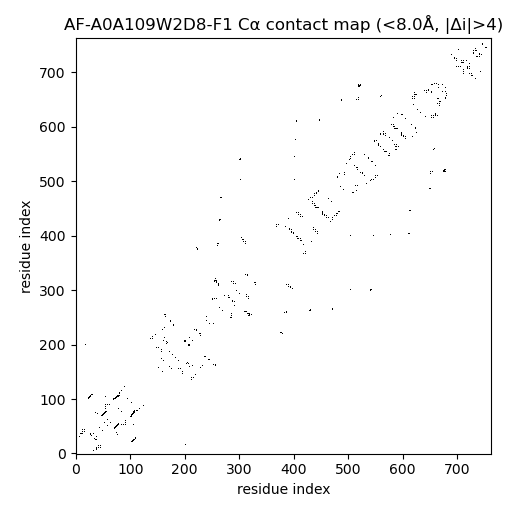-14.829 2.005 28.710 1.00 95.94 660 ALA A N 1
ATOM 5009 C CA . ALA A 1 660 ? -13.418 2.283 28.467 1.00 95.94 660 ALA A CA 1
ATOM 5010 C C . ALA A 1 660 ? -13.179 3.779 28.216 1.00 95.94 660 ALA A C 1
ATOM 5012 O O . ALA A 1 660 ? -12.340 4.412 28.860 1.00 95.94 660 ALA A O 1
ATOM 5013 N N . ARG A 1 661 ? -13.968 4.373 27.314 1.00 95.19 661 ARG A N 1
ATOM 5014 C CA . ARG A 1 661 ? -13.839 5.772 26.891 1.00 95.19 661 ARG A CA 1
ATOM 5015 C C . ARG A 1 661 ? -13.944 6.740 28.070 1.00 95.19 661 ARG A C 1
ATOM 5017 O O . ARG A 1 661 ? -13.139 7.660 28.162 1.00 95.19 661 ARG A O 1
ATOM 5024 N N . ALA A 1 662 ? -14.848 6.496 29.021 1.00 94.50 662 ALA A N 1
ATOM 5025 C CA . ALA A 1 662 ? -15.005 7.315 30.225 1.00 94.50 662 ALA A CA 1
ATOM 5026 C C . ALA A 1 662 ? -13.734 7.409 31.090 1.00 94.50 662 ALA A C 1
ATOM 5028 O O . ALA A 1 662 ? -13.560 8.395 31.804 1.00 94.50 662 ALA A O 1
ATOM 5029 N N . ARG A 1 663 ? -12.848 6.407 31.025 1.00 95.75 663 ARG A N 1
ATOM 5030 C CA . ARG A 1 663 ? -11.572 6.380 31.758 1.00 95.75 663 ARG A CA 1
ATOM 5031 C C . ARG A 1 663 ? -10.427 7.027 30.993 1.00 95.75 663 ARG A C 1
ATOM 5033 O O . ARG A 1 663 ? -9.520 7.562 31.615 1.00 95.75 663 ARG A O 1
ATOM 5040 N N . VAL A 1 664 ? -10.498 7.021 29.665 1.00 95.56 664 VAL A N 1
ATOM 5041 C CA . VAL A 1 664 ? -9.472 7.605 28.791 1.00 95.56 664 VAL A CA 1
ATOM 5042 C C . VAL A 1 664 ? -9.690 9.107 28.570 1.00 95.56 664 VAL A C 1
ATOM 5044 O O . VAL A 1 664 ? -8.730 9.864 28.498 1.00 95.56 664 VAL A O 1
ATOM 5047 N N . LEU A 1 665 ? -10.937 9.587 28.505 1.00 94.25 665 LEU A N 1
ATOM 5048 C CA . LEU A 1 665 ? -11.222 11.012 28.260 1.00 94.25 665 LEU A CA 1
ATOM 5049 C C . LEU A 1 665 ? -10.504 12.001 29.201 1.00 94.25 665 LEU A C 1
ATOM 5051 O O . LEU A 1 665 ? -10.070 13.036 28.698 1.00 94.25 665 LEU A O 1
ATOM 5055 N N . PRO A 1 666 ? -10.352 11.740 30.517 1.00 93.62 666 PRO A N 1
ATOM 5056 C CA . PRO A 1 666 ? -9.690 12.674 31.430 1.00 93.62 666 PRO A CA 1
ATOM 5057 C C . PRO A 1 666 ? -8.214 12.950 31.124 1.00 93.62 666 PRO A C 1
ATOM 5059 O O . PRO A 1 666 ? -7.704 13.968 31.582 1.00 93.62 666 PRO A O 1
ATOM 5062 N N . VAL A 1 667 ? -7.528 12.071 30.379 1.00 91.75 667 VAL A N 1
ATOM 5063 C CA . VAL A 1 667 ? -6.126 12.290 29.981 1.00 91.75 667 VAL A CA 1
ATOM 5064 C C . VAL A 1 667 ? -5.982 13.025 28.646 1.00 91.75 667 VAL A C 1
ATOM 5066 O O . VAL A 1 667 ? -4.865 13.328 28.235 1.00 91.75 667 VAL A O 1
ATOM 5069 N N . LEU A 1 668 ? -7.093 13.322 27.965 1.00 90.69 668 LEU A N 1
ATOM 5070 C CA . LEU A 1 668 ? -7.096 14.099 26.728 1.00 90.69 668 LEU A CA 1
ATOM 5071 C C . LEU A 1 668 ? -7.243 15.596 27.012 1.00 90.69 668 LEU A C 1
ATOM 5073 O O . LEU A 1 668 ? -7.906 16.013 27.962 1.00 90.69 668 LEU A O 1
ATOM 5077 N N . GLU A 1 669 ? -6.709 16.417 26.109 1.00 87.19 669 GLU A N 1
ATOM 5078 C CA . GLU A 1 669 ? -6.924 17.863 26.135 1.00 87.19 669 GLU A CA 1
ATOM 5079 C C . GLU A 1 669 ? -8.429 18.210 26.062 1.00 87.19 669 GLU A C 1
ATOM 5081 O O . GLU A 1 669 ? -9.154 17.634 25.238 1.00 87.19 669 GLU A O 1
ATOM 5086 N N . PRO A 1 670 ? -8.936 19.185 26.847 1.00 84.19 670 PRO A N 1
ATOM 5087 C CA . PRO A 1 670 ? -10.373 19.472 26.936 1.00 84.19 670 PRO A CA 1
ATOM 5088 C C . PRO A 1 670 ? -11.043 19.801 25.596 1.00 84.19 670 PRO A C 1
ATOM 5090 O O . PRO A 1 670 ? -12.188 19.413 25.352 1.00 84.19 670 PRO A O 1
ATOM 5093 N N . ALA A 1 671 ? -10.326 20.492 24.704 1.00 82.38 671 ALA A N 1
ATOM 5094 C CA . ALA A 1 671 ? -10.814 20.809 23.361 1.00 82.38 671 ALA A CA 1
ATOM 5095 C C . ALA A 1 671 ? -11.052 19.543 22.518 1.00 82.38 671 ALA A C 1
ATOM 5097 O O . ALA A 1 671 ? -11.986 19.490 21.717 1.00 82.38 671 ALA A O 1
ATOM 5098 N N . VAL A 1 672 ? -10.234 18.510 22.729 1.00 85.25 672 VAL A N 1
ATOM 5099 C CA . VAL A 1 672 ? -10.321 17.221 22.039 1.00 85.25 672 VAL A CA 1
ATOM 5100 C C . VAL A 1 672 ? -11.423 16.370 22.658 1.00 85.25 672 VAL A C 1
ATOM 5102 O O . VAL A 1 672 ? -12.300 15.897 21.938 1.00 85.25 672 VAL A O 1
ATOM 5105 N N . ALA A 1 673 ? -11.456 16.262 23.989 1.00 86.31 673 ALA A N 1
ATOM 5106 C CA . ALA A 1 673 ? -12.486 15.523 24.720 1.00 86.31 673 ALA A CA 1
ATOM 5107 C C . ALA A 1 673 ? -13.916 16.048 24.459 1.00 86.31 673 ALA A C 1
ATOM 5109 O O . ALA A 1 673 ? -14.882 15.290 24.525 1.00 86.31 673 ALA A O 1
ATOM 5110 N N . GLY A 1 674 ? -14.068 17.338 24.125 1.00 83.81 674 GLY A N 1
ATOM 5111 C CA . GLY A 1 674 ? -15.358 17.966 23.812 1.00 83.81 674 GLY A CA 1
ATOM 5112 C C . GLY A 1 674 ? -15.946 17.647 22.425 1.00 83.81 674 GLY A C 1
ATOM 5113 O O . GLY A 1 674 ? -17.114 17.990 22.166 1.00 83.81 674 GLY A O 1
ATOM 5114 N N . LYS A 1 675 ? -15.173 17.005 21.535 1.00 86.12 675 LYS A N 1
ATOM 5115 C CA . LYS A 1 675 ? -15.605 16.620 20.180 1.00 86.12 675 LYS A CA 1
ATOM 5116 C C . LYS A 1 675 ? -16.786 15.642 20.213 1.00 86.12 675 LYS A C 1
ATOM 5118 O O . LYS A 1 675 ? -16.903 14.832 21.128 1.00 86.12 675 LYS A O 1
ATOM 5123 N N . GLN A 1 676 ? -17.667 15.697 19.208 1.00 86.94 676 GLN A N 1
ATOM 5124 C CA . GLN A 1 676 ? -18.936 14.954 19.225 1.00 86.94 676 GLN A CA 1
ATOM 5125 C C . GLN A 1 676 ? -18.757 13.436 19.377 1.00 86.94 676 GLN A C 1
ATOM 5127 O O . GLN A 1 676 ? -19.458 12.834 20.190 1.00 86.94 676 GLN A O 1
ATOM 5132 N N . GLY A 1 677 ? -17.793 12.831 18.675 1.00 88.00 677 GLY A N 1
ATOM 5133 C CA . GLY A 1 677 ? -17.521 11.389 18.757 1.00 88.00 677 GLY A CA 1
ATOM 5134 C C . GLY A 1 677 ? -17.049 10.899 20.122 1.00 88.00 677 GLY A C 1
ATOM 5135 O O . GLY A 1 677 ? -17.244 9.732 20.466 1.00 88.00 677 GLY A O 1
ATOM 5136 N N . LEU A 1 678 ? -16.468 11.796 20.919 1.00 91.12 678 LEU A N 1
ATOM 5137 C CA . LEU A 1 678 ? -15.857 11.504 22.214 1.00 91.12 678 LEU A CA 1
ATOM 5138 C C . LEU A 1 678 ? -16.817 11.702 23.394 1.00 91.12 678 LEU A C 1
ATOM 5140 O O . LEU A 1 678 ? -16.508 11.290 24.505 1.00 91.12 678 LEU A O 1
ATOM 5144 N N . ARG A 1 679 ? -18.018 12.245 23.167 1.00 86.44 679 ARG A N 1
ATOM 5145 C CA . ARG A 1 679 ? -18.992 12.512 24.237 1.00 86.44 679 ARG A CA 1
ATOM 5146 C C . ARG A 1 679 ? -19.561 11.230 24.848 1.00 86.44 679 ARG A C 1
ATOM 5148 O O . ARG A 1 679 ? -19.937 10.306 24.124 1.00 86.44 679 ARG A O 1
ATOM 5155 N N . LEU A 1 680 ? -19.655 11.213 26.176 1.00 87.25 680 LEU A N 1
ATOM 5156 C CA . LEU A 1 680 ? -20.316 10.163 26.958 1.00 87.25 680 LEU A CA 1
ATOM 5157 C C . LEU A 1 680 ? -21.836 10.374 26.982 1.00 87.25 680 LEU A C 1
ATOM 5159 O O . LEU A 1 680 ? -22.309 11.517 26.922 1.00 87.25 680 LEU A O 1
ATOM 5163 N N . SER A 1 681 ? -22.595 9.289 27.125 1.00 72.38 681 SER A N 1
ATOM 5164 C CA . SER A 1 681 ? -24.047 9.336 27.281 1.00 72.38 681 SER A CA 1
ATOM 5165 C C . SER A 1 681 ? -24.394 9.948 28.642 1.00 72.38 681 SER A C 1
ATOM 5167 O O . SER A 1 681 ? -24.105 9.387 29.692 1.00 72.38 681 SER A O 1
ATOM 5169 N N . GLY A 1 682 ? -24.979 11.150 28.644 1.00 52.59 682 GLY A N 1
ATOM 5170 C CA . GLY A 1 682 ? -25.326 11.877 29.876 1.00 52.59 682 GLY A CA 1
ATOM 5171 C C . GLY A 1 682 ? -24.412 13.055 30.238 1.00 52.59 682 GLY A C 1
ATOM 5172 O O . GLY A 1 682 ? -24.680 13.741 31.224 1.00 52.59 682 GLY A O 1
ATOM 5173 N N . GLY A 1 683 ? -23.393 13.369 29.426 1.00 44.62 683 GLY A N 1
ATOM 5174 C CA . GLY A 1 683 ? -22.798 14.713 29.443 1.00 44.62 683 GLY A CA 1
ATOM 5175 C C . GLY A 1 683 ? -23.858 15.765 29.080 1.00 44.62 683 GLY A C 1
ATOM 5176 O O . GLY A 1 683 ? -24.841 15.404 28.425 1.00 44.62 683 GLY A O 1
ATOM 5177 N N . PRO A 1 684 ? -23.721 17.049 29.477 1.00 33.53 684 PRO A N 1
ATOM 5178 C CA . PRO A 1 684 ? -24.653 18.072 29.025 1.00 33.53 684 PRO A CA 1
ATOM 5179 C C . PRO A 1 684 ? -24.683 18.010 27.503 1.00 33.53 684 PRO A C 1
ATOM 5181 O O . PRO A 1 684 ? -23.683 18.299 26.842 1.00 33.53 684 PRO A O 1
ATOM 5184 N N . ALA A 1 685 ? -25.817 17.565 26.957 1.00 36.31 685 ALA A N 1
ATOM 5185 C CA . ALA A 1 685 ? -26.060 17.636 25.537 1.00 36.31 685 ALA A CA 1
ATOM 5186 C C . ALA A 1 685 ? -25.788 19.093 25.180 1.00 36.31 685 ALA A C 1
ATOM 5188 O O . ALA A 1 685 ? -26.476 19.989 25.677 1.00 36.31 685 ALA A O 1
ATOM 5189 N N . ALA A 1 686 ? -24.758 19.357 24.373 1.00 41.03 686 ALA A N 1
ATOM 5190 C CA . ALA A 1 686 ? -24.772 20.587 23.611 1.00 41.03 686 ALA A CA 1
ATOM 5191 C C . ALA A 1 686 ? -26.061 20.456 22.817 1.00 41.03 686 ALA A C 1
ATOM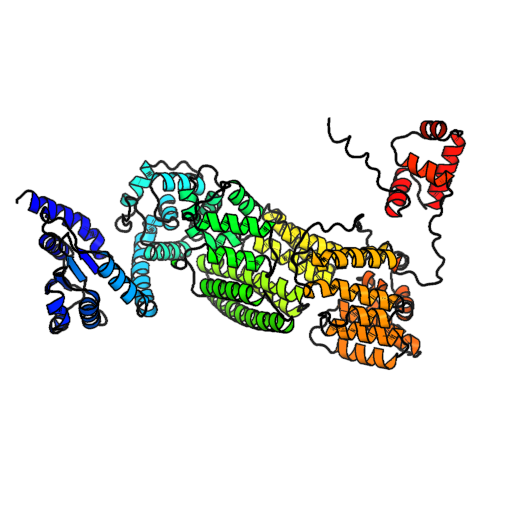 5193 O O . ALA A 1 686 ? -26.128 19.616 21.917 1.00 41.03 686 ALA A O 1
ATOM 5194 N N . ALA A 1 687 ? -27.109 21.140 23.284 1.00 40.50 687 ALA A N 1
ATOM 5195 C CA . ALA A 1 687 ? -28.400 21.139 22.643 1.00 40.50 687 ALA A CA 1
ATOM 5196 C C . ALA A 1 687 ? -28.091 21.313 21.165 1.00 40.50 687 ALA A C 1
ATOM 5198 O O . ALA A 1 687 ? -27.427 22.294 20.813 1.00 40.50 687 ALA A O 1
ATOM 5199 N N . ALA A 1 688 ? -28.471 20.334 20.332 1.00 49.84 688 ALA A N 1
ATOM 5200 C CA . ALA A 1 688 ? -28.507 20.549 18.895 1.00 49.84 688 ALA A CA 1
ATOM 5201 C C . ALA A 1 688 ? -29.084 21.950 18.732 1.00 49.84 688 ALA A C 1
ATOM 5203 O O . ALA A 1 688 ? -30.089 22.247 19.385 1.00 49.84 688 ALA A O 1
ATOM 5204 N N . VAL A 1 689 ? -28.367 22.861 18.074 1.00 57.06 689 VAL A N 1
ATOM 5205 C CA . VAL A 1 689 ? -28.759 24.269 18.083 1.00 57.06 689 VAL A CA 1
ATOM 5206 C C . VAL A 1 689 ? -30.099 24.354 17.360 1.00 57.06 689 VAL A C 1
ATOM 5208 O O . VAL A 1 689 ? -30.158 24.456 16.142 1.00 57.06 689 VAL A O 1
ATOM 5211 N N . VAL A 1 690 ? -31.193 24.250 18.119 1.00 66.38 690 VAL A N 1
ATOM 5212 C CA . VAL A 1 690 ? -32.545 24.293 17.586 1.00 66.38 690 VAL A CA 1
ATOM 5213 C C . VAL A 1 690 ? -32.855 25.764 17.395 1.00 66.38 690 VAL A C 1
ATOM 5215 O O . VAL A 1 690 ? -33.142 26.526 18.334 1.00 66.38 690 VAL A O 1
ATOM 5218 N N . LEU A 1 691 ? -32.716 26.186 16.149 1.00 78.38 691 LEU A N 1
ATOM 5219 C CA . LEU A 1 691 ? -33.227 27.459 15.693 1.00 78.38 691 LEU A CA 1
ATOM 5220 C C . LEU A 1 691 ? -34.750 27.359 15.615 1.00 78.38 691 LEU A C 1
ATOM 5222 O O . LEU A 1 691 ? -35.313 26.325 15.261 1.00 78.38 691 LEU A O 1
ATOM 5226 N N . THR A 1 692 ? -35.440 28.425 16.015 1.00 79.50 692 THR A N 1
ATOM 5227 C CA . THR A 1 692 ? -36.876 28.521 15.733 1.00 79.50 692 THR A CA 1
ATOM 5228 C C . THR A 1 692 ? -37.076 28.660 14.219 1.00 79.50 692 THR A C 1
ATOM 5230 O O . THR A 1 692 ? -36.167 29.159 13.558 1.00 79.50 692 THR A O 1
ATOM 5233 N N . PRO A 1 693 ? -38.254 28.331 13.655 1.00 76.69 693 PRO A N 1
ATOM 5234 C CA . PRO A 1 693 ? -38.505 28.493 12.217 1.00 76.69 693 PRO A CA 1
ATOM 5235 C C . PRO A 1 693 ? -38.113 29.884 11.700 1.00 76.69 693 PRO A C 1
ATOM 5237 O O . PRO A 1 693 ? -37.439 30.028 10.690 1.00 76.69 693 PRO A O 1
ATOM 5240 N N . ARG A 1 694 ? -38.401 30.922 12.497 1.00 79.38 694 ARG A N 1
ATOM 5241 C CA . ARG A 1 694 ? -38.050 32.307 12.170 1.00 79.38 694 ARG A CA 1
ATOM 5242 C C . ARG A 1 694 ? -36.550 32.604 12.198 1.00 79.38 694 ARG A C 1
ATOM 5244 O O . ARG A 1 694 ? -36.084 33.493 11.496 1.00 79.38 694 ARG A O 1
ATOM 5251 N N . GLN A 1 695 ? -35.802 31.913 13.050 1.00 87.69 695 GLN A N 1
ATOM 5252 C CA . GLN A 1 695 ? -34.345 32.012 13.107 1.00 87.69 695 GLN A CA 1
ATOM 5253 C C . GLN A 1 695 ? -33.701 31.291 11.921 1.00 87.69 695 GLN A C 1
ATOM 5255 O O . GLN A 1 695 ? -32.727 31.805 11.379 1.00 87.69 695 GLN A O 1
ATOM 5260 N N . THR A 1 696 ? -34.273 30.161 11.502 1.00 86.62 696 THR A N 1
ATOM 5261 C CA . THR A 1 696 ? -33.874 29.433 10.293 1.00 86.62 696 THR A CA 1
ATOM 5262 C C . THR A 1 696 ? -34.110 30.278 9.042 1.00 86.62 696 THR A C 1
ATOM 5264 O O . THR A 1 696 ? -33.161 30.515 8.303 1.00 86.62 696 THR A O 1
ATOM 5267 N N . ASP A 1 697 ? -35.301 30.871 8.886 1.00 83.12 697 ASP A N 1
ATOM 5268 C CA . ASP A 1 697 ? -35.636 31.764 7.761 1.00 83.12 697 ASP A CA 1
ATOM 5269 C C . ASP A 1 697 ? -34.624 32.911 7.581 1.00 83.12 697 ASP A C 1
ATOM 5271 O O . ASP A 1 697 ? -34.279 33.302 6.461 1.00 83.12 697 ASP A O 1
ATOM 5275 N N . VAL A 1 698 ? -34.191 33.498 8.704 1.00 90.75 698 VAL A N 1
ATOM 5276 C CA . VAL A 1 698 ? -33.206 34.587 8.725 1.00 90.75 698 VAL A CA 1
ATOM 5277 C C . VAL A 1 698 ? -31.811 34.050 8.416 1.00 90.75 698 VAL A C 1
ATOM 5279 O O . VAL A 1 698 ? -31.083 34.686 7.662 1.00 90.75 698 VAL A O 1
ATOM 5282 N N . LEU A 1 699 ? -31.431 32.893 8.962 1.00 89.06 699 LEU A N 1
ATOM 5283 C CA . LEU A 1 699 ? -30.131 32.268 8.715 1.00 89.06 699 LEU A CA 1
ATOM 5284 C C . LEU A 1 699 ? -29.943 31.863 7.244 1.00 89.06 699 LEU A C 1
ATOM 5286 O O . LEU A 1 699 ? -28.875 32.111 6.690 1.00 89.06 699 LEU A O 1
ATOM 5290 N N . GLU A 1 700 ? -30.978 31.324 6.600 1.00 87.88 700 GLU A N 1
ATOM 5291 C CA . GLU A 1 700 ? -30.971 30.991 5.168 1.00 87.88 700 GLU A CA 1
ATOM 5292 C C . GLU A 1 700 ? -30.695 32.222 4.305 1.00 87.88 700 GLU A C 1
ATOM 5294 O O . GLU A 1 700 ? -29.835 32.197 3.428 1.00 87.88 700 GLU A O 1
ATOM 5299 N N . ARG A 1 701 ? -31.352 33.347 4.603 1.00 89.31 701 ARG A N 1
ATOM 5300 C CA . ARG A 1 701 ? -31.170 34.587 3.834 1.00 89.31 701 ARG A CA 1
ATOM 5301 C C . ARG A 1 701 ? -29.875 35.322 4.175 1.00 89.31 701 ARG A C 1
ATOM 5303 O O . ARG A 1 701 ? -29.354 36.058 3.340 1.00 89.31 701 ARG A O 1
ATOM 5310 N N . LEU A 1 702 ? -29.323 35.107 5.374 1.00 88.94 702 LEU A N 1
ATOM 5311 C CA . LEU A 1 702 ? -27.983 35.584 5.731 1.00 88.94 702 LEU A CA 1
ATOM 5312 C C . LEU A 1 702 ? -26.885 34.893 4.911 1.00 88.94 702 LEU A C 1
ATOM 5314 O O . LEU A 1 702 ? -25.818 35.487 4.743 1.00 88.94 702 LEU A O 1
ATOM 5318 N N . ALA A 1 703 ? -27.143 33.686 4.399 1.00 86.12 703 ALA A N 1
ATOM 5319 C CA . ALA A 1 703 ? -26.219 32.941 3.548 1.00 86.12 703 ALA A CA 1
ATOM 5320 C C . ALA A 1 703 ? -26.173 33.436 2.091 1.00 86.12 703 ALA A C 1
ATOM 5322 O O . ALA A 1 703 ? -25.269 33.046 1.359 1.00 86.12 703 ALA A O 1
ATOM 5323 N N . SER A 1 704 ? -27.106 34.301 1.682 1.00 81.94 704 SER A N 1
ATOM 5324 C CA . SER A 1 704 ? -27.089 35.013 0.396 1.00 81.94 704 SER A CA 1
ATOM 5325 C C . SER A 1 704 ? -26.481 36.416 0.552 1.00 81.94 704 SER A C 1
ATOM 5327 O O . SER A 1 704 ? -26.416 36.935 1.665 1.00 81.94 704 SER A O 1
ATOM 5329 N N . GLU A 1 705 ? -26.117 37.098 -0.538 1.00 79.44 705 GLU A N 1
ATOM 5330 C CA . GLU A 1 705 ? -25.551 38.470 -0.527 1.00 79.44 705 GLU A CA 1
ATOM 5331 C C . GLU A 1 705 ? -26.556 39.592 -0.153 1.00 79.44 705 GLU A C 1
ATOM 5333 O O . GLU A 1 705 ? -26.349 40.768 -0.440 1.00 79.44 705 GLU A O 1
ATOM 5338 N N . ARG A 1 706 ? -27.666 39.260 0.515 1.00 84.50 706 ARG A N 1
ATOM 5339 C CA . ARG A 1 706 ? -28.748 40.202 0.851 1.00 84.50 706 ARG A CA 1
ATOM 5340 C C . ARG A 1 706 ? -28.399 41.086 2.047 1.00 84.50 706 ARG A C 1
ATOM 5342 O O . ARG A 1 706 ? -27.793 40.622 3.024 1.00 84.50 706 ARG A O 1
ATOM 5349 N N . THR A 1 707 ? -28.819 42.349 2.028 1.00 90.19 707 THR A N 1
ATOM 5350 C CA . THR A 1 707 ? -28.689 43.241 3.189 1.00 90.19 707 THR A CA 1
ATOM 5351 C C . THR A 1 707 ? -29.768 42.948 4.236 1.00 90.19 707 THR A C 1
ATOM 5353 O O . THR A 1 707 ? -30.773 42.297 3.962 1.00 90.19 707 THR A O 1
ATOM 5356 N N . LEU A 1 708 ? -29.595 43.440 5.470 1.00 89.62 708 LEU A N 1
ATOM 5357 C CA . LEU A 1 708 ? -30.620 43.277 6.514 1.00 89.62 708 LEU A CA 1
ATOM 5358 C C . LEU A 1 708 ? -31.950 43.968 6.160 1.00 89.62 708 LEU A C 1
ATOM 5360 O O . LEU A 1 708 ? -32.977 43.574 6.704 1.00 89.62 708 LEU A O 1
ATOM 5364 N N . ALA A 1 709 ? -31.926 44.985 5.290 1.00 87.44 709 ALA A N 1
ATOM 5365 C CA . ALA A 1 709 ? -33.129 45.643 4.786 1.00 87.44 709 ALA A CA 1
ATOM 5366 C C . ALA A 1 709 ? -33.868 44.740 3.790 1.00 87.44 709 ALA A C 1
ATOM 5368 O O . ALA A 1 709 ? -35.053 44.492 3.976 1.00 87.44 709 ALA A O 1
ATOM 5369 N N . ASP A 1 710 ? -33.145 44.138 2.843 1.00 89.38 710 ASP A N 1
ATOM 5370 C CA . ASP A 1 710 ? -33.730 43.216 1.857 1.00 89.38 710 ASP A CA 1
ATOM 5371 C C . ASP A 1 710 ? -34.362 41.992 2.539 1.00 89.38 710 ASP A C 1
ATOM 5373 O O . ASP A 1 710 ? -35.472 41.577 2.217 1.00 89.38 710 ASP A O 1
ATOM 5377 N N . ILE A 1 711 ? -33.685 41.447 3.557 1.00 91.50 711 ILE A N 1
ATOM 5378 C CA . ILE A 1 711 ? -34.199 40.328 4.362 1.00 91.50 711 ILE A CA 1
ATOM 5379 C C . ILE A 1 711 ? -35.471 40.731 5.121 1.00 91.50 711 ILE A C 1
ATOM 5381 O O . ILE A 1 711 ? -36.372 39.910 5.305 1.00 91.50 711 ILE A O 1
ATOM 5385 N N . ALA A 1 712 ? -35.540 41.978 5.596 1.00 89.69 712 ALA A N 1
ATOM 5386 C CA . ALA A 1 712 ? -36.701 42.492 6.311 1.00 89.69 712 ALA A CA 1
ATOM 5387 C C . ALA A 1 712 ? -37.911 42.621 5.381 1.00 89.69 712 ALA A C 1
ATOM 5389 O O . ALA A 1 712 ? -38.994 42.160 5.742 1.00 89.69 712 ALA A O 1
ATOM 5390 N N . ASP A 1 713 ? -37.703 43.148 4.175 1.00 89.19 713 ASP A N 1
ATOM 5391 C CA . ASP A 1 713 ? -38.747 43.290 3.163 1.00 89.19 713 ASP A CA 1
ATOM 5392 C C . ASP A 1 713 ? -39.274 41.921 2.701 1.00 89.19 713 ASP A C 1
ATOM 5394 O O . ASP A 1 713 ? -40.484 41.698 2.682 1.00 89.19 713 ASP A O 1
ATOM 5398 N N . GLU A 1 714 ? -38.388 40.956 2.435 1.00 88.81 714 GLU A N 1
ATOM 5399 C CA . GLU A 1 714 ? -38.775 39.600 2.017 1.00 88.81 714 GLU A CA 1
ATOM 5400 C C . GLU A 1 714 ? -39.541 38.813 3.084 1.00 88.81 714 GLU A C 1
ATOM 5402 O O . GLU A 1 714 ? -40.408 37.997 2.767 1.00 88.81 714 GLU A O 1
ATOM 5407 N N . LEU A 1 715 ? -39.195 39.011 4.357 1.00 89.56 715 LEU A N 1
ATOM 5408 C CA . LEU A 1 715 ? -39.837 38.323 5.474 1.00 89.56 715 LEU A CA 1
ATOM 5409 C C . LEU A 1 715 ? -41.040 39.087 6.039 1.00 89.56 715 LEU A C 1
ATOM 5411 O O . LEU A 1 715 ? -41.643 38.599 7.003 1.00 89.56 715 LEU A O 1
ATOM 5415 N N . PHE A 1 716 ? -41.382 40.251 5.472 1.00 87.44 716 PHE A N 1
ATOM 5416 C CA . PHE A 1 716 ? -42.386 41.185 5.991 1.00 87.44 716 PHE A CA 1
ATOM 5417 C C . PHE A 1 716 ? -42.143 41.529 7.477 1.00 87.44 716 PHE A C 1
ATOM 5419 O O . PHE A 1 716 ? -43.031 41.417 8.326 1.00 87.44 716 PHE A O 1
ATOM 5426 N N . LEU A 1 717 ? -40.902 41.899 7.810 1.00 89.88 717 LEU A N 1
ATOM 5427 C CA . LEU A 1 717 ? -40.431 42.263 9.151 1.00 89.88 717 LEU A CA 1
ATOM 5428 C C . LEU A 1 717 ? -39.895 43.695 9.201 1.00 89.88 717 LEU A C 1
ATOM 5430 O O . LEU A 1 717 ? -39.503 44.270 8.196 1.00 89.88 717 LEU A O 1
ATOM 5434 N N . GLY A 1 718 ? -39.779 44.252 10.410 1.00 91.69 718 GLY A N 1
ATOM 5435 C CA . GLY A 1 718 ? -38.949 45.438 10.626 1.00 91.69 718 GLY A CA 1
ATOM 5436 C C . GLY A 1 718 ? -37.453 45.094 10.615 1.00 91.69 718 GLY A C 1
ATOM 5437 O O . GLY A 1 718 ? -37.046 44.063 11.157 1.00 91.69 718 GLY A O 1
ATOM 5438 N N . VAL A 1 719 ? -36.613 45.988 10.083 1.00 92.00 719 VAL A N 1
ATOM 5439 C CA . VAL A 1 719 ? -35.141 45.823 10.033 1.00 92.00 719 VAL A CA 1
ATOM 5440 C C . VAL A 1 719 ? -34.535 45.556 11.419 1.00 92.00 719 VAL A C 1
ATOM 5442 O O . VAL A 1 719 ? -33.650 44.714 11.570 1.00 92.00 719 VAL A O 1
ATOM 5445 N N . GLU A 1 720 ? -35.052 46.202 12.469 1.00 89.88 720 GLU A N 1
ATOM 5446 C CA . GLU A 1 720 ? -34.605 45.965 13.850 1.00 89.88 720 GLU A CA 1
ATOM 5447 C C . GLU A 1 720 ? -34.990 44.571 14.381 1.00 89.88 720 GLU A C 1
ATOM 5449 O O . GLU A 1 720 ? -34.261 43.974 15.182 1.00 89.88 720 GLU A O 1
ATOM 5454 N N . THR A 1 721 ? -36.087 43.990 13.889 1.00 89.62 721 THR A N 1
ATOM 5455 C CA . THR A 1 721 ? -36.472 42.603 14.190 1.00 89.62 721 THR A CA 1
ATOM 5456 C C . THR A 1 721 ? -35.512 41.618 13.529 1.00 89.62 721 THR A C 1
ATOM 5458 O O . THR A 1 721 ? -35.083 40.664 14.176 1.00 89.62 721 THR A O 1
ATOM 5461 N N . VAL A 1 722 ? -35.104 41.866 12.281 1.00 92.88 722 VAL A N 1
ATOM 5462 C CA . VAL A 1 722 ? -34.085 41.040 11.612 1.00 92.88 722 VAL A CA 1
ATOM 5463 C C . VAL A 1 722 ? -32.753 41.157 12.348 1.00 92.88 722 VAL A C 1
ATOM 5465 O O . VAL A 1 722 ? -32.186 40.142 12.736 1.00 92.88 722 VAL A O 1
ATOM 5468 N N . ARG A 1 723 ? -32.304 42.379 12.667 1.00 91.12 723 ARG A N 1
ATOM 5469 C CA . ARG A 1 723 ? -31.052 42.630 13.402 1.00 91.12 723 ARG A CA 1
ATOM 5470 C C . ARG A 1 723 ? -31.008 41.909 14.755 1.00 91.12 723 ARG A C 1
ATOM 5472 O O . ARG A 1 723 ? -29.996 41.295 15.101 1.00 91.12 723 ARG A O 1
ATOM 5479 N N . SER A 1 724 ? -32.084 41.981 15.538 1.00 91.44 724 SER A N 1
ATOM 5480 C CA . SER A 1 724 ? -32.177 41.289 16.833 1.00 91.44 724 SER A CA 1
ATOM 5481 C C . SER A 1 724 ? -32.267 39.768 16.680 1.00 91.44 724 SER A C 1
ATOM 5483 O O . SER A 1 724 ? -31.623 39.044 17.444 1.00 91.44 724 SER A O 1
ATOM 5485 N N . THR A 1 725 ? -32.969 39.276 15.655 1.00 89.94 725 THR A N 1
ATOM 5486 C CA . THR A 1 725 ? -33.042 37.841 15.339 1.00 89.94 725 THR A CA 1
ATOM 5487 C C . THR A 1 725 ? -31.680 37.298 14.902 1.00 89.94 725 THR A C 1
ATOM 5489 O O . THR A 1 725 ? -31.261 36.267 15.421 1.00 89.94 725 THR A O 1
ATOM 5492 N N . SER A 1 726 ? -30.924 38.018 14.064 1.00 91.88 726 SER A N 1
ATOM 5493 C CA . SER A 1 726 ? -29.549 37.660 13.687 1.00 91.88 726 SER A CA 1
ATOM 5494 C C . SER A 1 726 ? -28.625 37.592 14.904 1.00 91.88 726 SER A C 1
ATOM 5496 O O . SER A 1 726 ? -27.893 36.622 15.058 1.00 91.88 726 SER A O 1
ATOM 5498 N N . LYS A 1 727 ? -28.709 38.554 15.837 1.00 89.44 727 LYS A N 1
ATOM 5499 C CA . LYS A 1 727 ? -27.947 38.487 17.101 1.00 89.44 727 LYS A CA 1
ATOM 5500 C C . LYS A 1 727 ? -28.314 37.262 17.941 1.00 89.44 727 LYS A C 1
ATOM 5502 O O . LYS A 1 727 ? -27.434 36.652 18.545 1.00 89.44 727 LYS A O 1
ATOM 5507 N N . ALA A 1 728 ? -29.595 36.897 17.990 1.00 85.62 728 ALA A N 1
ATOM 5508 C CA . ALA A 1 728 ? -30.041 35.699 18.694 1.00 85.62 728 ALA A CA 1
ATOM 5509 C C . ALA A 1 728 ? -29.531 34.411 18.023 1.00 85.62 728 ALA A C 1
ATOM 5511 O O . ALA A 1 728 ? -29.133 33.487 18.730 1.00 85.62 728 ALA A O 1
ATOM 5512 N N . VAL A 1 729 ? -29.488 34.373 16.686 1.00 87.19 729 VAL A N 1
ATOM 5513 C CA . VAL A 1 729 ? -28.880 33.285 15.901 1.00 87.19 729 VAL A CA 1
ATOM 5514 C C . VAL A 1 729 ? -27.383 33.184 16.193 1.00 87.19 729 VAL A C 1
ATOM 5516 O O . VAL A 1 729 ? -26.916 32.109 16.550 1.00 87.19 729 VAL A O 1
ATOM 5519 N N . TYR A 1 730 ? -26.645 34.297 16.158 1.00 89.00 730 TYR A N 1
ATOM 5520 C CA . TYR A 1 730 ? -25.206 34.313 16.451 1.00 89.00 730 TYR A CA 1
ATOM 5521 C C . TYR A 1 730 ? -24.912 33.817 17.864 1.00 89.00 730 TYR A C 1
ATOM 5523 O O . TYR A 1 730 ? -24.056 32.960 18.065 1.00 89.00 730 TYR A O 1
ATOM 5531 N N . LYS A 1 731 ? -25.699 34.279 18.843 1.00 77.50 731 LYS A N 1
ATOM 5532 C CA . LYS A 1 731 ? -25.595 33.824 20.231 1.00 77.50 731 LYS A CA 1
ATOM 5533 C C . LYS A 1 731 ? -25.870 32.323 20.371 1.00 77.50 731 LYS A C 1
ATOM 5535 O O . LYS A 1 731 ? -25.185 31.665 21.145 1.00 77.50 731 LYS A O 1
ATOM 5540 N N . LYS A 1 732 ? -26.859 31.786 19.648 1.00 77.81 732 LYS A N 1
ATOM 5541 C CA . LYS A 1 732 ? -27.192 30.352 19.659 1.00 77.81 732 LYS A CA 1
ATOM 5542 C C . LYS A 1 732 ? -26.140 29.488 18.959 1.00 77.81 732 LYS A C 1
ATOM 5544 O O . LYS A 1 732 ? -25.924 28.363 19.388 1.00 77.81 732 LYS A O 1
ATOM 5549 N N . LEU A 1 733 ? -25.495 30.014 17.919 1.00 76.31 733 LEU A N 1
ATOM 5550 C CA . LEU A 1 733 ? -24.422 29.342 17.181 1.00 76.31 733 LEU A CA 1
ATOM 5551 C C . LEU A 1 733 ? -23.032 29.537 17.814 1.00 76.31 733 LEU A C 1
ATOM 5553 O O . LEU A 1 733 ? -22.080 28.911 17.365 1.00 76.31 733 LEU A O 1
ATOM 5557 N N . GLY A 1 734 ? -22.902 30.385 18.840 1.00 75.19 734 GLY A N 1
ATOM 5558 C CA . GLY A 1 734 ? -21.626 30.652 19.514 1.00 75.19 734 GLY A CA 1
ATOM 5559 C C . GLY A 1 734 ? -20.637 31.481 18.687 1.00 75.19 734 GLY A C 1
ATOM 5560 O O . GLY A 1 734 ? -19.434 31.322 18.847 1.00 75.19 734 GLY A O 1
ATOM 5561 N N . VAL A 1 735 ? -21.133 32.346 17.800 1.00 85.00 735 VAL A N 1
ATOM 5562 C CA . VAL A 1 735 ? -20.334 33.132 16.841 1.00 85.00 735 VAL A CA 1
ATOM 5563 C C . VAL A 1 735 ? -20.556 34.635 17.011 1.00 85.00 735 VAL A C 1
ATOM 5565 O O . VAL A 1 735 ? -21.491 35.068 17.697 1.00 85.00 735 VAL A O 1
ATOM 5568 N N . HIS A 1 736 ? -19.716 35.451 16.373 1.00 81.25 736 HIS A N 1
ATOM 5569 C CA . HIS A 1 736 ? -19.755 36.910 16.511 1.00 81.25 736 HIS A CA 1
ATOM 5570 C C . HIS A 1 736 ? -19.925 37.663 15.188 1.00 81.25 736 HIS A C 1
ATOM 5572 O O . HIS A 1 736 ? -20.216 38.862 15.215 1.00 81.25 736 HIS A O 1
ATOM 5578 N N . SER A 1 737 ? -19.825 36.982 14.044 1.00 83.56 737 SER A N 1
ATOM 5579 C CA . SER A 1 737 ? -20.006 37.588 12.721 1.00 83.56 737 SER A CA 1
ATOM 5580 C C . SER A 1 737 ? -21.000 36.829 11.833 1.00 83.56 737 SER A C 1
ATOM 5582 O O . SER A 1 737 ? -21.365 35.681 12.091 1.00 83.56 737 SER A O 1
ATOM 5584 N N . ARG A 1 738 ? -21.449 37.496 10.759 1.00 85.56 738 ARG A N 1
ATOM 5585 C CA . ARG A 1 738 ? -22.323 36.907 9.729 1.00 85.56 738 ARG A CA 1
ATOM 5586 C C . ARG A 1 738 ? -21.644 35.732 9.030 1.00 85.56 738 ARG A C 1
ATOM 5588 O O . ARG A 1 738 ? -22.249 34.677 8.883 1.00 85.56 738 ARG A O 1
ATOM 5595 N N . GLU A 1 739 ? -20.395 35.921 8.624 1.00 84.12 739 GLU A N 1
ATOM 5596 C CA . GLU A 1 739 ? -19.599 34.918 7.912 1.00 84.12 739 GLU A CA 1
ATOM 5597 C C . GLU A 1 739 ? -19.342 33.690 8.789 1.00 84.12 739 GLU A C 1
ATOM 5599 O O . GLU A 1 739 ? -19.508 32.559 8.336 1.00 84.12 739 GLU A O 1
ATOM 5604 N N . GLU A 1 740 ? -19.022 33.900 10.071 1.00 71.88 740 GLU A N 1
ATOM 5605 C CA . GLU A 1 740 ? -18.895 32.816 11.047 1.00 71.88 740 GLU A CA 1
ATOM 5606 C C . GLU A 1 740 ? -20.215 32.072 11.238 1.00 71.88 740 GLU A C 1
ATOM 5608 O O . GLU A 1 740 ? -20.215 30.847 11.281 1.00 71.88 740 GLU A O 1
ATOM 5613 N N . ALA A 1 741 ? -21.344 32.780 11.312 1.00 81.75 741 ALA A N 1
ATOM 5614 C CA . ALA A 1 741 ? -22.654 32.154 11.459 1.00 81.75 741 ALA A CA 1
ATOM 5615 C C . ALA A 1 741 ? -23.026 31.280 10.263 1.00 81.75 741 ALA A C 1
ATOM 5617 O O . ALA A 1 741 ? -23.465 30.151 10.462 1.00 81.75 741 ALA A O 1
ATOM 5618 N N . VAL A 1 742 ? -22.816 31.770 9.038 1.00 85.50 742 VAL A N 1
ATOM 5619 C CA . VAL A 1 742 ? -23.088 31.009 7.810 1.00 85.50 742 VAL A CA 1
ATOM 5620 C C . VAL A 1 742 ? -22.156 29.804 7.710 1.00 85.50 742 VAL A C 1
ATOM 5622 O O . VAL A 1 742 ? -22.617 28.695 7.442 1.00 85.50 742 VAL A O 1
ATOM 5625 N N . ARG A 1 743 ? -20.860 29.983 7.994 1.00 74.50 743 ARG A N 1
ATOM 5626 C CA . ARG A 1 743 ? -19.881 28.890 7.992 1.00 74.50 743 ARG A CA 1
ATOM 5627 C C . ARG A 1 743 ? -20.232 27.821 9.027 1.00 74.50 743 ARG A C 1
ATOM 5629 O O . ARG A 1 743 ? -20.322 26.649 8.678 1.00 74.50 743 ARG A O 1
ATOM 5636 N N . THR A 1 744 ? -20.491 28.213 10.273 1.00 70.38 744 THR A N 1
ATOM 5637 C CA . THR A 1 744 ? -20.881 27.294 11.352 1.00 70.38 744 THR A CA 1
ATOM 5638 C C . THR A 1 744 ? -22.210 26.603 11.050 1.00 70.38 744 THR A C 1
ATOM 5640 O O . THR A 1 744 ? -22.346 25.410 11.305 1.00 70.38 744 THR A O 1
ATOM 5643 N N . ALA A 1 745 ? -23.180 27.303 10.457 1.00 77.25 745 ALA A N 1
ATOM 5644 C CA . ALA A 1 745 ? -24.457 26.723 10.050 1.00 77.25 745 ALA A CA 1
ATOM 5645 C C . ALA A 1 745 ? -24.320 25.688 8.921 1.00 77.25 745 ALA A C 1
ATOM 5647 O O . ALA A 1 745 ? -24.959 24.640 8.987 1.00 77.25 745 ALA A O 1
ATOM 5648 N N . ARG A 1 746 ? -23.449 25.932 7.932 1.00 79.31 746 ARG A N 1
ATOM 5649 C CA . ARG A 1 746 ? -23.109 24.949 6.888 1.00 79.31 746 ARG A CA 1
ATOM 5650 C C . ARG A 1 746 ? -22.393 23.730 7.480 1.00 79.31 746 ARG A C 1
ATOM 5652 O O . ARG A 1 746 ? -22.777 22.601 7.205 1.00 79.31 746 ARG A O 1
ATOM 5659 N N . LEU A 1 747 ? -21.411 23.950 8.359 1.00 59.81 747 LEU A N 1
ATOM 5660 C CA . LEU A 1 747 ? -20.659 22.874 9.025 1.00 59.81 747 LEU A CA 1
ATOM 5661 C C . LEU A 1 747 ? -21.522 22.012 9.962 1.00 59.81 747 LEU A C 1
ATOM 5663 O O . LEU A 1 747 ? -21.211 20.844 10.173 1.00 59.81 747 LEU A O 1
ATOM 5667 N N . SER A 1 748 ? -22.590 22.583 10.524 1.00 63.03 748 SER A N 1
ATOM 5668 C CA . SER A 1 748 ? -23.521 21.896 11.432 1.00 63.03 748 SER A CA 1
ATOM 5669 C C . SER A 1 748 ? -24.772 21.335 10.745 1.00 63.03 748 SER A C 1
ATOM 5671 O O . SER A 1 748 ? -25.646 20.814 11.434 1.00 63.03 748 SER A O 1
ATOM 5673 N N . GLY A 1 749 ? -24.873 21.428 9.412 1.00 66.94 749 GLY A N 1
ATOM 5674 C CA . GLY A 1 749 ? -26.006 20.898 8.643 1.00 66.94 749 GLY A CA 1
ATOM 5675 C C . GLY A 1 749 ? -27.314 21.688 8.789 1.00 66.94 749 GLY A C 1
ATOM 5676 O O . GLY A 1 749 ? -28.367 21.199 8.392 1.00 66.94 749 GLY A O 1
ATOM 5677 N N . LEU A 1 750 ? -27.269 22.904 9.348 1.00 78.69 750 LEU A N 1
ATOM 5678 C CA . LEU A 1 750 ? -28.426 23.804 9.478 1.00 78.69 750 LEU A CA 1
ATOM 5679 C C . LEU A 1 750 ? -28.741 24.566 8.180 1.00 78.69 750 LEU A C 1
ATOM 5681 O O . LEU A 1 750 ? -29.825 25.128 8.054 1.00 78.69 750 LEU A O 1
ATOM 5685 N N . LEU A 1 751 ? -27.795 24.606 7.237 1.00 77.56 751 LEU A N 1
ATOM 5686 C CA . LEU A 1 751 ? -27.969 25.136 5.887 1.00 77.56 751 LEU A CA 1
ATOM 5687 C C . LEU A 1 751 ? -27.505 24.092 4.873 1.00 77.56 751 LEU A C 1
ATOM 5689 O O . LEU A 1 751 ? -26.374 23.614 4.957 1.00 77.56 751 LEU A O 1
ATOM 5693 N N . VAL A 1 752 ? -28.360 23.779 3.904 1.00 63.19 752 VAL A N 1
ATOM 5694 C CA . VAL A 1 752 ? -28.021 22.916 2.765 1.00 63.19 752 VAL A CA 1
ATOM 5695 C C . VAL A 1 752 ? -27.236 23.750 1.735 1.00 63.19 752 VAL A C 1
ATOM 5697 O O . VAL A 1 752 ? -27.584 24.918 1.534 1.00 63.19 752 VAL A O 1
ATOM 5700 N N . PRO A 1 753 ? -26.177 23.223 1.089 1.00 48.72 753 PRO A N 1
ATOM 5701 C CA . PRO A 1 753 ? -25.523 23.911 -0.026 1.00 48.72 753 PRO A CA 1
ATOM 5702 C C . PRO A 1 753 ? -26.541 24.156 -1.152 1.00 48.72 753 PRO A C 1
ATOM 5704 O O . PRO A 1 753 ? -27.133 23.208 -1.656 1.00 48.72 753 PRO A O 1
ATOM 5707 N N . GLY A 1 754 ? -26.795 25.418 -1.504 1.00 43.25 754 GLY A N 1
ATOM 5708 C CA . GLY A 1 754 ? -27.727 25.787 -2.574 1.00 43.25 754 GLY A CA 1
ATOM 5709 C C . GLY A 1 754 ? -27.029 25.921 -3.931 1.00 43.25 754 GLY A C 1
ATOM 5710 O O . GLY A 1 754 ? -25.938 26.479 -4.003 1.00 43.25 754 GLY A O 1
ATOM 5711 N N . GLU A 1 755 ? -27.698 25.457 -4.990 1.00 36.78 755 GLU A N 1
ATOM 5712 C CA . GLU A 1 755 ? -27.313 25.379 -6.417 1.00 36.78 755 GLU A CA 1
ATOM 5713 C C . GLU A 1 755 ? -27.032 26.735 -7.123 1.00 36.78 755 GLU A C 1
ATOM 5715 O O . GLU A 1 755 ? -27.356 26.906 -8.296 1.00 36.78 755 GLU A O 1
ATOM 5720 N N . HIS A 1 756 ? -26.508 27.764 -6.449 1.00 40.25 756 HIS A N 1
ATOM 5721 C CA . HIS A 1 756 ? -26.391 29.123 -7.025 1.00 40.25 756 HIS A CA 1
ATOM 5722 C C . HIS A 1 756 ? -24.956 29.668 -7.153 1.00 40.25 756 HIS A C 1
ATOM 5724 O O . HIS A 1 756 ? -24.791 30.817 -7.557 1.00 40.25 756 HIS A O 1
ATOM 5730 N N . ASP A 1 757 ? -23.925 28.852 -6.906 1.00 36.97 757 ASP A N 1
ATOM 5731 C CA . ASP A 1 757 ? -22.517 29.233 -7.141 1.00 36.97 757 ASP A CA 1
ATOM 5732 C C . ASP A 1 757 ? -22.039 29.014 -8.600 1.00 36.97 757 ASP A C 1
ATOM 5734 O O . ASP A 1 757 ? -20.940 29.434 -8.955 1.00 36.97 757 ASP A O 1
ATOM 5738 N N . GLU A 1 758 ? -22.854 28.436 -9.496 1.00 33.38 758 GLU A N 1
ATOM 5739 C CA . GLU A 1 758 ? -22.442 28.155 -10.890 1.00 33.38 758 GLU A CA 1
ATOM 5740 C C . GLU A 1 758 ? -22.453 29.372 -11.839 1.00 33.38 758 GLU A C 1
ATOM 5742 O O . GLU A 1 758 ? -21.879 29.312 -12.924 1.00 33.38 758 GLU A O 1
ATOM 5747 N N . THR A 1 759 ? -23.027 30.517 -11.459 1.00 32.44 759 THR A N 1
ATOM 5748 C CA . THR A 1 759 ? -23.109 31.694 -12.359 1.00 32.44 759 THR A CA 1
ATOM 5749 C C . THR A 1 759 ? -22.045 32.778 -12.150 1.00 32.44 759 THR A C 1
ATOM 5751 O O . THR A 1 759 ? -22.056 33.774 -12.871 1.00 32.44 759 THR A O 1
ATOM 5754 N N . ALA A 1 760 ? -21.089 32.604 -11.231 1.00 34.97 760 ALA A N 1
ATOM 5755 C CA . ALA A 1 760 ? -20.035 33.601 -10.979 1.00 34.97 760 ALA A CA 1
ATOM 5756 C C . ALA A 1 760 ? -18.703 33.340 -11.724 1.00 34.97 760 ALA A C 1
ATOM 5758 O O . ALA A 1 760 ? -17.757 34.107 -11.565 1.00 34.97 760 ALA A O 1
ATOM 5759 N N . GLY A 1 761 ? -18.625 32.296 -12.560 1.00 32.03 761 GLY A N 1
ATOM 5760 C CA . GLY A 1 761 ? -17.418 31.915 -13.316 1.00 32.03 761 GLY A CA 1
ATOM 5761 C C . GLY A 1 761 ? -17.364 32.362 -14.784 1.00 32.03 761 GLY A C 1
ATOM 5762 O O . GLY A 1 761 ? -16.450 31.969 -15.502 1.00 32.03 761 GLY A O 1
ATOM 5763 N N . GLN A 1 762 ? -18.323 33.159 -15.264 1.00 36.91 762 GLN A N 1
ATOM 5764 C CA . GLN A 1 762 ? -18.303 33.709 -16.625 1.00 36.91 762 GLN A CA 1
ATOM 5765 C C . GLN A 1 762 ? -18.509 35.223 -16.600 1.00 36.91 762 GLN A C 1
ATOM 5767 O O . GLN A 1 762 ? -19.627 35.711 -16.774 1.00 36.91 762 GLN A O 1
ATOM 5772 N N . ARG A 1 763 ? -17.409 35.957 -16.407 1.00 31.52 763 ARG A N 1
ATOM 5773 C CA . ARG A 1 763 ? -17.162 37.272 -17.013 1.00 31.52 763 ARG A CA 1
ATOM 5774 C C . ARG A 1 763 ? -15.699 37.666 -16.932 1.00 31.52 763 ARG A C 1
ATOM 5776 O O . ARG A 1 763 ? -15.128 37.546 -15.830 1.00 31.52 763 ARG A O 1
#

Secondary structure (DSSP, 8-state):
--HHHHHHHHHHHHHHHHHTT-SEEEEE--GGG-HHHHHHHHHTTTT-EEEEEEHHHHHH--GGGGG--TTEEEEEEE-SSS--HHHHHHHHHHT-BTTB---EEEEE-TTS--HHHHHHHHHHHHHHHHHHHHHHHHHHHHHHHHHHHHHHTT-HHHHHHTTS-S--HHHHHHHHHHHHTS---HHHHHHHHHHSTT--EESSSSEEPPHHHHHHHHHHHHHH-HHHHHHHHHHHHHHTT-TTS-HHHHHHHHHHHGGGGGGS-HHHHHHHHHTS-SS--TTSHHHHHHHHHHHHHHH----S-HHHHHHHHHHHHS-GGGS-HHHHHHHHHHHHHHHHTTS--HHHHHHHHHHHHHHHHHHHHHHHHHHHH-SS--HHHHHHHHHHHHHHHHHHHHHHHTT-HHHHHHHHHHHHHHHHHTT--TTTSHHHHHHHHHHHHHHHHHTT-HHHHHHHHHHHHHHHHHHT---HHHHHHHHHHHHHHTTTS-PPPPSS------STTHHHHHHHHHHHHHHHH-HHHHHHHHHHHHHHGGGSSS-GGGGHHHHHHHHHHHHHTT-HHHHHHHTTTS---HHHHHHHHHHHHHHHT-HHHHHHHHHHHHTSTT--HHHHHHHHHHHHHHHHHHT-TTHHHHHHHHHHHHHH-HHHHHTS-HHHHHHHGGGS-HHHHTSGGG--TTS---------HHHHHHHHHHTTT--HHHHHHHTT--HHHHHHHHHHHHHHHT-SSHHHHHHHHHHTTSSPPPTTSTTSS--

Radius of gyration: 36.22 Å; Cα contacts (8 Å, |Δi|>4): 1000; chains: 1; bounding box: 85×84×110 Å

Sequence (763 aa):
MTVAEDLTARLARRLATSVTGTASFPVRAAHEYRPRQLARALVERIDARHLDMTLAEAAADTSWVDELDADTSLLLDWDGASDPAEPLMAVLAAARRPGVAPVLLVVCEADAPAGPVVRTARSAWSRQFERDAADALTRVCRGWAERVHDAVAADDLALLDLFLPPMNGPDIATVATAALGREVPLEEVLELPGRVPAVTGSVTGSAAFPPALAAQIIQVSMTRDPSRTVSLRRDLSTVLTDQDLDIIARDRALDFCAPFVALLSTTELASLTAFLPHEVPLAWHSLHEIQDYAAHLDRATRLLPEPWLRLLFTTTIGNDALFTPRLVEVRDRLMLATSRVQVPSTDQVSADLGEALGWLDECFRDLNEEAARSFRLRRAFKDEAHLLCLGMMGAADACLALTRLSDAQACLNKAHMLVEALTTDVREAPALLTGLPARDALMAAYAGMHERSETFLEEYEMCAARGGVREPEPEHVVEIARRFSAGAAPYPVRASADLPANTQFTPLEVQAEAELILAQRGPQAAVEWLLTLLSRSQWTDLMPFMWWPDLAMLALLDLREGRADDALARVQGAYLPQEVRLLIDAGAALVRGDAEDCLEAVRGLVAARSVSPRVTLIGYGYRVGAMAALGDPDLDGEVAAHATGWAANPALVAVLPETARARVLPVLEPAVAGKQGLRLSGGPAAAAVVLTPRQTDVLERLASERTLADIADELFLGVETVRSTSKAVYKKLGVHSREEAVRTARLSGLLVPGEHDETAGQR

Organism: Actinomyces radicidentis (NCBI:txid111015)

Mean predicted aligned error: 17.79 Å